Protein 2LRD (pdb70)

Sequence (61 aa):
AMGKCSVLKKVACAAAIAGAVAACGGIDLPCVLAALKAAEGCASCFCEDHCHGVCKDLHLCAMGKCSVLKKVACAAAIAGAVAACGGIDLPCVLAALKAAEGCASCFCEDHCHGVCKDLHLCAMGKCSVLKKVACAAAIAGAVAACGGIDLPCVLAALKAAEGCASCFCEDHCHGVCKDLHLCAMGKCSVLKKVACAAAIAGAVAACGGIDLPCVLAALKAAEGCASCFCEDHCHGVCKDLHLCAMGKCSVLKKVACAAAIAGAVAACGGIDLPCVLAALKAAEGCASCFCEDHCHGVCKDLHLCAMGKCSVLKKVACAAAIAGAVAACGGIDLPCVLAALKAAEGCASCFCEDHCHGVCKDLHLCAMGKCSVLKKVACAAAIAGAVAACGGIDLPCVLAALKAAEGCASCFCEDHCHGVCKDLHLCAMGKCSVLKKVACAAAIAGAVAACGGIDLPCVLAALKAAEGCASCFCEDHCHGVCKDLHLCAMGKCSVLKKVACAAAIAGAVAACGGIDLPCVLAALKAAEGCASCFCEDHCHGVCKDLHLCAMGKCSVLKKVACAAAIAGAVAACGGIDLPCVLAALKAAEGCASCFCEDHCHGVCKDLHLCAMGKCSVLKKVACAAAIAGAVAACGGIDLPCVLAALKAAEGCASCFCEDHCHGVCKDLHLCAMGKCSVLKKVACAAAIAGAVAACGGIDLPCVLAALKAAEGCASCFCEDHCHGVCKDLHLCAMGKCSVLKKVACAAAIAGAVAACGGIDLPCVLAALKAAEGCASCFCEDHCHGVCKDLHLCAMGKCSVLKKVACAAAIAGAVAACGGIDLPCVLAALKAAEGCASCFCEDHCHGVCKDLHLCAMGKCSVLKKVACAAAIAGAVAACGGIDLPCVLAALKAAEGCASCFCEDHCHGVCKDLHLCAMGKCSVLKKVACAAAIAGAVAACGGIDLPCVLAALKAAEGCASCFCEDHCHGVCKDLHLCAMGKCSVLKKVACAAAIAGAVAACGGIDLPCVLAALKAAEGCASCFCEDHCHGVCKDLHLCAMGKCSVLKKVACAAAIAGAVAACGGIDLPCVLAALKAAEGCASCFCEDHCHGVCKDLHLCAMGKCSVLKKVACAAAIAGAVAACGGIDLPCVLAALKAAEGCASCFCEDHCHGVCKDLHLCAMGKCSVLKKVACAAAIAGAVAACGGIDLPCVLAALKAAEGCASCFCEDHCHGVCKDLHLC

Secondary structure (DSSP, 8-state):
---S--TTHHHHHHHHTHHHHHHHTS--HHHHHHHHTTSTTTHHHHHHHT-SHHHHTTT--

GO terms:
  GO:0042802 identical protein binding (F, IPI)

InterPro domains:
  IPR049068 Acanthaporin [PF20963] (2-61)

Foldseek 3Di:
DPWPCHPVNLVCLCVLQVVLCVVVPHLPPVRSCVRSVVVPTSCLSVCPVPVDDCCVVSPRD

CATH classification: 1.10.10.1840

Radius of gyration: 10.0 Å; Cα contacts (8 Å, |Δi|>4): 91; chains: 1; bounding box: 20×20×25 Å

Nearest PDB structures (foldseek):
  2lrd-assembly1_A  TM=9.398E-01  e=7.813E-08  Acanthamoeba culbertsoni
  2lrd-assembly1_A  TM=9.409E-01  e=1.486E-08  Acanthamoeba culbertsoni
  2lre-assembly1_A  TM=6.708E-01  e=1.199E-05  Acanthamoeba culbertsoni
  2lrd-assembly1_A  TM=1.017E+00  e=4.652E-10  Acanthamoeba culbertsoni
  2lrd-assembly1_A  TM=8.756E-01  e=4.039E-09  Acanthamoeba culbertsoni

Organism: NCBI:txid43142

Solvent-accessible surface area: 3602 Å² total; per-residue (Å²): 78,109,37,128,1,60,123,125,115,84,114,33,9,68,73,48,8,38,52,5,21,83,79,60,70,37,89,60,23,72,49,0,19,87,55,6,108,96,25,122,23,8,2,22,12,7,1,60,131,34,70,109,56,40,0,148,105,12,156,52,80

Structure (mmCIF, N/CA/C/O backbone):
data_2LRD
#
_entry.id   2LRD
#
loop_
_atom_site.group_PDB
_atom_site.id
_atom_site.type_symbol
_atom_site.label_atom_id
_atom_site.label_alt_id
_atom_site.label_comp_id
_atom_site.label_asym_id
_atom_site.label_entity_id
_atom_site.label_seq_id
_atom_site.pdbx_PDB_ins_code
_atom_site.Cartn_x
_atom_site.Cartn_y
_atom_site.Cartn_z
_atom_site.occupancy
_atom_site.B_iso_or_equiv
_atom_site.auth_seq_id
_atom_site.auth_comp_id
_atom_site.auth_asym_id
_atom_site.auth_atom_id
_atom_site.pdbx_PDB_model_num
ATOM 1 N N . ALA A 1 1 ? 1.034 -0.494 1.572 1.00 0.00 1 ALA A N 1
ATOM 2 C CA . ALA A 1 1 ? 0.192 -0.933 0.432 1.00 0.00 1 ALA A CA 1
ATOM 3 C C . ALA A 1 1 ? -0.562 0.257 -0.139 1.00 0.00 1 ALA A C 1
ATOM 4 O O . ALA A 1 1 ? -0.989 1.134 0.610 1.00 0.00 1 ALA A O 1
ATOM 13 N N . MET A 1 2 ? -0.713 0.279 -1.462 1.00 0.00 2 MET A N 1
ATOM 14 C CA . MET A 1 2 ? -1.407 1.364 -2.148 1.00 0.00 2 MET A CA 1
ATOM 15 C C . MET A 1 2 ? -2.824 1.514 -1.613 1.00 0.00 2 MET A C 1
ATOM 16 O O . MET A 1 2 ? -3.212 2.581 -1.134 1.00 0.00 2 MET A O 1
ATOM 30 N N . GLY A 1 3 ? -3.596 0.438 -1.679 1.00 0.00 3 GLY A N 1
ATOM 31 C CA . GLY A 1 3 ? -4.948 0.499 -1.175 1.00 0.00 3 GLY A CA 1
ATOM 32 C C . GLY A 1 3 ? -5.938 0.980 -2.195 1.00 0.00 3 GLY A C 1
ATOM 33 O O . GLY A 1 3 ? -5.625 1.137 -3.378 1.00 0.00 3 GLY A O 1
ATOM 37 N N . LYS A 1 4 ? -7.124 1.271 -1.706 1.00 0.00 4 LYS A N 1
ATOM 38 C CA . LYS A 1 4 ? -8.202 1.815 -2.498 1.00 0.00 4 LYS A CA 1
ATOM 39 C C . LYS A 1 4 ? -7.981 3.321 -2.552 1.00 0.00 4 LYS A C 1
ATOM 40 O O . LYS A 1 4 ? -8.907 4.125 -2.433 1.00 0.00 4 LYS A O 1
ATOM 59 N N . CYS A 1 5 ? -6.709 3.672 -2.630 1.00 0.00 5 CYS A N 1
ATOM 60 C CA . CYS A 1 5 ? -6.261 5.043 -2.594 1.00 0.00 5 CYS A CA 1
ATOM 61 C C . CYS A 1 5 ? -5.163 5.276 -3.634 1.00 0.00 5 CYS A C 1
ATOM 62 O O . CYS A 1 5 ? -3.981 5.073 -3.344 1.00 0.00 5 CYS A O 1
ATOM 69 N N . SER A 1 6 ? -5.547 5.697 -4.841 1.00 0.00 6 SER A N 1
ATOM 70 C CA . SER A 1 6 ? -4.569 5.954 -5.902 1.00 0.00 6 SER A CA 1
ATOM 71 C C . SER A 1 6 ? -3.730 7.178 -5.552 1.00 0.00 6 SER A C 1
ATOM 72 O O . SER A 1 6 ? -3.890 7.736 -4.482 1.00 0.00 6 SER A O 1
ATOM 80 N N . VAL A 1 7 ? -2.834 7.595 -6.449 1.00 0.00 7 VAL A N 1
ATOM 81 C CA . VAL A 1 7 ? -1.974 8.747 -6.197 1.00 0.00 7 VAL A CA 1
ATOM 82 C C . VAL A 1 7 ? -2.746 9.991 -5.763 1.00 0.00 7 VAL A C 1
ATOM 83 O O . VAL A 1 7 ? -2.366 10.656 -4.803 1.00 0.00 7 VAL A O 1
ATOM 96 N N . LEU A 1 8 ? -3.826 10.297 -6.462 1.00 0.00 8 LEU A N 1
ATOM 97 C CA . LEU A 1 8 ? -4.640 11.458 -6.134 1.00 0.00 8 LEU A CA 1
ATOM 98 C C . LEU A 1 8 ? -5.417 11.217 -4.845 1.00 0.00 8 LEU A C 1
ATOM 99 O O . LEU A 1 8 ? -5.467 12.078 -3.971 1.00 0.00 8 LEU A O 1
ATOM 115 N N . LYS A 1 9 ? -6.027 10.045 -4.711 1.00 0.00 9 LYS A N 1
ATOM 116 C CA . LYS A 1 9 ? -6.785 9.748 -3.515 1.00 0.00 9 LYS A CA 1
ATOM 117 C C . LYS A 1 9 ? -5.861 9.331 -2.361 1.00 0.00 9 LYS A C 1
ATOM 118 O O . LYS A 1 9 ? -6.321 8.960 -1.281 1.00 0.00 9 LYS A O 1
ATOM 137 N N . LYS A 1 10 ? -4.557 9.454 -2.587 1.00 0.00 10 LYS A N 1
ATOM 138 C CA . LYS A 1 10 ? -3.558 9.165 -1.566 1.00 0.00 10 LYS A CA 1
ATOM 139 C C . LYS A 1 10 ? -3.374 10.449 -0.785 1.00 0.00 10 LYS A C 1
ATOM 140 O O . LYS A 1 10 ? -2.831 10.481 0.317 1.00 0.00 10 LYS A O 1
ATOM 159 N N . VAL A 1 11 ? -3.885 11.509 -1.390 1.00 0.00 11 VAL A N 1
ATOM 160 C CA . VAL A 1 11 ? -3.865 12.827 -0.822 1.00 0.00 11 VAL A CA 1
ATOM 161 C C . VAL A 1 11 ? -5.166 13.013 -0.056 1.00 0.00 11 VAL A C 1
ATOM 162 O O . VAL A 1 11 ? -5.279 13.826 0.860 1.00 0.00 11 VAL A O 1
ATOM 175 N N . ALA A 1 12 ? -6.151 12.229 -0.481 1.00 0.00 12 ALA A N 1
ATOM 176 C CA . ALA A 1 12 ? -7.485 12.256 0.090 1.00 0.00 12 ALA A CA 1
ATOM 177 C C . ALA A 1 12 ? -7.680 11.229 1.203 1.00 0.00 12 ALA A C 1
ATOM 178 O O . ALA A 1 12 ? -8.649 11.324 1.952 1.00 0.00 12 ALA A O 1
ATOM 185 N N . CYS A 1 13 ? -6.784 10.246 1.336 1.00 0.00 13 CYS A N 1
ATOM 186 C CA . CYS A 1 13 ? -6.954 9.262 2.410 1.00 0.00 13 CYS A CA 1
ATOM 187 C C . CYS A 1 13 ? -6.735 9.926 3.742 1.00 0.00 13 CYS A C 1
ATOM 188 O O . CYS A 1 13 ? -7.346 9.547 4.728 1.00 0.00 13 CYS A O 1
ATOM 195 N N . ALA A 1 14 ? -5.883 10.944 3.753 1.00 0.00 14 ALA A N 1
ATOM 196 C CA . ALA A 1 14 ? -5.607 11.686 4.966 1.00 0.00 14 ALA A CA 1
ATOM 197 C C . ALA A 1 14 ? -6.873 12.366 5.454 1.00 0.00 14 ALA A C 1
ATOM 198 O O . ALA A 1 14 ? -7.027 12.620 6.637 1.00 0.00 14 ALA A O 1
ATOM 205 N N . ALA A 1 15 ? -7.783 12.626 4.518 1.00 0.00 15 ALA A N 1
ATOM 206 C CA . ALA A 1 15 ? -9.060 13.242 4.823 1.00 0.00 15 ALA A CA 1
ATOM 207 C C . ALA A 1 15 ? -10.076 12.159 5.170 1.00 0.00 15 ALA A C 1
ATOM 208 O O . ALA A 1 15 ? -10.927 12.342 6.037 1.00 0.00 15 ALA A O 1
ATOM 215 N N . ALA A 1 16 ? -9.957 11.022 4.487 1.00 0.00 16 ALA A N 1
ATOM 216 C CA . ALA A 1 16 ? -10.837 9.881 4.716 1.00 0.00 16 ALA A CA 1
ATOM 217 C C . ALA A 1 16 ? -10.656 9.340 6.118 1.00 0.00 16 ALA A C 1
ATOM 218 O O . ALA A 1 16 ? -11.625 9.164 6.856 1.00 0.00 16 ALA A O 1
ATOM 225 N N . ILE A 1 17 ? -9.413 9.075 6.492 1.00 0.00 17 ILE A N 1
ATOM 226 C CA . ILE A 1 17 ? -9.141 8.560 7.810 1.00 0.00 17 ILE A CA 1
ATOM 227 C C . ILE A 1 17 ? -9.198 9.667 8.867 1.00 0.00 17 ILE A C 1
ATOM 228 O O . ILE A 1 17 ? -9.438 9.397 10.042 1.00 0.00 17 ILE A O 1
ATOM 244 N N . ALA A 1 18 ? -8.996 10.906 8.442 1.00 0.00 18 ALA A N 1
ATOM 245 C CA . ALA A 1 18 ? -9.043 12.064 9.350 1.00 0.00 18 ALA A CA 1
ATOM 246 C C . ALA A 1 18 ? -10.278 12.038 10.248 1.00 0.00 18 ALA A C 1
ATOM 247 O O . ALA A 1 18 ? -10.192 12.342 11.434 1.00 0.00 18 ALA A O 1
ATOM 254 N N . GLY A 1 19 ? -11.423 11.674 9.680 1.00 0.00 19 GLY A N 1
ATOM 255 C CA . GLY A 1 19 ? -12.651 11.615 10.457 1.00 0.00 19 GLY A CA 1
ATOM 256 C C . GLY A 1 19 ? -12.609 10.536 11.524 1.00 0.00 19 GLY A C 1
ATOM 257 O O . GLY A 1 19 ? -13.340 10.598 12.511 1.00 0.00 19 GLY A O 1
ATOM 261 N N . ALA A 1 20 ? -11.741 9.548 11.328 1.00 0.00 20 ALA A N 1
ATOM 262 C CA . ALA A 1 20 ? -11.595 8.455 12.273 1.00 0.00 20 ALA A CA 1
ATOM 263 C C . ALA A 1 20 ? -10.659 8.832 13.403 1.00 0.00 20 ALA A C 1
ATOM 264 O O . ALA A 1 20 ? -10.925 8.517 14.562 1.00 0.00 20 ALA A O 1
ATOM 271 N N . VAL A 1 21 ? -9.573 9.522 13.081 1.00 0.00 21 VAL A N 1
ATOM 272 C CA . VAL A 1 21 ? -8.652 9.948 14.122 1.00 0.00 21 VAL A CA 1
ATOM 273 C C . VAL A 1 21 ? -9.330 11.005 14.953 1.00 0.00 21 VAL A C 1
ATOM 274 O O . VAL A 1 21 ? -9.193 11.036 16.159 1.00 0.00 21 VAL A O 1
ATOM 287 N N . ALA A 1 22 ? -10.088 11.848 14.274 1.00 0.00 22 ALA A N 1
ATOM 288 C CA . ALA A 1 22 ? -10.848 12.909 14.913 1.00 0.00 22 ALA A CA 1
ATOM 289 C C . ALA A 1 22 ? -11.845 12.307 15.892 1.00 0.00 22 ALA A C 1
ATOM 290 O O . ALA A 1 22 ? -12.274 12.961 16.845 1.00 0.00 22 ALA A O 1
ATOM 297 N N . ALA A 1 23 ? -12.196 11.041 15.659 1.00 0.00 23 ALA A N 1
ATOM 298 C CA . ALA A 1 23 ? -13.119 10.337 16.525 1.00 0.00 23 ALA A CA 1
ATOM 299 C C . ALA A 1 23 ? -12.418 9.899 17.809 1.00 0.00 23 ALA A C 1
ATOM 300 O O . ALA A 1 23 ? -13.065 9.668 18.828 1.00 0.00 23 ALA A O 1
ATOM 307 N N . CYS A 1 24 ? -11.090 9.771 17.753 1.00 0.00 24 CYS A N 1
ATOM 308 C CA . CYS A 1 24 ? -10.324 9.348 18.920 1.00 0.00 24 CYS A CA 1
ATOM 309 C C . CYS A 1 24 ? -9.461 10.483 19.485 1.00 0.00 24 CYS A C 1
ATOM 310 O O . CYS A 1 24 ? -9.506 10.762 20.680 1.00 0.00 24 CYS A O 1
ATOM 317 N N . GLY A 1 25 ? -8.670 11.129 18.630 1.00 0.00 25 GLY A N 1
ATOM 318 C CA . GLY A 1 25 ? -7.811 12.204 19.077 1.00 0.00 25 GLY A CA 1
ATOM 319 C C . GLY A 1 25 ? -6.418 12.084 18.497 1.00 0.00 25 GLY A C 1
ATOM 320 O O . GLY A 1 25 ? -5.432 11.983 19.233 1.00 0.00 25 GLY A O 1
ATOM 324 N N . GLY A 1 26 ? -6.338 12.075 17.171 1.00 0.00 26 GLY A N 1
ATOM 325 C CA . GLY A 1 26 ? -5.057 11.944 16.498 1.00 0.00 26 GLY A CA 1
ATOM 326 C C . GLY A 1 26 ? -4.876 10.560 15.911 1.00 0.00 26 GLY A C 1
ATOM 327 O O . GLY A 1 26 ? -5.761 9.714 16.056 1.00 0.00 26 GLY A O 1
ATOM 331 N N . ILE A 1 27 ? -3.741 10.320 15.249 1.00 0.00 27 ILE A N 1
ATOM 332 C CA . ILE A 1 27 ? -3.458 9.015 14.645 1.00 0.00 27 ILE A CA 1
ATOM 333 C C . ILE A 1 27 ? -3.297 7.923 15.719 1.00 0.00 27 ILE A C 1
ATOM 334 O O . ILE A 1 27 ? -2.190 7.522 16.086 1.00 0.00 27 ILE A O 1
ATOM 350 N N . ASP A 1 28 ? -4.424 7.413 16.171 1.00 0.00 28 ASP A N 1
ATOM 351 C CA . ASP A 1 28 ? -4.453 6.315 17.116 1.00 0.00 28 ASP A CA 1
ATOM 352 C C . ASP A 1 28 ? -4.866 5.160 16.250 1.00 0.00 28 ASP A C 1
ATOM 353 O O . ASP A 1 28 ? -6.045 4.856 16.153 1.00 0.00 28 ASP A O 1
ATOM 362 N N . LEU A 1 29 ? -3.906 4.623 15.512 1.00 0.00 29 LEU A N 1
ATOM 363 C CA . LEU A 1 29 ? -4.177 3.603 14.529 1.00 0.00 29 LEU A CA 1
ATOM 364 C C . LEU A 1 29 ? -5.161 2.504 14.959 1.00 0.00 29 LEU A C 1
ATOM 365 O O . LEU A 1 29 ? -6.086 2.217 14.201 1.00 0.00 29 LEU A O 1
ATOM 381 N N . PRO A 1 30 ? -5.049 1.886 16.153 1.00 0.00 30 PRO A N 1
ATOM 382 C CA . PRO A 1 30 ? -6.023 0.867 16.561 1.00 0.00 30 PRO A CA 1
ATOM 383 C C . PRO A 1 30 ? -7.409 1.470 16.822 1.00 0.00 30 PRO A C 1
ATOM 384 O O . PRO A 1 30 ? -8.418 0.764 16.836 1.00 0.00 30 PRO A O 1
ATOM 395 N N . CYS A 1 31 ? -7.437 2.782 17.035 1.00 0.00 31 CYS A N 1
ATOM 396 C CA . CYS A 1 31 ? -8.667 3.510 17.312 1.00 0.00 31 CYS A CA 1
ATOM 397 C C . CYS A 1 31 ? -9.373 3.952 16.027 1.00 0.00 31 CYS A C 1
ATOM 398 O O . CYS A 1 31 ? -10.564 3.696 15.849 1.00 0.00 31 CYS A O 1
ATOM 405 N N . VAL A 1 32 ? -8.643 4.645 15.145 1.00 0.00 32 VAL A N 1
ATOM 406 C CA . VAL A 1 32 ? -9.228 5.150 13.898 1.00 0.00 32 VAL A CA 1
ATOM 407 C C . VAL A 1 32 ? -9.646 4.009 12.986 1.00 0.00 32 VAL A C 1
ATOM 408 O O . VAL A 1 32 ? -10.628 4.127 12.278 1.00 0.00 32 VAL A O 1
ATOM 421 N N . LEU A 1 33 ? -8.894 2.913 12.995 1.00 0.00 33 LEU A N 1
ATOM 422 C CA . LEU A 1 33 ? -9.199 1.778 12.139 1.00 0.00 33 LEU A CA 1
ATOM 423 C C . LEU A 1 33 ? -10.601 1.217 12.390 1.00 0.00 33 LEU A C 1
ATOM 424 O O . LEU A 1 33 ? -11.230 0.703 11.472 1.00 0.00 33 LEU A O 1
ATOM 440 N N . ALA A 1 34 ? -11.088 1.319 13.623 1.00 0.00 34 ALA A N 1
ATOM 441 C CA . ALA A 1 34 ? -12.420 0.819 13.963 1.00 0.00 34 ALA A CA 1
ATOM 442 C C . ALA A 1 34 ? -13.506 1.597 13.219 1.00 0.00 34 ALA A C 1
ATOM 443 O O . ALA A 1 34 ? -14.518 1.032 12.794 1.00 0.00 34 ALA A O 1
ATOM 450 N N . ALA A 1 35 ? -13.287 2.897 13.063 1.00 0.00 35 ALA A N 1
ATOM 451 C CA . ALA A 1 35 ? -14.238 3.759 12.372 1.00 0.00 35 ALA A CA 1
ATOM 452 C C . ALA A 1 35 ? -13.884 3.898 10.898 1.00 0.00 35 ALA A C 1
ATOM 453 O O . ALA A 1 35 ? -14.757 3.877 10.032 1.00 0.00 35 ALA A O 1
ATOM 460 N N . LEU A 1 36 ? -12.594 4.045 10.627 1.00 0.00 36 LEU A N 1
ATOM 461 C CA . LEU A 1 36 ? -12.099 4.196 9.272 1.00 0.00 36 LEU A CA 1
ATOM 462 C C . LEU A 1 36 ? -12.294 2.937 8.458 1.00 0.00 36 LEU A C 1
ATOM 463 O O . LEU A 1 36 ? -12.231 2.972 7.232 1.00 0.00 36 LEU A O 1
ATOM 479 N N . LYS A 1 37 ? -12.483 1.813 9.116 1.00 0.00 37 LYS A N 1
ATOM 480 C CA . LYS A 1 37 ? -12.616 0.576 8.375 1.00 0.00 37 LYS A CA 1
ATOM 481 C C . LYS A 1 37 ? -13.827 0.631 7.433 1.00 0.00 37 LYS A C 1
ATOM 482 O O . LYS A 1 37 ? -13.905 -0.136 6.474 1.00 0.00 37 LYS A O 1
ATOM 501 N N . ALA A 1 38 ? -14.740 1.582 7.675 1.00 0.00 38 ALA A N 1
ATOM 502 C CA . ALA A 1 38 ? -15.893 1.770 6.797 1.00 0.00 38 ALA A CA 1
ATOM 503 C C . ALA A 1 38 ? -15.375 2.135 5.412 1.00 0.00 38 ALA A C 1
ATOM 504 O O . ALA A 1 38 ? -15.972 1.799 4.385 1.00 0.00 38 ALA A O 1
ATOM 511 N N . ALA A 1 39 ? -14.204 2.766 5.414 1.00 0.00 39 ALA A N 1
ATOM 512 C CA . ALA A 1 39 ? -13.495 3.137 4.202 1.00 0.00 39 ALA A CA 1
ATOM 513 C C . ALA A 1 39 ? -12.634 1.962 3.780 1.00 0.00 39 ALA A C 1
ATOM 514 O O . ALA A 1 39 ? -11.418 2.105 3.631 1.00 0.00 39 ALA A O 1
ATOM 521 N N . GLU A 1 40 ? -13.267 0.796 3.638 1.00 0.00 40 GLU A N 1
ATOM 522 C CA . GLU A 1 40 ? -12.570 -0.432 3.276 1.00 0.00 40 GLU A CA 1
ATOM 523 C C . GLU A 1 40 ? -11.660 -0.224 2.079 1.00 0.00 40 GLU A C 1
ATOM 524 O O . GLU A 1 40 ? -12.103 -0.190 0.929 1.00 0.00 40 GLU A O 1
ATOM 536 N N . GLY A 1 41 ? -10.380 -0.080 2.359 1.00 0.00 41 GLY A N 1
ATOM 537 C CA . GLY A 1 41 ? -9.433 0.123 1.302 1.00 0.00 41 GLY A CA 1
ATOM 538 C C . GLY A 1 41 ? -8.617 1.391 1.443 1.00 0.00 41 GLY A C 1
ATOM 539 O O . GLY A 1 41 ? -7.525 1.467 0.892 1.00 0.00 41 GLY A O 1
ATOM 543 N N . CYS A 1 42 ? -9.074 2.392 2.200 1.00 0.00 42 CYS A N 1
ATOM 544 C CA . CYS A 1 42 ? -8.265 3.575 2.338 1.00 0.00 42 CYS A CA 1
ATOM 545 C C . CYS A 1 42 ? -7.671 3.580 3.714 1.00 0.00 42 CYS A C 1
ATOM 546 O O . CYS A 1 42 ? -6.869 4.439 4.073 1.00 0.00 42 CYS A O 1
ATOM 553 N N . ALA A 1 43 ? -8.000 2.519 4.439 1.00 0.00 43 ALA A N 1
ATOM 554 C CA . ALA A 1 43 ? -7.434 2.281 5.738 1.00 0.00 43 ALA A CA 1
ATOM 555 C C . ALA A 1 43 ? -6.024 1.818 5.477 1.00 0.00 43 ALA A C 1
ATOM 556 O O . ALA A 1 43 ? -5.095 2.087 6.231 1.00 0.00 43 ALA A O 1
ATOM 563 N N . SER A 1 44 ? -5.899 1.160 4.328 1.00 0.00 44 SER A N 1
ATOM 564 C CA . SER A 1 44 ? -4.638 0.673 3.820 1.00 0.00 44 SER A CA 1
ATOM 565 C C . SER A 1 44 ? -3.706 1.863 3.547 1.00 0.00 44 SER A C 1
ATOM 566 O O . SER A 1 44 ? -2.487 1.729 3.591 1.00 0.00 44 SER A O 1
ATOM 574 N N . CYS A 1 45 ? -4.303 3.044 3.317 1.00 0.00 45 CYS A N 1
ATOM 575 C CA . CYS A 1 45 ? -3.534 4.278 3.092 1.00 0.00 45 CYS A CA 1
ATOM 576 C C . CYS A 1 45 ? -3.037 4.776 4.438 1.00 0.00 45 CYS A C 1
ATOM 577 O O . CYS A 1 45 ? -1.909 5.239 4.588 1.00 0.00 45 CYS A O 1
ATOM 584 N N . PHE A 1 46 ? -3.922 4.645 5.416 1.00 0.00 46 PHE A N 1
ATOM 585 C CA . PHE A 1 46 ? -3.665 5.036 6.790 1.00 0.00 46 PHE A CA 1
ATOM 586 C C . PHE A 1 46 ? -2.518 4.204 7.378 1.00 0.00 46 PHE A C 1
ATOM 587 O O . PHE A 1 46 ? -1.519 4.751 7.832 1.00 0.00 46 PHE A O 1
ATOM 604 N N . CYS A 1 47 ? -2.668 2.880 7.378 1.00 0.00 47 CYS A N 1
ATOM 605 C CA . CYS A 1 47 ? -1.641 1.992 7.932 1.00 0.00 47 CYS A CA 1
ATOM 606 C C . CYS A 1 47 ? -0.403 1.832 7.047 1.00 0.00 47 CYS A C 1
ATOM 607 O O . CYS A 1 47 ? 0.524 1.118 7.425 1.00 0.00 47 CYS A O 1
ATOM 614 N N . GLU A 1 48 ? -0.383 2.452 5.877 1.00 0.00 48 GLU A N 1
ATOM 615 C CA . GLU A 1 48 ? 0.760 2.316 4.974 1.00 0.00 48 GLU A CA 1
ATOM 616 C C . GLU A 1 48 ? 2.053 2.774 5.645 1.00 0.00 48 GLU A C 1
ATOM 617 O O . GLU A 1 48 ? 3.019 2.016 5.738 1.00 0.00 48 GLU A O 1
ATOM 629 N N . ASP A 1 49 ? 2.062 4.014 6.112 1.00 0.00 49 ASP A N 1
ATOM 630 C CA . ASP A 1 49 ? 3.236 4.576 6.774 1.00 0.00 49 ASP A CA 1
ATOM 631 C C . ASP A 1 49 ? 3.317 4.109 8.228 1.00 0.00 49 ASP A C 1
ATOM 632 O O . ASP A 1 49 ? 4.368 4.187 8.865 1.00 0.00 49 ASP A O 1
ATOM 641 N N . HIS A 1 50 ? 2.195 3.623 8.746 1.00 0.00 50 HIS A N 1
ATOM 642 C CA . HIS A 1 50 ? 2.122 3.143 10.127 1.00 0.00 50 HIS A CA 1
ATOM 643 C C . HIS A 1 50 ? 2.238 1.633 10.158 1.00 0.00 50 HIS A C 1
ATOM 644 O O . HIS A 1 50 ? 1.599 0.970 10.971 1.00 0.00 50 HIS A O 1
ATOM 659 N N . CYS A 1 51 ? 3.021 1.095 9.248 1.00 0.00 51 CYS A N 1
ATOM 660 C CA . CYS A 1 51 ? 3.186 -0.351 9.142 1.00 0.00 51 CYS A CA 1
ATOM 661 C C . CYS A 1 51 ? 4.127 -0.908 10.213 1.00 0.00 51 CYS A C 1
ATOM 662 O O . CYS A 1 51 ? 5.309 -1.146 9.957 1.00 0.00 51 CYS A O 1
ATOM 669 N N . HIS A 1 52 ? 3.587 -1.119 11.413 1.00 0.00 52 HIS A N 1
ATOM 670 C CA . HIS A 1 52 ? 4.351 -1.660 12.530 1.00 0.00 52 HIS A CA 1
ATOM 671 C C . HIS A 1 52 ? 3.431 -2.349 13.533 1.00 0.00 52 HIS A C 1
ATOM 672 O O . HIS A 1 52 ? 2.368 -2.832 13.140 1.00 0.00 52 HIS A O 1
ATOM 687 N N . GLY A 1 53 ? 3.873 -2.395 14.806 1.00 0.00 53 GLY A N 1
ATOM 688 C CA . GLY A 1 53 ? 3.130 -3.029 15.906 1.00 0.00 53 GLY A CA 1
ATOM 689 C C . GLY A 1 53 ? 1.666 -3.233 15.649 1.00 0.00 53 GLY A C 1
ATOM 690 O O . GLY A 1 53 ? 1.225 -4.332 15.299 1.00 0.00 53 GLY A O 1
ATOM 694 N N . VAL A 1 54 ? 0.907 -2.166 15.769 1.00 0.00 54 VAL A N 1
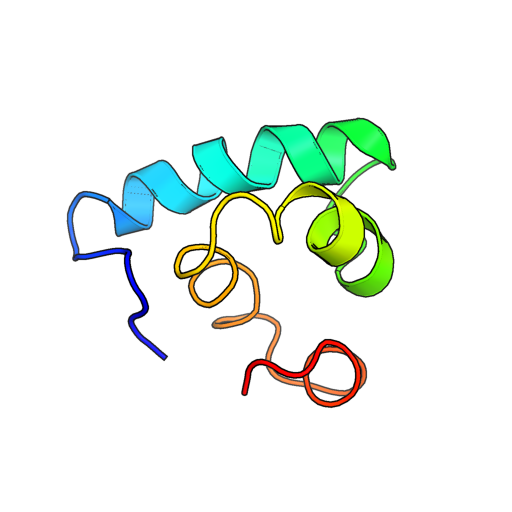ATOM 695 C CA . VAL A 1 54 ? -0.446 -2.214 15.511 1.00 0.00 54 VAL A CA 1
ATOM 696 C C . VAL A 1 54 ? -0.585 -1.655 14.094 1.00 0.00 54 VAL A C 1
ATOM 697 O O . VAL A 1 54 ? -0.292 -0.520 13.763 1.00 0.00 54 VAL A O 1
ATOM 710 N N . CYS A 1 55 ? -0.891 -2.556 13.282 1.00 0.00 55 CYS A N 1
ATOM 711 C CA . CYS A 1 55 ? -1.014 -2.411 11.838 1.00 0.00 55 CYS A CA 1
ATOM 712 C C . CYS A 1 55 ? -1.032 -3.828 11.398 1.00 0.00 55 CYS A C 1
ATOM 713 O O . CYS A 1 55 ? -1.779 -4.249 10.518 1.00 0.00 55 CYS A O 1
ATOM 720 N N . LYS A 1 56 ? -0.264 -4.577 12.177 1.00 0.00 56 LYS A N 1
ATOM 721 C CA . LYS A 1 56 ? -0.218 -6.011 12.064 1.00 0.00 56 LYS A CA 1
ATOM 722 C C . LYS A 1 56 ? -1.403 -6.493 12.879 1.00 0.00 56 LYS A C 1
ATOM 723 O O . LYS A 1 56 ? -2.071 -7.465 12.540 1.00 0.00 56 LYS A O 1
ATOM 742 N N . ASP A 1 57 ? -1.683 -5.719 13.942 1.00 0.00 57 ASP A N 1
ATOM 743 C CA . ASP A 1 57 ? -2.816 -5.964 14.818 1.00 0.00 57 ASP A CA 1
ATOM 744 C C . ASP A 1 57 ? -4.044 -5.351 14.174 1.00 0.00 57 ASP A C 1
ATOM 745 O O . ASP A 1 57 ? -5.149 -5.889 14.246 1.00 0.00 57 ASP A O 1
ATOM 754 N N . LEU A 1 58 ? -3.805 -4.221 13.508 1.00 0.00 58 LEU A N 1
ATOM 755 C CA . LEU A 1 58 ? -4.816 -3.491 12.787 1.00 0.00 58 LEU A CA 1
ATOM 756 C C . LEU A 1 58 ? -5.351 -4.393 11.663 1.00 0.00 58 LEU A C 1
ATOM 757 O O . LEU A 1 58 ? -6.535 -4.366 11.335 1.00 0.00 58 LEU A O 1
ATOM 773 N N . HIS A 1 59 ? -4.440 -5.222 11.137 1.00 0.00 59 HIS A N 1
ATOM 774 C CA . HIS A 1 59 ? -4.712 -6.217 10.098 1.00 0.00 59 HIS A CA 1
ATOM 775 C C . HIS A 1 59 ? -4.737 -5.608 8.708 1.00 0.00 59 HIS A C 1
ATOM 7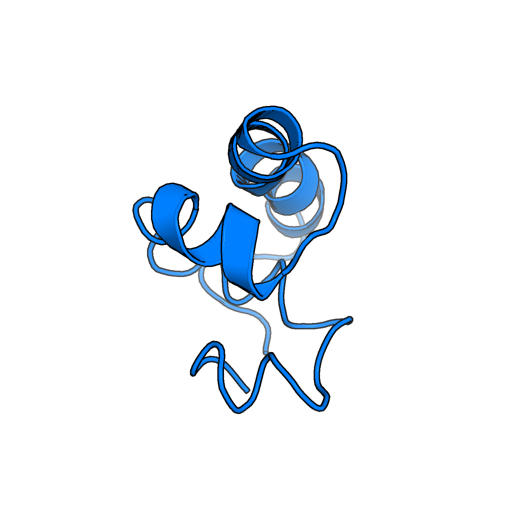76 O O . HIS A 1 59 ? -5.659 -5.860 7.930 1.00 0.00 59 HIS A O 1
ATOM 791 N N . LEU A 1 60 ? -3.715 -4.820 8.391 1.00 0.00 60 LEU A N 1
ATOM 792 C CA . LEU A 1 60 ? -3.620 -4.200 7.079 1.00 0.00 60 LEU A CA 1
ATOM 793 C C . LEU A 1 60 ? -2.349 -4.637 6.365 1.00 0.00 60 LEU A C 1
ATOM 794 O O . LEU A 1 60 ? -2.409 -5.260 5.308 1.00 0.00 60 LEU A O 1
ATOM 810 N N . CYS A 1 61 ? -1.199 -4.307 6.939 1.00 0.00 61 CYS A N 1
ATOM 811 C CA . CYS A 1 61 ? 0.074 -4.669 6.333 1.00 0.00 61 CYS A CA 1
ATOM 812 C C . CYS A 1 61 ? 0.696 -5.850 7.066 1.00 0.00 61 CYS A C 1
ATOM 813 O O . CYS A 1 61 ? 0.285 -6.120 8.211 1.00 0.00 61 CYS A O 1
ATOM 821 N N . ALA A 1 1 ? 1.189 3.342 -6.018 1.00 0.00 1 ALA A N 2
ATOM 822 C CA . ALA A 1 1 ? -0.168 3.216 -5.434 1.00 0.00 1 ALA A CA 2
ATOM 823 C C . ALA A 1 1 ? -0.166 2.175 -4.329 1.00 0.00 1 ALA A C 2
ATOM 824 O O . ALA A 1 1 ? 0.346 1.070 -4.509 1.00 0.00 1 ALA A O 2
ATOM 833 N N . MET A 1 2 ? -0.721 2.534 -3.182 1.00 0.00 2 MET A N 2
ATOM 834 C CA . MET A 1 2 ? -0.762 1.636 -2.044 1.00 0.00 2 MET A CA 2
ATOM 835 C C . MET A 1 2 ? -2.193 1.333 -1.628 1.00 0.00 2 MET A C 2
ATOM 836 O O . MET A 1 2 ? -2.965 2.239 -1.307 1.00 0.00 2 MET A O 2
ATOM 850 N N . GLY A 1 3 ? -2.546 0.056 -1.622 1.00 0.00 3 GLY A N 2
ATOM 851 C CA . GLY A 1 3 ? -3.883 -0.329 -1.225 1.00 0.00 3 GLY A CA 2
ATOM 852 C C . GLY A 1 3 ? -4.953 0.191 -2.141 1.00 0.00 3 GLY A C 2
ATOM 853 O O . GLY A 1 3 ? -4.722 0.449 -3.324 1.00 0.00 3 GLY A O 2
ATOM 857 N N . LYS A 1 4 ? -6.122 0.375 -1.563 1.00 0.00 4 LYS A N 2
ATOM 858 C CA . LYS A 1 4 ? -7.280 0.905 -2.254 1.00 0.00 4 LYS A CA 2
ATOM 859 C C . LYS A 1 4 ? -7.143 2.424 -2.321 1.00 0.00 4 LYS A C 2
ATOM 860 O O . LYS A 1 4 ? -8.118 3.176 -2.284 1.00 0.00 4 LYS A O 2
ATOM 879 N N . CYS A 1 5 ? -5.900 2.858 -2.340 1.00 0.00 5 CYS A N 2
ATOM 880 C CA . CYS A 1 5 ? -5.569 4.256 -2.317 1.00 0.00 5 CYS A CA 2
ATOM 881 C C . CYS A 1 5 ? -4.610 4.641 -3.452 1.00 0.00 5 CYS A C 2
ATOM 882 O O . CYS A 1 5 ? -3.392 4.628 -3.271 1.00 0.00 5 CYS A O 2
ATOM 889 N N . SER A 1 6 ? -5.161 5.011 -4.609 1.00 0.00 6 SER A N 2
ATOM 890 C CA . SER A 1 6 ? -4.354 5.434 -5.754 1.00 0.00 6 SER A CA 2
ATOM 891 C C . SER A 1 6 ? -3.801 6.837 -5.507 1.00 0.00 6 SER A C 2
ATOM 892 O O . SER A 1 6 ? -3.752 7.292 -4.371 1.00 0.00 6 SER A O 2
ATOM 900 N N . VAL A 1 7 ? -3.402 7.522 -6.568 1.00 0.00 7 VAL A N 2
ATOM 901 C CA . VAL A 1 7 ? -2.877 8.880 -6.445 1.00 0.00 7 VAL A CA 2
ATOM 902 C C . VAL A 1 7 ? -3.951 9.808 -5.878 1.00 0.00 7 VAL A C 2
ATOM 903 O O . VAL A 1 7 ? -3.785 10.419 -4.825 1.00 0.00 7 VAL A O 2
ATOM 916 N N . LEU A 1 8 ? -5.056 9.869 -6.596 1.00 0.00 8 LEU A N 2
ATOM 917 C CA . LEU A 1 8 ? -6.212 10.675 -6.224 1.00 0.00 8 LEU A CA 2
ATOM 918 C C . LEU A 1 8 ? -6.824 10.172 -4.916 1.00 0.00 8 LEU A C 2
ATOM 919 O O . LEU A 1 8 ? -7.249 10.954 -4.070 1.00 0.00 8 LEU A O 2
ATOM 935 N N . LYS A 1 9 ? -6.859 8.855 -4.761 1.00 0.00 9 LYS A N 2
ATOM 936 C CA . LYS A 1 9 ? -7.408 8.230 -3.569 1.00 0.00 9 LYS A CA 2
ATOM 937 C C . LYS A 1 9 ? -6.494 8.470 -2.361 1.00 0.00 9 LYS A C 2
ATOM 938 O O . LYS A 1 9 ? -6.924 8.349 -1.213 1.00 0.00 9 LYS A O 2
ATOM 957 N N . LYS A 1 10 ? -5.233 8.830 -2.623 1.00 0.00 10 LYS A N 2
ATOM 958 C CA . LYS A 1 10 ? -4.271 9.110 -1.552 1.00 0.00 10 LYS A CA 2
ATOM 959 C C . LYS A 1 10 ? -4.530 10.498 -0.984 1.00 0.00 10 LYS A C 2
ATOM 960 O O . LYS A 1 10 ? -4.087 10.837 0.113 1.00 0.00 10 LYS A O 2
ATOM 979 N N . VAL A 1 11 ? -5.282 11.288 -1.726 1.00 0.00 11 VAL A N 2
ATOM 980 C CA . VAL A 1 11 ? -5.637 12.619 -1.290 1.00 0.00 11 VAL A CA 2
ATOM 981 C C . VAL A 1 11 ? -6.881 12.523 -0.415 1.00 0.00 11 VAL A C 2
ATOM 982 O O . VAL A 1 11 ? -7.130 13.354 0.457 1.00 0.00 11 VAL A O 2
ATOM 995 N N . ALA A 1 12 ? -7.653 11.476 -0.679 1.00 0.00 12 ALA A N 2
ATOM 996 C CA . ALA A 1 12 ? -8.887 11.216 0.044 1.00 0.00 12 ALA A CA 2
ATOM 997 C C . ALA A 1 12 ? -8.652 10.503 1.373 1.00 0.00 12 ALA A C 2
ATOM 998 O O . ALA A 1 12 ? -9.425 10.691 2.305 1.00 0.00 12 ALA A O 2
ATOM 1005 N N . CYS A 1 13 ? -7.602 9.684 1.477 1.00 0.00 13 CYS A N 2
ATOM 1006 C CA . CYS A 1 13 ? -7.336 8.975 2.733 1.00 0.00 13 CYS A CA 2
ATOM 1007 C C . CYS A 1 13 ? -6.928 9.943 3.816 1.00 0.00 13 CYS A C 2
ATOM 1008 O O . CYS A 1 13 ? -7.172 9.699 4.995 1.00 0.00 13 CYS A O 2
ATOM 1015 N N . ALA A 1 14 ? -6.296 11.033 3.416 1.00 0.00 14 ALA A N 2
ATOM 1016 C CA . ALA A 1 14 ? -5.841 12.025 4.365 1.00 0.00 14 ALA A CA 2
ATOM 1017 C C . ALA A 1 14 ? -7.015 12.677 5.064 1.00 0.00 14 ALA A C 2
ATOM 1018 O O . ALA A 1 14 ? -6.885 13.165 6.174 1.00 0.00 14 ALA A O 2
ATOM 1025 N N . ALA A 1 15 ? -8.163 12.651 4.410 1.00 0.00 15 ALA A N 2
ATOM 1026 C CA . ALA A 1 15 ? -9.377 13.202 4.973 1.00 0.00 15 ALA A CA 2
ATOM 1027 C C . ALA A 1 15 ? -10.224 12.082 5.572 1.00 0.00 15 ALA A C 2
ATOM 1028 O O . ALA A 1 15 ? -10.880 12.265 6.594 1.00 0.00 15 ALA A O 2
ATOM 1035 N N . ALA A 1 16 ? -10.197 10.919 4.920 1.00 0.00 16 ALA A N 2
ATOM 1036 C CA . ALA A 1 16 ? -10.953 9.753 5.370 1.00 0.00 16 ALA A CA 2
ATOM 1037 C C . ALA A 1 16 ? -10.461 9.252 6.716 1.00 0.00 16 ALA A C 2
ATOM 1038 O O . ALA A 1 16 ? -11.244 9.121 7.658 1.00 0.00 16 ALA A O 2
ATOM 1045 N N . ILE A 1 17 ? -9.169 8.957 6.811 1.00 0.00 17 ILE A N 2
ATOM 1046 C CA . ILE A 1 17 ? -8.625 8.470 8.048 1.00 0.00 17 ILE A CA 2
ATOM 1047 C C . ILE A 1 17 ? -8.541 9.590 9.083 1.00 0.00 17 ILE A C 2
ATOM 1048 O O . ILE A 1 17 ? -8.752 9.354 10.267 1.00 0.00 17 ILE A O 2
ATOM 1064 N N . ALA A 1 18 ? -8.270 10.809 8.635 1.00 0.00 18 ALA A N 2
ATOM 1065 C CA . ALA A 1 18 ? -8.209 11.957 9.546 1.00 0.00 18 ALA A CA 2
ATOM 1066 C C . ALA A 1 18 ? -9.479 12.035 10.387 1.00 0.00 18 ALA A C 2
ATOM 1067 O O . ALA A 1 18 ? -9.428 12.341 11.576 1.00 0.00 18 ALA A O 2
ATOM 1074 N N . GLY A 1 19 ? -10.617 11.725 9.768 1.00 0.00 19 GLY A N 2
ATOM 1075 C CA . GLY A 1 19 ? -11.876 11.735 10.491 1.00 0.00 19 GLY A CA 2
ATOM 1076 C C . GLY A 1 19 ? -11.946 10.607 11.503 1.00 0.00 19 GLY A C 2
ATOM 1077 O O . GLY A 1 19 ? -12.645 10.707 12.513 1.00 0.00 19 GLY A O 2
ATOM 1081 N N . ALA A 1 20 ? -11.201 9.534 11.240 1.00 0.00 20 ALA A N 2
ATOM 1082 C CA . ALA A 1 20 ? -11.158 8.392 12.135 1.00 0.00 20 ALA A CA 2
ATOM 1083 C C . ALA A 1 20 ? -10.214 8.639 13.298 1.00 0.00 20 ALA A C 2
ATOM 1084 O O . ALA A 1 20 ? -10.517 8.263 14.428 1.00 0.00 20 ALA A O 2
ATOM 1091 N N . VAL A 1 21 ? -9.076 9.279 13.040 1.00 0.00 21 VAL A N 2
ATOM 1092 C CA . VAL A 1 21 ? -8.155 9.568 14.127 1.00 0.00 21 VAL A CA 2
ATOM 1093 C C . VAL A 1 21 ? -8.810 10.570 15.040 1.00 0.00 21 VAL A C 2
ATOM 1094 O O . VAL A 1 21 ? -8.730 10.466 16.254 1.00 0.00 21 VAL A O 2
ATOM 1107 N N . ALA A 1 22 ? -9.487 11.518 14.412 1.00 0.00 22 ALA A N 2
ATOM 1108 C CA . ALA A 1 22 ? -10.227 12.565 15.101 1.00 0.00 22 ALA A CA 2
ATOM 1109 C C . ALA A 1 22 ? -11.264 11.959 16.032 1.00 0.00 22 ALA A C 2
ATOM 1110 O O . ALA A 1 22 ? -11.625 12.561 17.045 1.00 0.00 22 ALA A O 2
ATOM 1117 N N . ALA A 1 23 ? -11.721 10.750 15.695 1.00 0.00 23 ALA A N 2
ATOM 1118 C CA . ALA A 1 23 ? -12.693 10.047 16.516 1.00 0.00 23 ALA A CA 2
ATOM 1119 C C . ALA A 1 23 ? -12.078 9.721 17.872 1.00 0.00 23 ALA A C 2
ATOM 1120 O O . ALA A 1 23 ? -12.776 9.637 18.883 1.00 0.00 23 ALA A O 2
ATOM 1127 N N . CYS A 1 24 ? -10.757 9.554 17.881 1.00 0.00 24 CYS A N 2
ATOM 1128 C CA . CYS A 1 24 ? -10.023 9.257 19.103 1.00 0.00 24 CYS A CA 2
ATOM 1129 C C . CYS A 1 24 ? -9.271 10.500 19.603 1.00 0.00 24 CYS A C 2
ATOM 1130 O O . CYS A 1 24 ? -9.425 10.908 20.754 1.00 0.00 24 CYS A O 2
ATOM 1137 N N . GLY A 1 25 ? -8.470 11.107 18.731 1.00 0.00 25 GLY A N 2
ATOM 1138 C CA . GLY A 1 25 ? -7.717 12.294 19.092 1.00 0.00 25 GLY A CA 2
ATOM 1139 C C . GLY A 1 25 ? -6.587 12.564 18.116 1.00 0.00 25 GLY A C 2
ATOM 1140 O O . GLY A 1 25 ? -6.367 13.703 17.704 1.00 0.00 25 GLY A O 2
ATOM 1144 N N . GLY A 1 26 ? -5.891 11.503 17.735 1.00 0.00 26 GLY A N 2
ATOM 1145 C CA . GLY A 1 26 ? -4.790 11.600 16.796 1.00 0.00 26 GLY A CA 2
ATOM 1146 C C . GLY A 1 26 ? -4.552 10.261 16.141 1.00 0.00 26 GLY A C 2
ATOM 1147 O O . GLY A 1 26 ? -5.478 9.460 16.062 1.00 0.00 26 GLY A O 2
ATOM 1151 N N . ILE A 1 27 ? -3.330 9.999 15.681 1.00 0.00 27 ILE A N 2
ATOM 1152 C CA . ILE A 1 27 ? -3.016 8.718 15.043 1.00 0.00 27 ILE A CA 2
ATOM 1153 C C . ILE A 1 27 ? -3.039 7.565 16.061 1.00 0.00 27 ILE A C 2
ATOM 1154 O O . ILE A 1 27 ? -2.018 6.966 16.409 1.00 0.00 27 ILE A O 2
ATOM 1170 N N . ASP A 1 28 ? -4.244 7.225 16.487 1.00 0.00 28 ASP A N 2
ATOM 1171 C CA . ASP A 1 28 ? -4.470 6.113 17.366 1.00 0.00 28 ASP A CA 2
ATOM 1172 C C . ASP A 1 28 ? -4.787 4.997 16.410 1.00 0.00 28 ASP A C 2
ATOM 1173 O O . ASP A 1 28 ? -5.944 4.703 16.147 1.00 0.00 28 ASP A O 2
ATOM 1182 N N . LEU A 1 29 ? -3.734 4.456 15.826 1.00 0.00 29 LEU A N 2
ATOM 1183 C CA . LEU A 1 29 ? -3.823 3.455 14.801 1.00 0.00 29 LEU A CA 2
ATOM 1184 C C . LEU A 1 29 ? -4.797 2.304 15.154 1.00 0.00 29 LEU A C 2
ATOM 1185 O O . LEU A 1 29 ? -5.579 1.907 14.289 1.00 0.00 29 LEU A O 2
ATOM 1201 N N . PRO A 1 30 ? -4.841 1.782 16.412 1.00 0.00 30 PRO A N 2
ATOM 1202 C CA . PRO A 1 30 ? -5.815 0.731 16.780 1.00 0.00 30 PRO A CA 2
ATOM 1203 C C . PRO A 1 30 ? -7.255 1.255 16.842 1.00 0.00 30 PRO A C 2
ATOM 1204 O O . PRO A 1 30 ? -8.216 0.486 16.804 1.00 0.00 30 PRO A O 2
ATOM 1215 N N . CYS A 1 31 ? -7.379 2.565 16.992 1.00 0.00 31 CYS A N 2
ATOM 1216 C CA . CYS A 1 31 ? -8.669 3.228 17.130 1.00 0.00 31 CYS A CA 2
ATOM 1217 C C . CYS A 1 31 ? -9.258 3.700 15.811 1.00 0.00 31 CYS A C 2
ATOM 1218 O O . CYS A 1 31 ? -10.442 3.494 15.544 1.00 0.00 31 CYS A O 2
ATOM 1225 N N . VAL A 1 32 ? -8.453 4.397 15.016 1.00 0.00 32 VAL A N 2
ATOM 1226 C CA . VAL A 1 32 ? -8.944 4.962 13.756 1.00 0.00 32 VAL A CA 2
ATOM 1227 C C . VAL A 1 32 ? -9.456 3.887 12.803 1.00 0.00 32 VAL A C 2
ATOM 1228 O O . VAL A 1 32 ? -10.327 4.160 11.986 1.00 0.00 32 VAL A O 2
ATOM 1241 N N . LEU A 1 33 ? -8.935 2.666 12.901 1.00 0.00 33 LEU A N 2
ATOM 1242 C CA . LEU A 1 33 ? -9.372 1.596 12.018 1.00 0.00 33 LEU A CA 2
ATOM 1243 C C . LEU A 1 33 ? -10.781 1.101 12.346 1.00 0.00 33 LEU A C 2
ATOM 1244 O O . LEU A 1 33 ? -11.223 0.086 11.815 1.00 0.00 33 LEU A O 2
ATOM 1260 N N . ALA A 1 34 ? -11.487 1.829 13.195 1.00 0.00 34 ALA A N 2
ATOM 1261 C CA . ALA A 1 34 ? -12.852 1.480 13.550 1.00 0.00 34 ALA A CA 2
ATOM 1262 C C . ALA A 1 34 ? -13.802 2.236 12.641 1.00 0.00 34 ALA A C 2
ATOM 1263 O O . ALA A 1 34 ? -14.736 1.673 12.074 1.00 0.00 34 ALA A O 2
ATOM 1270 N N . ALA A 1 35 ? -13.522 3.524 12.489 1.00 0.00 35 ALA A N 2
ATOM 1271 C CA . ALA A 1 35 ? -14.308 4.395 11.632 1.00 0.00 35 ALA A CA 2
ATOM 1272 C C . ALA A 1 35 ? -13.722 4.407 10.232 1.00 0.00 35 ALA A C 2
ATOM 1273 O O . ALA A 1 35 ? -14.448 4.413 9.238 1.00 0.00 35 ALA A O 2
ATOM 1280 N N . LEU A 1 36 ? -12.394 4.404 10.167 1.00 0.00 36 LEU A N 2
ATOM 1281 C CA . LEU A 1 36 ? -11.692 4.409 8.898 1.00 0.00 36 LEU A CA 2
ATOM 1282 C C . LEU A 1 36 ? -11.882 3.104 8.165 1.00 0.00 36 LEU A C 2
ATOM 1283 O O . LEU A 1 36 ? -11.684 3.030 6.958 1.00 0.00 36 LEU A O 2
ATOM 1299 N N . LYS A 1 37 ? -12.205 2.054 8.887 1.00 0.00 37 LYS A N 2
ATOM 1300 C CA . LYS A 1 37 ? -12.336 0.765 8.246 1.00 0.00 37 LYS A CA 2
ATOM 1301 C C . LYS A 1 37 ? -13.379 0.806 7.132 1.00 0.00 37 LYS A C 2
ATOM 1302 O O . LYS A 1 37 ? -13.283 0.069 6.156 1.00 0.00 37 LYS A O 2
ATOM 1321 N N . ALA A 1 38 ? -14.342 1.708 7.260 1.00 0.00 38 ALA A N 2
ATOM 1322 C CA . ALA A 1 38 ? -15.369 1.874 6.242 1.00 0.00 38 ALA A CA 2
ATOM 1323 C C . ALA A 1 38 ? -14.850 2.735 5.087 1.00 0.00 38 ALA A C 2
ATOM 1324 O O . ALA A 1 38 ? -15.618 3.429 4.423 1.00 0.00 38 ALA A O 2
ATOM 1331 N N . ALA A 1 39 ? -13.538 2.681 4.853 1.00 0.00 39 ALA A N 2
ATOM 1332 C CA . ALA A 1 39 ? -12.904 3.444 3.783 1.00 0.00 39 ALA A CA 2
ATOM 1333 C C . ALA A 1 39 ? -12.683 2.571 2.566 1.00 0.00 39 ALA A C 2
ATOM 1334 O O . ALA A 1 39 ? -11.842 2.881 1.719 1.00 0.00 39 ALA A O 2
ATOM 1341 N N . GLU A 1 40 ? -13.419 1.466 2.517 1.00 0.00 40 GLU A N 2
ATOM 1342 C CA . GLU A 1 40 ? -13.313 0.482 1.435 1.00 0.00 40 GLU A CA 2
ATOM 1343 C C . GLU A 1 40 ? -11.888 -0.085 1.388 1.00 0.00 40 GLU A C 2
ATOM 1344 O O . GLU A 1 40 ? -11.471 -0.719 0.416 1.00 0.00 40 GLU A O 2
ATOM 1356 N N . GLY A 1 41 ? -11.147 0.153 2.461 1.00 0.00 41 GLY A N 2
ATOM 1357 C CA . GLY A 1 41 ? -9.791 -0.320 2.547 1.00 0.00 41 GLY A CA 2
ATOM 1358 C C . GLY A 1 41 ? -8.778 0.736 2.150 1.00 0.00 41 GLY A C 2
ATOM 1359 O O . GLY A 1 41 ? -7.820 0.437 1.441 1.00 0.00 41 GLY A O 2
ATOM 1363 N N . CYS A 1 42 ? -8.934 1.970 2.639 1.00 0.00 42 CYS A N 2
ATOM 1364 C CA . CYS A 1 42 ? -7.954 3.000 2.325 1.00 0.00 42 CYS A CA 2
ATOM 1365 C C . CYS A 1 42 ? -7.124 3.215 3.555 1.00 0.00 42 CYS A C 2
ATOM 1366 O O . CYS A 1 42 ? -6.436 4.223 3.723 1.00 0.00 42 CYS A O 2
ATOM 1373 N N . ALA A 1 43 ? -7.189 2.213 4.404 1.00 0.00 43 ALA A N 2
ATOM 1374 C CA . ALA A 1 43 ? -6.452 2.183 5.631 1.00 0.00 43 ALA A CA 2
ATOM 1375 C C . ALA A 1 43 ? -4.990 1.934 5.297 1.00 0.00 43 ALA A C 2
ATOM 1376 O O . ALA A 1 43 ? -4.089 2.291 6.054 1.00 0.00 43 ALA A O 2
ATOM 1383 N N . SER A 1 44 ? -4.789 1.355 4.112 1.00 0.00 44 SER A N 2
ATOM 1384 C CA . SER A 1 44 ? -3.472 1.076 3.563 1.00 0.00 44 SER A CA 2
ATOM 1385 C C . SER A 1 44 ? -2.716 2.395 3.366 1.00 0.00 44 SER A C 2
ATOM 1386 O O . SER A 1 44 ? -1.495 2.423 3.258 1.00 0.00 44 SER A O 2
ATOM 1394 N N . CYS A 1 45 ? -3.482 3.483 3.352 1.00 0.00 45 CYS A N 2
ATOM 1395 C CA . CYS A 1 45 ? -2.954 4.837 3.211 1.00 0.00 45 CYS A CA 2
ATOM 1396 C C . CYS A 1 45 ? -2.495 5.333 4.572 1.00 0.00 45 CYS A C 2
ATOM 1397 O O . CYS A 1 45 ? -1.463 5.981 4.717 1.00 0.00 45 CYS A O 2
ATOM 1404 N N . PHE A 1 46 ? -3.311 5.012 5.560 1.00 0.00 46 PHE A N 2
ATOM 1405 C CA . PHE A 1 46 ? -3.088 5.384 6.945 1.00 0.00 46 PHE A CA 2
ATOM 1406 C C . PHE A 1 46 ? -1.874 4.667 7.526 1.00 0.00 46 PHE A C 2
ATOM 1407 O O . PHE A 1 46 ? -0.874 5.299 7.854 1.00 0.00 46 PHE A O 2
ATOM 1424 N N . CYS A 1 47 ? -1.968 3.353 7.675 1.00 0.00 47 CYS A N 2
ATOM 1425 C CA . CYS A 1 47 ? -0.878 2.579 8.261 1.00 0.00 47 CYS A CA 2
ATOM 1426 C C . CYS A 1 47 ? 0.234 2.228 7.264 1.00 0.00 47 CYS A C 2
ATOM 1427 O O . CYS A 1 47 ? 0.845 1.167 7.372 1.00 0.00 47 CYS A O 2
ATOM 1434 N N . GLU A 1 48 ? 0.529 3.111 6.314 1.00 0.00 48 GLU A N 2
ATOM 1435 C CA . GLU A 1 48 ? 1.601 2.844 5.365 1.00 0.00 48 GLU A CA 2
ATOM 1436 C C . GLU A 1 48 ? 2.914 3.393 5.913 1.00 0.00 48 GLU A C 2
ATOM 1437 O O . GLU A 1 48 ? 3.990 2.849 5.662 1.00 0.00 48 GLU A O 2
ATOM 1449 N N . ASP A 1 49 ? 2.799 4.474 6.677 1.00 0.00 49 ASP A N 2
ATOM 1450 C CA . ASP A 1 49 ? 3.948 5.125 7.291 1.00 0.00 49 ASP A CA 2
ATOM 1451 C C . ASP A 1 49 ? 4.247 4.480 8.637 1.00 0.00 49 ASP A C 2
ATOM 1452 O O . ASP A 1 49 ? 5.401 4.259 9.000 1.00 0.00 49 ASP A O 2
ATOM 1461 N N . HIS A 1 50 ? 3.188 4.186 9.376 1.00 0.00 50 HIS A N 2
ATOM 1462 C CA . HIS A 1 50 ? 3.320 3.575 10.688 1.00 0.00 50 HIS A CA 2
ATOM 1463 C C . HIS A 1 50 ? 2.799 2.139 10.703 1.00 0.00 50 HIS A C 2
ATOM 1464 O O . HIS A 1 50 ? 1.990 1.774 11.550 1.00 0.00 50 HIS A O 2
ATOM 1479 N N . CYS A 1 51 ? 3.286 1.322 9.775 1.00 0.00 51 CYS A N 2
ATOM 1480 C CA . CYS A 1 51 ? 2.889 -0.088 9.700 1.00 0.00 51 CYS A CA 2
ATOM 1481 C C . CYS A 1 51 ? 3.580 -0.891 10.798 1.00 0.00 51 CYS A C 2
ATOM 1482 O O . CYS A 1 51 ? 4.621 -1.512 10.572 1.00 0.00 51 CYS A O 2
ATOM 1489 N N . HIS A 1 52 ? 3.012 -0.851 11.996 1.00 0.00 52 HIS A N 2
ATOM 1490 C CA . HIS A 1 52 ? 3.577 -1.550 13.140 1.00 0.00 52 HIS A CA 2
ATOM 1491 C C . HIS A 1 52 ? 2.605 -1.550 14.309 1.00 0.00 52 HIS A C 2
ATOM 1492 O O . HIS A 1 52 ? 1.462 -1.106 14.179 1.00 0.00 52 HIS A O 2
ATOM 1507 N N . GLY A 1 53 ? 3.090 -2.015 15.453 1.00 0.00 53 GLY A N 2
ATOM 1508 C CA . GLY A 1 53 ? 2.290 -2.036 16.662 1.00 0.00 53 GLY A CA 2
ATOM 1509 C C . GLY A 1 53 ? 1.043 -2.881 16.552 1.00 0.00 53 GLY A C 2
ATOM 1510 O O . GLY A 1 53 ? 1.117 -4.108 16.479 1.00 0.00 53 GLY A O 2
ATOM 1514 N N . VAL A 1 54 ? -0.110 -2.227 16.557 1.00 0.00 54 VAL A N 2
ATOM 1515 C CA . VAL A 1 54 ? -1.365 -2.919 16.485 1.00 0.00 54 VAL A CA 2
ATOM 1516 C C . VAL A 1 54 ? -1.860 -3.013 15.043 1.00 0.00 54 VAL A C 2
ATOM 1517 O O . VAL A 1 54 ? -2.949 -3.507 14.796 1.00 0.00 54 VAL A O 2
ATOM 1530 N N . CYS A 1 55 ? -1.047 -2.560 14.084 1.00 0.00 55 CYS A N 2
ATOM 1531 C CA . CYS A 1 55 ? -1.423 -2.633 12.664 1.00 0.00 55 CYS A CA 2
ATOM 1532 C C . CYS A 1 55 ? -1.608 -4.097 12.286 1.00 0.00 55 CYS A C 2
ATOM 1533 O O . CYS A 1 55 ? -2.295 -4.431 11.319 1.00 0.00 55 CYS A O 2
ATOM 1540 N N . LYS A 1 56 ? -1.021 -4.962 13.111 1.00 0.00 56 LYS A N 2
ATOM 1541 C CA . LYS A 1 56 ? -1.130 -6.400 12.949 1.00 0.00 56 LYS A CA 2
ATOM 1542 C C . LYS A 1 56 ? -2.537 -6.821 13.366 1.00 0.00 56 LYS A C 2
ATOM 1543 O O . LYS A 1 56 ? -3.206 -7.584 12.670 1.00 0.00 56 LYS A O 2
ATOM 1562 N N . ASP A 1 57 ? -2.985 -6.266 14.499 1.00 0.00 57 ASP A N 2
ATOM 1563 C CA . ASP A 1 57 ? -4.327 -6.516 15.028 1.00 0.00 57 ASP A CA 2
ATOM 1564 C C . ASP A 1 57 ? -5.344 -5.856 14.116 1.00 0.00 57 ASP A C 2
ATOM 1565 O O . ASP A 1 57 ? -6.443 -6.368 13.897 1.00 0.00 57 ASP A O 2
ATOM 1574 N N . LEU A 1 58 ? -4.925 -4.710 13.582 1.00 0.00 58 LEU A N 2
ATOM 1575 C CA . LEU A 1 58 ? -5.691 -3.908 12.667 1.00 0.00 58 LEU A CA 2
ATOM 1576 C C . LEU A 1 58 ? -6.183 -4.808 11.531 1.00 0.00 58 LEU A C 2
ATOM 1577 O O . LEU A 1 58 ? -7.394 -4.989 11.378 1.00 0.00 58 LEU A O 2
ATOM 1593 N N . HIS A 1 59 ? -5.226 -5.359 10.750 1.00 0.00 59 HIS A N 2
ATOM 1594 C CA . HIS A 1 59 ? -5.504 -6.267 9.615 1.00 0.00 59 HIS A CA 2
ATOM 1595 C C . HIS A 1 59 ? -5.522 -5.440 8.381 1.00 0.00 59 HIS A C 2
ATOM 1596 O O . HIS A 1 59 ? -6.518 -5.331 7.662 1.00 0.00 59 HIS A O 2
ATOM 1611 N N . LEU A 1 60 ? -4.405 -4.798 8.220 1.00 0.00 60 LEU A N 2
ATOM 1612 C CA . LEU A 1 60 ? -4.174 -3.873 7.172 1.00 0.00 60 LEU A CA 2
ATOM 1613 C C . LEU A 1 60 ? -2.730 -4.044 6.692 1.00 0.00 60 LEU A C 2
ATOM 1614 O O . LEU A 1 60 ? -2.469 -4.184 5.498 1.00 0.00 60 LEU A O 2
ATOM 1630 N N . CYS A 1 61 ? -1.802 -4.044 7.648 1.00 0.00 61 CYS A N 2
ATOM 1631 C CA . CYS A 1 61 ? -0.382 -4.204 7.358 1.00 0.00 61 CYS A CA 2
ATOM 1632 C C . CYS A 1 61 ? 0.292 -4.924 8.524 1.00 0.00 61 CYS A C 2
ATOM 1633 O O . CYS A 1 61 ? 0.730 -4.244 9.473 1.00 0.00 61 CYS A O 2
ATOM 1641 N N . ALA A 1 1 ? -0.448 1.143 -6.785 1.00 0.00 1 ALA A N 3
ATOM 1642 C CA . ALA A 1 1 ? 0.544 0.102 -6.412 1.00 0.00 1 ALA A CA 3
ATOM 1643 C C . ALA A 1 1 ? 0.779 0.084 -4.903 1.00 0.00 1 ALA A C 3
ATOM 1644 O O . ALA A 1 1 ? 0.983 -0.979 -4.313 1.00 0.00 1 ALA A O 3
ATOM 1653 N N . MET A 1 2 ? 0.759 1.257 -4.275 1.00 0.00 2 MET A N 3
ATOM 1654 C CA . MET A 1 2 ? 0.979 1.349 -2.838 1.00 0.00 2 MET A CA 3
ATOM 1655 C C . MET A 1 2 ? -0.328 1.637 -2.093 1.00 0.00 2 MET A C 3
ATOM 1656 O O . MET A 1 2 ? -0.805 2.774 -2.053 1.00 0.00 2 MET A O 3
ATOM 1670 N N . GLY A 1 3 ? -0.908 0.594 -1.508 1.00 0.00 3 GLY A N 3
ATOM 1671 C CA . GLY A 1 3 ? -2.154 0.752 -0.779 1.00 0.00 3 GLY A CA 3
ATOM 1672 C C . GLY A 1 3 ? -3.359 0.727 -1.690 1.00 0.00 3 GLY A C 3
ATOM 1673 O O . GLY A 1 3 ? -3.230 0.877 -2.902 1.00 0.00 3 GLY A O 3
ATOM 1677 N N . LYS A 1 4 ? -4.541 0.572 -1.107 1.00 0.00 4 LYS A N 3
ATOM 1678 C CA . LYS A 1 4 ? -5.788 0.568 -1.866 1.00 0.00 4 LYS A CA 3
ATOM 1679 C C . LYS A 1 4 ? -6.195 2.010 -2.128 1.00 0.00 4 LYS A C 3
ATOM 1680 O O . LYS A 1 4 ? -7.373 2.363 -2.158 1.00 0.00 4 LYS A O 3
ATOM 1699 N N . CYS A 1 5 ? -5.189 2.843 -2.254 1.00 0.00 5 CYS A N 3
ATOM 1700 C CA . CYS A 1 5 ? -5.374 4.253 -2.438 1.00 0.00 5 CYS A CA 3
ATOM 1701 C C . CYS A 1 5 ? -4.543 4.752 -3.617 1.00 0.00 5 CYS A C 3
ATOM 1702 O O . CYS A 1 5 ? -3.312 4.800 -3.543 1.00 0.00 5 CYS A O 3
ATOM 1709 N N . SER A 1 6 ? -5.224 5.113 -4.702 1.00 0.00 6 SER A N 3
ATOM 1710 C CA . SER A 1 6 ? -4.568 5.608 -5.907 1.00 0.00 6 SER A CA 3
ATOM 1711 C C . SER A 1 6 ? -4.094 7.044 -5.716 1.00 0.00 6 SER A C 3
ATOM 1712 O O . SER A 1 6 ? -4.006 7.526 -4.591 1.00 0.00 6 SER A O 3
ATOM 1720 N N . VAL A 1 7 ? -3.799 7.722 -6.818 1.00 0.00 7 VAL A N 3
ATOM 1721 C CA . VAL A 1 7 ? -3.345 9.106 -6.774 1.00 0.00 7 VAL A CA 3
ATOM 1722 C C . VAL A 1 7 ? -4.333 9.983 -6.013 1.00 0.00 7 VAL A C 3
ATOM 1723 O O . VAL A 1 7 ? -3.992 10.615 -5.013 1.00 0.00 7 VAL A O 3
ATOM 1736 N N . LEU A 1 8 ? -5.553 10.013 -6.504 1.00 0.00 8 LEU A N 3
ATOM 1737 C CA . LEU A 1 8 ? -6.611 10.809 -5.898 1.00 0.00 8 LEU A CA 3
ATOM 1738 C C . LEU A 1 8 ? -7.064 10.221 -4.565 1.00 0.00 8 LEU A C 3
ATOM 1739 O O . LEU A 1 8 ? -7.506 10.950 -3.681 1.00 0.00 8 LEU A O 3
ATOM 1755 N N . LYS A 1 9 ? -6.954 8.907 -4.410 1.00 0.00 9 LYS A N 3
ATOM 1756 C CA . LYS A 1 9 ? -7.355 8.269 -3.174 1.00 0.00 9 LYS A CA 3
ATOM 1757 C C . LYS A 1 9 ? -6.281 8.442 -2.103 1.00 0.00 9 LYS A C 3
ATOM 1758 O O . LYS A 1 9 ? -6.529 8.201 -0.925 1.00 0.00 9 LYS A O 3
ATOM 1777 N N . LYS A 1 10 ? -5.098 8.889 -2.520 1.00 0.00 10 LYS A N 3
ATOM 1778 C CA . LYS A 1 10 ? -3.991 9.133 -1.597 1.00 0.00 10 LYS A CA 3
ATOM 1779 C C . LYS A 1 10 ? -4.208 10.483 -0.949 1.00 0.00 10 LYS A C 3
ATOM 1780 O O . LYS A 1 10 ? -3.778 10.746 0.172 1.00 0.00 10 LYS A O 3
ATOM 1799 N N . VAL A 1 11 ? -4.909 11.328 -1.680 1.00 0.00 11 VAL A N 3
ATOM 1800 C CA . VAL A 1 11 ? -5.242 12.658 -1.229 1.00 0.00 11 VAL A CA 3
ATOM 1801 C C . VAL A 1 11 ? -6.523 12.587 -0.405 1.00 0.00 11 VAL A C 3
ATOM 1802 O O . VAL A 1 11 ? -6.791 13.426 0.457 1.00 0.00 11 VAL A O 3
ATOM 1815 N N . ALA A 1 12 ? -7.314 11.563 -0.709 1.00 0.00 12 ALA A N 3
ATOM 1816 C CA . ALA A 1 12 ? -8.591 11.341 -0.045 1.00 0.00 12 ALA A CA 3
ATOM 1817 C C . ALA A 1 12 ? -8.478 10.498 1.228 1.00 0.00 12 ALA A C 3
ATOM 1818 O O . ALA A 1 12 ? -9.322 10.626 2.110 1.00 0.00 12 ALA A O 3
ATOM 1825 N N . CYS A 1 13 ? -7.460 9.635 1.349 1.00 0.00 13 CYS A N 3
ATOM 1826 C CA . CYS A 1 13 ? -7.339 8.818 2.563 1.00 0.00 13 CYS A CA 3
ATOM 1827 C C . CYS A 1 13 ? -7.035 9.684 3.759 1.00 0.00 13 CYS A C 3
ATOM 1828 O O . CYS A 1 13 ? -7.517 9.417 4.848 1.00 0.00 13 CYS A O 3
ATOM 1835 N N . ALA A 1 14 ? -6.251 10.729 3.546 1.00 0.00 14 ALA A N 3
ATOM 1836 C CA . ALA A 1 14 ? -5.899 11.639 4.618 1.00 0.00 14 ALA A CA 3
ATOM 1837 C C . ALA A 1 14 ? -7.131 12.384 5.099 1.00 0.00 14 ALA A C 3
ATOM 1838 O O . ALA A 1 14 ? -7.248 12.710 6.271 1.00 0.00 14 ALA A O 3
ATOM 1845 N N . ALA A 1 15 ? -8.058 12.635 4.185 1.00 0.00 15 ALA A N 3
ATOM 1846 C CA . ALA A 1 15 ? -9.297 13.323 4.516 1.00 0.00 15 ALA A CA 3
ATOM 1847 C C . ALA A 1 15 ? -10.288 12.344 5.128 1.00 0.00 15 ALA A C 3
ATOM 1848 O O . ALA A 1 15 ? -11.187 12.721 5.882 1.00 0.00 15 ALA A O 3
ATOM 1855 N N . ALA A 1 16 ? -10.118 11.080 4.771 1.00 0.00 16 ALA A N 3
ATOM 1856 C CA . ALA A 1 16 ? -10.984 10.014 5.245 1.00 0.00 16 ALA A CA 3
ATOM 1857 C C . ALA A 1 16 ? -10.616 9.567 6.654 1.00 0.00 16 ALA A C 3
ATOM 1858 O O . ALA A 1 16 ? -11.476 9.515 7.535 1.00 0.00 16 ALA A O 3
ATOM 1865 N N . ILE A 1 17 ? -9.350 9.225 6.871 1.00 0.00 17 ILE A N 3
ATOM 1866 C CA . ILE A 1 17 ? -8.929 8.770 8.178 1.00 0.00 17 ILE A CA 3
ATOM 1867 C C . ILE A 1 17 ? -8.817 9.911 9.191 1.00 0.00 17 ILE A C 3
ATOM 1868 O O . ILE A 1 17 ? -9.004 9.695 10.389 1.00 0.00 17 ILE A O 3
ATOM 1884 N N . ALA A 1 18 ? -8.536 11.116 8.721 1.00 0.00 18 ALA A N 3
ATOM 1885 C CA . ALA A 1 18 ? -8.431 12.278 9.614 1.00 0.00 18 ALA A CA 3
ATOM 1886 C C . ALA A 1 18 ? -9.680 12.409 10.479 1.00 0.00 18 ALA A C 3
ATOM 1887 O O . ALA A 1 18 ? -9.601 12.778 11.648 1.00 0.00 18 ALA A O 3
ATOM 1894 N N . GLY A 1 19 ? -10.831 12.076 9.902 1.00 0.00 19 GLY A N 3
ATOM 1895 C CA . GLY A 1 19 ? -12.075 12.136 10.645 1.00 0.00 19 GLY A CA 3
ATOM 1896 C C . GLY A 1 19 ? -12.177 11.003 11.647 1.00 0.00 19 GLY A C 3
ATOM 1897 O O . GLY A 1 19 ? -12.863 11.118 12.663 1.00 0.00 19 GLY A O 3
ATOM 1901 N N . ALA A 1 20 ? -11.477 9.905 11.362 1.00 0.00 20 ALA A N 3
ATOM 1902 C CA . ALA A 1 20 ? -11.474 8.748 12.242 1.00 0.00 20 ALA A CA 3
ATOM 1903 C C . ALA A 1 20 ? -10.550 8.953 13.424 1.00 0.00 20 ALA A C 3
ATOM 1904 O O . ALA A 1 20 ? -10.840 8.490 14.526 1.00 0.00 20 ALA A O 3
ATOM 1911 N N . VAL A 1 21 ? -9.441 9.651 13.218 1.00 0.00 21 VAL A N 3
ATOM 1912 C CA . VAL A 1 21 ? -8.531 9.903 14.327 1.00 0.00 21 VAL A CA 3
ATOM 1913 C C . VAL A 1 21 ? -9.175 10.900 15.246 1.00 0.00 21 VAL A C 3
ATOM 1914 O O . VAL A 1 21 ? -9.095 10.788 16.457 1.00 0.00 21 VAL A O 3
ATOM 1927 N N . ALA A 1 22 ? -9.841 11.852 14.625 1.00 0.00 22 ALA A N 3
ATOM 1928 C CA . ALA A 1 22 ? -10.575 12.891 15.321 1.00 0.00 22 ALA A CA 3
ATOM 1929 C C . ALA A 1 22 ? -11.624 12.252 16.225 1.00 0.00 22 ALA A C 3
ATOM 1930 O O . ALA A 1 22 ? -12.033 12.831 17.233 1.00 0.00 22 ALA A O 3
ATOM 1937 N N . ALA A 1 23 ? -12.029 11.026 15.865 1.00 0.00 23 ALA A N 3
ATOM 1938 C CA . ALA A 1 23 ? -12.997 10.278 16.646 1.00 0.00 23 ALA A CA 3
ATOM 1939 C C . ALA A 1 23 ? -12.377 9.830 17.969 1.00 0.00 23 ALA A C 3
ATOM 1940 O O . ALA A 1 23 ? -13.085 9.612 18.950 1.00 0.00 23 ALA A O 3
ATOM 1947 N N . CYS A 1 24 ? -11.049 9.693 17.998 1.00 0.00 24 CYS A N 3
ATOM 1948 C CA . CYS A 1 24 ? -10.362 9.274 19.214 1.00 0.00 24 CYS A CA 3
ATOM 1949 C C . CYS A 1 24 ? -9.494 10.394 19.789 1.00 0.00 24 CYS A C 3
ATOM 1950 O O . CYS A 1 24 ? -9.634 10.748 20.959 1.00 0.00 24 CYS A O 3
ATOM 1957 N N . GLY A 1 25 ? -8.592 10.947 18.977 1.00 0.00 25 GLY A N 3
ATOM 1958 C CA . GLY A 1 25 ? -7.724 12.006 19.455 1.00 0.00 25 GLY A CA 3
ATOM 1959 C C . GLY A 1 25 ? -6.651 12.417 18.458 1.00 0.00 25 GLY A C 3
ATOM 1960 O O . GLY A 1 25 ? -6.442 13.608 18.225 1.00 0.00 25 GLY A O 3
ATOM 1964 N N . GLY A 1 26 ? -5.959 11.441 17.878 1.00 0.00 26 GLY A N 3
ATOM 1965 C CA . GLY A 1 26 ? -4.898 11.740 16.929 1.00 0.00 26 GLY A CA 3
ATOM 1966 C C . GLY A 1 26 ? -4.110 10.505 16.543 1.00 0.00 26 GLY A C 3
ATOM 1967 O O . GLY A 1 26 ? -3.296 10.015 17.328 1.00 0.00 26 GLY A O 3
ATOM 1971 N N . ILE A 1 27 ? -4.373 10.005 15.335 1.00 0.00 27 ILE A N 3
ATOM 1972 C CA . ILE A 1 27 ? -3.730 8.803 14.797 1.00 0.00 27 ILE A CA 3
ATOM 1973 C C . ILE A 1 27 ? -3.634 7.690 15.850 1.00 0.00 27 ILE A C 3
ATOM 1974 O O . ILE A 1 27 ? -2.601 7.061 16.060 1.00 0.00 27 ILE A O 3
ATOM 1990 N N . ASP A 1 28 ? -4.762 7.403 16.469 1.00 0.00 28 ASP A N 3
ATOM 1991 C CA . ASP A 1 28 ? -4.849 6.318 17.411 1.00 0.00 28 ASP A CA 3
ATOM 1992 C C . ASP A 1 28 ? -5.190 5.146 16.533 1.00 0.00 28 ASP A C 3
ATOM 1993 O O . ASP A 1 28 ? -6.355 4.801 16.393 1.00 0.00 28 ASP A O 3
ATOM 2002 N N . LEU A 1 29 ? -4.179 4.645 15.831 1.00 0.00 29 LEU A N 3
ATOM 2003 C CA . LEU A 1 29 ? -4.352 3.623 14.826 1.00 0.00 29 LEU A CA 3
ATOM 2004 C C . LEU A 1 29 ? -5.375 2.517 15.146 1.00 0.00 29 LEU A C 3
ATOM 2005 O O . LEU A 1 29 ? -6.215 2.235 14.293 1.00 0.00 29 LEU A O 3
ATOM 2021 N N . PRO A 1 30 ? -5.384 1.886 16.338 1.00 0.00 30 PRO A N 3
ATOM 2022 C CA . PRO A 1 30 ? -6.386 0.855 16.644 1.00 0.00 30 PRO A CA 3
ATOM 2023 C C . PRO A 1 30 ? -7.796 1.444 16.744 1.00 0.00 30 PRO A C 3
ATOM 2024 O O . PRO A 1 30 ? -8.794 0.750 16.542 1.00 0.00 30 PRO A O 3
ATOM 2035 N N . CYS A 1 31 ? -7.847 2.725 17.079 1.00 0.00 31 CYS A N 3
ATOM 2036 C CA . CYS A 1 31 ? -9.096 3.455 17.251 1.00 0.00 31 CYS A CA 3
ATOM 2037 C C . CYS A 1 31 ? -9.649 3.999 15.930 1.00 0.00 31 CYS A C 3
ATOM 2038 O O . CYS A 1 31 ? -10.819 3.793 15.618 1.00 0.00 31 CYS A O 3
ATOM 2045 N N . VAL A 1 32 ? -8.819 4.708 15.152 1.00 0.00 32 VAL A N 3
ATOM 2046 C CA . VAL A 1 32 ? -9.285 5.272 13.874 1.00 0.00 32 VAL A CA 3
ATOM 2047 C C . VAL A 1 32 ? -9.671 4.145 12.932 1.00 0.00 32 VAL A C 3
ATOM 2048 O O . VAL A 1 32 ? -10.532 4.315 12.082 1.00 0.00 32 VAL A O 3
ATOM 2061 N N . LEU A 1 33 ? -9.044 2.984 13.105 1.00 0.00 33 LEU A N 3
ATOM 2062 C CA . LEU A 1 33 ? -9.334 1.831 12.274 1.00 0.00 33 LEU A CA 3
ATOM 2063 C C . LEU A 1 33 ? -10.752 1.310 12.514 1.00 0.00 33 LEU A C 3
ATOM 2064 O O . LEU A 1 33 ? -11.185 0.373 11.860 1.00 0.00 33 LEU A O 3
ATOM 2080 N N . ALA A 1 34 ? -11.480 1.927 13.434 1.00 0.00 34 ALA A N 3
ATOM 2081 C CA . ALA A 1 34 ? -12.850 1.524 13.703 1.00 0.00 34 ALA A CA 3
ATOM 2082 C C . ALA A 1 34 ? -13.782 2.305 12.788 1.00 0.00 34 ALA A C 3
ATOM 2083 O O . ALA A 1 34 ? -14.590 1.731 12.062 1.00 0.00 34 ALA A O 3
ATOM 2090 N N . ALA A 1 35 ? -13.634 3.626 12.813 1.00 0.00 35 ALA A N 3
ATOM 2091 C CA . ALA A 1 35 ? -14.435 4.508 11.975 1.00 0.00 35 ALA A CA 3
ATOM 2092 C C . ALA A 1 35 ? -13.907 4.519 10.549 1.00 0.00 35 ALA A C 3
ATOM 2093 O O . ALA A 1 35 ? -14.676 4.511 9.590 1.00 0.00 35 ALA A O 3
ATOM 2100 N N . LEU A 1 36 ? -12.584 4.531 10.412 1.00 0.00 36 LEU A N 3
ATOM 2101 C CA . LEU A 1 36 ? -11.955 4.538 9.103 1.00 0.00 36 LEU A CA 3
ATOM 2102 C C . LEU A 1 36 ? -12.148 3.220 8.390 1.00 0.00 36 LEU A C 3
ATOM 2103 O O . LEU A 1 36 ? -11.982 3.124 7.178 1.00 0.00 36 LEU A O 3
ATOM 2119 N N . LYS A 1 37 ? -12.452 2.179 9.124 1.00 0.00 37 LYS A N 3
ATOM 2120 C CA . LYS A 1 37 ? -12.596 0.892 8.484 1.00 0.00 37 LYS A CA 3
ATOM 2121 C C . LYS A 1 37 ? -13.819 0.884 7.576 1.00 0.00 37 LYS A C 3
ATOM 2122 O O . LYS A 1 37 ? -13.952 0.030 6.696 1.00 0.00 37 LYS A O 3
ATOM 2141 N N . ALA A 1 38 ? -14.685 1.875 7.765 1.00 0.00 38 ALA A N 3
ATOM 2142 C CA . ALA A 1 38 ? -15.873 2.025 6.945 1.00 0.00 38 ALA A CA 3
ATOM 2143 C C . ALA A 1 38 ? -15.501 2.666 5.614 1.00 0.00 38 ALA A C 3
ATOM 2144 O O . ALA A 1 38 ? -16.325 2.757 4.704 1.00 0.00 38 ALA A O 3
ATOM 2151 N N . ALA A 1 39 ? -14.241 3.096 5.512 1.00 0.00 39 ALA A N 3
ATOM 2152 C CA . ALA A 1 39 ? -13.726 3.715 4.298 1.00 0.00 39 ALA A CA 3
ATOM 2153 C C . ALA A 1 39 ? -13.754 2.719 3.154 1.00 0.00 39 ALA A C 3
ATOM 2154 O O . ALA A 1 39 ? -14.049 1.537 3.353 1.00 0.00 39 ALA A O 3
ATOM 2161 N N . GLU A 1 40 ? -13.421 3.182 1.961 1.00 0.00 40 GLU A N 3
ATOM 2162 C CA . GLU A 1 40 ? -13.388 2.317 0.791 1.00 0.00 40 GLU A CA 3
ATOM 2163 C C . GLU A 1 40 ? -12.105 1.486 0.809 1.00 0.00 40 GLU A C 3
ATOM 2164 O O . GLU A 1 40 ? -11.409 1.351 -0.200 1.00 0.00 40 GLU A O 3
ATOM 2176 N N . GLY A 1 41 ? -11.793 0.946 1.983 1.00 0.00 41 GLY A N 3
ATOM 2177 C CA . GLY A 1 41 ? -10.601 0.157 2.154 1.00 0.00 41 GLY A CA 3
ATOM 2178 C C . GLY A 1 41 ? -9.361 0.982 1.930 1.00 0.00 41 GLY A C 3
ATOM 2179 O O . GLY A 1 41 ? -8.454 0.557 1.231 1.00 0.00 41 GLY A O 3
ATOM 2183 N N . CYS A 1 42 ? -9.288 2.158 2.541 1.00 0.00 42 CYS A N 3
ATOM 2184 C CA . CYS A 1 42 ? -8.116 2.978 2.375 1.00 0.00 42 CYS A CA 3
ATOM 2185 C C . CYS A 1 42 ? -7.437 3.118 3.707 1.00 0.00 42 CYS A C 3
ATOM 2186 O O . CYS A 1 42 ? -6.579 3.976 3.901 1.00 0.00 42 CYS A O 3
ATOM 2193 N N . ALA A 1 43 ? -7.808 2.224 4.615 1.00 0.00 43 ALA A N 3
ATOM 2194 C CA . ALA A 1 43 ? -7.212 2.181 5.928 1.00 0.00 43 ALA A CA 3
ATOM 2195 C C . ALA A 1 43 ? -5.758 1.810 5.767 1.00 0.00 43 ALA A C 3
ATOM 2196 O O . ALA A 1 43 ? -4.913 2.150 6.586 1.00 0.00 43 ALA A O 3
ATOM 2203 N N . SER A 1 44 ? -5.478 1.129 4.665 1.00 0.00 44 SER A N 3
ATOM 2204 C CA . SER A 1 44 ? -4.132 0.733 4.330 1.00 0.00 44 SER A CA 3
ATOM 2205 C C . SER A 1 44 ? -3.300 1.985 4.060 1.00 0.00 44 SER A C 3
ATOM 2206 O O . SER A 1 44 ? -2.104 1.985 4.269 1.00 0.00 44 SER A O 3
ATOM 2214 N N . CYS A 1 45 ? -3.967 3.076 3.656 1.00 0.00 45 CYS A N 3
ATOM 2215 C CA . CYS A 1 45 ? -3.282 4.360 3.426 1.00 0.00 45 CYS A CA 3
ATOM 2216 C C . CYS A 1 45 ? -2.879 4.920 4.774 1.00 0.00 45 CYS A C 3
ATOM 2217 O O . CYS A 1 45 ? -1.873 5.609 4.929 1.00 0.00 45 CYS A O 3
ATOM 2224 N N . PHE A 1 46 ? -3.725 4.605 5.738 1.00 0.00 46 PHE A N 3
ATOM 2225 C CA . PHE A 1 46 ? -3.574 5.034 7.106 1.00 0.00 46 PHE A CA 3
ATOM 2226 C C . PHE A 1 46 ? -2.365 4.381 7.783 1.00 0.00 46 PHE A C 3
ATOM 2227 O O . PHE A 1 46 ? -1.422 5.079 8.148 1.00 0.00 46 PHE A O 3
ATOM 2244 N N . CYS A 1 47 ? -2.383 3.062 7.996 1.00 0.00 47 CYS A N 3
ATOM 2245 C CA . CYS A 1 47 ? -1.249 2.437 8.691 1.00 0.00 47 CYS A CA 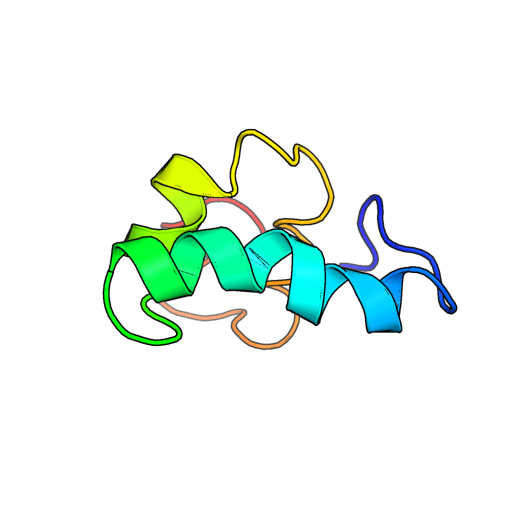3
ATOM 2246 C C . CYS A 1 47 ? -0.124 1.934 7.775 1.00 0.00 47 CYS A C 3
ATOM 2247 O O . CYS A 1 47 ? 0.783 1.270 8.258 1.00 0.00 47 CYS A O 3
ATOM 2254 N N . GLU A 1 48 ? -0.123 2.261 6.480 1.00 0.00 48 GLU A N 3
ATOM 2255 C CA . GLU A 1 48 ? 0.977 1.810 5.618 1.00 0.00 48 GLU A CA 3
ATOM 2256 C C . GLU A 1 48 ? 2.297 2.405 6.106 1.00 0.00 48 GLU A C 3
ATOM 2257 O O . GLU A 1 48 ? 3.339 1.746 6.086 1.00 0.00 48 GLU A O 3
ATOM 2269 N N . ASP A 1 49 ? 2.227 3.648 6.581 1.00 0.00 49 ASP A N 3
ATOM 2270 C CA . ASP A 1 49 ? 3.394 4.338 7.117 1.00 0.00 49 ASP A CA 3
ATOM 2271 C C . ASP A 1 49 ? 3.594 3.942 8.571 1.00 0.00 49 ASP A C 3
ATOM 2272 O O . ASP A 1 49 ? 4.672 4.115 9.139 1.00 0.00 49 ASP A O 3
ATOM 2281 N N . HIS A 1 50 ? 2.528 3.421 9.166 1.00 0.00 50 HIS A N 3
ATOM 2282 C CA . HIS A 1 50 ? 2.538 2.995 10.562 1.00 0.00 50 HIS A CA 3
ATOM 2283 C C . HIS A 1 50 ? 2.566 1.479 10.613 1.00 0.00 50 HIS A C 3
ATOM 2284 O O . HIS A 1 50 ? 1.898 0.869 11.447 1.00 0.00 50 HIS A O 3
ATOM 2299 N N . CYS A 1 51 ? 3.301 0.881 9.689 1.00 0.00 51 CYS A N 3
ATOM 2300 C CA . CYS A 1 51 ? 3.383 -0.576 9.594 1.00 0.00 51 CYS A CA 3
ATOM 2301 C C . CYS A 1 51 ? 4.194 -1.164 10.742 1.00 0.00 51 CYS A C 3
ATOM 2302 O O . CYS A 1 51 ? 5.374 -1.486 10.592 1.00 0.00 51 CYS A O 3
ATOM 2309 N N . HIS A 1 52 ? 3.542 -1.302 11.890 1.00 0.00 52 HIS A N 3
ATOM 2310 C CA . HIS A 1 52 ? 4.165 -1.856 13.080 1.00 0.00 52 HIS A CA 3
ATOM 2311 C C . HIS A 1 52 ? 3.111 -2.522 13.954 1.00 0.00 52 HIS A C 3
ATOM 2312 O O . HIS A 1 52 ? 2.064 -2.919 13.441 1.00 0.00 52 HIS A O 3
ATOM 2327 N N . GLY A 1 53 ? 3.417 -2.632 15.257 1.00 0.00 53 GLY A N 3
ATOM 2328 C CA . GLY A 1 53 ? 2.531 -3.248 16.252 1.00 0.00 53 GLY A CA 3
ATOM 2329 C C . GLY A 1 53 ? 1.081 -3.347 15.851 1.00 0.00 53 GLY A C 3
ATOM 2330 O O . GLY A 1 53 ? 0.595 -4.427 15.509 1.00 0.00 53 GLY A O 3
ATOM 2334 N N . VAL A 1 54 ? 0.376 -2.233 15.873 1.00 0.00 54 VAL A N 3
ATOM 2335 C CA . VAL A 1 54 ? -0.977 -2.233 15.506 1.00 0.00 54 VAL A CA 3
ATOM 2336 C C . VAL A 1 54 ? -1.084 -1.618 14.083 1.00 0.00 54 VAL A C 3
ATOM 2337 O O . VAL A 1 54 ? -1.082 -0.430 13.795 1.00 0.00 54 VAL A O 3
ATOM 2350 N N . CYS A 1 55 ? -1.079 -2.518 13.213 1.00 0.00 55 CYS A N 3
ATOM 2351 C CA . CYS A 1 55 ? -1.118 -2.334 11.771 1.00 0.00 55 CYS A CA 3
ATOM 2352 C C . CYS A 1 55 ? -1.025 -3.745 11.308 1.00 0.00 55 CYS A C 3
ATOM 2353 O O . CYS A 1 55 ? -1.618 -4.174 10.324 1.00 0.00 55 CYS A O 3
ATOM 2360 N N . LYS A 1 56 ? -0.367 -4.476 12.198 1.00 0.00 56 LYS A N 3
ATOM 2361 C CA . LYS A 1 56 ? -0.242 -5.909 12.120 1.00 0.00 56 LYS A CA 3
ATOM 2362 C C . LYS A 1 56 ? -1.435 -6.439 12.905 1.00 0.00 56 LYS A C 3
ATOM 2363 O O . LYS A 1 56 ? -2.031 -7.461 12.570 1.00 0.00 56 LYS A O 3
ATOM 2382 N N . ASP A 1 57 ? -1.816 -5.653 13.928 1.00 0.00 57 ASP A N 3
ATOM 2383 C CA . ASP A 1 57 ? -2.977 -5.949 14.756 1.00 0.00 57 ASP A CA 3
ATOM 2384 C C . ASP A 1 57 ? -4.185 -5.310 14.098 1.00 0.00 57 ASP A C 3
ATOM 2385 O O . ASP A 1 57 ? -5.312 -5.793 14.196 1.00 0.00 57 ASP A O 3
ATOM 2394 N N . LEU A 1 58 ? -3.896 -4.218 13.389 1.00 0.00 58 LEU A N 3
ATOM 2395 C CA . LEU A 1 58 ? -4.870 -3.459 12.638 1.00 0.00 58 LEU A CA 3
ATOM 2396 C C . LEU A 1 58 ? -5.333 -4.314 11.448 1.00 0.00 58 LEU A C 3
ATOM 2397 O O . LEU A 1 58 ? -6.355 -4.050 10.819 1.00 0.00 58 LEU A O 3
ATOM 2413 N N . HIS A 1 59 ? -4.542 -5.363 11.187 1.00 0.00 59 HIS A N 3
ATOM 2414 C CA . HIS A 1 59 ? -4.781 -6.343 10.129 1.00 0.00 59 HIS A CA 3
ATOM 2415 C C . HIS A 1 59 ? -4.641 -5.741 8.742 1.00 0.00 59 HIS A C 3
ATOM 2416 O O . HIS A 1 59 ? -5.404 -6.070 7.831 1.00 0.00 59 HIS A O 3
ATOM 2431 N N . LEU A 1 60 ? -3.649 -4.880 8.566 1.00 0.00 60 LEU A N 3
ATOM 2432 C CA . LEU A 1 60 ? -3.415 -4.265 7.270 1.00 0.00 60 LEU A CA 3
ATOM 2433 C C . LEU A 1 60 ? -2.107 -4.770 6.668 1.00 0.00 60 LEU A C 3
ATOM 2434 O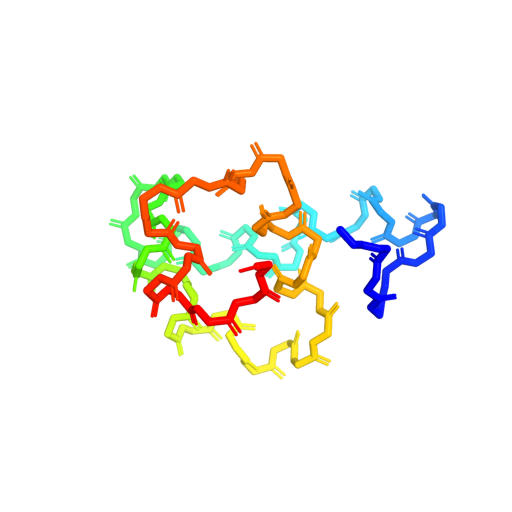 O . LEU A 1 60 ? -2.103 -5.315 5.563 1.00 0.00 60 LEU A O 3
ATOM 2450 N N . CYS A 1 61 ? -1.005 -4.606 7.398 1.00 0.00 61 CYS A N 3
ATOM 2451 C CA . CYS A 1 61 ? 0.296 -5.067 6.924 1.00 0.00 61 CYS A CA 3
ATOM 2452 C C . CYS A 1 61 ? 0.831 -6.150 7.855 1.00 0.00 61 CYS A C 3
ATOM 2453 O O . CYS A 1 61 ? 1.567 -7.031 7.380 1.00 0.00 61 CYS A O 3
ATOM 2461 N N . ALA A 1 1 ? 1.526 -0.528 0.494 1.00 0.00 1 ALA A N 4
ATOM 2462 C CA . ALA A 1 1 ? 1.840 0.261 -0.724 1.00 0.00 1 ALA A CA 4
ATOM 2463 C C . ALA A 1 1 ? 0.564 0.684 -1.441 1.00 0.00 1 ALA A C 4
ATOM 2464 O O . ALA A 1 1 ? -0.090 -0.139 -2.081 1.00 0.00 1 ALA A O 4
ATOM 2473 N N . MET A 1 2 ? 0.227 1.972 -1.321 1.00 0.00 2 MET A N 4
ATOM 2474 C CA . MET A 1 2 ? -0.967 2.559 -1.945 1.00 0.00 2 MET A CA 4
ATOM 2475 C C . MET A 1 2 ? -2.267 2.048 -1.324 1.00 0.00 2 MET A C 4
ATOM 2476 O O . MET A 1 2 ? -2.924 2.775 -0.578 1.00 0.00 2 MET A O 4
ATOM 2490 N N . GLY A 1 3 ? -2.653 0.821 -1.651 1.00 0.00 3 GLY A N 4
ATOM 2491 C CA . GLY A 1 3 ? -3.893 0.284 -1.126 1.00 0.00 3 GLY A CA 4
ATOM 2492 C C . GLY A 1 3 ? -5.011 0.420 -2.104 1.00 0.00 3 GLY A C 4
ATOM 2493 O O . GLY A 1 3 ? -4.794 0.520 -3.314 1.00 0.00 3 GLY A O 4
ATOM 2497 N N . LYS A 1 4 ? -6.205 0.482 -1.571 1.00 0.00 4 LYS A N 4
ATOM 2498 C CA . LYS A 1 4 ? -7.393 0.676 -2.359 1.00 0.00 4 LYS A CA 4
ATOM 2499 C C . LYS A 1 4 ? -7.529 2.186 -2.550 1.00 0.00 4 LYS A C 4
ATOM 2500 O O . LYS A 1 4 ? -8.617 2.757 -2.606 1.00 0.00 4 LYS A O 4
ATOM 2519 N N . CYS A 1 5 ? -6.368 2.814 -2.577 1.00 0.00 5 CYS A N 4
ATOM 2520 C CA . CYS A 1 5 ? -6.223 4.242 -2.680 1.00 0.00 5 CYS A CA 4
ATOM 2521 C C . CYS A 1 5 ? -5.241 4.581 -3.805 1.00 0.00 5 CYS A C 4
ATOM 2522 O O . CYS A 1 5 ? -4.061 4.245 -3.713 1.00 0.00 5 CYS A O 4
ATOM 2529 N N . SER A 1 6 ? -5.725 5.230 -4.864 1.00 0.00 6 SER A N 4
ATOM 2530 C CA . SER A 1 6 ? -4.872 5.596 -6.002 1.00 0.00 6 SER A CA 4
ATOM 2531 C C . SER A 1 6 ? -3.817 6.622 -5.598 1.00 0.00 6 SER A C 4
ATOM 2532 O O . SER A 1 6 ? -3.822 7.110 -4.473 1.00 0.00 6 SER A O 4
ATOM 2540 N N . VAL A 1 7 ? -2.913 6.939 -6.524 1.00 0.00 7 VAL A N 4
ATOM 2541 C CA . VAL A 1 7 ? -1.843 7.903 -6.264 1.00 0.00 7 VAL A CA 4
ATOM 2542 C C . VAL A 1 7 ? -2.398 9.237 -5.755 1.00 0.00 7 VAL A C 4
ATOM 2543 O O . VAL A 1 7 ? -2.111 9.654 -4.637 1.00 0.00 7 VAL A O 4
ATOM 2556 N N . LEU A 1 8 ? -3.194 9.890 -6.581 1.00 0.00 8 LEU A N 4
ATOM 2557 C CA . LEU A 1 8 ? -3.804 11.171 -6.219 1.00 0.00 8 LEU A CA 4
ATOM 2558 C C . LEU A 1 8 ? -4.838 10.978 -5.112 1.00 0.00 8 LEU A C 4
ATOM 2559 O O . LEU A 1 8 ? -5.110 11.889 -4.337 1.00 0.00 8 LEU A O 4
ATOM 2575 N N . LYS A 1 9 ? -5.400 9.773 -5.024 1.00 0.00 9 LYS A N 4
ATOM 2576 C CA . LYS A 1 9 ? -6.378 9.465 -3.994 1.00 0.00 9 LYS A CA 4
ATOM 2577 C C . LYS A 1 9 ? -5.683 9.153 -2.667 1.00 0.00 9 LYS A C 4
ATOM 2578 O O . LYS A 1 9 ? -6.336 8.953 -1.644 1.00 0.00 9 LYS A O 4
ATOM 2597 N N . LYS A 1 10 ? -4.350 9.159 -2.691 1.00 0.00 10 LYS A N 4
ATOM 2598 C CA . LYS A 1 10 ? -3.546 8.930 -1.494 1.00 0.00 10 LYS A CA 4
ATOM 2599 C C . LYS A 1 10 ? -3.503 10.234 -0.702 1.00 0.00 10 LYS A C 4
ATOM 2600 O O . LYS A 1 10 ? -3.020 10.299 0.424 1.00 0.00 10 LYS A O 4
ATOM 2619 N N . VAL A 1 11 ? -4.034 11.271 -1.336 1.00 0.00 11 VAL A N 4
ATOM 2620 C CA . VAL A 1 11 ? -4.105 12.594 -0.768 1.00 0.00 11 VAL A CA 4
ATOM 2621 C C . VAL A 1 11 ? -5.483 12.789 -0.140 1.00 0.00 11 VAL A C 4
ATOM 2622 O O . VAL A 1 11 ? -5.678 13.608 0.759 1.00 0.00 11 VAL A O 4
ATOM 2635 N N . ALA A 1 12 ? -6.438 12.021 -0.650 1.00 0.00 12 ALA A N 4
ATOM 2636 C CA . ALA A 1 12 ? -7.817 12.082 -0.187 1.00 0.00 12 ALA A CA 4
ATOM 2637 C C . ALA A 1 12 ? -8.095 11.105 0.952 1.00 0.00 12 ALA A C 4
ATOM 2638 O O . ALA A 1 12 ? -9.123 11.218 1.620 1.00 0.00 12 ALA A O 4
ATOM 2645 N N . CYS A 1 13 ? -7.192 10.148 1.191 1.00 0.00 13 CYS A N 4
ATOM 2646 C CA . CYS A 1 13 ? -7.404 9.189 2.278 1.00 0.00 13 CYS A CA 4
ATOM 2647 C C . CYS A 1 13 ? -7.308 9.885 3.611 1.00 0.00 13 CYS A C 4
ATOM 2648 O O . CYS A 1 13 ? -7.879 9.426 4.594 1.00 0.00 13 CYS A O 4
ATOM 2655 N N . ALA A 1 14 ? -6.596 11.005 3.637 1.00 0.00 14 ALA A N 4
ATOM 2656 C CA . ALA A 1 14 ? -6.457 11.767 4.854 1.00 0.00 14 ALA A CA 4
ATOM 2657 C C . ALA A 1 14 ? -7.823 12.264 5.271 1.00 0.00 14 ALA A C 4
ATOM 2658 O O . ALA A 1 14 ? -8.191 12.164 6.421 1.00 0.00 14 ALA A O 4
ATOM 2665 N N . ALA A 1 15 ? -8.588 12.757 4.304 1.00 0.00 15 ALA A N 4
ATOM 2666 C CA . ALA A 1 15 ? -9.938 13.233 4.566 1.00 0.00 15 ALA A CA 4
ATOM 2667 C C . ALA A 1 15 ? -10.836 12.088 5.028 1.00 0.00 15 ALA A C 4
ATOM 2668 O O . ALA A 1 15 ? -11.823 12.302 5.732 1.00 0.00 15 ALA A O 4
ATOM 2675 N N . ALA A 1 16 ? -10.477 10.876 4.622 1.00 0.00 16 ALA A N 4
ATOM 2676 C CA . ALA A 1 16 ? -11.226 9.682 4.978 1.00 0.00 16 ALA A CA 4
ATOM 2677 C C . ALA A 1 16 ? -10.890 9.196 6.382 1.00 0.00 16 ALA A C 4
ATOM 2678 O O . ALA A 1 16 ? -11.786 9.013 7.205 1.00 0.00 16 ALA A O 4
ATOM 2685 N N . ILE A 1 17 ? -9.612 8.954 6.658 1.00 0.00 17 ILE A N 4
ATOM 2686 C CA . ILE A 1 17 ? -9.230 8.456 7.959 1.00 0.00 17 ILE A CA 4
ATOM 2687 C C . ILE A 1 17 ? -9.169 9.547 9.035 1.00 0.00 17 ILE A C 4
ATOM 2688 O O . ILE A 1 17 ? -9.400 9.256 10.204 1.00 0.00 17 ILE A O 4
ATOM 2704 N N . ALA A 1 18 ? -8.856 10.785 8.663 1.00 0.00 18 ALA A N 4
ATOM 2705 C CA . ALA A 1 18 ? -8.775 11.884 9.644 1.00 0.00 18 ALA A CA 4
ATOM 2706 C C . ALA A 1 18 ? -10.006 11.923 10.534 1.00 0.00 18 ALA A C 4
ATOM 2707 O O . ALA A 1 18 ? -9.904 12.206 11.722 1.00 0.00 18 ALA A O 4
ATOM 2714 N N . GLY A 1 19 ? -11.164 11.611 9.961 1.00 0.00 19 GLY A N 4
ATOM 2715 C CA . GLY A 1 19 ? -12.387 11.590 10.738 1.00 0.00 19 GLY A CA 4
ATOM 2716 C C . GLY A 1 19 ? -12.343 10.522 11.817 1.00 0.00 19 GLY A C 4
ATOM 2717 O O . GLY A 1 19 ? -12.964 10.664 12.872 1.00 0.00 19 GLY A O 4
ATOM 2721 N N . ALA A 1 20 ? -11.592 9.452 11.555 1.00 0.00 20 ALA A N 4
ATOM 2722 C CA . ALA A 1 20 ? -11.445 8.365 12.503 1.00 0.00 20 ALA A CA 4
ATOM 2723 C C . ALA A 1 20 ? -10.414 8.687 13.572 1.00 0.00 20 ALA A C 4
ATOM 2724 O O . ALA A 1 20 ? -10.601 8.328 14.731 1.00 0.00 20 ALA A O 4
ATOM 2731 N N . VAL A 1 21 ? -9.333 9.372 13.214 1.00 0.00 21 VAL A N 4
ATOM 2732 C CA . VAL A 1 21 ? -8.344 9.722 14.233 1.00 0.00 21 VAL A CA 4
ATOM 2733 C C . VAL A 1 21 ? -8.941 10.774 15.126 1.00 0.00 21 VAL A C 4
ATOM 2734 O O . VAL A 1 21 ? -8.729 10.783 16.327 1.00 0.00 21 VAL A O 4
ATOM 2747 N N . ALA A 1 22 ? -9.714 11.636 14.490 1.00 0.00 22 ALA A N 4
ATOM 2748 C CA . ALA A 1 22 ? -10.426 12.713 15.152 1.00 0.00 22 ALA A CA 4
ATOM 2749 C C . ALA A 1 22 ? -11.306 12.128 16.244 1.00 0.00 22 ALA A C 4
ATOM 2750 O O . ALA A 1 22 ? -11.529 12.751 17.284 1.00 0.00 22 ALA A O 4
ATOM 2757 N N . ALA A 1 23 ? -11.774 10.898 16.005 1.00 0.00 23 ALA A N 4
ATOM 2758 C CA . ALA A 1 23 ? -12.595 10.198 16.972 1.00 0.00 23 ALA A CA 4
ATOM 2759 C C . ALA A 1 23 ? -11.788 9.960 18.247 1.00 0.00 23 ALA A C 4
ATOM 2760 O O . ALA A 1 23 ? -12.311 10.068 19.352 1.00 0.00 23 ALA A O 4
ATOM 2767 N N . CYS A 1 24 ? -10.498 9.664 18.089 1.00 0.00 24 CYS A N 4
ATOM 2768 C CA . CYS A 1 24 ? -9.629 9.444 19.237 1.00 0.00 24 CYS A CA 4
ATOM 2769 C C . CYS A 1 24 ? -8.832 10.705 19.588 1.00 0.00 24 CYS A C 4
ATOM 2770 O O . CYS A 1 24 ? -9.118 11.351 20.597 1.00 0.00 24 CYS A O 4
ATOM 2777 N N . GLY A 1 25 ? -7.845 11.077 18.764 1.00 0.00 25 GLY A N 4
ATOM 2778 C CA . GLY A 1 25 ? -7.071 12.268 19.061 1.00 0.00 25 GLY A CA 4
ATOM 2779 C C . GLY A 1 25 ? -5.945 12.553 18.076 1.00 0.00 25 GLY A C 4
ATOM 2780 O O . GLY A 1 25 ? -5.601 13.715 17.855 1.00 0.00 25 GLY A O 4
ATOM 2784 N N . GLY A 1 26 ? -5.357 11.513 17.491 1.00 0.00 26 GLY A N 4
ATOM 2785 C CA . GLY A 1 26 ? -4.262 11.720 16.556 1.00 0.00 26 GLY A CA 4
ATOM 2786 C C . GLY A 1 26 ? -3.555 10.432 16.182 1.00 0.00 26 GLY A C 4
ATOM 2787 O O . GLY A 1 26 ? -2.716 9.934 16.937 1.00 0.00 26 GLY A O 4
ATOM 2791 N N . ILE A 1 27 ? -3.911 9.908 15.012 1.00 0.00 27 ILE A N 4
ATOM 2792 C CA . ILE A 1 27 ? -3.352 8.667 14.468 1.00 0.00 27 ILE A CA 4
ATOM 2793 C C . ILE A 1 27 ? -3.217 7.553 15.522 1.00 0.00 27 ILE A C 4
ATOM 2794 O O . ILE A 1 27 ? -2.175 6.920 15.697 1.00 0.00 27 ILE A O 4
ATOM 2810 N N . ASP A 1 28 ? -4.324 7.262 16.173 1.00 0.00 28 ASP A N 4
ATOM 2811 C CA . ASP A 1 28 ? -4.383 6.172 17.108 1.00 0.00 28 ASP A CA 4
ATOM 2812 C C . ASP A 1 28 ? -4.839 5.021 16.246 1.00 0.00 28 ASP A C 4
ATOM 2813 O O . ASP A 1 28 ? -6.021 4.715 16.212 1.00 0.00 28 ASP A O 4
ATOM 2822 N N . LEU A 1 29 ? -3.912 4.481 15.455 1.00 0.00 29 LEU A N 4
ATOM 2823 C CA . LEU A 1 29 ? -4.207 3.461 14.468 1.00 0.00 29 LEU A CA 4
ATOM 2824 C C . LEU A 1 29 ? -5.219 2.375 14.904 1.00 0.00 29 LEU A C 4
ATOM 2825 O O . LEU A 1 29 ? -6.101 2.048 14.109 1.00 0.00 29 LEU A O 4
ATOM 2841 N N . PRO A 1 30 ? -5.183 1.819 16.144 1.00 0.00 30 PRO A N 4
ATOM 2842 C CA . PRO A 1 30 ? -6.185 0.824 16.553 1.00 0.00 30 PRO A CA 4
ATOM 2843 C C . PRO A 1 30 ? -7.559 1.462 16.773 1.00 0.00 30 PRO A C 4
ATOM 2844 O O . PRO A 1 30 ? -8.593 0.809 16.671 1.00 0.00 30 PRO A O 4
ATOM 2855 N N . CYS A 1 31 ? -7.541 2.747 17.094 1.00 0.00 31 CYS A N 4
ATOM 2856 C CA . CYS A 1 31 ? -8.746 3.515 17.364 1.00 0.00 31 CYS A CA 4
ATOM 2857 C C . CYS A 1 31 ? -9.399 4.024 16.081 1.00 0.00 31 CYS A C 4
ATOM 2858 O O . CYS A 1 31 ? -10.608 3.890 15.899 1.00 0.00 31 CYS A O 4
ATOM 2865 N N . VAL A 1 32 ? -8.600 4.632 15.194 1.00 0.00 32 VAL A N 4
ATOM 2866 C CA . VAL A 1 32 ? -9.141 5.175 13.939 1.00 0.00 32 VAL A CA 4
ATOM 2867 C C . VAL A 1 32 ? -9.695 4.053 13.075 1.00 0.00 32 VAL A C 4
ATOM 2868 O O . VAL A 1 32 ? -10.670 4.244 12.367 1.00 0.00 32 VAL A O 4
ATOM 2881 N N . LEU A 1 33 ? -9.085 2.876 13.142 1.00 0.00 33 LEU A N 4
ATOM 2882 C CA . LEU A 1 33 ? -9.548 1.756 12.352 1.00 0.00 33 LEU A CA 4
ATOM 2883 C C . LEU A 1 33 ? -10.889 1.222 12.854 1.00 0.00 33 LEU A C 4
ATOM 2884 O O . LEU A 1 33 ? -11.442 0.295 12.277 1.00 0.00 33 LEU A O 4
ATOM 2900 N N . ALA A 1 34 ? -11.425 1.819 13.910 1.00 0.00 34 ALA A N 4
ATOM 2901 C CA . ALA A 1 34 ? -12.717 1.404 14.441 1.00 0.00 34 ALA A CA 4
ATOM 2902 C C . ALA A 1 34 ? -13.825 2.198 13.757 1.00 0.00 34 ALA A C 4
ATOM 2903 O O . ALA A 1 34 ? -14.983 1.780 13.716 1.00 0.00 34 ALA A O 4
ATOM 2910 N N . ALA A 1 35 ? -13.448 3.347 13.204 1.00 0.00 35 ALA A N 4
ATOM 2911 C CA . ALA A 1 35 ? -14.381 4.210 12.493 1.00 0.00 35 ALA A CA 4
ATOM 2912 C C . ALA A 1 35 ? -14.034 4.231 11.012 1.00 0.00 35 ALA A C 4
ATOM 2913 O O . ALA A 1 35 ? -14.913 4.156 10.153 1.00 0.00 35 ALA A O 4
ATOM 2920 N N . LEU A 1 36 ? -12.735 4.309 10.732 1.00 0.00 36 LEU A N 4
ATOM 2921 C CA . LEU A 1 36 ? -12.226 4.317 9.369 1.00 0.00 36 LEU A CA 4
ATOM 2922 C C . LEU A 1 36 ? -12.448 2.984 8.694 1.00 0.00 36 LEU A C 4
ATOM 2923 O O . LEU A 1 36 ? -12.341 2.874 7.478 1.00 0.00 36 LEU A O 4
ATOM 2939 N N . LYS A 1 37 ? -12.693 1.953 9.476 1.00 0.00 37 LYS A N 4
ATOM 2940 C CA . LYS A 1 37 ? -12.837 0.630 8.906 1.00 0.00 37 LYS A CA 4
ATOM 2941 C C . LYS A 1 37 ? -13.960 0.554 7.870 1.00 0.00 37 LYS A C 4
ATOM 2942 O O . LYS A 1 37 ? -14.008 -0.392 7.076 1.00 0.00 37 LYS A O 4
ATOM 2961 N N . ALA A 1 38 ? -14.823 1.576 7.830 1.00 0.00 38 ALA A N 4
ATOM 2962 C CA . ALA A 1 38 ? -15.877 1.633 6.825 1.00 0.00 38 ALA A CA 4
ATOM 2963 C C . ALA A 1 38 ? -15.195 1.628 5.464 1.00 0.00 38 ALA A C 4
ATOM 2964 O O . ALA A 1 38 ? -15.675 1.040 4.493 1.00 0.00 38 ALA A O 4
ATOM 2971 N N . ALA A 1 39 ? -14.011 2.236 5.468 1.00 0.00 39 ALA A N 4
ATOM 2972 C CA . ALA A 1 39 ? -13.127 2.290 4.321 1.00 0.00 39 ALA A CA 4
ATOM 2973 C C . ALA A 1 39 ? -12.231 1.068 4.359 1.00 0.00 39 ALA A C 4
ATOM 2974 O O . ALA A 1 39 ? -11.010 1.199 4.503 1.00 0.00 39 ALA A O 4
ATOM 2981 N N . GLU A 1 40 ? -12.838 -0.112 4.268 1.00 0.00 40 GLU A N 4
ATOM 2982 C CA . GLU A 1 40 ? -12.103 -1.371 4.319 1.00 0.00 40 GLU A CA 4
ATOM 2983 C C . GLU A 1 40 ? -11.225 -1.502 3.083 1.00 0.00 40 GLU A C 4
ATOM 2984 O O . GLU A 1 40 ? -11.555 -2.215 2.134 1.00 0.00 40 GLU A O 4
ATOM 2996 N N . GLY A 1 41 ? -10.118 -0.782 3.095 1.00 0.00 41 GLY A N 4
ATOM 2997 C CA . GLY A 1 41 ? -9.222 -0.797 1.976 1.00 0.00 41 GLY A CA 4
ATOM 2998 C C . GLY A 1 41 ? -8.470 0.509 1.790 1.00 0.00 41 GLY A C 4
ATOM 2999 O O . GLY A 1 41 ? -7.444 0.525 1.111 1.00 0.00 41 GLY A O 4
ATOM 3003 N N . CYS A 1 42 ? -8.903 1.615 2.411 1.00 0.00 42 CYS A N 4
ATOM 3004 C CA . CYS A 1 42 ? -8.148 2.837 2.248 1.00 0.00 42 CYS A CA 4
ATOM 3005 C C . CYS A 1 42 ? -7.435 3.111 3.533 1.00 0.00 42 CYS A C 4
ATOM 3006 O O . CYS A 1 42 ? -6.694 4.082 3.677 1.00 0.00 42 CYS A O 4
ATOM 3013 N N . ALA A 1 43 ? -7.618 2.169 4.441 1.00 0.00 43 ALA A N 4
ATOM 3014 C CA . ALA A 1 43 ? -6.952 2.189 5.709 1.00 0.00 43 ALA A CA 4
ATOM 3015 C C . ALA A 1 43 ? -5.476 1.991 5.440 1.00 0.00 43 ALA A C 4
ATOM 3016 O O . ALA A 1 43 ? -4.626 2.513 6.144 1.00 0.00 43 ALA A O 4
ATOM 3023 N N . SER A 1 44 ? -5.193 1.248 4.369 1.00 0.00 44 SER A N 4
ATOM 3024 C CA . SER A 1 44 ? -3.834 1.002 3.931 1.00 0.00 44 SER A CA 4
ATOM 3025 C C . SER A 1 44 ? -3.145 2.333 3.671 1.00 0.00 44 SER A C 4
ATOM 3026 O O . SER A 1 44 ? -1.946 2.458 3.859 1.00 0.00 44 SER A O 4
ATOM 3034 N N . CYS A 1 45 ? -3.932 3.330 3.269 1.00 0.00 45 CYS A N 4
ATOM 3035 C CA . CYS A 1 45 ? -3.403 4.670 3.021 1.00 0.00 45 CYS A CA 4
ATOM 3036 C C . CYS A 1 45 ? -3.073 5.294 4.362 1.00 0.00 45 CYS A C 4
ATOM 3037 O O . CYS A 1 45 ? -2.009 5.880 4.557 1.00 0.00 45 CYS A O 4
ATOM 3044 N N . PHE A 1 46 ? -4.010 5.108 5.287 1.00 0.00 46 PHE A N 4
ATOM 3045 C CA . PHE A 1 46 ? -3.895 5.582 6.657 1.00 0.00 46 PHE A CA 4
ATOM 3046 C C . PHE A 1 46 ? -2.620 5.054 7.300 1.00 0.00 46 PHE A C 4
ATOM 3047 O O . PHE A 1 46 ? -1.733 5.817 7.666 1.00 0.00 46 PHE A O 4
ATOM 3064 N N . CYS A 1 47 ? -2.564 3.744 7.471 1.00 0.00 47 CYS A N 4
ATOM 3065 C CA . CYS A 1 47 ? -1.435 3.099 8.125 1.00 0.00 47 CYS A CA 4
ATOM 3066 C C . CYS A 1 47 ? -0.217 2.874 7.219 1.00 0.00 47 CYS A C 4
ATOM 3067 O O . CYS A 1 47 ? 0.697 2.182 7.629 1.00 0.00 47 CYS A O 4
ATOM 3074 N N . GLU A 1 48 ? -0.183 3.438 6.010 1.00 0.00 48 GLU A N 4
ATOM 3075 C CA . GLU A 1 48 ? 0.972 3.230 5.115 1.00 0.00 48 GLU A CA 4
ATOM 3076 C C . GLU A 1 48 ? 2.300 3.558 5.798 1.00 0.00 48 GLU A C 4
ATOM 3077 O O . GLU A 1 48 ? 3.229 2.747 5.786 1.00 0.00 48 GLU A O 4
ATOM 3089 N N . ASP A 1 49 ? 2.390 4.746 6.381 1.00 0.00 49 ASP A N 4
ATOM 3090 C CA . ASP A 1 49 ? 3.611 5.174 7.059 1.00 0.00 49 ASP A CA 4
ATOM 3091 C C . ASP A 1 49 ? 3.840 4.367 8.335 1.00 0.00 49 ASP A C 4
ATOM 3092 O O . ASP A 1 49 ? 4.932 3.851 8.570 1.00 0.00 49 ASP A O 4
ATOM 3101 N N . HIS A 1 50 ? 2.811 4.280 9.164 1.00 0.00 50 HIS A N 4
ATOM 3102 C CA . HIS A 1 50 ? 2.905 3.562 10.434 1.00 0.00 50 HIS A CA 4
ATOM 3103 C C . HIS A 1 50 ? 2.366 2.132 10.359 1.00 0.00 50 HIS A C 4
ATOM 3104 O O . HIS A 1 50 ? 1.649 1.697 11.261 1.00 0.00 50 HIS A O 4
ATOM 3119 N N . CYS A 1 51 ? 2.727 1.394 9.308 1.00 0.00 51 CYS A N 4
ATOM 3120 C CA . CYS A 1 51 ? 2.283 0.003 9.162 1.00 0.00 51 CYS A CA 4
ATOM 3121 C C . CYS A 1 51 ? 3.082 -0.909 10.084 1.00 0.00 51 CYS A C 4
ATOM 3122 O O . CYS A 1 51 ? 3.842 -1.769 9.632 1.00 0.00 51 CYS A O 4
ATOM 3129 N N . HIS A 1 52 ? 2.909 -0.699 11.381 1.00 0.00 52 HIS A N 4
ATOM 3130 C CA . HIS A 1 52 ? 3.595 -1.472 12.402 1.00 0.00 52 HIS A CA 4
ATOM 3131 C C . HIS A 1 52 ? 2.755 -1.513 13.673 1.00 0.00 52 HIS A C 4
ATOM 3132 O O . HIS A 1 52 ? 1.696 -0.886 13.741 1.00 0.00 52 HIS A O 4
ATOM 3147 N N . GLY A 1 53 ? 3.241 -2.230 14.677 1.00 0.00 53 GLY A N 4
ATOM 3148 C CA . GLY A 1 53 ? 2.536 -2.316 15.942 1.00 0.00 53 GLY A CA 4
ATOM 3149 C C . GLY A 1 53 ? 1.194 -3.009 15.840 1.00 0.00 53 GLY A C 4
ATOM 3150 O O . GLY A 1 53 ? 1.124 -4.233 15.715 1.00 0.00 53 GLY A O 4
ATOM 3154 N N . VAL A 1 54 ? 0.121 -2.226 15.907 1.00 0.00 54 VAL A N 4
ATOM 3155 C CA . VAL A 1 54 ? -1.213 -2.759 15.842 1.00 0.00 54 VAL A CA 4
ATOM 3156 C C . VAL A 1 54 ? -1.706 -2.819 14.402 1.00 0.00 54 VAL A C 4
ATOM 3157 O O . VAL A 1 54 ? -2.788 -3.302 14.149 1.00 0.00 54 VAL A O 4
ATOM 3170 N N . CYS A 1 55 ? -0.905 -2.332 13.462 1.00 0.00 55 CYS A N 4
ATOM 3171 C CA . CYS A 1 55 ? -1.280 -2.349 12.041 1.00 0.00 55 CYS A CA 4
ATOM 3172 C C . CYS A 1 55 ? -1.404 -3.793 11.571 1.00 0.00 55 CYS A C 4
ATOM 3173 O O . CYS A 1 55 ? -2.035 -4.082 10.555 1.00 0.00 55 CYS A O 4
ATOM 3180 N N . LYS A 1 56 ? -0.829 -4.693 12.361 1.00 0.00 56 LYS A N 4
ATOM 3181 C CA . LYS A 1 56 ? -0.894 -6.117 12.091 1.00 0.00 56 LYS A CA 4
ATOM 3182 C C . LYS A 1 56 ? -2.250 -6.623 12.574 1.00 0.00 56 LYS A C 4
ATOM 3183 O O . LYS A 1 56 ? -2.884 -7.473 11.946 1.00 0.00 56 LYS A O 4
ATOM 3202 N N . ASP A 1 57 ? -2.700 -6.033 13.682 1.00 0.00 57 ASP A N 4
ATOM 3203 C CA . ASP A 1 57 ? -4.001 -6.334 14.269 1.00 0.00 57 ASP A CA 4
ATOM 3204 C C . ASP A 1 57 ? -5.061 -5.640 13.432 1.00 0.00 57 ASP A C 4
ATOM 3205 O O . ASP A 1 57 ? -6.181 -6.124 13.256 1.00 0.00 57 ASP A O 4
ATOM 3214 N N . LEU A 1 58 ? -4.644 -4.494 12.915 1.00 0.00 58 LEU A N 4
ATOM 3215 C CA . LEU A 1 58 ? -5.423 -3.639 12.071 1.00 0.00 58 LEU A CA 4
ATOM 3216 C C . LEU A 1 58 ? -5.793 -4.409 10.807 1.00 0.00 58 LEU A C 4
ATOM 3217 O O . LEU A 1 58 ? -6.923 -4.328 10.328 1.00 0.00 58 LEU A O 4
ATOM 3233 N N . HIS A 1 59 ? -4.810 -5.167 10.293 1.00 0.00 59 HIS A N 4
ATOM 3234 C CA . HIS A 1 59 ? -4.968 -5.980 9.092 1.00 0.00 59 HIS A CA 4
ATOM 3235 C C . HIS A 1 59 ? -5.444 -5.101 7.963 1.00 0.00 59 HIS A C 4
ATOM 3236 O O . HIS A 1 59 ? -6.617 -5.130 7.570 1.00 0.00 59 HIS A O 4
ATOM 3251 N N . LEU A 1 60 ? -4.539 -4.273 7.483 1.00 0.00 60 LEU A N 4
ATOM 3252 C CA . LEU A 1 60 ? -4.883 -3.328 6.455 1.00 0.00 60 LEU A CA 4
ATOM 3253 C C . LEU A 1 60 ? -3.778 -3.202 5.389 1.00 0.00 60 LEU A C 4
ATOM 3254 O O . LEU A 1 60 ? -4.009 -2.643 4.313 1.00 0.00 60 LEU A O 4
ATOM 3270 N N . CYS A 1 61 ? -2.588 -3.742 5.684 1.00 0.00 61 CYS A N 4
ATOM 3271 C CA . CYS A 1 61 ? -1.464 -3.706 4.743 1.00 0.00 61 CYS A CA 4
ATOM 3272 C C . CYS A 1 61 ? -0.653 -4.993 4.832 1.00 0.00 61 CYS A C 4
ATOM 3273 O O . CYS A 1 61 ? -0.435 -5.479 5.958 1.00 0.00 61 CYS A O 4
ATOM 3281 N N . ALA A 1 1 ? -0.294 0.430 -6.768 1.00 0.00 1 ALA A N 5
ATOM 3282 C CA . ALA A 1 1 ? -0.726 1.396 -5.729 1.00 0.00 1 ALA A CA 5
ATOM 3283 C C . ALA A 1 1 ? -0.892 0.704 -4.381 1.00 0.00 1 ALA A C 5
ATOM 3284 O O . ALA A 1 1 ? -1.425 -0.404 -4.305 1.00 0.00 1 ALA A O 5
ATOM 3293 N N . MET A 1 2 ? -0.435 1.364 -3.320 1.00 0.00 2 MET A N 5
ATOM 3294 C CA . MET A 1 2 ? -0.538 0.818 -1.973 1.00 0.00 2 MET A CA 5
ATOM 3295 C C . MET A 1 2 ? -1.967 0.884 -1.473 1.00 0.00 2 MET A C 5
ATOM 3296 O O . MET A 1 2 ? -2.512 1.972 -1.265 1.00 0.00 2 MET A O 5
ATOM 3310 N N . GLY A 1 3 ? -2.567 -0.272 -1.259 1.00 0.00 3 GLY A N 5
ATOM 3311 C CA . GLY A 1 3 ? -3.917 -0.298 -0.762 1.00 0.00 3 GLY A CA 5
ATOM 3312 C C . GLY A 1 3 ? -4.942 0.003 -1.813 1.00 0.00 3 GLY A C 5
ATOM 3313 O O . GLY A 1 3 ? -4.644 0.101 -3.005 1.00 0.00 3 GLY A O 5
ATOM 3317 N N . LYS A 1 4 ? -6.152 0.182 -1.338 1.00 0.00 4 LYS A N 5
ATOM 3318 C CA . LYS A 1 4 ? -7.282 0.518 -2.168 1.00 0.00 4 LYS A CA 5
ATOM 3319 C C . LYS A 1 4 ? -7.135 1.966 -2.611 1.00 0.00 4 LYS A C 5
ATOM 3320 O O . LYS A 1 4 ? -7.823 2.455 -3.507 1.00 0.00 4 LYS A O 5
ATOM 3339 N N . CYS A 1 5 ? -6.218 2.629 -1.931 1.00 0.00 5 CYS A N 5
ATOM 3340 C CA . CYS A 1 5 ? -5.897 4.020 -2.146 1.00 0.00 5 CYS A CA 5
ATOM 3341 C C . CYS A 1 5 ? -4.979 4.220 -3.354 1.00 0.00 5 CYS A C 5
ATOM 3342 O O . CYS A 1 5 ? -3.759 4.142 -3.220 1.00 0.00 5 CYS A O 5
ATOM 3349 N N . SER A 1 6 ? -5.551 4.522 -4.515 1.00 0.00 6 SER A N 5
ATOM 3350 C CA . SER A 1 6 ? -4.747 4.783 -5.706 1.00 0.00 6 SER A CA 5
ATOM 3351 C C . SER A 1 6 ? -4.094 6.159 -5.579 1.00 0.00 6 SER A C 5
ATOM 3352 O O . SER A 1 6 ? -4.199 6.785 -4.530 1.00 0.00 6 SER A O 5
ATOM 3360 N N . VAL A 1 7 ? -3.434 6.628 -6.632 1.00 0.00 7 VAL A N 5
ATOM 3361 C CA . VAL A 1 7 ? -2.777 7.938 -6.613 1.00 0.00 7 VAL A CA 5
ATOM 3362 C C . VAL A 1 7 ? -3.723 9.035 -6.118 1.00 0.00 7 VAL A C 5
ATOM 3363 O O . VAL A 1 7 ? -3.454 9.717 -5.124 1.00 0.00 7 VAL A O 5
ATOM 3376 N N . LEU A 1 8 ? -4.825 9.190 -6.829 1.00 0.00 8 LEU A N 5
ATOM 3377 C CA . LEU A 1 8 ? -5.834 10.191 -6.507 1.00 0.00 8 LEU A CA 5
ATOM 3378 C C . LEU A 1 8 ? -6.566 9.855 -5.207 1.00 0.00 8 LEU A C 5
ATOM 3379 O O . LEU A 1 8 ? -7.042 10.749 -4.507 1.00 0.00 8 LEU A O 5
ATOM 3395 N N . LYS A 1 9 ? -6.647 8.568 -4.875 1.00 0.00 9 LYS A N 5
ATOM 3396 C CA . LYS A 1 9 ? -7.315 8.144 -3.655 1.00 0.00 9 LYS A CA 5
ATOM 3397 C C . LYS A 1 9 ? -6.418 8.362 -2.435 1.00 0.00 9 LYS A C 5
ATOM 3398 O O . LYS A 1 9 ? -6.903 8.450 -1.308 1.00 0.00 9 LYS A O 5
ATOM 3417 N N . LYS A 1 10 ? -5.107 8.472 -2.668 1.00 0.00 10 LYS A N 5
ATOM 3418 C CA . LYS A 1 10 ? -4.157 8.707 -1.583 1.00 0.00 10 LYS A CA 5
ATOM 3419 C C . LYS A 1 10 ? -4.224 10.155 -1.120 1.00 0.00 10 LYS A C 5
ATOM 3420 O O . LYS A 1 10 ? -3.554 10.550 -0.168 1.00 0.00 10 LYS A O 5
ATOM 3439 N N . VAL A 1 11 ? -5.053 10.936 -1.784 1.00 0.00 11 VAL A N 5
ATOM 3440 C CA . VAL A 1 11 ? -5.238 12.324 -1.433 1.00 0.00 11 VAL A CA 5
ATOM 3441 C C . VAL A 1 11 ? -6.454 12.443 -0.518 1.00 0.00 11 VAL A C 5
ATOM 3442 O O . VAL A 1 11 ? -6.563 13.359 0.299 1.00 0.00 11 VAL A O 5
ATOM 3455 N N . ALA A 1 12 ? -7.372 11.495 -0.688 1.00 0.00 12 ALA A N 5
ATOM 3456 C CA . ALA A 1 12 ? -8.615 11.459 0.084 1.00 0.00 12 ALA A CA 5
ATOM 3457 C C . ALA A 1 12 ? -8.487 10.670 1.383 1.00 0.00 12 ALA A C 5
ATOM 3458 O O . ALA A 1 12 ? -9.304 10.843 2.280 1.00 0.00 12 ALA A O 5
ATOM 3465 N N . CYS A 1 13 ? -7.476 9.812 1.496 1.00 0.00 13 CYS A N 5
ATOM 3466 C CA . CYS A 1 13 ? -7.295 9.026 2.720 1.00 0.00 13 CYS A CA 5
ATOM 3467 C C . CYS A 1 13 ? -6.936 9.921 3.877 1.00 0.00 13 CYS A C 5
ATOM 3468 O O . CYS A 1 13 ? -7.297 9.644 5.013 1.00 0.00 13 CYS A O 5
ATOM 3475 N N . ALA A 1 14 ? -6.218 10.994 3.582 1.00 0.00 14 ALA A N 5
ATOM 3476 C CA . ALA A 1 14 ? -5.806 11.924 4.612 1.00 0.00 14 ALA A CA 5
ATOM 3477 C C . ALA A 1 14 ? -7.012 12.588 5.233 1.00 0.00 14 ALA A C 5
ATOM 3478 O O . ALA A 1 14 ? -6.976 12.988 6.383 1.00 0.00 14 ALA A O 5
ATOM 3485 N N . ALA A 1 15 ? -8.087 12.683 4.469 1.00 0.00 15 ALA A N 5
ATOM 3486 C CA . ALA A 1 15 ? -9.317 13.273 4.955 1.00 0.00 15 ALA A CA 5
ATOM 3487 C C . ALA A 1 15 ? -10.221 12.180 5.510 1.00 0.00 15 ALA A C 5
ATOM 3488 O O . ALA A 1 15 ? -10.952 12.383 6.482 1.00 0.00 15 ALA A O 5
ATOM 3495 N N . ALA A 1 16 ? -10.147 11.009 4.882 1.00 0.00 16 ALA A N 5
ATOM 3496 C CA . ALA A 1 16 ? -10.932 9.848 5.287 1.00 0.00 16 ALA A CA 5
ATOM 3497 C C . ALA A 1 16 ? -10.525 9.368 6.672 1.00 0.00 16 ALA A C 5
ATOM 3498 O O . ALA A 1 16 ? -11.365 9.267 7.565 1.00 0.00 16 ALA A O 5
ATOM 3505 N N . ILE A 1 17 ? -9.242 9.057 6.854 1.00 0.00 17 ILE A N 5
ATOM 3506 C CA . ILE A 1 17 ? -8.784 8.579 8.134 1.00 0.00 17 ILE A CA 5
ATOM 3507 C C . ILE A 1 17 ? -8.728 9.704 9.164 1.00 0.00 17 ILE A C 5
ATOM 3508 O O . ILE A 1 17 ? -8.977 9.473 10.344 1.00 0.00 17 ILE A O 5
ATOM 3524 N N . ALA A 1 18 ? -8.436 10.919 8.724 1.00 0.00 18 ALA A N 5
ATOM 3525 C CA . ALA A 1 18 ? -8.394 12.071 9.640 1.00 0.00 18 ALA A CA 5
ATOM 3526 C C . ALA A 1 18 ? -9.673 12.160 10.462 1.00 0.00 18 ALA A C 5
ATOM 3527 O O . ALA A 1 18 ? -9.640 12.534 11.629 1.00 0.00 18 ALA A O 5
ATOM 3534 N N . GLY A 1 19 ? -10.795 11.795 9.851 1.00 0.00 19 GLY A N 5
ATOM 3535 C CA . GLY A 1 19 ? -12.061 11.819 10.553 1.00 0.00 19 GLY A CA 5
ATOM 3536 C C . GLY A 1 19 ? -12.113 10.763 11.640 1.00 0.00 19 GLY A C 5
ATOM 3537 O O . GLY A 1 19 ? -12.828 10.914 12.629 1.00 0.00 19 GLY A O 5
ATOM 3541 N N . ALA A 1 20 ? -11.341 9.694 11.456 1.00 0.00 20 ALA A N 5
ATOM 3542 C CA . ALA A 1 20 ? -11.289 8.614 12.421 1.00 0.00 20 ALA A CA 5
ATOM 3543 C C . ALA A 1 20 ? -10.344 8.938 13.562 1.00 0.00 20 ALA A C 5
ATOM 3544 O O . ALA A 1 20 ? -10.661 8.676 14.718 1.00 0.00 20 ALA A O 5
ATOM 3551 N N . VAL A 1 21 ? -9.195 9.527 13.253 1.00 0.00 21 VAL A N 5
ATOM 3552 C CA . VAL A 1 21 ? -8.264 9.895 14.308 1.00 0.00 21 VAL A CA 5
ATOM 3553 C C . VAL A 1 21 ? -8.883 10.985 15.141 1.00 0.00 21 VAL A C 5
ATOM 3554 O O . VAL A 1 21 ? -8.715 11.024 16.344 1.00 0.00 21 VAL A O 5
ATOM 3567 N N . ALA A 1 22 ? -9.620 11.849 14.466 1.00 0.00 22 ALA A N 5
ATOM 3568 C CA . ALA A 1 22 ? -10.324 12.952 15.101 1.00 0.00 22 ALA A CA 5
ATOM 3569 C C . ALA A 1 22 ? -11.312 12.414 16.125 1.00 0.00 22 ALA A C 5
ATOM 3570 O O . ALA A 1 22 ? -11.619 13.076 17.115 1.00 0.00 22 ALA A O 5
ATOM 3577 N N . ALA A 1 23 ? -11.786 11.192 15.887 1.00 0.00 23 ALA A N 5
ATOM 3578 C CA . ALA A 1 23 ? -12.714 10.547 16.796 1.00 0.00 23 ALA A CA 5
ATOM 3579 C C . ALA A 1 23 ? -11.995 10.151 18.085 1.00 0.00 23 ALA A C 5
ATOM 3580 O O . ALA A 1 23 ? -12.613 10.003 19.138 1.00 0.00 23 ALA A O 5
ATOM 3587 N N . CYS A 1 24 ? -10.684 9.955 17.975 1.00 0.00 24 CYS A N 5
ATOM 3588 C CA . CYS A 1 24 ? -9.857 9.551 19.092 1.00 0.00 24 CYS A CA 5
ATOM 3589 C C . CYS A 1 24 ? -9.071 10.726 19.688 1.00 0.00 24 CYS A C 5
ATOM 3590 O O . CYS A 1 24 ? -8.993 10.886 20.906 1.00 0.00 24 CYS A O 5
ATOM 3597 N N . GLY A 1 25 ? -8.467 11.532 18.824 1.00 0.00 25 GLY A N 5
ATOM 3598 C CA . GLY A 1 25 ? -7.676 12.655 19.269 1.00 0.00 25 GLY A CA 5
ATOM 3599 C C . GLY A 1 25 ? -6.287 12.618 18.667 1.00 0.00 25 GLY A C 5
ATOM 3600 O O . GLY A 1 25 ? -5.368 13.285 19.143 1.00 0.00 25 GLY A O 5
ATOM 3604 N N . GLY A 1 26 ? -6.138 11.820 17.619 1.00 0.00 26 GLY A N 5
ATOM 3605 C CA . GLY A 1 26 ? -4.861 11.677 16.954 1.00 0.00 26 GLY A CA 5
ATOM 3606 C C . GLY A 1 26 ? -4.683 10.276 16.419 1.00 0.00 26 GLY A C 5
ATOM 3607 O O . GLY A 1 26 ? -5.586 9.447 16.556 1.00 0.00 26 GLY A O 5
ATOM 3611 N N . ILE A 1 27 ? -3.539 10.012 15.797 1.00 0.00 27 ILE A N 5
ATOM 3612 C CA . ILE A 1 27 ? -3.259 8.695 15.229 1.00 0.00 27 ILE A CA 5
ATOM 3613 C C . ILE A 1 27 ? -3.222 7.593 16.298 1.00 0.00 27 ILE A C 5
ATOM 3614 O O . ILE A 1 27 ? -2.182 7.295 16.898 1.00 0.00 27 ILE A O 5
ATOM 3630 N N . ASP A 1 28 ? -4.362 6.951 16.468 1.00 0.00 28 ASP A N 5
ATOM 3631 C CA . ASP A 1 28 ? -4.502 5.821 17.365 1.00 0.00 28 ASP A CA 5
ATOM 3632 C C . ASP A 1 28 ? -4.934 4.701 16.452 1.00 0.00 28 ASP A C 5
ATOM 3633 O O . ASP A 1 28 ? -6.121 4.513 16.230 1.00 0.00 28 ASP A O 5
ATOM 3642 N N . LEU A 1 29 ? -3.966 4.046 15.834 1.00 0.00 29 LEU A N 5
ATOM 3643 C CA . LEU A 1 29 ? -4.236 3.034 14.840 1.00 0.00 29 LEU A CA 5
ATOM 3644 C C . LEU A 1 29 ? -5.331 2.012 15.211 1.00 0.00 29 LEU A C 5
ATOM 3645 O O . LEU A 1 29 ? -6.187 1.741 14.369 1.00 0.00 29 LEU A O 5
ATOM 3661 N N . PRO A 1 30 ? -5.388 1.446 16.442 1.00 0.00 30 PRO A N 5
ATOM 3662 C CA . PRO A 1 30 ? -6.462 0.503 16.792 1.00 0.00 30 PRO A CA 5
ATOM 3663 C C . PRO A 1 30 ? -7.782 1.222 17.065 1.00 0.00 30 PRO A C 5
ATOM 3664 O O . PRO A 1 30 ? -8.815 0.596 17.298 1.00 0.00 30 PRO A O 5
ATOM 3675 N N . CYS A 1 31 ? -7.722 2.543 17.052 1.00 0.00 31 CYS A N 5
ATOM 3676 C CA . CYS A 1 31 ? -8.874 3.383 17.314 1.00 0.00 31 CYS A CA 5
ATOM 3677 C C . CYS A 1 31 ? -9.508 3.891 16.027 1.00 0.00 31 CYS A C 5
ATOM 3678 O O . CYS A 1 31 ? -10.708 3.733 15.805 1.00 0.00 31 CYS A O 5
ATOM 3685 N N . VAL A 1 32 ? -8.698 4.544 15.198 1.00 0.00 32 VAL A N 5
ATOM 3686 C CA . VAL A 1 32 ? -9.197 5.125 13.953 1.00 0.00 32 VAL A CA 5
ATOM 3687 C C . VAL A 1 32 ? -9.686 4.056 12.994 1.00 0.00 32 VAL A C 5
ATOM 3688 O O . VAL A 1 32 ? -10.579 4.309 12.203 1.00 0.00 32 VAL A O 5
ATOM 3701 N N . LEU A 1 33 ? -9.113 2.858 13.054 1.00 0.00 33 LEU A N 5
ATOM 3702 C CA . LEU A 1 33 ? -9.528 1.800 12.155 1.00 0.00 33 LEU A CA 5
ATOM 3703 C C . LEU A 1 33 ? -10.931 1.287 12.470 1.00 0.00 33 LEU A C 5
ATOM 3704 O O . LEU A 1 33 ? -11.428 0.398 11.792 1.00 0.00 33 LEU A O 5
ATOM 3720 N N . ALA A 1 34 ? -11.578 1.856 13.479 1.00 0.00 34 ALA A N 5
ATOM 3721 C CA . ALA A 1 34 ? -12.933 1.450 13.824 1.00 0.00 34 ALA A CA 5
ATOM 3722 C C . ALA A 1 34 ? -13.919 2.276 13.015 1.00 0.00 34 ALA A C 5
ATOM 3723 O O . ALA A 1 34 ? -14.958 1.784 12.576 1.00 0.00 34 ALA A O 5
ATOM 3730 N N . ALA A 1 35 ? -13.561 3.537 12.804 1.00 0.00 35 ALA A N 5
ATOM 3731 C CA . ALA A 1 35 ? -14.381 4.455 12.029 1.00 0.00 35 ALA A CA 5
ATOM 3732 C C . ALA A 1 35 ? -13.868 4.530 10.600 1.00 0.00 35 ALA A C 5
ATOM 3733 O O . ALA A 1 35 ? -14.644 4.614 9.647 1.00 0.00 35 ALA A O 5
ATOM 3740 N N . LEU A 1 36 ? -12.547 4.488 10.465 1.00 0.00 36 LEU A N 5
ATOM 3741 C CA . LEU A 1 36 ? -11.904 4.534 9.169 1.00 0.00 36 LEU A CA 5
ATOM 3742 C C . LEU A 1 36 ? -12.129 3.245 8.411 1.00 0.00 36 LEU A C 5
ATOM 3743 O O . LEU A 1 36 ? -11.922 3.187 7.205 1.00 0.00 36 LEU A O 5
ATOM 3759 N N . LYS A 1 37 ? -12.515 2.192 9.106 1.00 0.00 37 LYS A N 5
ATOM 3760 C CA . LYS A 1 37 ? -12.695 0.923 8.429 1.00 0.00 37 LYS A CA 5
ATOM 3761 C C . LYS A 1 37 ? -13.792 1.019 7.363 1.00 0.00 37 LYS A C 5
ATOM 3762 O O . LYS A 1 37 ? -13.877 0.169 6.474 1.00 0.00 37 LYS A O 5
ATOM 3781 N N . ALA A 1 38 ? -14.581 2.100 7.416 1.00 0.00 38 ALA A N 5
ATOM 3782 C CA . ALA A 1 38 ? -15.607 2.345 6.409 1.00 0.00 38 ALA A CA 5
ATOM 3783 C C . ALA A 1 38 ? -14.908 2.555 5.071 1.00 0.00 38 ALA A C 5
ATOM 3784 O O . ALA A 1 38 ? -15.452 2.266 4.003 1.00 0.00 38 ALA A O 5
ATOM 3791 N N . ALA A 1 39 ? -13.656 3.002 5.167 1.00 0.00 39 ALA A N 5
ATOM 3792 C CA . ALA A 1 39 ? -12.789 3.197 4.020 1.00 0.00 39 ALA A CA 5
ATOM 3793 C C . ALA A 1 39 ? -12.151 1.861 3.702 1.00 0.00 39 ALA A C 5
ATOM 3794 O O . ALA A 1 39 ? -10.985 1.639 4.030 1.00 0.00 39 ALA A O 5
ATOM 3801 N N . GLU A 1 40 ? -12.950 0.970 3.125 1.00 0.00 40 GLU A N 5
ATOM 3802 C CA . GLU A 1 40 ? -12.531 -0.389 2.795 1.00 0.00 40 GLU A CA 5
ATOM 3803 C C . GLU A 1 40 ? -11.196 -0.446 2.054 1.00 0.00 40 GLU A C 5
ATOM 3804 O O . GLU A 1 40 ? -11.147 -0.459 0.827 1.00 0.00 40 GLU A O 5
ATOM 3816 N N . GLY A 1 41 ? -10.115 -0.507 2.815 1.00 0.00 41 GLY A N 5
ATOM 3817 C CA . GLY A 1 41 ? -8.803 -0.593 2.224 1.00 0.00 41 GLY A CA 5
ATOM 3818 C C . GLY A 1 41 ? -8.116 0.745 2.022 1.00 0.00 41 GLY A C 5
ATOM 3819 O O . GLY A 1 41 ? -7.098 0.802 1.334 1.00 0.00 41 GLY A O 5
ATOM 3823 N N . CYS A 1 42 ? -8.585 1.829 2.645 1.00 0.00 42 CYS A N 5
ATOM 3824 C CA . CYS A 1 42 ? -7.872 3.075 2.479 1.00 0.00 42 CYS A CA 5
ATOM 3825 C C . CYS A 1 42 ? -7.205 3.389 3.775 1.00 0.00 42 CYS A C 5
ATOM 3826 O O . CYS A 1 42 ? -6.545 4.412 3.954 1.00 0.00 42 CYS A O 5
ATOM 3833 N N . ALA A 1 43 ? -7.326 2.412 4.646 1.00 0.00 43 ALA A N 5
ATOM 3834 C CA . ALA A 1 43 ? -6.697 2.436 5.925 1.00 0.00 43 ALA A CA 5
ATOM 3835 C C . ALA A 1 43 ? -5.228 2.150 5.698 1.00 0.00 43 ALA A C 5
ATOM 3836 O O . ALA A 1 43 ? -4.371 2.482 6.506 1.00 0.00 43 ALA A O 5
ATOM 3843 N N . SER A 1 44 ? -4.967 1.563 4.532 1.00 0.00 44 SER A N 5
ATOM 3844 C CA . SER A 1 44 ? -3.623 1.247 4.086 1.00 0.00 44 SER A CA 5
ATOM 3845 C C . SER A 1 44 ? -2.834 2.547 3.902 1.00 0.00 44 SER A C 5
ATOM 3846 O O . SER A 1 44 ? -1.608 2.563 3.951 1.00 0.00 44 SER A O 5
ATOM 3854 N N . CYS A 1 45 ? -3.570 3.643 3.725 1.00 0.00 45 CYS A N 5
ATOM 3855 C CA . CYS A 1 45 ? -2.979 4.976 3.564 1.00 0.00 45 CYS A CA 5
ATOM 3856 C C . CYS A 1 45 ? -2.726 5.592 4.931 1.00 0.00 45 CYS A C 5
ATOM 3857 O O . CYS A 1 45 ? -2.093 6.637 5.067 1.00 0.00 45 CYS A O 5
ATOM 3864 N N . PHE A 1 46 ? -3.277 4.938 5.930 1.00 0.00 46 PHE A N 5
ATOM 3865 C CA . PHE A 1 46 ? -3.191 5.375 7.306 1.00 0.00 46 PHE A CA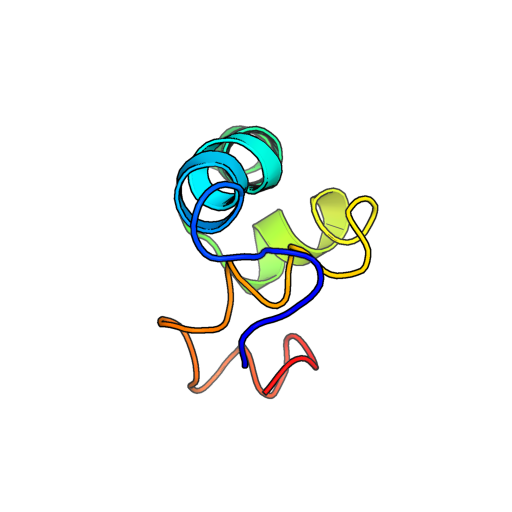 5
ATOM 3866 C C . PHE A 1 46 ? -2.013 4.719 8.024 1.00 0.00 46 PHE A C 5
ATOM 3867 O O . PHE A 1 46 ? -1.073 5.406 8.424 1.00 0.00 46 PHE A O 5
ATOM 3884 N N . CYS A 1 47 ? -2.055 3.397 8.219 1.00 0.00 47 CYS A N 5
ATOM 3885 C CA . CYS A 1 47 ? -0.956 2.732 8.935 1.00 0.00 47 CYS A CA 5
ATOM 3886 C C . CYS A 1 47 ? 0.269 2.466 8.052 1.00 0.00 47 CYS A C 5
ATOM 3887 O O . CYS A 1 47 ? 1.136 1.681 8.427 1.00 0.00 47 CYS A O 5
ATOM 3894 N N . GLU A 1 48 ? 0.376 3.146 6.905 1.00 0.00 48 GLU A N 5
ATOM 3895 C CA . GLU A 1 48 ? 1.540 2.970 6.040 1.00 0.00 48 GLU A CA 5
ATOM 3896 C C . GLU A 1 48 ? 2.782 3.552 6.715 1.00 0.00 48 GLU A C 5
ATOM 3897 O O . GLU A 1 48 ? 3.887 3.022 6.581 1.00 0.00 48 GLU A O 5
ATOM 3909 N N . ASP A 1 49 ? 2.578 4.632 7.466 1.00 0.00 49 ASP A N 5
ATOM 3910 C CA . ASP A 1 49 ? 3.656 5.289 8.198 1.00 0.00 49 ASP A CA 5
ATOM 3911 C C . ASP A 1 49 ? 3.971 4.492 9.458 1.00 0.00 49 ASP A C 5
ATOM 3912 O O . ASP A 1 49 ? 5.118 4.127 9.718 1.00 0.00 49 ASP A O 5
ATOM 3921 N N . HIS A 1 50 ? 2.929 4.216 10.229 1.00 0.00 50 HIS A N 5
ATOM 3922 C CA . HIS A 1 50 ? 3.052 3.453 11.466 1.00 0.00 50 HIS A CA 5
ATOM 3923 C C . HIS A 1 50 ? 2.612 2.012 11.253 1.00 0.00 50 HIS A C 5
ATOM 3924 O O . HIS A 1 50 ? 1.629 1.542 11.836 1.00 0.00 50 HIS A O 5
ATOM 3939 N N . CYS A 1 51 ? 3.356 1.327 10.409 1.00 0.00 51 CYS A N 5
ATOM 3940 C CA . CYS A 1 51 ? 3.097 -0.071 10.080 1.00 0.00 51 CYS A CA 5
ATOM 3941 C C . CYS A 1 51 ? 3.655 -0.981 11.176 1.00 0.00 51 CYS A C 5
ATOM 3942 O O . CYS A 1 51 ? 4.570 -1.772 10.946 1.00 0.00 51 CYS A O 5
ATOM 3949 N N . HIS A 1 52 ? 3.096 -0.848 12.376 1.00 0.00 52 HIS A N 5
ATOM 3950 C CA . HIS A 1 52 ? 3.518 -1.640 13.528 1.00 0.00 52 HIS A CA 5
ATOM 3951 C C . HIS A 1 52 ? 2.370 -1.750 14.523 1.00 0.00 52 HIS A C 5
ATOM 3952 O O . HIS A 1 52 ? 1.262 -1.284 14.252 1.00 0.00 52 HIS A O 5
ATOM 3967 N N . GLY A 1 53 ? 2.656 -2.337 15.680 1.00 0.00 53 GLY A N 5
ATOM 3968 C CA . GLY A 1 53 ? 1.662 -2.475 16.730 1.00 0.00 53 GLY A CA 5
ATOM 3969 C C . GLY A 1 53 ? 0.420 -3.216 16.298 1.00 0.00 53 GLY A C 5
ATOM 3970 O O . GLY A 1 53 ? 0.447 -4.431 16.097 1.00 0.00 53 GLY A O 5
ATOM 3974 N N . VAL A 1 54 ? -0.680 -2.488 16.172 1.00 0.00 54 VAL A N 5
ATOM 3975 C CA . VAL A 1 54 ? -1.930 -3.077 15.793 1.00 0.00 54 VAL A CA 5
ATOM 3976 C C . VAL A 1 54 ? -2.186 -2.904 14.298 1.00 0.00 54 VAL A C 5
ATOM 3977 O O . VAL A 1 54 ? -3.185 -3.373 13.795 1.00 0.00 54 VAL A O 5
ATOM 3990 N N . CYS A 1 55 ? -1.275 -2.246 13.582 1.00 0.00 55 CYS A N 5
ATOM 3991 C CA . CYS A 1 55 ? -1.434 -2.048 12.133 1.00 0.00 55 CYS A CA 5
ATOM 3992 C C . CYS A 1 55 ? -1.389 -3.401 11.428 1.00 0.00 55 CYS A C 5
ATOM 3993 O O . CYS A 1 55 ? -1.805 -3.537 10.278 1.00 0.00 55 CYS A O 5
ATOM 4000 N N . LYS A 1 56 ? -0.954 -4.416 12.165 1.00 0.00 56 LYS A N 5
ATOM 4001 C CA . LYS A 1 56 ? -0.931 -5.768 11.651 1.00 0.00 56 LYS A CA 5
ATOM 4002 C C . LYS A 1 56 ? -2.315 -6.381 11.864 1.00 0.00 56 LYS A C 5
ATOM 4003 O O . LYS A 1 56 ? -2.829 -7.101 11.008 1.00 0.00 56 LYS A O 5
ATOM 4022 N N . ASP A 1 57 ? -2.937 -6.014 12.991 1.00 0.00 57 ASP A N 5
ATOM 4023 C CA . ASP A 1 57 ? -4.300 -6.442 13.312 1.00 0.00 57 ASP A CA 5
ATOM 4024 C C . ASP A 1 57 ? -5.223 -5.694 12.373 1.00 0.00 57 ASP A C 5
ATOM 4025 O O . ASP A 1 57 ? -6.203 -6.225 11.852 1.00 0.00 57 ASP A O 5
ATOM 4034 N N . LEU A 1 58 ? -4.824 -4.448 12.147 1.00 0.00 58 LEU A N 5
ATOM 4035 C CA . LEU A 1 58 ? -5.468 -3.521 11.266 1.00 0.00 58 LEU A CA 5
ATOM 4036 C C . LEU A 1 58 ? -5.523 -4.151 9.871 1.00 0.00 58 LEU A C 5
ATOM 4037 O O . LEU A 1 58 ? -6.475 -3.958 9.114 1.00 0.00 58 LEU A O 5
ATOM 4053 N N . HIS A 1 59 ? -4.468 -4.930 9.580 1.00 0.00 59 HIS A N 5
ATOM 4054 C CA . HIS A 1 59 ? -4.297 -5.656 8.322 1.00 0.00 59 HIS A CA 5
ATOM 4055 C C . HIS A 1 59 ? -4.294 -4.701 7.146 1.00 0.00 59 HIS A C 5
ATOM 4056 O O . HIS A 1 59 ? -5.194 -4.717 6.301 1.00 0.00 59 HIS A O 5
ATOM 4071 N N . LEU A 1 60 ? -3.283 -3.847 7.117 1.00 0.00 60 LEU A N 5
ATOM 4072 C CA . LEU A 1 60 ? -3.161 -2.846 6.073 1.00 0.00 60 LEU A CA 5
ATOM 4073 C C . LEU A 1 60 ? -1.893 -3.052 5.240 1.00 0.00 60 LEU A C 5
ATOM 4074 O O . LEU A 1 60 ? -1.947 -3.034 4.009 1.00 0.00 60 LEU A O 5
ATOM 4090 N N . CYS A 1 61 ? -0.760 -3.266 5.903 1.00 0.00 61 CYS A N 5
ATOM 4091 C CA . CYS A 1 61 ? 0.497 -3.493 5.197 1.00 0.00 61 CYS A CA 5
ATOM 4092 C C . CYS A 1 61 ? 1.076 -4.867 5.524 1.00 0.00 61 CYS A C 5
ATOM 4093 O O . CYS A 1 61 ? 0.718 -5.436 6.577 1.00 0.00 61 CYS A O 5
ATOM 4101 N N . ALA A 1 1 ? -2.005 0.155 -7.096 1.00 0.00 1 ALA A N 6
ATOM 4102 C CA . ALA A 1 1 ? -1.554 -0.755 -6.018 1.00 0.00 1 ALA A CA 6
ATOM 4103 C C . ALA A 1 1 ? -1.054 0.052 -4.828 1.00 0.00 1 ALA A C 6
ATOM 4104 O O . ALA A 1 1 ? -1.178 1.278 -4.815 1.00 0.00 1 ALA A O 6
ATOM 4113 N N . MET A 1 2 ? -0.499 -0.644 -3.831 1.00 0.00 2 MET A N 6
ATOM 4114 C CA . MET A 1 2 ? 0.012 -0.005 -2.618 1.00 0.00 2 MET A CA 6
ATOM 4115 C C . MET A 1 2 ? -1.102 0.758 -1.916 1.00 0.00 2 MET A C 6
ATOM 4116 O O . MET A 1 2 ? -0.996 1.962 -1.664 1.00 0.00 2 MET A O 6
ATOM 4130 N N . GLY A 1 3 ? -2.184 0.052 -1.623 1.00 0.00 3 GLY A N 6
ATOM 4131 C CA . GLY A 1 3 ? -3.313 0.679 -0.976 1.00 0.00 3 GLY A CA 6
ATOM 4132 C C . GLY A 1 3 ? -4.436 0.949 -1.947 1.00 0.00 3 GLY A C 6
ATOM 4133 O O . GLY A 1 3 ? -4.208 1.082 -3.150 1.00 0.00 3 GLY A O 6
ATOM 4137 N N . LYS A 1 4 ? -5.653 1.055 -1.429 1.00 0.00 4 LYS A N 6
ATOM 4138 C CA . LYS A 1 4 ? -6.817 1.340 -2.259 1.00 0.00 4 LYS A CA 6
ATOM 4139 C C . LYS A 1 4 ? -6.852 2.829 -2.565 1.00 0.00 4 LYS A C 6
ATOM 4140 O O . LYS A 1 4 ? -7.762 3.342 -3.216 1.00 0.00 4 LYS A O 6
ATOM 4159 N N . CYS A 1 5 ? -5.845 3.511 -2.064 1.00 0.00 5 CYS A N 6
ATOM 4160 C CA . CYS A 1 5 ? -5.712 4.933 -2.229 1.00 0.00 5 CYS A CA 6
ATOM 4161 C C . CYS A 1 5 ? -4.416 5.274 -2.960 1.00 0.00 5 CYS A C 6
ATOM 4162 O O . CYS A 1 5 ? -3.366 5.452 -2.339 1.00 0.00 5 CYS A O 6
ATOM 4169 N N . SER A 1 6 ? -4.510 5.344 -4.292 1.00 0.00 6 SER A N 6
ATOM 4170 C CA . SER A 1 6 ? -3.366 5.648 -5.150 1.00 0.00 6 SER A CA 6
ATOM 4171 C C . SER A 1 6 ? -2.997 7.127 -5.072 1.00 0.00 6 SER A C 6
ATOM 4172 O O . SER A 1 6 ? -3.525 7.846 -4.241 1.00 0.00 6 SER A O 6
ATOM 4180 N N . VAL A 1 7 ? -2.079 7.558 -5.943 1.00 0.00 7 VAL A N 6
ATOM 4181 C CA . VAL A 1 7 ? -1.588 8.938 -5.997 1.00 0.00 7 VAL A CA 6
ATOM 4182 C C . VAL A 1 7 ? -2.643 10.014 -5.687 1.00 0.00 7 VAL A C 6
ATOM 4183 O O . VAL A 1 7 ? -2.384 10.919 -4.890 1.00 0.00 7 VAL A O 6
ATOM 4196 N N . LEU A 1 8 ? -3.812 9.923 -6.305 1.00 0.00 8 LEU A N 6
ATOM 4197 C CA . LEU A 1 8 ? -4.868 10.903 -6.076 1.00 0.00 8 LEU A CA 6
ATOM 4198 C C . LEU A 1 8 ? -5.514 10.677 -4.719 1.00 0.00 8 LEU A C 6
ATOM 4199 O O . LEU A 1 8 ? -5.656 11.608 -3.924 1.00 0.00 8 LEU A O 6
ATOM 4215 N N . LYS A 1 9 ? -5.907 9.444 -4.450 1.00 0.00 9 LYS A N 6
ATOM 4216 C CA . LYS A 1 9 ? -6.538 9.123 -3.188 1.00 0.00 9 LYS A CA 6
ATOM 4217 C C . LYS A 1 9 ? -5.562 9.151 -2.012 1.00 0.00 9 LYS A C 6
ATOM 4218 O O . LYS A 1 9 ? -5.985 9.015 -0.874 1.00 0.00 9 LYS A O 6
ATOM 4237 N N . LYS A 1 10 ? -4.273 9.383 -2.277 1.00 0.00 10 LYS A N 6
ATOM 4238 C CA . LYS A 1 10 ? -3.282 9.494 -1.203 1.00 0.00 10 LYS A CA 6
ATOM 4239 C C . LYS A 1 10 ? -3.464 10.846 -0.541 1.00 0.00 10 LYS A C 6
ATOM 4240 O O . LYS A 1 10 ? -2.982 11.104 0.560 1.00 0.00 10 LYS A O 6
ATOM 4259 N N . VAL A 1 11 ? -4.200 11.691 -1.240 1.00 0.00 11 VAL A N 6
ATOM 4260 C CA . VAL A 1 11 ? -4.530 13.012 -0.795 1.00 0.00 11 VAL A CA 6
ATOM 4261 C C . VAL A 1 11 ? -5.877 12.940 -0.089 1.00 0.00 11 VAL A C 6
ATOM 4262 O O . VAL A 1 11 ? -6.215 13.774 0.755 1.00 0.00 11 VAL A O 6
ATOM 4275 N N . ALA A 1 12 ? -6.637 11.918 -0.465 1.00 0.00 12 ALA A N 6
ATOM 4276 C CA . ALA A 1 12 ? -7.963 11.685 0.077 1.00 0.00 12 ALA A CA 6
ATOM 4277 C C . ALA A 1 12 ? -7.963 10.739 1.279 1.00 0.00 12 ALA A C 6
ATOM 4278 O O . ALA A 1 12 ? -9.001 10.588 1.927 1.00 0.00 12 ALA A O 6
ATOM 4285 N N . CYS A 1 13 ? -6.824 10.102 1.609 1.00 0.00 13 CYS A N 6
ATOM 4286 C CA . CYS A 1 13 ? -6.807 9.214 2.766 1.00 0.00 13 CYS A CA 6
ATOM 4287 C C . CYS A 1 13 ? -7.077 10.034 3.997 1.00 0.00 13 CYS A C 6
ATOM 4288 O O . CYS A 1 13 ? -7.636 9.548 4.958 1.00 0.00 13 CYS A O 6
ATOM 4295 N N . ALA A 1 14 ? -6.686 11.297 3.938 1.00 0.00 14 ALA A N 6
ATOM 4296 C CA . ALA A 1 14 ? -6.901 12.208 5.039 1.00 0.00 14 ALA A CA 6
ATOM 4297 C C . ALA A 1 14 ? -8.391 12.482 5.201 1.00 0.00 14 ALA A C 6
ATOM 4298 O O . ALA A 1 14 ? -8.909 12.518 6.302 1.00 0.00 14 ALA A O 6
ATOM 4305 N N . ALA A 1 15 ? -9.085 12.642 4.090 1.00 0.00 15 ALA A N 6
ATOM 4306 C CA . ALA A 1 15 ? -10.519 12.885 4.128 1.00 0.00 15 ALA A CA 6
ATOM 4307 C C . ALA A 1 15 ? -11.257 11.667 4.665 1.00 0.00 15 ALA A C 6
ATOM 4308 O O . ALA A 1 15 ? -12.369 11.772 5.179 1.00 0.00 15 ALA A O 6
ATOM 4315 N N . ALA A 1 16 ? -10.631 10.511 4.516 1.00 0.00 16 ALA A N 6
ATOM 4316 C CA . ALA A 1 16 ? -11.214 9.258 4.953 1.00 0.00 16 ALA A CA 6
ATOM 4317 C C . ALA A 1 16 ? -10.784 8.864 6.366 1.00 0.00 16 ALA A C 6
ATOM 4318 O O . ALA A 1 16 ? -11.620 8.500 7.189 1.00 0.00 16 ALA A O 6
ATOM 4325 N N . ILE A 1 17 ? -9.480 8.888 6.636 1.00 0.00 17 ILE A N 6
ATOM 4326 C CA . ILE A 1 17 ? -8.982 8.478 7.935 1.00 0.00 17 ILE A CA 6
ATOM 4327 C C . ILE A 1 17 ? -8.816 9.624 8.930 1.00 0.00 17 ILE A C 6
ATOM 4328 O O . ILE A 1 17 ? -9.088 9.435 10.110 1.00 0.00 17 ILE A O 6
ATOM 4344 N N . ALA A 1 18 ? -8.357 10.791 8.497 1.00 0.00 18 ALA A N 6
ATOM 4345 C CA . ALA A 1 18 ? -8.172 11.909 9.436 1.00 0.00 18 ALA A CA 6
ATOM 4346 C C . ALA A 1 18 ? -9.456 12.178 10.212 1.00 0.00 18 ALA A C 6
ATOM 4347 O O . ALA A 1 18 ? -9.417 12.581 11.369 1.00 0.00 18 ALA A O 6
ATOM 4354 N N . GLY A 1 19 ? -10.592 11.905 9.581 1.00 0.00 19 GLY A N 6
ATOM 4355 C CA . GLY A 1 19 ? -11.866 12.075 10.250 1.00 0.00 19 GLY A CA 6
ATOM 4356 C C . GLY A 1 19 ? -12.059 11.027 11.336 1.00 0.00 19 GLY A C 6
ATOM 4357 O O . GLY A 1 19 ? -12.748 11.265 12.327 1.00 0.00 19 GLY A O 6
ATOM 4361 N N . ALA A 1 20 ? -11.420 9.873 11.152 1.00 0.00 20 ALA A N 6
ATOM 4362 C CA . ALA A 1 20 ? -11.486 8.786 12.118 1.00 0.00 20 ALA A CA 6
ATOM 4363 C C . ALA A 1 20 ? -10.590 9.070 13.312 1.00 0.00 20 ALA A C 6
ATOM 4364 O O . ALA A 1 20 ? -10.965 8.799 14.453 1.00 0.00 20 ALA A O 6
ATOM 4371 N N . VAL A 1 21 ? -9.410 9.630 13.062 1.00 0.00 21 VAL A N 6
ATOM 4372 C CA . VAL A 1 21 ? -8.508 9.958 14.160 1.00 0.00 21 VAL A CA 6
ATOM 4373 C C . VAL A 1 21 ? -9.113 11.086 14.952 1.00 0.00 21 VAL A C 6
ATOM 4374 O O . VAL A 1 21 ? -9.052 11.112 16.171 1.00 0.00 21 VAL A O 6
ATOM 4387 N N . ALA A 1 22 ? -9.716 12.003 14.223 1.00 0.00 22 ALA A N 6
ATOM 4388 C CA . ALA A 1 22 ? -10.387 13.149 14.806 1.00 0.00 22 ALA A CA 6
ATOM 4389 C C . ALA A 1 22 ? -11.489 12.676 15.737 1.00 0.00 22 ALA A C 6
ATOM 4390 O O . ALA A 1 22 ? -11.871 13.375 16.673 1.00 0.00 22 ALA A O 6
ATOM 4397 N N . ALA A 1 23 ? -11.984 11.466 15.482 1.00 0.00 23 ALA A N 6
ATOM 4398 C CA . ALA A 1 23 ? -13.020 10.886 16.307 1.00 0.00 23 ALA A CA 6
ATOM 4399 C C . ALA A 1 23 ? -12.423 10.283 17.572 1.00 0.00 23 ALA A C 6
ATOM 4400 O O . ALA A 1 23 ? -13.074 10.263 18.618 1.00 0.00 23 ALA A O 6
ATOM 4407 N N . CYS A 1 24 ? -11.194 9.781 17.479 1.00 0.00 24 CYS A N 6
ATOM 4408 C CA . CYS A 1 24 ? -10.542 9.172 18.623 1.00 0.00 24 CYS A CA 6
ATOM 4409 C C . CYS A 1 24 ? -9.627 10.147 19.366 1.00 0.00 24 CYS A C 6
ATOM 4410 O O . CYS A 1 24 ? -9.827 10.390 20.555 1.00 0.00 24 CYS A O 6
ATOM 4417 N N . GLY A 1 25 ? -8.627 10.708 18.684 1.00 0.00 25 GLY A N 6
ATOM 4418 C CA . GLY A 1 25 ? -7.732 11.638 19.352 1.00 0.00 25 GLY A CA 6
ATOM 4419 C C . GLY A 1 25 ? -6.558 12.100 18.501 1.00 0.00 25 GLY A C 6
ATOM 4420 O O . GLY A 1 25 ? -6.172 13.267 18.567 1.00 0.00 25 GLY A O 6
ATOM 4424 N N . GLY A 1 26 ? -5.973 11.201 17.719 1.00 0.00 26 GLY A N 6
ATOM 4425 C CA . GLY A 1 26 ? -4.832 11.579 16.894 1.00 0.00 26 GLY A CA 6
ATOM 4426 C C . GLY A 1 26 ? -3.991 10.385 16.488 1.00 0.00 26 GLY A C 6
ATOM 4427 O O . GLY A 1 26 ? -3.140 9.933 17.260 1.00 0.00 26 GLY A O 6
ATOM 4431 N N . ILE A 1 27 ? -4.251 9.880 15.280 1.00 0.00 27 ILE A N 6
ATOM 4432 C CA . ILE A 1 27 ? -3.559 8.714 14.721 1.00 0.00 27 ILE A CA 6
ATOM 4433 C C . ILE A 1 27 ? -3.411 7.587 15.751 1.00 0.00 27 ILE A C 6
ATOM 4434 O O . ILE A 1 27 ? -2.376 6.931 15.894 1.00 0.00 27 ILE A O 6
ATOM 4450 N N . ASP A 1 28 ? -4.514 7.313 16.417 1.00 0.00 28 ASP A N 6
ATOM 4451 C CA . ASP A 1 28 ? -4.590 6.213 17.347 1.00 0.00 28 ASP A CA 6
ATOM 4452 C C . ASP A 1 28 ? -4.991 5.056 16.472 1.00 0.00 28 ASP A C 6
ATOM 4453 O O . ASP A 1 28 ? -6.163 4.708 16.392 1.00 0.00 28 ASP A O 6
ATOM 4462 N N . LEU A 1 29 ? -4.018 4.565 15.716 1.00 0.00 29 LEU A N 6
ATOM 4463 C CA . LEU A 1 29 ? -4.224 3.549 14.711 1.00 0.00 29 LEU A CA 6
ATOM 4464 C C . LEU A 1 29 ? -5.208 2.419 15.076 1.00 0.00 29 LEU A C 6
ATOM 4465 O O . LEU A 1 29 ? -6.054 2.087 14.247 1.00 0.00 29 LEU A O 6
ATOM 4481 N N . PRO A 1 30 ? -5.167 1.813 16.285 1.00 0.00 30 PRO A N 6
ATOM 4482 C CA . PRO A 1 30 ? -6.127 0.753 16.630 1.00 0.00 30 PRO A CA 6
ATOM 4483 C C . PRO A 1 30 ? -7.538 1.302 16.878 1.00 0.00 30 PRO A C 6
ATOM 4484 O O . PRO A 1 30 ? -8.499 0.545 17.011 1.00 0.00 30 PRO A O 6
ATOM 4495 N N . CYS A 1 31 ? -7.647 2.624 16.952 1.00 0.00 31 CYS A N 6
ATOM 4496 C CA . CYS A 1 31 ? -8.915 3.291 17.202 1.00 0.00 31 CYS A CA 6
ATOM 4497 C C . CYS A 1 31 ? -9.520 3.863 15.928 1.00 0.00 31 CYS A C 6
ATOM 4498 O O . CYS A 1 31 ? -10.698 3.648 15.644 1.00 0.00 31 CYS A O 6
ATOM 4505 N N . VAL A 1 32 ? -8.721 4.615 15.170 1.00 0.00 32 VAL A N 6
ATOM 4506 C CA . VAL A 1 32 ? -9.213 5.233 13.931 1.00 0.00 32 VAL A CA 6
ATOM 4507 C C . VAL A 1 32 ? -9.696 4.159 12.976 1.00 0.00 32 VAL A C 6
ATOM 4508 O O . VAL A 1 32 ? -10.682 4.348 12.282 1.00 0.00 32 VAL A O 6
ATOM 4521 N N . LEU A 1 33 ? -8.992 3.033 12.943 1.00 0.00 33 LEU A N 6
ATOM 4522 C CA . LEU A 1 33 ? -9.348 1.953 12.055 1.00 0.00 33 LEU A CA 6
ATOM 4523 C C . LEU A 1 33 ? -10.614 1.242 12.510 1.00 0.00 33 LEU A C 6
ATOM 4524 O O . LEU A 1 33 ? -11.172 0.457 11.771 1.00 0.00 33 LEU A O 6
ATOM 4540 N N . ALA A 1 34 ? -11.096 1.536 13.706 1.00 0.00 34 ALA A N 6
ATOM 4541 C CA . ALA A 1 34 ? -12.328 0.911 14.169 1.00 0.00 34 ALA A CA 6
ATOM 4542 C C . ALA A 1 34 ? -13.513 1.535 13.448 1.00 0.00 34 ALA A C 6
ATOM 4543 O O . ALA A 1 34 ? -14.546 0.902 13.246 1.00 0.00 34 ALA A O 6
ATOM 4550 N N . ALA A 1 35 ? -13.333 2.783 13.037 1.00 0.00 35 ALA A N 6
ATOM 4551 C CA . ALA A 1 35 ? -14.353 3.513 12.302 1.00 0.00 35 ALA A CA 6
ATOM 4552 C C . ALA A 1 35 ? -13.953 3.593 10.840 1.00 0.00 35 ALA A C 6
ATOM 4553 O O . ALA A 1 35 ? -14.791 3.508 9.941 1.00 0.00 35 ALA A O 6
ATOM 4560 N N . LEU A 1 36 ? -12.651 3.750 10.623 1.00 0.00 36 LEU A N 6
ATOM 4561 C CA . LEU A 1 36 ? -12.080 3.836 9.290 1.00 0.00 36 LEU A CA 6
ATOM 4562 C C . LEU A 1 36 ? -12.113 2.491 8.589 1.00 0.00 36 LEU A C 6
ATOM 4563 O O . LEU A 1 36 ? -11.920 2.404 7.381 1.00 0.00 36 LEU A O 6
ATOM 4579 N N . LYS A 1 37 ? -12.310 1.423 9.325 1.00 0.00 37 LYS A N 6
ATOM 4580 C CA . LYS A 1 37 ? -12.305 0.128 8.682 1.00 0.00 37 LYS A CA 6
ATOM 4581 C C . LYS A 1 37 ? -13.533 0.009 7.789 1.00 0.00 37 LYS A C 6
ATOM 4582 O O . LYS A 1 37 ? -13.523 -0.695 6.780 1.00 0.00 37 LYS A O 6
ATOM 4601 N N . ALA A 1 38 ? -14.573 0.748 8.169 1.00 0.00 38 ALA A N 6
ATOM 4602 C CA . ALA A 1 38 ? -15.815 0.789 7.413 1.00 0.00 38 ALA A CA 6
ATOM 4603 C C . ALA A 1 38 ? -15.685 1.756 6.242 1.00 0.00 38 ALA A C 6
ATOM 4604 O O . ALA A 1 38 ? -16.630 1.945 5.476 1.00 0.00 38 ALA A O 6
ATOM 4611 N N . ALA A 1 39 ? -14.498 2.352 6.099 1.00 0.00 39 ALA A N 6
ATOM 4612 C CA . ALA A 1 39 ? -14.221 3.279 5.007 1.00 0.00 39 ALA A CA 6
ATOM 4613 C C . ALA A 1 39 ? -14.191 2.516 3.697 1.00 0.00 39 ALA A C 6
ATOM 4614 O O . ALA A 1 39 ? -14.337 1.290 3.681 1.00 0.00 39 ALA A O 6
ATOM 4621 N N . GLU A 1 40 ? -13.979 3.223 2.600 1.00 0.00 40 GLU A N 6
ATOM 4622 C CA . GLU A 1 40 ? -13.908 2.572 1.303 1.00 0.00 40 GLU A CA 6
ATOM 4623 C C . GLU A 1 40 ? -12.530 1.941 1.098 1.00 0.00 40 GLU A C 6
ATOM 4624 O O . GLU A 1 40 ? -11.906 2.102 0.047 1.00 0.00 40 GLU A O 6
ATOM 4636 N N . GLY A 1 41 ? -12.081 1.214 2.122 1.00 0.00 41 GLY A N 6
ATOM 4637 C CA . GLY A 1 41 ? -10.803 0.530 2.090 1.00 0.00 41 GLY A CA 6
ATOM 4638 C C . GLY A 1 41 ? -9.614 1.452 1.933 1.00 0.00 41 GLY A C 6
ATOM 4639 O O . GLY A 1 41 ? -8.711 1.157 1.166 1.00 0.00 41 GLY A O 6
ATOM 4643 N N . CYS A 1 42 ? -9.559 2.550 2.672 1.00 0.00 42 CYS A N 6
ATOM 4644 C CA . CYS A 1 42 ? -8.412 3.433 2.553 1.00 0.00 42 CYS A CA 6
ATOM 4645 C C . CYS A 1 42 ? -7.586 3.355 3.814 1.00 0.00 42 CYS A C 6
ATOM 4646 O O . CYS A 1 42 ? -6.632 4.109 4.008 1.00 0.00 42 CYS A O 6
ATOM 4653 N N . ALA A 1 43 ? -7.948 2.404 4.659 1.00 0.00 43 ALA A N 6
ATOM 4654 C CA . ALA A 1 43 ? -7.239 2.170 5.897 1.00 0.00 43 ALA A CA 6
ATOM 4655 C C . ALA A 1 43 ? -5.823 1.735 5.583 1.00 0.00 43 ALA A C 6
ATOM 4656 O O . ALA A 1 43 ? -4.898 1.957 6.362 1.00 0.00 43 ALA A O 6
ATOM 4663 N N . SER A 1 44 ? -5.680 1.144 4.403 1.00 0.00 44 SER A N 6
ATOM 4664 C CA . SER A 1 44 ? -4.401 0.685 3.903 1.00 0.00 44 SER A CA 6
ATOM 4665 C C . SER A 1 44 ? -3.473 1.872 3.643 1.00 0.00 44 SER A C 6
ATOM 4666 O O . SER A 1 44 ? -2.260 1.727 3.643 1.00 0.00 44 SER A O 6
ATOM 4674 N N . CYS A 1 45 ? -4.056 3.054 3.467 1.00 0.00 45 CYS A N 6
ATOM 4675 C CA . CYS A 1 45 ? -3.266 4.268 3.257 1.00 0.00 45 CYS A CA 6
ATOM 4676 C C . CYS A 1 45 ? -2.792 4.772 4.610 1.00 0.00 45 CYS A C 6
ATOM 4677 O O . CYS A 1 45 ? -1.663 5.225 4.780 1.00 0.00 45 CYS A O 6
ATOM 4684 N N . PHE A 1 46 ? -3.709 4.673 5.559 1.00 0.00 46 PHE A N 6
ATOM 4685 C CA . PHE A 1 46 ? -3.513 5.092 6.939 1.00 0.00 46 PHE A CA 6
ATOM 4686 C C . PHE A 1 46 ? -2.336 4.382 7.624 1.00 0.00 46 PHE A C 6
ATOM 4687 O O . PHE A 1 46 ? -1.348 5.019 7.976 1.00 0.00 46 PHE A O 6
ATOM 4704 N N . CYS A 1 47 ? -2.453 3.078 7.853 1.00 0.00 47 CYS A N 6
ATOM 4705 C CA . CYS A 1 47 ? -1.394 2.337 8.555 1.00 0.00 47 CYS A CA 6
ATOM 4706 C C . CYS A 1 47 ? -0.229 1.910 7.660 1.00 0.00 47 CYS A C 6
ATOM 4707 O O . CYS A 1 47 ? 0.616 1.142 8.106 1.00 0.00 47 CYS A O 6
ATOM 4714 N N . GLU A 1 48 ? -0.164 2.395 6.424 1.00 0.00 48 GLU A N 6
ATOM 4715 C CA . GLU A 1 48 ? 0.939 2.030 5.525 1.00 0.00 48 GLU A CA 6
ATOM 4716 C C . GLU A 1 48 ? 2.218 2.756 5.935 1.00 0.00 48 GLU A C 6
ATOM 4717 O O . GLU A 1 48 ? 3.288 2.155 6.035 1.00 0.00 48 GLU A O 6
ATOM 4729 N N . ASP A 1 49 ? 2.094 4.055 6.180 1.00 0.00 49 ASP A N 6
ATOM 4730 C CA . ASP A 1 49 ? 3.231 4.875 6.588 1.00 0.00 49 ASP A CA 6
ATOM 4731 C C . ASP A 1 49 ? 3.678 4.493 7.996 1.00 0.00 49 ASP A C 6
ATOM 4732 O O . ASP A 1 49 ? 4.868 4.455 8.306 1.00 0.00 49 ASP A O 6
ATOM 4741 N N . HIS A 1 50 ? 2.706 4.211 8.851 1.00 0.00 50 HIS A N 6
ATOM 4742 C CA . HIS A 1 50 ? 2.985 3.840 10.233 1.00 0.00 50 HIS A CA 6
ATOM 4743 C C . HIS A 1 50 ? 2.949 2.331 10.384 1.00 0.00 50 HIS A C 6
ATOM 4744 O O . HIS A 1 50 ? 2.530 1.828 11.418 1.00 0.00 50 HIS A O 6
ATOM 4759 N N . CYS A 1 51 ? 3.361 1.622 9.343 1.00 0.00 51 CYS A N 6
ATOM 4760 C CA . CYS A 1 51 ? 3.348 0.155 9.347 1.00 0.00 51 CYS A CA 6
ATOM 4761 C C . CYS A 1 51 ? 4.196 -0.445 10.465 1.00 0.00 51 CYS A C 6
ATOM 4762 O O . CYS A 1 51 ? 5.380 -0.730 10.281 1.00 0.00 51 CYS A O 6
ATOM 4769 N N . HIS A 1 52 ? 3.562 -0.641 11.619 1.00 0.00 52 HIS A N 6
ATOM 4770 C CA . HIS A 1 52 ? 4.204 -1.215 12.795 1.00 0.00 52 HIS A CA 6
ATOM 4771 C C . HIS A 1 52 ? 3.191 -1.289 13.931 1.00 0.00 52 HIS A C 6
ATOM 4772 O O . HIS A 1 52 ? 2.064 -0.804 13.797 1.00 0.00 52 HIS A O 6
ATOM 4787 N N . GLY A 1 53 ? 3.611 -1.858 15.049 1.00 0.00 53 GLY A N 6
ATOM 4788 C CA . GLY A 1 53 ? 2.756 -1.948 16.217 1.00 0.00 53 GLY A CA 6
ATOM 4789 C C . GLY A 1 53 ? 1.448 -2.676 15.989 1.00 0.00 53 GLY A C 6
ATOM 4790 O O . GLY A 1 53 ? 1.423 -3.900 15.845 1.00 0.00 53 GLY A O 6
ATOM 4794 N N . VAL A 1 54 ? 0.350 -1.927 16.003 1.00 0.00 54 VAL A N 6
ATOM 4795 C CA . VAL A 1 54 ? -0.963 -2.506 15.855 1.00 0.00 54 VAL A CA 6
ATOM 4796 C C . VAL A 1 54 ? -1.417 -2.582 14.386 1.00 0.00 54 VAL A C 6
ATOM 4797 O O . VAL A 1 54 ? -2.431 -3.198 14.098 1.00 0.00 54 VAL A O 6
ATOM 4810 N N . CYS A 1 55 ? -0.654 -2.007 13.444 1.00 0.00 55 CYS A N 6
ATOM 4811 C CA . CYS A 1 55 ? -1.005 -2.092 12.014 1.00 0.00 55 CYS A CA 6
ATOM 4812 C C . CYS A 1 55 ? -0.987 -3.559 11.577 1.00 0.00 55 CYS A C 6
ATOM 4813 O O . CYS A 1 55 ? -1.523 -3.923 10.536 1.00 0.00 55 CYS A O 6
ATOM 4820 N N . LYS A 1 56 ? -0.396 -4.398 12.418 1.00 0.00 56 LYS A N 6
ATOM 4821 C CA . LYS A 1 56 ? -0.332 -5.833 12.179 1.00 0.00 56 LYS A CA 6
ATOM 4822 C C . LYS A 1 56 ? -1.537 -6.493 12.853 1.00 0.00 56 LYS A C 6
ATOM 4823 O O . LYS A 1 56 ? -1.950 -7.593 12.494 1.00 0.00 56 LYS A O 6
ATOM 4842 N N . ASP A 1 57 ? -2.094 -5.781 13.834 1.00 0.00 57 ASP A N 6
ATOM 4843 C CA . ASP A 1 57 ? -3.253 -6.243 14.593 1.00 0.00 57 ASP A CA 6
ATOM 4844 C C . ASP A 1 57 ? -4.556 -5.941 13.858 1.00 0.00 57 ASP A C 6
ATOM 4845 O O . ASP A 1 57 ? -5.394 -6.827 13.693 1.00 0.00 57 ASP A O 6
ATOM 4854 N N . LEU A 1 58 ? -4.745 -4.682 13.426 1.00 0.00 58 LEU A N 6
ATOM 4855 C CA . LEU A 1 58 ? -5.972 -4.307 12.722 1.00 0.00 58 LEU A CA 6
ATOM 4856 C C . LEU A 1 58 ? -5.996 -4.845 11.277 1.00 0.00 58 LEU A C 6
ATOM 4857 O O . LEU A 1 58 ? -6.881 -4.497 10.492 1.00 0.00 58 LEU A O 6
ATOM 4873 N N . HIS A 1 59 ? -5.024 -5.713 10.964 1.00 0.00 59 HIS A N 6
ATOM 4874 C CA . HIS A 1 59 ? -4.883 -6.356 9.650 1.00 0.00 59 HIS A CA 6
ATOM 4875 C C . HIS A 1 59 ? -4.685 -5.346 8.542 1.00 0.00 59 HIS A C 6
ATOM 4876 O O . HIS A 1 59 ? -5.593 -5.068 7.756 1.00 0.00 59 HIS A O 6
ATOM 4891 N N . LEU A 1 60 ? -3.487 -4.792 8.505 1.00 0.00 60 LEU A N 6
ATOM 4892 C CA . LEU A 1 60 ? -3.121 -3.796 7.537 1.00 0.00 60 LEU A CA 6
ATOM 4893 C C . LEU A 1 60 ? -1.922 -4.242 6.717 1.00 0.00 60 LEU A C 6
ATOM 4894 O O . LEU A 1 60 ? -2.027 -4.466 5.512 1.00 0.00 60 LEU A O 6
ATOM 4910 N N . CYS A 1 61 ? -0.789 -4.378 7.383 1.00 0.00 61 CYS A N 6
ATOM 4911 C CA . CYS A 1 61 ? 0.435 -4.810 6.735 1.00 0.00 61 CYS A CA 6
ATOM 4912 C C . CYS A 1 61 ? 1.146 -5.826 7.612 1.00 0.00 61 CYS A C 6
ATOM 4913 O O . CYS A 1 61 ? 0.553 -6.229 8.632 1.00 0.00 61 CYS A O 6
ATOM 4921 N N . ALA A 1 1 ? 4.007 0.618 -0.480 1.00 0.00 1 ALA A N 7
ATOM 4922 C CA . ALA A 1 1 ? 2.757 -0.169 -0.387 1.00 0.00 1 ALA A CA 7
ATOM 4923 C C . ALA A 1 1 ? 1.807 0.198 -1.518 1.00 0.00 1 ALA A C 7
ATOM 4924 O O . ALA A 1 1 ? 2.107 1.063 -2.344 1.00 0.00 1 ALA A O 7
ATOM 4933 N N . MET A 1 2 ? 0.653 -0.452 -1.540 1.00 0.00 2 MET A N 7
ATOM 4934 C CA . MET A 1 2 ? -0.360 -0.193 -2.547 1.00 0.00 2 MET A CA 7
ATOM 4935 C C . MET A 1 2 ? -1.642 0.263 -1.863 1.00 0.00 2 MET A C 7
ATOM 4936 O O . MET A 1 2 ? -1.585 0.975 -0.862 1.00 0.00 2 MET A O 7
ATOM 4950 N N . GLY A 1 3 ? -2.794 -0.145 -2.374 1.00 0.00 3 GLY A N 7
ATOM 4951 C CA . GLY A 1 3 ? -4.030 0.256 -1.738 1.00 0.00 3 GLY A CA 7
ATOM 4952 C C . GLY A 1 3 ? -5.019 0.910 -2.670 1.00 0.00 3 GLY A C 7
ATOM 4953 O O . GLY A 1 3 ? -4.699 1.229 -3.816 1.00 0.00 3 GLY A O 7
ATOM 4957 N N . LYS A 1 4 ? -6.219 1.139 -2.141 1.00 0.00 4 LYS A N 7
ATOM 4958 C CA . LYS A 1 4 ? -7.298 1.803 -2.865 1.00 0.00 4 LYS A CA 7
ATOM 4959 C C . LYS A 1 4 ? -6.906 3.252 -3.089 1.00 0.00 4 LYS A C 7
ATOM 4960 O O . LYS A 1 4 ? -7.454 3.970 -3.925 1.00 0.00 4 LYS A O 7
ATOM 4979 N N . CYS A 1 5 ? -5.967 3.652 -2.269 1.00 0.00 5 CYS A N 7
ATOM 4980 C CA . CYS A 1 5 ? -5.442 4.988 -2.232 1.00 0.00 5 CYS A CA 7
ATOM 4981 C C . CYS A 1 5 ? -4.399 5.243 -3.318 1.00 0.00 5 CYS A C 7
ATOM 4982 O O . CYS A 1 5 ? -3.195 5.235 -3.048 1.00 0.00 5 CYS A O 7
ATOM 4989 N N . SER A 1 6 ? -4.870 5.500 -4.536 1.00 0.00 6 SER A N 7
ATOM 4990 C CA . SER A 1 6 ? -3.992 5.801 -5.660 1.00 0.00 6 SER A CA 7
ATOM 4991 C C . SER A 1 6 ? -3.466 7.226 -5.520 1.00 0.00 6 SER A C 7
ATOM 4992 O O . SER A 1 6 ? -3.518 7.802 -4.441 1.00 0.00 6 SER A O 7
ATOM 5000 N N . VAL A 1 7 ? -2.973 7.787 -6.607 1.00 0.00 7 VAL A N 7
ATOM 5001 C CA . VAL A 1 7 ? -2.449 9.147 -6.610 1.00 0.00 7 VAL A CA 7
ATOM 5002 C C . VAL A 1 7 ? -3.494 10.139 -6.112 1.00 0.00 7 VAL A C 7
ATOM 5003 O O . VAL A 1 7 ? -3.289 10.847 -5.124 1.00 0.00 7 VAL A O 7
ATOM 5016 N N . LEU A 1 8 ? -4.607 10.176 -6.810 1.00 0.00 8 LEU A N 7
ATOM 5017 C CA . LEU A 1 8 ? -5.707 11.075 -6.472 1.00 0.00 8 LEU A CA 7
ATOM 5018 C C . LEU A 1 8 ? -6.499 10.571 -5.267 1.00 0.00 8 LEU A C 7
ATOM 5019 O O . LEU A 1 8 ? -7.155 11.353 -4.578 1.00 0.00 8 LEU A O 7
ATOM 5035 N N . LYS A 1 9 ? -6.434 9.267 -5.003 1.00 0.00 9 LYS A N 7
ATOM 5036 C CA . LYS A 1 9 ? -7.143 8.683 -3.879 1.00 0.00 9 LYS A CA 7
ATOM 5037 C C . LYS A 1 9 ? -6.312 8.789 -2.599 1.00 0.00 9 LYS A C 7
ATOM 5038 O O . LYS A 1 9 ? -6.798 8.488 -1.509 1.00 0.00 9 LYS A O 7
ATOM 5057 N N . LYS A 1 10 ? -5.066 9.251 -2.730 1.00 0.00 10 LYS A N 7
ATOM 5058 C CA . LYS A 1 10 ? -4.196 9.434 -1.570 1.00 0.00 10 LYS A CA 7
ATOM 5059 C C . LYS A 1 10 ? -4.590 10.726 -0.881 1.00 0.00 10 LYS A C 7
ATOM 5060 O O . LYS A 1 10 ? -4.356 10.925 0.306 1.00 0.00 10 LYS A O 7
ATOM 5079 N N . VAL A 1 11 ? -5.243 11.581 -1.643 1.00 0.00 11 VAL A N 7
ATOM 5080 C CA . VAL A 1 11 ? -5.734 12.831 -1.139 1.00 0.00 11 VAL A CA 7
ATOM 5081 C C . VAL A 1 11 ? -7.028 12.552 -0.378 1.00 0.00 11 VAL A C 7
ATOM 5082 O O . VAL A 1 11 ? -7.457 13.316 0.488 1.00 0.00 11 VAL A O 7
ATOM 5095 N N . ALA A 1 12 ? -7.632 11.422 -0.742 1.00 0.00 12 ALA A N 7
ATOM 5096 C CA . ALA A 1 12 ? -8.886 10.969 -0.159 1.00 0.00 12 ALA A CA 7
ATOM 5097 C C . ALA A 1 12 ? -8.689 10.133 1.104 1.00 0.00 12 ALA A C 7
ATOM 5098 O O . ALA A 1 12 ? -9.588 10.081 1.940 1.00 0.00 12 ALA A O 7
ATOM 5105 N N . CYS A 1 13 ? -7.534 9.476 1.268 1.00 0.00 13 CYS A N 7
ATOM 5106 C CA . CYS A 1 13 ? -7.326 8.672 2.477 1.00 0.00 13 CYS A CA 7
ATOM 5107 C C . CYS A 1 13 ? -7.292 9.571 3.687 1.00 0.00 13 CYS A C 7
ATOM 5108 O O . CYS A 1 13 ? -7.672 9.164 4.777 1.00 0.00 13 CYS A O 7
ATOM 5115 N N . ALA A 1 14 ? -6.865 10.805 3.482 1.00 0.00 14 ALA A N 7
ATOM 5116 C CA . ALA A 1 14 ? -6.822 11.769 4.556 1.00 0.00 14 ALA A CA 7
ATOM 5117 C C . ALA A 1 14 ? -8.238 12.164 4.935 1.00 0.00 14 ALA A C 7
ATOM 5118 O O . ALA A 1 14 ? -8.576 12.238 6.100 1.00 0.00 14 ALA A O 7
ATOM 5125 N N . ALA A 1 15 ? -9.076 12.382 3.934 1.00 0.00 15 ALA A N 7
ATOM 5126 C CA . ALA A 1 15 ? -10.468 12.739 4.174 1.00 0.00 15 ALA A CA 7
ATOM 5127 C C . ALA A 1 15 ? -11.207 11.596 4.859 1.00 0.00 15 ALA A C 7
ATOM 5128 O O . ALA A 1 15 ? -12.213 11.805 5.536 1.00 0.00 15 ALA A O 7
ATOM 5135 N N . ALA A 1 16 ? -10.699 10.389 4.659 1.00 0.00 16 ALA A N 7
ATOM 5136 C CA . ALA A 1 16 ? -11.295 9.197 5.226 1.00 0.00 16 ALA A CA 7
ATOM 5137 C C . ALA A 1 16 ? -10.774 8.882 6.627 1.00 0.00 16 ALA A C 7
ATOM 5138 O O . ALA A 1 16 ? -11.561 8.642 7.542 1.00 0.00 16 ALA A O 7
ATOM 5145 N N . ILE A 1 17 ? -9.451 8.826 6.793 1.00 0.00 17 ILE A N 7
ATOM 5146 C CA . ILE A 1 17 ? -8.893 8.476 8.085 1.00 0.00 17 ILE A CA 7
ATOM 5147 C C . ILE A 1 17 ? -8.695 9.671 9.017 1.00 0.00 17 ILE A C 7
ATOM 5148 O O . ILE A 1 17 ? -8.862 9.527 10.225 1.00 0.00 17 ILE A O 7
ATOM 5164 N N . ALA A 1 18 ? -8.358 10.841 8.496 1.00 0.00 18 ALA A N 7
ATOM 5165 C CA . ALA A 1 18 ? -8.180 12.016 9.367 1.00 0.00 18 ALA A CA 7
ATOM 5166 C C . ALA A 1 18 ? -9.446 12.253 10.183 1.00 0.00 18 ALA A C 7
ATOM 5167 O O . ALA A 1 18 ? -9.397 12.742 11.308 1.00 0.00 18 ALA A O 7
ATOM 5174 N N . GLY A 1 19 ? -10.580 11.861 9.617 1.00 0.00 19 GLY A N 7
ATOM 5175 C CA . GLY A 1 19 ? -11.843 11.988 10.318 1.00 0.00 19 GLY A CA 7
ATOM 5176 C C . GLY A 1 19 ? -11.975 10.926 11.395 1.00 0.00 19 GLY A C 7
ATOM 5177 O O . GLY A 1 19 ? -12.681 11.116 12.386 1.00 0.00 19 GLY A O 7
ATOM 5181 N N . ALA A 1 20 ? -11.267 9.811 11.205 1.00 0.00 20 ALA A N 7
ATOM 5182 C CA . ALA A 1 20 ? -11.270 8.712 12.159 1.00 0.00 20 ALA A CA 7
ATOM 5183 C C . ALA A 1 20 ? -10.343 9.003 13.321 1.00 0.00 20 ALA A C 7
ATOM 5184 O O . ALA A 1 20 ? -10.670 8.712 14.471 1.00 0.00 20 ALA A O 7
ATOM 5191 N N . VAL A 1 21 ? -9.190 9.599 13.034 1.00 0.00 21 VAL A N 7
ATOM 5192 C CA . VAL A 1 21 ? -8.265 9.946 14.099 1.00 0.00 21 VAL A CA 7
ATOM 5193 C C . VAL A 1 21 ? -8.915 11.014 14.943 1.00 0.00 21 VAL A C 7
ATOM 5194 O O . VAL A 1 21 ? -8.820 11.001 16.154 1.00 0.00 21 VAL A O 7
ATOM 5207 N N . ALA A 1 22 ? -9.605 11.913 14.259 1.00 0.00 22 ALA A N 7
ATOM 5208 C CA . ALA A 1 22 ? -10.337 13.000 14.891 1.00 0.00 22 ALA A CA 7
ATOM 5209 C C . ALA A 1 22 ? -11.376 12.439 15.851 1.00 0.00 22 ALA A C 7
ATOM 5210 O O . ALA A 1 22 ? -11.746 13.085 16.832 1.00 0.00 22 ALA A O 7
ATOM 5217 N N . ALA A 1 23 ? -11.831 11.219 15.565 1.00 0.00 23 ALA A N 7
ATOM 5218 C CA . ALA A 1 23 ? -12.809 10.550 16.404 1.00 0.00 23 ALA A CA 7
ATOM 5219 C C . ALA A 1 23 ? -12.161 10.079 17.705 1.00 0.00 23 ALA A C 7
ATOM 5220 O O . ALA A 1 23 ? -12.829 9.952 18.729 1.00 0.00 23 ALA A O 7
ATOM 5227 N N . CYS A 1 24 ? -10.856 9.810 17.660 1.00 0.00 24 CYS A N 7
ATOM 5228 C CA . CYS A 1 24 ? -10.138 9.345 18.841 1.00 0.00 24 CYS A CA 7
ATOM 5229 C C . CYS A 1 24 ? -9.266 10.450 19.450 1.00 0.00 24 CYS A C 7
ATOM 5230 O O . CYS A 1 24 ? -9.390 10.761 20.634 1.00 0.00 24 CYS A O 7
ATOM 5237 N N . GLY A 1 25 ? -8.389 11.048 18.646 1.00 0.00 25 GLY A N 7
ATOM 5238 C CA . GLY A 1 25 ? -7.528 12.102 19.140 1.00 0.00 25 GLY A CA 7
ATOM 5239 C C . GLY A 1 25 ? -6.152 12.075 18.503 1.00 0.00 25 GLY A C 7
ATOM 5240 O O . GLY A 1 25 ? -5.165 12.470 19.124 1.00 0.00 25 GLY A O 7
ATOM 5244 N N . GLY A 1 26 ? -6.081 11.608 17.265 1.00 0.00 26 GLY A N 7
ATOM 5245 C CA . GLY A 1 26 ? -4.809 11.537 16.572 1.00 0.00 26 GLY A CA 7
ATOM 5246 C C . GLY A 1 26 ? -4.579 10.176 15.960 1.00 0.00 26 GLY A C 7
ATOM 5247 O O . GLY A 1 26 ? -5.445 9.304 16.061 1.00 0.00 26 GLY A O 7
ATOM 5251 N N . ILE A 1 27 ? -3.423 9.988 15.321 1.00 0.00 27 ILE A N 7
ATOM 5252 C CA . ILE A 1 27 ? -3.093 8.711 14.690 1.00 0.00 27 ILE A CA 7
ATOM 5253 C C . ILE A 1 27 ? -2.905 7.601 15.734 1.00 0.00 27 ILE A C 7
ATOM 5254 O O . ILE A 1 27 ? -1.790 7.249 16.138 1.00 0.00 27 ILE A O 7
ATOM 5270 N N . ASP A 1 28 ? -4.019 7.022 16.121 1.00 0.00 28 ASP A N 7
ATOM 5271 C CA . ASP A 1 28 ? -4.042 5.904 17.035 1.00 0.00 28 ASP A CA 7
ATOM 5272 C C . ASP A 1 28 ? -4.560 4.777 16.188 1.00 0.00 28 ASP A C 7
ATOM 5273 O O . ASP A 1 28 ? -5.764 4.597 16.070 1.00 0.00 28 ASP A O 7
ATOM 5282 N N . LEU A 1 29 ? -3.652 4.102 15.506 1.00 0.00 29 LEU A N 7
ATOM 5283 C CA . LEU A 1 29 ? -4.010 3.070 14.559 1.00 0.00 29 LEU A CA 7
ATOM 5284 C C . LEU A 1 29 ? -5.088 2.080 15.038 1.00 0.00 29 LEU A C 7
ATOM 5285 O O . LEU A 1 29 ? -5.987 1.771 14.258 1.00 0.00 29 LEU A O 7
ATOM 5301 N N . PRO A 1 30 ? -5.081 1.582 16.297 1.00 0.00 30 PRO A N 7
ATOM 5302 C CA . PRO A 1 30 ? -6.138 0.669 16.751 1.00 0.00 30 PRO A CA 7
ATOM 5303 C C . PRO A 1 30 ? -7.436 1.411 17.080 1.00 0.00 30 PRO A C 7
ATOM 5304 O O . PRO A 1 30 ? -8.469 0.800 17.343 1.00 0.00 30 PRO A O 7
ATOM 5315 N N . CYS A 1 31 ? -7.358 2.736 17.091 1.00 0.00 31 CYS A N 7
ATOM 5316 C CA . CYS A 1 31 ? -8.492 3.579 17.419 1.00 0.00 31 CYS A CA 7
ATOM 5317 C C . CYS A 1 31 ? -9.178 4.141 16.171 1.00 0.00 31 CYS A C 7
ATOM 5318 O O . CYS A 1 31 ? -10.401 4.077 16.049 1.00 0.00 31 CYS A O 7
ATOM 5325 N N . VAL A 1 32 ? -8.397 4.715 15.250 1.00 0.00 32 VAL A N 7
ATOM 5326 C CA . VAL A 1 32 ? -8.971 5.310 14.039 1.00 0.00 32 VAL A CA 7
ATOM 5327 C C . VAL A 1 32 ? -9.518 4.239 13.119 1.00 0.00 32 VAL A C 7
ATOM 5328 O O . VAL A 1 32 ? -10.531 4.446 12.466 1.00 0.00 32 VAL A O 7
ATOM 5341 N N . LEU A 1 33 ? -8.834 3.104 13.051 1.00 0.00 33 LEU A N 7
ATOM 5342 C CA . LEU A 1 33 ? -9.250 2.039 12.172 1.00 0.00 33 LEU A CA 7
ATOM 5343 C C . LEU A 1 33 ? -10.542 1.391 12.639 1.00 0.00 33 LEU A C 7
ATOM 5344 O O . LEU A 1 33 ? -11.207 0.722 11.864 1.00 0.00 33 LEU A O 7
ATOM 5360 N N . ALA A 1 34 ? -10.929 1.614 13.885 1.00 0.00 34 ALA A N 7
ATOM 5361 C CA . ALA A 1 34 ? -12.180 1.054 14.371 1.00 0.00 34 ALA A CA 7
ATOM 5362 C C . ALA A 1 34 ? -13.337 1.682 13.608 1.00 0.00 34 ALA A C 7
ATOM 5363 O O . ALA A 1 34 ? -14.359 1.044 13.358 1.00 0.00 34 ALA A O 7
ATOM 5370 N N . ALA A 1 35 ? -13.139 2.935 13.216 1.00 0.00 35 ALA A N 7
ATOM 5371 C CA . ALA A 1 35 ? -14.128 3.673 12.451 1.00 0.00 35 ALA A CA 7
ATOM 5372 C C . ALA A 1 35 ? -13.727 3.725 10.985 1.00 0.00 35 ALA A C 7
ATOM 5373 O O . ALA A 1 35 ? -14.571 3.655 10.091 1.00 0.00 35 ALA A O 7
ATOM 5380 N N . LEU A 1 36 ? -12.425 3.853 10.750 1.00 0.00 36 LEU A N 7
ATOM 5381 C CA . LEU A 1 36 ? -11.880 3.921 9.407 1.00 0.00 36 LEU A CA 7
ATOM 5382 C C . LEU A 1 36 ? -12.022 2.603 8.680 1.00 0.00 36 LEU A C 7
ATOM 5383 O O . LEU A 1 36 ? -11.912 2.542 7.460 1.00 0.00 36 LEU A O 7
ATOM 5399 N N . LYS A 1 37 ? -12.205 1.535 9.413 1.00 0.00 37 LYS A N 7
ATOM 5400 C CA . LYS A 1 37 ? -12.280 0.241 8.769 1.00 0.00 37 LYS A CA 7
ATOM 5401 C C . LYS A 1 37 ? -13.490 0.172 7.840 1.00 0.00 37 LYS A C 7
ATOM 5402 O O . LYS A 1 37 ? -13.508 -0.601 6.881 1.00 0.00 37 LYS A O 7
ATOM 5421 N N . ALA A 1 38 ? -14.491 0.998 8.127 1.00 0.00 38 ALA A N 7
ATOM 5422 C CA . ALA A 1 38 ? -15.700 1.050 7.317 1.00 0.00 38 ALA A CA 7
ATOM 5423 C C . ALA A 1 38 ? -15.537 2.030 6.159 1.00 0.00 38 ALA A C 7
ATOM 5424 O O . ALA A 1 38 ? -16.502 2.343 5.458 1.00 0.00 38 ALA A O 7
ATOM 5431 N N . ALA A 1 39 ? -14.307 2.506 5.961 1.00 0.00 39 ALA A N 7
ATOM 5432 C CA . ALA A 1 39 ? -14.001 3.444 4.883 1.00 0.00 39 ALA A CA 7
ATOM 5433 C C . ALA A 1 39 ? -14.095 2.752 3.530 1.00 0.00 39 ALA A C 7
ATOM 5434 O O . ALA A 1 39 ? -14.356 1.552 3.451 1.00 0.00 39 ALA A O 7
ATOM 5441 N N . GLU A 1 40 ? -13.849 3.507 2.465 1.00 0.00 40 GLU A N 7
ATOM 5442 C CA . GLU A 1 40 ? -13.878 2.965 1.107 1.00 0.00 40 GLU A CA 7
ATOM 5443 C C . GLU A 1 40 ? -12.682 2.026 0.892 1.00 0.00 40 GLU A C 7
ATOM 5444 O O . GLU A 1 40 ? -12.466 1.490 -0.199 1.00 0.00 40 GLU A O 7
ATOM 5456 N N . GLY A 1 41 ? -11.913 1.826 1.953 1.00 0.00 41 GLY A N 7
ATOM 5457 C CA . GLY A 1 41 ? -10.760 0.964 1.890 1.00 0.00 41 GLY A CA 7
ATOM 5458 C C . GLY A 1 41 ? -9.493 1.754 1.703 1.00 0.00 41 GLY A C 7
ATOM 5459 O O . GLY A 1 41 ? -8.621 1.366 0.930 1.00 0.00 41 GLY A O 7
ATOM 5463 N N . CYS A 1 42 ? -9.361 2.862 2.422 1.00 0.00 42 CYS A N 7
ATOM 5464 C CA . CYS A 1 42 ? -8.168 3.663 2.301 1.00 0.00 42 CYS A CA 7
ATOM 5465 C C . CYS A 1 42 ? -7.383 3.593 3.585 1.00 0.00 42 CYS A C 7
ATOM 5466 O O . CYS A 1 42 ? -6.513 4.425 3.853 1.00 0.00 42 CYS A O 7
ATOM 5473 N N . ALA A 1 43 ? -7.670 2.554 4.359 1.00 0.00 43 ALA A N 7
ATOM 5474 C CA . ALA A 1 43 ? -6.970 2.312 5.600 1.00 0.00 43 ALA A CA 7
ATOM 5475 C C . ALA A 1 43 ? -5.554 1.898 5.266 1.00 0.00 43 ALA A C 7
ATOM 5476 O O . ALA A 1 43 ? -4.626 2.070 6.052 1.00 0.00 43 ALA A O 7
ATOM 5483 N N . SER A 1 44 ? -5.409 1.388 4.052 1.00 0.00 44 SER A N 7
ATOM 5484 C CA . SER A 1 44 ? -4.129 0.970 3.526 1.00 0.00 44 SER A CA 7
ATOM 5485 C C . SER A 1 44 ? -3.206 2.189 3.377 1.00 0.00 44 SER A C 7
ATOM 5486 O O . SER A 1 44 ? -1.982 2.064 3.379 1.00 0.00 44 SER A O 7
ATOM 5494 N N . CYS A 1 45 ? -3.819 3.375 3.308 1.00 0.00 45 CYS A N 7
ATOM 5495 C CA . CYS A 1 45 ? -3.080 4.641 3.216 1.00 0.00 45 CYS A CA 7
ATOM 5496 C C . CYS A 1 45 ? -2.723 5.102 4.615 1.00 0.00 45 CYS A C 7
ATOM 5497 O O . CYS A 1 45 ? -1.700 5.732 4.852 1.00 0.00 45 CYS A O 7
ATOM 5504 N N . PHE A 1 46 ? -3.601 4.764 5.538 1.00 0.00 46 PHE A N 7
ATOM 5505 C CA . PHE A 1 46 ? -3.432 5.105 6.932 1.00 0.00 46 PHE A CA 7
ATOM 5506 C C . PHE A 1 46 ? -2.196 4.406 7.498 1.00 0.00 46 PHE A C 7
ATOM 5507 O O . PHE A 1 46 ? -1.240 5.065 7.904 1.00 0.00 46 PHE A O 7
ATOM 5524 N N . CYS A 1 47 ? -2.225 3.075 7.545 1.00 0.00 47 CYS A N 7
ATOM 5525 C CA . CYS A 1 47 ? -1.101 2.305 8.097 1.00 0.00 47 CYS A CA 7
ATOM 5526 C C . CYS A 1 47 ? 0.140 2.202 7.194 1.00 0.00 47 CYS A C 7
ATOM 5527 O O . CYS A 1 47 ? 1.056 1.450 7.526 1.00 0.00 47 CYS A O 7
ATOM 5534 N N . GLU A 1 48 ? 0.208 2.925 6.077 1.00 0.00 48 GLU A N 7
ATOM 5535 C CA . GLU A 1 48 ? 1.395 2.828 5.220 1.00 0.00 48 GLU A CA 7
ATOM 5536 C C . GLU A 1 48 ? 2.586 3.528 5.879 1.00 0.00 48 GLU A C 7
ATOM 5537 O O . GLU A 1 48 ? 3.744 3.209 5.601 1.00 0.00 48 GLU A O 7
ATOM 5549 N N . ASP A 1 49 ? 2.282 4.485 6.751 1.00 0.00 49 ASP A N 7
ATOM 5550 C CA . ASP A 1 49 ? 3.302 5.251 7.462 1.00 0.00 49 ASP A CA 7
ATOM 5551 C C . ASP A 1 49 ? 3.706 4.557 8.761 1.00 0.00 49 ASP A C 7
ATOM 5552 O O . ASP A 1 49 ? 4.889 4.443 9.079 1.00 0.00 49 ASP A O 7
ATOM 5561 N N . HIS A 1 50 ? 2.711 4.105 9.510 1.00 0.00 50 HIS A N 7
ATOM 5562 C CA . HIS A 1 50 ? 2.942 3.428 10.787 1.00 0.00 50 HIS A CA 7
ATOM 5563 C C . HIS A 1 50 ? 2.567 1.955 10.705 1.00 0.00 50 HIS A C 7
ATOM 5564 O O . HIS A 1 50 ? 1.636 1.488 11.365 1.00 0.00 50 HIS A O 7
ATOM 5579 N N . CYS A 1 51 ? 3.302 1.229 9.890 1.00 0.00 51 CYS A N 7
ATOM 5580 C CA . CYS A 1 51 ? 3.070 -0.196 9.706 1.00 0.00 51 CYS A CA 7
ATOM 5581 C C . CYS A 1 51 ? 3.760 -0.995 10.812 1.00 0.00 51 CYS A C 7
ATOM 5582 O O . CYS A 1 51 ? 4.676 -1.776 10.553 1.00 0.00 51 CYS A O 7
ATOM 5589 N N . HIS A 1 52 ? 3.324 -0.784 12.052 1.00 0.00 52 HIS A N 7
ATOM 5590 C CA . HIS A 1 52 ? 3.907 -1.475 13.199 1.00 0.00 52 HIS A CA 7
ATOM 5591 C C . HIS A 1 52 ? 2.882 -1.644 14.317 1.00 0.00 52 HIS A C 7
ATOM 5592 O O . HIS A 1 52 ? 1.772 -1.119 14.238 1.00 0.00 52 HIS A O 7
ATOM 5607 N N . GLY A 1 53 ? 3.289 -2.344 15.371 1.00 0.00 53 GLY A N 7
ATOM 5608 C CA . GLY A 1 53 ? 2.435 -2.546 16.529 1.00 0.00 53 GLY A CA 7
ATOM 5609 C C . GLY A 1 53 ? 1.125 -3.240 16.235 1.00 0.00 53 GLY A C 7
ATOM 5610 O O . GLY A 1 53 ? 1.098 -4.404 15.834 1.00 0.00 53 GLY A O 7
ATOM 5614 N N . VAL A 1 54 ? 0.031 -2.520 16.452 1.00 0.00 54 VAL A N 7
ATOM 5615 C CA . VAL A 1 54 ? -1.295 -3.051 16.242 1.00 0.00 54 VAL A CA 7
ATOM 5616 C C . VAL A 1 54 ? -1.665 -3.024 14.764 1.00 0.00 54 VAL A C 7
ATOM 5617 O O . VAL A 1 54 ? -2.710 -3.521 14.376 1.00 0.00 54 VAL A O 7
ATOM 5630 N N . CYS A 1 55 ? -0.786 -2.473 13.931 1.00 0.00 55 CYS A N 7
ATOM 5631 C CA . CYS A 1 55 ? -1.019 -2.433 12.486 1.00 0.00 55 CYS A CA 7
ATOM 5632 C C . CYS A 1 55 ? -1.031 -3.861 11.956 1.00 0.00 55 CYS A C 7
ATOM 5633 O O . CYS A 1 55 ? -1.507 -4.145 10.858 1.00 0.00 55 CYS A O 7
ATOM 5640 N N . LYS A 1 56 ? -0.526 -4.755 12.793 1.00 0.00 56 LYS A N 7
ATOM 5641 C CA . LYS A 1 56 ? -0.479 -6.173 12.502 1.00 0.00 56 LYS A CA 7
ATOM 5642 C C . LYS A 1 56 ? -1.799 -6.797 12.964 1.00 0.00 56 LYS A C 7
ATOM 5643 O O . LYS A 1 56 ? -2.148 -7.918 12.591 1.00 0.00 56 LYS A O 7
ATOM 5662 N N . ASP A 1 57 ? -2.527 -6.039 13.784 1.00 0.00 57 ASP A N 7
ATOM 5663 C CA . ASP A 1 57 ? -3.810 -6.467 14.328 1.00 0.00 57 ASP A CA 7
ATOM 5664 C C . ASP A 1 57 ? -4.990 -5.968 13.488 1.00 0.00 57 ASP A C 7
ATOM 5665 O O . ASP A 1 57 ? -5.907 -6.738 13.210 1.00 0.00 57 ASP A O 7
ATOM 5674 N N . LEU A 1 58 ? -4.994 -4.675 13.108 1.00 0.00 58 LEU A N 7
ATOM 5675 C CA . LEU A 1 58 ? -6.109 -4.129 12.326 1.00 0.00 58 LEU A CA 7
ATOM 5676 C C . LEU A 1 58 ? -6.151 -4.695 10.889 1.00 0.00 58 LEU A C 7
ATOM 5677 O O . LEU A 1 58 ? -7.153 -4.546 10.186 1.00 0.00 58 LEU A O 7
ATOM 5693 N N . HIS A 1 59 ? -5.074 -5.392 10.510 1.00 0.00 59 HIS A N 7
ATOM 5694 C CA . HIS A 1 59 ? -4.936 -6.079 9.216 1.00 0.00 59 HIS A CA 7
ATOM 5695 C C . HIS A 1 59 ? -4.870 -5.149 8.015 1.00 0.00 59 HIS A C 7
ATOM 5696 O O . HIS A 1 59 ? -5.830 -5.046 7.252 1.00 0.00 59 HIS A O 7
ATOM 5711 N N . LEU A 1 60 ? -3.720 -4.512 7.821 1.00 0.00 60 LEU A N 7
ATOM 5712 C CA . LEU A 1 60 ? -3.520 -3.630 6.678 1.00 0.00 60 LEU A CA 7
ATOM 5713 C C . LEU A 1 60 ? -2.272 -4.029 5.911 1.00 0.00 60 LEU A C 7
ATOM 5714 O O . LEU A 1 60 ? -2.329 -4.330 4.717 1.00 0.00 60 LEU A O 7
ATOM 5730 N N . CYS A 1 61 ? -1.146 -4.018 6.608 1.00 0.00 61 CYS A N 7
ATOM 5731 C CA . CYS A 1 61 ? 0.133 -4.363 6.013 1.00 0.00 61 CYS A CA 7
ATOM 5732 C C . CYS A 1 61 ? 0.893 -5.327 6.920 1.00 0.00 61 CYS A C 7
ATOM 5733 O O . CYS A 1 61 ? 0.404 -5.598 8.037 1.00 0.00 61 CYS A O 7
ATOM 5741 N N . ALA A 1 1 ? 3.102 5.371 -0.706 1.00 0.00 1 ALA A N 8
ATOM 5742 C CA . ALA A 1 1 ? 1.765 5.972 -0.487 1.00 0.00 1 ALA A CA 8
ATOM 5743 C C . ALA A 1 1 ? 0.791 5.532 -1.571 1.00 0.00 1 ALA A C 8
ATOM 5744 O O . ALA A 1 1 ? 0.686 6.172 -2.618 1.00 0.00 1 ALA A O 8
ATOM 5753 N N . MET A 1 2 ? 0.073 4.440 -1.316 1.00 0.00 2 MET A N 8
ATOM 5754 C CA . MET A 1 2 ? -0.896 3.929 -2.274 1.00 0.00 2 MET A CA 8
ATOM 5755 C C . MET A 1 2 ? -1.941 3.038 -1.592 1.00 0.00 2 MET A C 8
ATOM 5756 O O . MET A 1 2 ? -2.852 3.540 -0.927 1.00 0.00 2 MET A O 8
ATOM 5770 N N . GLY A 1 3 ? -1.840 1.723 -1.780 1.00 0.00 3 GLY A N 8
ATOM 5771 C CA . GLY A 1 3 ? -2.826 0.829 -1.197 1.00 0.00 3 GLY A CA 8
ATOM 5772 C C . GLY A 1 3 ? -4.040 0.749 -2.073 1.00 0.00 3 GLY A C 8
ATOM 5773 O O . GLY A 1 3 ? -3.941 0.913 -3.290 1.00 0.00 3 GLY A O 8
ATOM 5777 N N . LYS A 1 4 ? -5.191 0.549 -1.461 1.00 0.00 4 LYS A N 8
ATOM 5778 C CA . LYS A 1 4 ? -6.441 0.516 -2.196 1.00 0.00 4 LYS A CA 8
ATOM 5779 C C . LYS A 1 4 ? -6.671 1.908 -2.772 1.00 0.00 4 LYS A C 8
ATOM 5780 O O . LYS A 1 4 ? -7.370 2.107 -3.768 1.00 0.00 4 LYS A O 8
ATOM 5799 N N . CYS A 1 5 ? -6.023 2.854 -2.119 1.00 0.00 5 CYS A N 8
ATOM 5800 C CA . CYS A 1 5 ? -6.051 4.248 -2.484 1.00 0.00 5 CYS A CA 8
ATOM 5801 C C . CYS A 1 5 ? -5.168 4.500 -3.703 1.00 0.00 5 CYS A C 8
ATOM 5802 O O . CYS A 1 5 ? -3.946 4.400 -3.621 1.00 0.00 5 CYS A O 8
ATOM 5809 N N . SER A 1 6 ? -5.793 4.829 -4.827 1.00 0.00 6 SER A N 8
ATOM 5810 C CA . SER A 1 6 ? -5.066 5.100 -6.062 1.00 0.00 6 SER A CA 8
ATOM 5811 C C . SER A 1 6 ? -4.305 6.428 -5.960 1.00 0.00 6 SER A C 8
ATOM 5812 O O . SER A 1 6 ? -4.228 7.023 -4.888 1.00 0.00 6 SER A O 8
ATOM 5820 N N . VAL A 1 7 ? -3.746 6.874 -7.080 1.00 0.00 7 VAL A N 8
ATOM 5821 C CA . VAL A 1 7 ? -2.982 8.121 -7.147 1.00 0.00 7 VAL A CA 8
ATOM 5822 C C . VAL A 1 7 ? -3.757 9.294 -6.553 1.00 0.00 7 VAL A C 8
ATOM 5823 O O . VAL A 1 7 ? -3.295 9.965 -5.629 1.00 0.00 7 VAL A O 8
ATOM 5836 N N . LEU A 1 8 ? -4.930 9.531 -7.099 1.00 0.00 8 LEU A N 8
ATOM 5837 C CA . LEU A 1 8 ? -5.794 10.616 -6.643 1.00 0.00 8 LEU A CA 8
ATOM 5838 C C . LEU A 1 8 ? -6.395 10.294 -5.278 1.00 0.00 8 LEU A C 8
ATOM 5839 O O . LEU A 1 8 ? -6.665 11.190 -4.484 1.00 0.00 8 LEU A O 8
ATOM 5855 N N . LYS A 1 9 ? -6.586 9.008 -5.001 1.00 0.00 9 LYS A N 8
ATOM 5856 C CA . LYS A 1 9 ? -7.132 8.579 -3.728 1.00 0.00 9 LYS A CA 8
ATOM 5857 C C . LYS A 1 9 ? -6.085 8.717 -2.624 1.00 0.00 9 LYS A C 8
ATOM 5858 O O . LYS A 1 9 ? -6.413 8.684 -1.443 1.00 0.00 9 LYS A O 8
ATOM 5877 N N . LYS A 1 10 ? -4.828 8.903 -3.021 1.00 0.00 10 LYS A N 8
ATOM 5878 C CA . LYS A 1 10 ? -3.735 9.091 -2.074 1.00 0.00 10 LYS A CA 8
ATOM 5879 C C . LYS A 1 10 ? -3.913 10.437 -1.386 1.00 0.00 10 LYS A C 8
ATOM 5880 O O . LYS A 1 10 ? -3.404 10.684 -0.292 1.00 0.00 10 LYS A O 8
ATOM 5899 N N . VAL A 1 11 ? -4.662 11.292 -2.054 1.00 0.00 11 VAL A N 8
ATOM 5900 C CA . VAL A 1 11 ? -4.959 12.610 -1.572 1.00 0.00 11 VAL A CA 8
ATOM 5901 C C . VAL A 1 11 ? -6.234 12.569 -0.729 1.00 0.00 11 VAL A C 8
ATOM 5902 O O . VAL A 1 11 ? -6.488 13.441 0.102 1.00 0.00 11 VAL A O 8
ATOM 5915 N N . ALA A 1 12 ? -7.044 11.548 -0.989 1.00 0.00 12 ALA A N 8
ATOM 5916 C CA . ALA A 1 12 ? -8.322 11.375 -0.306 1.00 0.00 12 ALA A CA 8
ATOM 5917 C C . ALA A 1 12 ? -8.245 10.515 0.957 1.00 0.00 12 ALA A C 8
ATOM 5918 O O . ALA A 1 12 ? -9.082 10.673 1.840 1.00 0.00 12 ALA A O 8
ATOM 5925 N N . CYS A 1 13 ? -7.268 9.604 1.062 1.00 0.00 13 CYS A N 8
ATOM 5926 C CA . CYS A 1 13 ? -7.176 8.755 2.260 1.00 0.00 13 CYS A CA 8
ATOM 5927 C C . CYS A 1 13 ? -6.931 9.583 3.492 1.00 0.00 13 CYS A C 8
ATOM 5928 O O . CYS A 1 13 ? -7.350 9.207 4.578 1.00 0.00 13 CYS A O 8
ATOM 5935 N N . ALA A 1 14 ? -6.264 10.709 3.323 1.00 0.00 14 ALA A N 8
ATOM 5936 C CA . ALA A 1 14 ? -5.986 11.579 4.439 1.00 0.00 14 ALA A CA 8
ATOM 5937 C C . ALA A 1 14 ? -7.286 12.133 4.973 1.00 0.00 14 ALA A C 8
ATOM 5938 O O . ALA A 1 14 ? -7.557 12.048 6.155 1.00 0.00 14 ALA A O 8
ATOM 5945 N N . ALA A 1 15 ? -8.103 12.671 4.079 1.00 0.00 15 ALA A N 8
ATOM 5946 C CA . ALA A 1 15 ? -9.400 13.215 4.458 1.00 0.00 15 ALA A CA 8
ATOM 5947 C C . ALA A 1 15 ? -10.322 12.108 4.964 1.00 0.00 15 ALA A C 8
ATOM 5948 O O . ALA A 1 15 ? -11.211 12.345 5.783 1.00 0.00 15 ALA A O 8
ATOM 5955 N N . ALA A 1 16 ? -10.099 10.900 4.460 1.00 0.00 16 ALA A N 8
ATOM 5956 C CA . ALA A 1 16 ? -10.891 9.741 4.841 1.00 0.00 16 ALA A CA 8
ATOM 5957 C C . ALA A 1 16 ? -10.556 9.270 6.246 1.00 0.00 16 ALA A C 8
ATOM 5958 O O . ALA A 1 16 ? -11.448 9.127 7.081 1.00 0.00 16 ALA A O 8
ATOM 5965 N N . ILE A 1 17 ? -9.283 8.998 6.511 1.00 0.00 17 ILE A N 8
ATOM 5966 C CA . ILE A 1 17 ? -8.906 8.513 7.814 1.00 0.00 17 ILE A CA 8
ATOM 5967 C C . ILE A 1 17 ? -8.782 9.628 8.859 1.00 0.00 17 ILE A C 8
ATOM 5968 O O . ILE A 1 17 ? -9.052 9.392 10.032 1.00 0.00 17 ILE A O 8
ATOM 5984 N N . ALA A 1 18 ? -8.379 10.826 8.455 1.00 0.00 18 ALA A N 8
ATOM 5985 C CA . ALA A 1 18 ? -8.241 11.945 9.405 1.00 0.00 18 ALA A CA 8
ATOM 5986 C C . ALA A 1 18 ? -9.495 12.112 10.262 1.00 0.00 18 ALA A C 8
ATOM 5987 O O . ALA A 1 18 ? -9.403 12.425 11.445 1.00 0.00 18 ALA A O 8
ATOM 5994 N N . GLY A 1 19 ? -10.662 11.878 9.666 1.00 0.00 19 GLY A N 8
ATOM 5995 C CA . GLY A 1 19 ? -11.908 11.987 10.408 1.00 0.00 19 GLY A CA 8
ATOM 5996 C C . GLY A 1 19 ? -12.011 10.934 11.494 1.00 0.00 19 GLY A C 8
ATOM 5997 O O . GLY A 1 19 ? -12.717 11.116 12.488 1.00 0.00 19 GLY A O 8
ATOM 6001 N N . ALA A 1 20 ? -11.294 9.829 11.307 1.00 0.00 20 ALA A N 8
ATOM 6002 C CA . ALA A 1 20 ? -11.285 8.740 12.269 1.00 0.00 20 ALA A CA 8
ATOM 6003 C C . ALA A 1 20 ? -10.314 9.010 13.404 1.00 0.00 20 ALA A C 8
ATOM 6004 O O . ALA A 1 20 ? -10.621 8.735 14.564 1.00 0.00 20 ALA A O 8
ATOM 6011 N N . VAL A 1 21 ? -9.149 9.565 13.090 1.00 0.00 21 VAL A N 8
ATOM 6012 C CA . VAL A 1 21 ? -8.191 9.875 14.142 1.00 0.00 21 VAL A CA 8
ATOM 6013 C C . VAL A 1 21 ? -8.760 10.987 14.986 1.00 0.00 21 VAL A C 8
ATOM 6014 O O . VAL A 1 21 ? -8.662 10.967 16.197 1.00 0.00 21 VAL A O 8
ATOM 6027 N N . ALA A 1 22 ? -9.380 11.934 14.306 1.00 0.00 22 ALA A N 8
ATOM 6028 C CA . ALA A 1 22 ? -10.023 13.070 14.943 1.00 0.00 22 ALA A CA 8
ATOM 6029 C C . ALA A 1 22 ? -11.067 12.583 15.936 1.00 0.00 22 ALA A C 8
ATOM 6030 O O . ALA A 1 22 ? -11.349 13.245 16.935 1.00 0.00 22 ALA A O 8
ATOM 6037 N N . ALA A 1 23 ? -11.628 11.406 15.655 1.00 0.00 23 ALA A N 8
ATOM 6038 C CA . ALA A 1 23 ? -12.625 10.807 16.524 1.00 0.00 23 ALA A CA 8
ATOM 6039 C C . ALA A 1 23 ? -11.981 10.238 17.787 1.00 0.00 23 ALA A C 8
ATOM 6040 O O . ALA A 1 23 ? -12.640 10.091 18.813 1.00 0.00 23 ALA A O 8
ATOM 6047 N N . CYS A 1 24 ? -10.698 9.890 17.703 1.00 0.00 24 CYS A N 8
ATOM 6048 C CA . CYS A 1 24 ? -9.998 9.310 18.843 1.00 0.00 24 CYS A CA 8
ATOM 6049 C C . CYS A 1 24 ? -9.002 10.288 19.484 1.00 0.00 24 CYS A C 8
ATOM 6050 O O . CYS A 1 24 ? -9.026 10.489 20.698 1.00 0.00 24 CYS A O 8
ATOM 6057 N N . GLY A 1 25 ? -8.127 10.893 18.679 1.00 0.00 25 GLY A N 8
ATOM 6058 C CA . GLY A 1 25 ? -7.157 11.827 19.221 1.00 0.00 25 GLY A CA 8
ATOM 6059 C C . GLY A 1 25 ? -6.040 12.190 18.250 1.00 0.00 25 GLY A C 8
ATOM 6060 O O . GLY A 1 25 ? -5.639 13.351 18.174 1.00 0.00 25 GLY A O 8
ATOM 6064 N N . GLY A 1 26 ? -5.523 11.207 17.516 1.00 0.00 26 GLY A N 8
ATOM 6065 C CA . GLY A 1 26 ? -4.440 11.470 16.577 1.00 0.00 26 GLY A CA 8
ATOM 6066 C C . GLY A 1 26 ? -3.673 10.210 16.215 1.00 0.00 26 GLY A C 8
ATOM 6067 O O . GLY A 1 26 ? -2.895 9.702 17.024 1.00 0.00 26 GLY A O 8
ATOM 6071 N N . ILE A 1 27 ? -3.917 9.716 14.999 1.00 0.00 27 ILE A N 8
ATOM 6072 C CA . ILE A 1 27 ? -3.297 8.498 14.461 1.00 0.00 27 ILE A CA 8
ATOM 6073 C C . ILE A 1 27 ? -3.105 7.399 15.515 1.00 0.00 27 ILE A C 8
ATOM 6074 O O . ILE A 1 27 ? -2.003 6.924 15.802 1.00 0.00 27 ILE A O 8
ATOM 6090 N N . ASP A 1 28 ? -4.227 6.943 16.023 1.00 0.00 28 ASP A N 8
ATOM 6091 C CA . ASP A 1 28 ? -4.260 5.833 16.947 1.00 0.00 28 ASP A CA 8
ATOM 6092 C C . ASP A 1 28 ? -4.760 4.705 16.094 1.00 0.00 28 ASP A C 8
ATOM 6093 O O . ASP A 1 28 ? -5.958 4.477 16.009 1.00 0.00 28 ASP A O 8
ATOM 6102 N N . LEU A 1 29 ? -3.843 4.109 15.350 1.00 0.00 29 LEU A N 8
ATOM 6103 C CA . LEU A 1 29 ? -4.169 3.108 14.360 1.00 0.00 29 LEU A CA 8
ATOM 6104 C C . LEU A 1 29 ? -5.250 2.080 14.744 1.00 0.00 29 LEU A C 8
ATOM 6105 O O . LEU A 1 29 ? -6.146 1.847 13.937 1.00 0.00 29 LEU A O 8
ATOM 6121 N N . PRO A 1 30 ? -5.248 1.460 15.942 1.00 0.00 30 PRO A N 8
ATOM 6122 C CA . PRO A 1 30 ? -6.304 0.503 16.291 1.00 0.00 30 PRO A CA 8
ATOM 6123 C C . PRO A 1 30 ? -7.625 1.207 16.628 1.00 0.00 30 PRO A C 8
ATOM 6124 O O . PRO A 1 30 ? -8.691 0.586 16.667 1.00 0.00 30 PRO A O 8
ATOM 6135 N N . CYS A 1 31 ? -7.527 2.508 16.874 1.00 0.00 31 CYS A N 8
ATOM 6136 C CA . CYS A 1 31 ? -8.666 3.342 17.226 1.00 0.00 31 CYS A CA 8
ATOM 6137 C C . CYS A 1 31 ? -9.323 3.953 15.990 1.00 0.00 31 CYS A C 8
ATOM 6138 O O . CYS A 1 31 ? -10.542 3.889 15.836 1.00 0.00 31 CYS A O 8
ATOM 6145 N N . VAL A 1 32 ? -8.519 4.554 15.108 1.00 0.00 32 VAL A N 8
ATOM 6146 C CA . VAL A 1 32 ? -9.066 5.173 13.896 1.00 0.00 32 VAL A CA 8
ATOM 6147 C C . VAL A 1 32 ? -9.606 4.097 12.977 1.00 0.00 32 VAL A C 8
ATOM 6148 O O . VAL A 1 32 ? -10.609 4.303 12.317 1.00 0.00 32 VAL A O 8
ATOM 6161 N N . LEU A 1 33 ? -8.938 2.945 12.942 1.00 0.00 33 LEU A N 8
ATOM 6162 C CA . LEU A 1 33 ? -9.363 1.855 12.089 1.00 0.00 33 LEU A CA 8
ATOM 6163 C C . LEU A 1 33 ? -10.676 1.250 12.567 1.00 0.00 33 LEU A C 8
ATOM 6164 O O . LEU A 1 33 ? -11.282 0.452 11.865 1.00 0.00 33 LEU A O 8
ATOM 6180 N N . ALA A 1 34 ? -11.135 1.640 13.747 1.00 0.00 34 ALA A N 8
ATOM 6181 C CA . ALA A 1 34 ? -12.400 1.129 14.256 1.00 0.00 34 ALA A CA 8
ATOM 6182 C C . ALA A 1 34 ? -13.550 1.833 13.546 1.00 0.00 34 ALA A C 8
ATOM 6183 O O . ALA A 1 34 ? -14.630 1.271 13.368 1.00 0.00 34 ALA A O 8
ATOM 6190 N N . ALA A 1 35 ? -13.291 3.069 13.132 1.00 0.00 35 ALA A N 8
ATOM 6191 C CA . ALA A 1 35 ? -14.275 3.880 12.422 1.00 0.00 35 ALA A CA 8
ATOM 6192 C C . ALA A 1 35 ? -13.916 3.977 10.948 1.00 0.00 35 ALA A C 8
ATOM 6193 O O . ALA A 1 35 ? -14.785 3.916 10.075 1.00 0.00 35 ALA A O 8
ATOM 6200 N N . LEU A 1 36 ? -12.621 4.119 10.687 1.00 0.00 36 LEU A N 8
ATOM 6201 C CA . LEU A 1 36 ? -12.104 4.220 9.335 1.00 0.00 36 LEU A CA 8
ATOM 6202 C C . LEU A 1 36 ? -12.323 2.936 8.569 1.00 0.00 36 LEU A C 8
ATOM 6203 O O . LEU A 1 36 ? -12.307 2.929 7.345 1.00 0.00 36 LEU A O 8
ATOM 6219 N N . LYS A 1 37 ? -12.481 1.841 9.281 1.00 0.00 37 LYS A N 8
ATOM 6220 C CA . LYS A 1 37 ? -12.648 0.558 8.623 1.00 0.00 37 LYS A CA 8
ATOM 6221 C C . LYS A 1 37 ? -13.858 0.576 7.681 1.00 0.00 37 LYS A C 8
ATOM 6222 O O . LYS A 1 37 ? -13.948 -0.228 6.753 1.00 0.00 37 LYS A O 8
ATOM 6241 N N . ALA A 1 38 ? -14.773 1.516 7.925 1.00 0.00 38 ALA A N 8
ATOM 6242 C CA . ALA A 1 38 ? -15.970 1.672 7.103 1.00 0.00 38 ALA A CA 8
ATOM 6243 C C . ALA A 1 38 ? -15.625 2.297 5.753 1.00 0.00 38 ALA A C 8
ATOM 6244 O O . ALA A 1 38 ? -16.484 2.433 4.882 1.00 0.00 38 ALA A O 8
ATOM 6251 N N . ALA A 1 39 ? -14.358 2.661 5.582 1.00 0.00 39 ALA A N 8
ATOM 6252 C CA . ALA A 1 39 ? -13.878 3.247 4.337 1.00 0.00 39 ALA A CA 8
ATOM 6253 C C . ALA A 1 39 ? -13.880 2.188 3.245 1.00 0.00 39 ALA A C 8
ATOM 6254 O O . ALA A 1 39 ? -14.140 1.016 3.516 1.00 0.00 39 ALA A O 8
ATOM 6261 N N . GLU A 1 40 ? -13.553 2.580 2.022 1.00 0.00 40 GLU A N 8
ATOM 6262 C CA . GLU A 1 40 ? -13.491 1.631 0.913 1.00 0.00 40 GLU A CA 8
ATOM 6263 C C . GLU A 1 40 ? -12.214 0.798 1.007 1.00 0.00 40 GLU A C 8
ATOM 6264 O O . GLU A 1 40 ? -11.666 0.355 -0.005 1.00 0.00 40 GLU A O 8
ATOM 6276 N N . GLY A 1 41 ? -11.734 0.612 2.229 1.00 0.00 41 GLY A N 8
ATOM 6277 C CA . GLY A 1 41 ? -10.522 -0.131 2.444 1.00 0.00 41 GLY A CA 8
ATOM 6278 C C . GLY A 1 41 ? -9.311 0.715 2.145 1.00 0.00 41 GLY A C 8
ATOM 6279 O O . GLY A 1 41 ? -8.331 0.227 1.592 1.00 0.00 41 GLY A O 8
ATOM 6283 N N . CYS A 1 42 ? -9.353 1.992 2.530 1.00 0.00 42 CYS A N 8
ATOM 6284 C CA . CYS A 1 42 ? -8.226 2.865 2.290 1.00 0.00 42 CYS A CA 8
ATOM 6285 C C . CYS A 1 42 ? -7.459 3.043 3.574 1.00 0.00 42 CYS A C 8
ATOM 6286 O O . CYS A 1 42 ? -6.596 3.913 3.697 1.00 0.00 42 CYS A O 8
ATOM 6293 N N . ALA A 1 43 ? -7.756 2.150 4.509 1.00 0.00 43 ALA A N 8
ATOM 6294 C CA . ALA A 1 43 ? -7.087 2.101 5.789 1.00 0.00 43 ALA A CA 8
ATOM 6295 C C . ALA A 1 43 ? -5.646 1.705 5.556 1.00 0.00 43 ALA A C 8
ATOM 6296 O O . ALA A 1 43 ? -4.763 1.968 6.367 1.00 0.00 43 ALA A O 8
ATOM 6303 N N . SER A 1 44 ? -5.436 1.100 4.401 1.00 0.00 44 SER A N 8
ATOM 6304 C CA . SER A 1 44 ? -4.131 0.684 3.957 1.00 0.00 44 SER A CA 8
ATOM 6305 C C . SER A 1 44 ? -3.272 1.917 3.722 1.00 0.00 44 SER A C 8
ATOM 6306 O O . SER A 1 44 ? -2.075 1.924 3.996 1.00 0.00 44 SER A O 8
ATOM 6314 N N . CYS A 1 45 ? -3.933 2.976 3.258 1.00 0.00 45 CYS A N 8
ATOM 6315 C CA . CYS A 1 45 ? -3.268 4.269 3.028 1.00 0.00 45 CYS A CA 8
ATOM 6316 C C . CYS A 1 45 ? -2.895 4.842 4.378 1.00 0.00 45 CYS A C 8
ATOM 6317 O O . CYS A 1 45 ? -1.819 5.406 4.573 1.00 0.00 45 CYS A O 8
ATOM 6324 N N . PHE A 1 46 ? -3.824 4.663 5.307 1.00 0.00 46 PHE A N 8
ATOM 6325 C CA . PHE A 1 46 ? -3.682 5.114 6.677 1.00 0.00 46 PHE A CA 8
ATOM 6326 C C . PHE A 1 46 ? -2.483 4.453 7.345 1.00 0.00 46 PHE A C 8
ATOM 6327 O O . PHE A 1 46 ? -1.515 5.121 7.702 1.00 0.00 46 PHE A O 8
ATOM 6344 N N . CYS A 1 47 ? -2.562 3.145 7.537 1.00 0.00 47 CYS A N 8
ATOM 6345 C CA . CYS A 1 47 ? -1.497 2.409 8.204 1.00 0.00 47 CYS A CA 8
ATOM 6346 C C . CYS A 1 47 ? -0.402 1.960 7.243 1.00 0.00 47 CYS A C 8
ATOM 6347 O O . CYS A 1 47 ? 0.103 0.842 7.342 1.00 0.00 47 CYS A O 8
ATOM 6354 N N . GLU A 1 48 ? -0.010 2.844 6.340 1.00 0.00 48 GLU A N 8
ATOM 6355 C CA . GLU A 1 48 ? 1.054 2.538 5.401 1.00 0.00 48 GLU A CA 8
ATOM 6356 C C . GLU A 1 48 ? 2.376 3.016 5.985 1.00 0.00 48 GLU A C 8
ATOM 6357 O O . GLU A 1 48 ? 3.389 2.316 5.938 1.00 0.00 48 GLU A O 8
ATOM 6369 N N . ASP A 1 49 ? 2.338 4.213 6.562 1.00 0.00 49 ASP A N 8
ATOM 6370 C CA . ASP A 1 49 ? 3.507 4.810 7.193 1.00 0.00 49 ASP A CA 8
ATOM 6371 C C . ASP A 1 49 ? 3.836 4.088 8.492 1.00 0.00 49 ASP A C 8
ATOM 6372 O O . ASP A 1 49 ? 4.987 3.735 8.749 1.00 0.00 49 ASP A O 8
ATOM 6381 N N . HIS A 1 50 ? 2.812 3.876 9.308 1.00 0.00 50 HIS A N 8
ATOM 6382 C CA . HIS A 1 50 ? 2.980 3.203 10.589 1.00 0.00 50 HIS A CA 8
ATOM 6383 C C . HIS A 1 50 ? 2.602 1.726 10.510 1.00 0.00 50 HIS A C 8
ATOM 6384 O O . HIS A 1 50 ? 1.889 1.208 11.370 1.00 0.00 50 HIS A O 8
ATOM 6399 N N . CYS A 1 51 ? 3.116 1.052 9.491 1.00 0.00 51 CYS A N 8
ATOM 6400 C CA . CYS A 1 51 ? 2.881 -0.381 9.302 1.00 0.00 51 CYS A CA 8
ATOM 6401 C C . CYS A 1 51 ? 3.690 -1.174 10.329 1.00 0.00 51 CYS A C 8
ATOM 6402 O O . CYS A 1 51 ? 4.777 -1.672 10.035 1.00 0.00 51 CYS A O 8
ATOM 6409 N N . HIS A 1 52 ? 3.167 -1.260 11.547 1.00 0.00 52 HIS A N 8
ATOM 6410 C CA . HIS A 1 52 ? 3.842 -1.966 12.628 1.00 0.00 52 HIS A CA 8
ATOM 6411 C C . HIS A 1 52 ? 2.949 -2.007 13.861 1.00 0.00 52 HIS A C 8
ATOM 6412 O O . HIS A 1 52 ? 1.850 -1.445 13.856 1.00 0.00 52 HIS A O 8
ATOM 6427 N N . GLY A 1 53 ? 3.441 -2.647 14.913 1.00 0.00 53 GLY A N 8
ATOM 6428 C CA . GLY A 1 53 ? 2.705 -2.728 16.161 1.00 0.00 53 GLY A CA 8
ATOM 6429 C C . GLY A 1 53 ? 1.341 -3.377 16.033 1.00 0.00 53 GLY A C 8
ATOM 6430 O O . GLY A 1 53 ? 1.231 -4.595 15.887 1.00 0.00 53 GLY A O 8
ATOM 6434 N N . VAL A 1 54 ? 0.297 -2.561 16.120 1.00 0.00 54 VAL A N 8
ATOM 6435 C CA . VAL A 1 54 ? -1.066 -3.049 16.055 1.00 0.00 54 VAL A CA 8
ATOM 6436 C C . VAL A 1 54 ? -1.593 -3.102 14.607 1.00 0.00 54 VAL A C 8
ATOM 6437 O O . VAL A 1 54 ? -2.683 -3.596 14.368 1.00 0.00 54 VAL A O 8
ATOM 6450 N N . CYS A 1 55 ? -0.799 -2.632 13.639 1.00 0.00 55 CYS A N 8
ATOM 6451 C CA . CYS A 1 55 ? -1.180 -2.678 12.206 1.00 0.00 55 CYS A CA 8
ATOM 6452 C C . CYS A 1 55 ? -1.360 -4.140 11.794 1.00 0.00 55 CYS A C 8
ATOM 6453 O O . CYS A 1 55 ? -2.013 -4.449 10.804 1.00 0.00 55 CYS A O 8
ATOM 6460 N N . LYS A 1 56 ? -0.801 -5.034 12.597 1.00 0.00 56 LYS A N 8
ATOM 6461 C CA . LYS A 1 56 ? -0.918 -6.466 12.362 1.00 0.00 56 LYS A CA 8
ATOM 6462 C C . LYS A 1 56 ? -2.141 -6.985 13.127 1.00 0.00 56 LYS A C 8
ATOM 6463 O O . LYS A 1 56 ? -2.694 -8.038 12.818 1.00 0.00 56 LYS A O 8
ATOM 6482 N N . ASP A 1 57 ? -2.555 -6.210 14.130 1.00 0.00 57 ASP A N 8
ATOM 6483 C CA . ASP A 1 57 ? -3.705 -6.544 14.965 1.00 0.00 57 ASP A CA 8
ATOM 6484 C C . ASP A 1 57 ? -5.014 -6.109 14.310 1.00 0.00 57 ASP A C 8
ATOM 6485 O O . ASP A 1 57 ? -5.959 -6.897 14.225 1.00 0.00 57 ASP A O 8
ATOM 6494 N N . LEU A 1 58 ? -5.090 -4.852 13.852 1.00 0.00 58 LEU A N 8
ATOM 6495 C CA . LEU A 1 58 ? -6.311 -4.367 13.217 1.00 0.00 58 LEU A CA 8
ATOM 6496 C C . LEU A 1 58 ? -6.501 -4.974 11.813 1.00 0.00 58 LEU A C 8
ATOM 6497 O O . LEU A 1 58 ? -7.523 -4.744 11.169 1.00 0.00 58 LEU A O 8
ATOM 6513 N N . HIS A 1 59 ? -5.504 -5.766 11.376 1.00 0.00 59 HIS A N 8
ATOM 6514 C CA . HIS A 1 59 ? -5.506 -6.458 10.082 1.00 0.00 59 HIS A CA 8
ATOM 6515 C C . HIS A 1 59 ? -5.232 -5.467 8.986 1.00 0.00 59 HIS A C 8
ATOM 6516 O O . HIS A 1 59 ? -6.135 -5.056 8.262 1.00 0.00 59 HIS A O 8
ATOM 6531 N N . LEU A 1 60 ? -3.983 -5.039 8.915 1.00 0.00 60 LEU A N 8
ATOM 6532 C CA . LEU A 1 60 ? -3.588 -4.038 7.970 1.00 0.00 60 LEU A CA 8
ATOM 6533 C C . LEU A 1 60 ? -2.267 -4.355 7.292 1.00 0.00 60 LEU A C 8
ATOM 6534 O O . LEU A 1 60 ? -2.228 -4.687 6.106 1.00 0.00 60 LEU A O 8
ATOM 6550 N N . CYS A 1 61 ? -1.188 -4.205 8.044 1.00 0.00 61 CYS A N 8
ATOM 6551 C CA . CYS A 1 61 ? 0.148 -4.426 7.527 1.00 0.00 61 CYS A CA 8
ATOM 6552 C C . CYS A 1 61 ? 1.071 -4.899 8.645 1.00 0.00 61 CYS A C 8
ATOM 6553 O O . CYS A 1 61 ? 1.332 -4.106 9.572 1.00 0.00 61 CYS A O 8
ATOM 6561 N N . ALA A 1 1 ? 1.980 2.135 -6.733 1.00 0.00 1 ALA A N 9
ATOM 6562 C CA . ALA A 1 1 ? 0.895 2.526 -5.800 1.00 0.00 1 ALA A CA 9
ATOM 6563 C C . ALA A 1 1 ? -0.251 1.527 -5.851 1.00 0.00 1 ALA A C 9
ATOM 6564 O O . ALA A 1 1 ? -1.371 1.878 -6.235 1.00 0.00 1 ALA A O 9
ATOM 6573 N N . MET A 1 2 ? 0.021 0.288 -5.454 1.00 0.00 2 MET A N 9
ATOM 6574 C CA . MET A 1 2 ? -1.000 -0.745 -5.443 1.00 0.00 2 MET A CA 9
ATOM 6575 C C . MET A 1 2 ? -1.842 -0.596 -4.182 1.00 0.00 2 MET A C 9
ATOM 6576 O O . MET A 1 2 ? -1.553 -1.200 -3.146 1.00 0.00 2 MET A O 9
ATOM 6590 N N . GLY A 1 3 ? -2.857 0.244 -4.265 1.00 0.00 3 GLY A N 9
ATOM 6591 C CA . GLY A 1 3 ? -3.699 0.496 -3.122 1.00 0.00 3 GLY A CA 9
ATOM 6592 C C . GLY A 1 3 ? -5.063 0.994 -3.500 1.00 0.00 3 GLY A C 9
ATOM 6593 O O . GLY A 1 3 ? -5.267 1.498 -4.608 1.00 0.00 3 GLY A O 9
ATOM 6597 N N . LYS A 1 4 ? -5.986 0.908 -2.548 1.00 0.00 4 LYS A N 9
ATOM 6598 C CA . LYS A 1 4 ? -7.337 1.415 -2.736 1.00 0.00 4 LYS A CA 9
ATOM 6599 C C . LYS A 1 4 ? -7.221 2.919 -2.849 1.00 0.00 4 LYS A C 9
ATOM 6600 O O . LYS A 1 4 ? -8.065 3.618 -3.411 1.00 0.00 4 LYS A O 9
ATOM 6619 N N . CYS A 1 5 ? -6.132 3.375 -2.274 1.00 0.00 5 CYS A N 9
ATOM 6620 C CA . CYS A 1 5 ? -5.772 4.760 -2.219 1.00 0.00 5 CYS A CA 9
ATOM 6621 C C . CYS A 1 5 ? -4.659 5.052 -3.229 1.00 0.00 5 CYS A C 9
ATOM 6622 O O . CYS A 1 5 ? -3.481 5.033 -2.872 1.00 0.00 5 CYS A O 9
ATOM 6629 N N . SER A 1 6 ? -5.028 5.310 -4.485 1.00 0.00 6 SER A N 9
ATOM 6630 C CA . SER A 1 6 ? -4.048 5.603 -5.538 1.00 0.00 6 SER A CA 9
ATOM 6631 C C . SER A 1 6 ? -3.294 6.896 -5.237 1.00 0.00 6 SER A C 9
ATOM 6632 O O . SER A 1 6 ? -3.482 7.488 -4.192 1.00 0.00 6 SER A O 9
ATOM 6640 N N . VAL A 1 7 ? -2.437 7.328 -6.153 1.00 0.00 7 VAL A N 9
ATOM 6641 C CA . VAL A 1 7 ? -1.661 8.552 -5.955 1.00 0.00 7 VAL A CA 9
ATOM 6642 C C . VAL A 1 7 ? -2.558 9.738 -5.610 1.00 0.00 7 VAL A C 9
ATOM 6643 O O . VAL A 1 7 ? -2.438 10.339 -4.545 1.00 0.00 7 VAL A O 9
ATOM 6656 N N . LEU A 1 8 ? -3.456 10.059 -6.516 1.00 0.00 8 LEU A N 9
ATOM 6657 C CA . LEU A 1 8 ? -4.384 11.170 -6.314 1.00 0.00 8 LEU A CA 9
ATOM 6658 C C . LEU A 1 8 ? -5.410 10.834 -5.233 1.00 0.00 8 LEU A C 9
ATOM 6659 O O . LEU A 1 8 ? -5.984 11.726 -4.611 1.00 0.00 8 LEU A O 9
ATOM 6675 N N . LYS A 1 9 ? -5.634 9.546 -5.003 1.00 0.00 9 LYS A N 9
ATOM 6676 C CA . LYS A 1 9 ? -6.581 9.100 -3.995 1.00 0.00 9 LYS A CA 9
ATOM 6677 C C . LYS A 1 9 ? -5.936 9.039 -2.613 1.00 0.00 9 LYS A C 9
ATOM 6678 O O . LYS A 1 9 ? -6.627 8.916 -1.602 1.00 0.00 9 LYS A O 9
ATOM 6697 N N . LYS A 1 10 ? -4.609 9.124 -2.567 1.00 0.00 10 LYS A N 9
ATOM 6698 C CA . LYS A 1 10 ? -3.890 9.076 -1.303 1.00 0.00 10 LYS A CA 9
ATOM 6699 C C . LYS A 1 10 ? -3.908 10.454 -0.659 1.00 0.00 10 LYS A C 9
ATOM 6700 O O . LYS A 1 10 ? -3.483 10.647 0.479 1.00 0.00 10 LYS A O 9
ATOM 6719 N N . VAL A 1 11 ? -4.453 11.400 -1.399 1.00 0.00 11 VAL A N 9
ATOM 6720 C CA . VAL A 1 11 ? -4.596 12.754 -0.927 1.00 0.00 11 VAL A CA 9
ATOM 6721 C C . VAL A 1 11 ? -5.888 12.848 -0.125 1.00 0.00 11 VAL A C 9
ATOM 6722 O O . VAL A 1 11 ? -6.050 13.701 0.750 1.00 0.00 11 VAL A O 9
ATOM 6735 N N . ALA A 1 12 ? -6.811 11.952 -0.459 1.00 0.00 12 ALA A N 9
ATOM 6736 C CA . ALA A 1 12 ? -8.117 11.905 0.182 1.00 0.00 12 ALA A CA 9
ATOM 6737 C C . ALA A 1 12 ? -8.183 10.935 1.362 1.00 0.00 12 ALA A C 9
ATOM 6738 O O . ALA A 1 12 ? -9.044 11.085 2.222 1.00 0.00 12 ALA A O 9
ATOM 6745 N N . CYS A 1 13 ? -7.293 9.944 1.423 1.00 0.00 13 CYS A N 9
ATOM 6746 C CA . CYS A 1 13 ? -7.335 8.993 2.543 1.00 0.00 13 CYS A CA 9
ATOM 6747 C C . CYS A 1 13 ? -6.956 9.662 3.833 1.00 0.00 13 CYS A C 9
ATOM 6748 O O . CYS A 1 13 ? -7.442 9.282 4.888 1.00 0.00 13 CYS A O 9
ATOM 6755 N N . ALA A 1 14 ? -6.094 10.663 3.751 1.00 0.00 14 ALA A N 9
ATOM 6756 C CA . ALA A 1 14 ? -5.672 11.378 4.937 1.00 0.00 14 ALA A CA 9
ATOM 6757 C C . ALA A 1 14 ? -6.862 12.083 5.548 1.00 0.00 14 ALA A C 9
ATOM 6758 O O . ALA A 1 14 ? -6.967 12.212 6.759 1.00 0.00 14 ALA A O 9
ATOM 6765 N N . ALA A 1 15 ? -7.778 12.498 4.684 1.00 0.00 15 ALA A N 9
ATOM 6766 C CA . ALA A 1 15 ? -8.994 13.156 5.109 1.00 0.00 15 ALA A CA 9
ATOM 6767 C C . ALA A 1 15 ? -10.027 12.115 5.522 1.00 0.00 15 ALA A C 9
ATOM 6768 O O . ALA A 1 15 ? -10.827 12.338 6.432 1.00 0.00 15 ALA A O 9
ATOM 6775 N N . ALA A 1 16 ? -9.984 10.970 4.845 1.00 0.00 16 ALA A N 9
ATOM 6776 C CA . ALA A 1 16 ? -10.886 9.857 5.121 1.00 0.00 16 ALA A CA 9
ATOM 6777 C C . ALA A 1 16 ? -10.632 9.307 6.510 1.00 0.00 16 ALA A C 9
ATOM 6778 O O . ALA A 1 16 ? -11.550 9.204 7.321 1.00 0.00 16 ALA A O 9
ATOM 6785 N N . ILE A 1 17 ? -9.378 8.963 6.800 1.00 0.00 17 ILE A N 9
ATOM 6786 C CA . ILE A 1 17 ? -9.058 8.449 8.106 1.00 0.00 17 ILE A CA 9
ATOM 6787 C C . ILE A 1 17 ? -9.051 9.568 9.159 1.00 0.00 17 ILE A C 9
ATOM 6788 O O . ILE A 1 17 ? -9.260 9.314 10.343 1.00 0.00 17 ILE A O 9
ATOM 6804 N N . ALA A 1 18 ? -8.846 10.806 8.717 1.00 0.00 18 ALA A N 9
ATOM 6805 C CA . ALA A 1 18 ? -8.847 11.973 9.618 1.00 0.00 18 ALA A CA 9
ATOM 6806 C C . ALA A 1 18 ? -10.105 11.997 10.489 1.00 0.00 18 ALA A C 9
ATOM 6807 O O . ALA A 1 18 ? -10.052 12.361 11.660 1.00 0.00 18 ALA A O 9
ATOM 6814 N N . GLY A 1 19 ? -11.237 11.594 9.917 1.00 0.00 19 GLY A N 9
ATOM 6815 C CA . GLY A 1 19 ? -12.476 11.571 10.679 1.00 0.00 19 GLY A CA 9
ATOM 6816 C C . GLY A 1 19 ? -12.481 10.477 11.735 1.00 0.00 19 GLY A C 9
ATOM 6817 O O . GLY A 1 19 ? -13.215 10.555 12.720 1.00 0.00 19 GLY A O 9
ATOM 6821 N N . ALA A 1 20 ? -11.652 9.461 11.527 1.00 0.00 20 ALA A N 9
ATOM 6822 C CA . ALA A 1 20 ? -11.544 8.348 12.454 1.00 0.00 20 ALA A CA 9
ATOM 6823 C C . ALA A 1 20 ? -10.572 8.659 13.570 1.00 0.00 20 ALA A C 9
ATOM 6824 O O . ALA A 1 20 ? -10.832 8.334 14.724 1.00 0.00 20 ALA A O 9
ATOM 6831 N N . VAL A 1 21 ? -9.459 9.306 13.246 1.00 0.00 21 VAL A N 9
ATOM 6832 C CA . VAL A 1 21 ? -8.508 9.668 14.281 1.00 0.00 21 VAL A CA 9
ATOM 6833 C C . VAL A 1 21 ? -9.162 10.683 15.176 1.00 0.0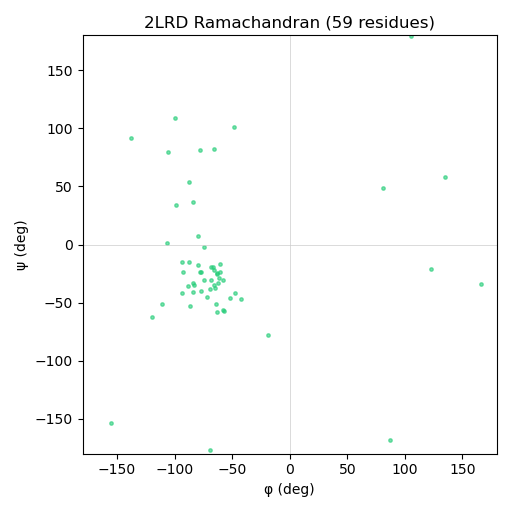0 21 VAL A C 9
ATOM 6834 O O . VAL A 1 21 ? -8.993 10.660 16.379 1.00 0.00 21 VAL A O 9
ATOM 6847 N N . ALA A 1 22 ? -9.944 11.546 14.543 1.00 0.00 22 ALA A N 9
ATOM 6848 C CA . ALA A 1 22 ? -10.704 12.582 15.227 1.00 0.00 22 ALA A CA 9
ATOM 6849 C C . ALA A 1 22 ? -11.610 11.960 16.277 1.00 0.00 22 ALA A C 9
ATOM 6850 O O . ALA A 1 22 ? -11.919 12.581 17.296 1.00 0.00 22 ALA A O 9
ATOM 6857 N N . ALA A 1 23 ? -12.016 10.713 16.031 1.00 0.00 23 ALA A N 9
ATOM 6858 C CA . ALA A 1 23 ? -12.862 9.990 16.963 1.00 0.00 23 ALA A CA 9
ATOM 6859 C C . ALA A 1 23 ? -12.095 9.702 18.252 1.00 0.00 23 ALA A C 9
ATOM 6860 O O . ALA A 1 23 ? -12.685 9.592 19.330 1.00 0.00 23 ALA A O 9
ATOM 6867 N N . CYS A 1 24 ? -10.772 9.588 18.138 1.00 0.00 24 CYS A N 9
ATOM 6868 C CA . CYS A 1 24 ? -9.926 9.324 19.296 1.00 0.00 24 CYS A CA 9
ATOM 6869 C C . CYS A 1 24 ? -9.155 10.579 19.735 1.00 0.00 24 CYS A C 9
ATOM 6870 O O . CYS A 1 24 ? -8.864 10.752 20.921 1.00 0.00 24 CYS A O 9
ATOM 6877 N N . GLY A 1 25 ? -8.828 11.457 18.788 1.00 0.00 25 GLY A N 9
ATOM 6878 C CA . GLY A 1 25 ? -8.111 12.670 19.116 1.00 0.00 25 GLY A CA 9
ATOM 6879 C C . GLY A 1 25 ? -6.747 12.741 18.459 1.00 0.00 25 GLY A C 9
ATOM 6880 O O . GLY A 1 25 ? -5.881 13.498 18.893 1.00 0.00 25 GLY A O 9
ATOM 6884 N N . GLY A 1 26 ? -6.557 11.951 17.414 1.00 0.00 26 GLY A N 9
ATOM 6885 C CA . GLY A 1 26 ? -5.288 11.933 16.710 1.00 0.00 26 GLY A CA 9
ATOM 6886 C C . GLY A 1 26 ? -4.992 10.562 16.146 1.00 0.00 26 GLY A C 9
ATOM 6887 O O . GLY A 1 26 ? -5.839 9.673 16.233 1.00 0.00 26 GLY A O 9
ATOM 6891 N N . ILE A 1 27 ? -3.802 10.380 15.564 1.00 0.00 27 ILE A N 9
ATOM 6892 C CA . ILE A 1 27 ? -3.416 9.090 14.983 1.00 0.00 27 ILE A CA 9
ATOM 6893 C C . ILE A 1 27 ? -3.289 8.000 16.060 1.00 0.00 27 ILE A C 9
ATOM 6894 O O . ILE A 1 27 ? -2.194 7.627 16.495 1.00 0.00 27 ILE A O 9
ATOM 6910 N N . ASP A 1 28 ? -4.432 7.456 16.435 1.00 0.00 28 ASP A N 9
ATOM 6911 C CA . ASP A 1 28 ? -4.516 6.361 17.364 1.00 0.00 28 ASP A CA 9
ATOM 6912 C C . ASP A 1 28 ? -4.879 5.203 16.480 1.00 0.00 28 ASP A C 9
ATOM 6913 O O . ASP A 1 28 ? -6.036 4.820 16.385 1.00 0.00 28 ASP A O 9
ATOM 6922 N N . LEU A 1 29 ? -3.882 4.740 15.752 1.00 0.00 29 LEU A N 9
ATOM 6923 C CA . LEU A 1 29 ? -4.031 3.711 14.746 1.00 0.00 29 LEU A CA 9
ATOM 6924 C C . LEU A 1 29 ? -4.903 2.512 15.180 1.00 0.00 29 LEU A C 9
ATOM 6925 O O . LEU A 1 29 ? -5.754 2.084 14.399 1.00 0.00 29 LEU A O 9
ATOM 6941 N N . PRO A 1 30 ? -4.772 1.963 16.411 1.00 0.00 30 PRO A N 9
ATOM 6942 C CA . PRO A 1 30 ? -5.633 0.847 16.842 1.00 0.00 30 PRO A CA 9
ATOM 6943 C C . PRO A 1 30 ? -7.088 1.282 17.070 1.00 0.00 30 PRO A C 9
ATOM 6944 O O . PRO A 1 30 ? -7.977 0.451 17.266 1.00 0.00 30 PRO A O 9
ATOM 6955 N N . CYS A 1 31 ? -7.299 2.590 17.071 1.00 0.00 31 CYS A N 9
ATOM 6956 C CA . CYS A 1 31 ? -8.604 3.191 17.309 1.00 0.00 31 CYS A CA 9
ATOM 6957 C C . CYS A 1 31 ? -9.297 3.642 16.030 1.00 0.00 31 CYS A C 9
ATOM 6958 O O . CYS A 1 31 ? -10.460 3.322 15.795 1.00 0.00 31 CYS A O 9
ATOM 6965 N N . VAL A 1 32 ? -8.590 4.441 15.235 1.00 0.00 32 VAL A N 9
ATOM 6966 C CA . VAL A 1 32 ? -9.162 5.002 14.002 1.00 0.00 32 VAL A CA 9
ATOM 6967 C C . VAL A 1 32 ? -9.631 3.917 13.045 1.00 0.00 32 VAL A C 9
ATOM 6968 O O . VAL A 1 32 ? -10.556 4.140 12.278 1.00 0.00 32 VAL A O 9
ATOM 6981 N N . LEU A 1 33 ? -9.012 2.741 13.081 1.00 0.00 33 LEU A N 9
ATOM 6982 C CA . LEU A 1 33 ? -9.413 1.678 12.180 1.00 0.00 33 LEU A CA 9
ATOM 6983 C C . LEU A 1 33 ? -10.765 1.072 12.570 1.00 0.00 33 LEU A C 9
ATOM 6984 O O . LEU A 1 33 ? -11.182 0.061 12.011 1.00 0.00 33 LEU A O 9
ATOM 7000 N N . ALA A 1 34 ? -11.462 1.712 13.497 1.00 0.00 34 ALA A N 9
ATOM 7001 C CA . ALA A 1 34 ? -12.784 1.261 13.909 1.00 0.00 34 ALA A CA 9
ATOM 7002 C C . ALA A 1 34 ? -13.826 2.094 13.180 1.00 0.00 34 ALA A C 9
ATOM 7003 O O . ALA A 1 34 ? -14.844 1.587 12.709 1.00 0.00 34 ALA A O 9
ATOM 7010 N N . ALA A 1 35 ? -13.534 3.384 13.066 1.00 0.00 35 ALA A N 9
ATOM 7011 C CA . ALA A 1 35 ? -14.404 4.315 12.369 1.00 0.00 35 ALA A CA 9
ATOM 7012 C C . ALA A 1 35 ? -13.983 4.418 10.911 1.00 0.00 35 ALA A C 9
ATOM 7013 O O . ALA A 1 35 ? -14.821 4.461 10.014 1.00 0.00 35 ALA A O 9
ATOM 7020 N N . LEU A 1 36 ? -12.666 4.437 10.687 1.00 0.00 36 LEU A N 9
ATOM 7021 C CA . LEU A 1 36 ? -12.110 4.510 9.345 1.00 0.00 36 LEU A CA 9
ATOM 7022 C C . LEU A 1 36 ? -12.397 3.242 8.586 1.00 0.00 36 LEU A C 9
ATOM 7023 O O . LEU A 1 36 ? -12.379 3.225 7.359 1.00 0.00 36 LEU A O 9
ATOM 7039 N N . LYS A 1 37 ? -12.615 2.168 9.320 1.00 0.00 37 LYS A N 9
ATOM 7040 C CA . LYS A 1 37 ? -12.852 0.881 8.698 1.00 0.00 37 LYS A CA 9
ATOM 7041 C C . LYS A 1 37 ? -14.035 0.941 7.720 1.00 0.00 37 LYS A C 9
ATOM 7042 O O . LYS A 1 37 ? -14.178 0.068 6.861 1.00 0.00 37 LYS A O 9
ATOM 7061 N N . ALA A 1 38 ? -14.851 2.000 7.829 1.00 0.00 38 ALA A N 9
ATOM 7062 C CA . ALA A 1 38 ? -15.978 2.201 6.923 1.00 0.00 38 ALA A CA 9
ATOM 7063 C C . ALA A 1 38 ? -15.447 2.251 5.498 1.00 0.00 38 ALA A C 9
ATOM 7064 O O . ALA A 1 38 ? -16.115 1.839 4.546 1.00 0.00 38 ALA A O 9
ATOM 7071 N N . ALA A 1 39 ? -14.199 2.702 5.386 1.00 0.00 39 ALA A N 9
ATOM 7072 C CA . ALA A 1 39 ? -13.496 2.744 4.122 1.00 0.00 39 ALA A CA 9
ATOM 7073 C C . ALA A 1 39 ? -13.174 1.309 3.749 1.00 0.00 39 ALA A C 9
ATOM 7074 O O . ALA A 1 39 ? -12.481 0.627 4.505 1.00 0.00 39 ALA A O 9
ATOM 7081 N N . GLU A 1 40 ? -13.703 0.841 2.620 1.00 0.00 40 GLU A N 9
ATOM 7082 C CA . GLU A 1 40 ? -13.494 -0.541 2.187 1.00 0.00 40 GLU A CA 9
ATOM 7083 C C . GLU A 1 40 ? -12.024 -0.942 2.230 1.00 0.00 40 GLU A C 9
ATOM 7084 O O . GLU A 1 40 ? -11.702 -2.120 2.396 1.00 0.00 40 GLU A O 9
ATOM 7096 N N . GLY A 1 41 ? -11.126 0.026 2.105 1.00 0.00 41 GLY A N 9
ATOM 7097 C CA . GLY A 1 41 ? -9.724 -0.299 2.167 1.00 0.00 41 GLY A CA 9
ATOM 7098 C C . GLY A 1 41 ? -8.802 0.882 1.983 1.00 0.00 41 GLY A C 9
ATOM 7099 O O . GLY A 1 41 ? -7.788 0.749 1.315 1.00 0.00 41 GLY A O 9
ATOM 7103 N N . CYS A 1 42 ? -9.085 2.024 2.613 1.00 0.00 42 CYS A N 9
ATOM 7104 C CA . CYS A 1 42 ? -8.169 3.146 2.494 1.00 0.00 42 CYS A CA 9
ATOM 7105 C C . CYS A 1 42 ? -7.437 3.289 3.807 1.00 0.00 42 CYS A C 9
ATOM 7106 O O . CYS A 1 42 ? -6.662 4.222 4.026 1.00 0.00 42 CYS A O 9
ATOM 7113 N N . ALA A 1 43 ? -7.654 2.287 4.656 1.00 0.00 43 ALA A N 9
ATOM 7114 C CA . ALA A 1 43 ? -6.989 2.187 5.938 1.00 0.00 43 ALA A CA 9
ATOM 7115 C C . ALA A 1 43 ? -5.551 1.823 5.665 1.00 0.00 43 ALA A C 9
ATOM 7116 O O . ALA A 1 43 ? -4.649 2.073 6.460 1.00 0.00 43 ALA A O 9
ATOM 7123 N N . SER A 1 44 ? -5.383 1.265 4.479 1.00 0.00 44 SER A N 9
ATOM 7124 C CA . SER A 1 44 ? -4.107 0.868 3.944 1.00 0.00 44 SER A CA 9
ATOM 7125 C C . SER A 1 44 ? -3.219 2.096 3.834 1.00 0.00 44 SER A C 9
ATOM 7126 O O . SER A 1 44 ? -2.016 2.057 4.079 1.00 0.00 44 SER A O 9
ATOM 7134 N N . CYS A 1 45 ? -3.873 3.192 3.487 1.00 0.00 45 CYS A N 9
ATOM 7135 C CA . CYS A 1 45 ? -3.224 4.497 3.352 1.00 0.00 45 CYS A CA 9
ATOM 7136 C C . CYS A 1 45 ? -2.863 5.027 4.724 1.00 0.00 45 CYS A C 9
ATOM 7137 O O . CYS A 1 45 ? -1.744 5.478 4.963 1.00 0.00 45 CYS A O 9
ATOM 7144 N N . PHE A 1 46 ? -3.836 4.942 5.623 1.00 0.00 46 PHE A N 9
ATOM 7145 C CA . PHE A 1 46 ? -3.669 5.369 6.998 1.00 0.00 46 PHE A CA 9
ATOM 7146 C C . PHE A 1 46 ? -2.456 4.657 7.585 1.00 0.00 46 PHE A C 9
ATOM 7147 O O . PHE A 1 46 ? -1.481 5.297 7.970 1.00 0.00 46 PHE A O 9
ATOM 7164 N N . CYS A 1 47 ? -2.485 3.330 7.599 1.00 0.00 47 CYS A N 9
ATOM 7165 C CA . CYS A 1 47 ? -1.338 2.579 8.092 1.00 0.00 47 CYS A CA 9
ATOM 7166 C C . CYS A 1 47 ? -0.353 2.260 6.951 1.00 0.00 47 CYS A C 9
ATOM 7167 O O . CYS A 1 47 ? 0.000 1.104 6.716 1.00 0.00 47 CYS A O 9
ATOM 7174 N N . GLU A 1 48 ? 0.114 3.280 6.248 1.00 0.00 48 GLU A N 9
ATOM 7175 C CA . GLU A 1 48 ? 1.080 3.058 5.176 1.00 0.00 48 GLU A CA 9
ATOM 7176 C C . GLU A 1 48 ? 2.457 3.391 5.717 1.00 0.00 48 GLU A C 9
ATOM 7177 O O . GLU A 1 48 ? 3.400 2.604 5.622 1.00 0.00 48 GLU A O 9
ATOM 7189 N N . ASP A 1 49 ? 2.539 4.567 6.319 1.00 0.00 49 ASP A N 9
ATOM 7190 C CA . ASP A 1 49 ? 3.765 5.052 6.928 1.00 0.00 49 ASP A CA 9
ATOM 7191 C C . ASP A 1 49 ? 3.975 4.390 8.287 1.00 0.00 49 ASP A C 9
ATOM 7192 O O . ASP A 1 49 ? 5.104 4.143 8.710 1.00 0.00 49 ASP A O 9
ATOM 7201 N N . HIS A 1 50 ? 2.872 4.096 8.964 1.00 0.00 50 HIS A N 9
ATOM 7202 C CA . HIS A 1 50 ? 2.926 3.460 10.274 1.00 0.00 50 HIS A CA 9
ATOM 7203 C C . HIS A 1 50 ? 2.653 1.968 10.157 1.00 0.00 50 HIS A C 9
ATOM 7204 O O . HIS A 1 50 ? 1.945 1.403 10.986 1.00 0.00 50 HIS A O 9
ATOM 7219 N N . CYS A 1 51 ? 3.220 1.332 9.136 1.00 0.00 51 CYS A N 9
ATOM 7220 C CA . CYS A 1 51 ? 3.042 -0.113 8.941 1.00 0.00 51 CYS A CA 9
ATOM 7221 C C . CYS A 1 51 ? 3.814 -0.878 10.012 1.00 0.00 51 CYS A C 9
ATOM 7222 O O . CYS A 1 51 ? 4.934 -1.338 9.780 1.00 0.00 51 CYS A O 9
ATOM 7229 N N . HIS A 1 52 ? 3.221 -0.967 11.197 1.00 0.00 52 HIS A N 9
ATOM 7230 C CA . HIS A 1 52 ? 3.839 -1.628 12.335 1.00 0.00 52 HIS A CA 9
ATOM 7231 C C . HIS A 1 52 ? 2.880 -1.635 13.521 1.00 0.00 52 HIS A C 9
ATOM 7232 O O . HIS A 1 52 ? 1.682 -1.401 13.358 1.00 0.00 52 HIS A O 9
ATOM 7247 N N . GLY A 1 53 ? 3.438 -1.849 14.705 1.00 0.00 53 GLY A N 9
ATOM 7248 C CA . GLY A 1 53 ? 2.674 -1.827 15.941 1.00 0.00 53 GLY A CA 9
ATOM 7249 C C . GLY A 1 53 ? 1.387 -2.629 15.933 1.00 0.00 53 GLY A C 9
ATOM 7250 O O . GLY A 1 53 ? 1.407 -3.857 15.995 1.00 0.00 53 GLY A O 9
ATOM 7254 N N . VAL A 1 54 ? 0.265 -1.923 15.918 1.00 0.00 54 VAL A N 9
ATOM 7255 C CA . VAL A 1 54 ? -1.035 -2.554 15.984 1.00 0.00 54 VAL A CA 9
ATOM 7256 C C . VAL A 1 54 ? -1.687 -2.763 14.603 1.00 0.00 54 VAL A C 9
ATOM 7257 O O . VAL A 1 54 ? -2.792 -3.277 14.520 1.00 0.00 54 VAL A O 9
ATOM 7270 N N . CYS A 1 55 ? -0.982 -2.457 13.514 1.00 0.00 55 CYS A N 9
ATOM 7271 C CA . CYS A 1 55 ? -1.513 -2.702 12.164 1.00 0.00 55 CYS A CA 9
ATOM 7272 C C . CYS A 1 55 ? -1.506 -4.187 11.956 1.00 0.00 55 CYS A C 9
ATOM 7273 O O . CYS A 1 55 ? -2.202 -4.751 11.115 1.00 0.00 55 CYS A O 9
ATOM 7280 N N . LYS A 1 56 ? -0.712 -4.794 12.799 1.00 0.00 56 LYS A N 9
ATOM 7281 C CA . LYS A 1 56 ? -0.542 -6.210 12.850 1.00 0.00 56 LYS A CA 9
ATOM 7282 C C . LYS A 1 56 ? -1.658 -6.816 13.698 1.00 0.00 56 LYS A C 9
ATOM 7283 O O . LYS A 1 56 ? -1.844 -8.032 13.732 1.00 0.00 56 LYS A O 9
ATOM 7302 N N . ASP A 1 57 ? -2.393 -5.935 14.381 1.00 0.00 57 ASP A N 9
ATOM 7303 C CA . ASP A 1 57 ? -3.495 -6.335 15.247 1.00 0.00 57 ASP A CA 9
ATOM 7304 C C . ASP A 1 57 ? -4.851 -6.095 14.582 1.00 0.00 57 ASP A C 9
ATOM 7305 O O . ASP A 1 57 ? -5.681 -7.004 14.524 1.00 0.00 57 ASP A O 9
ATOM 7314 N N . LEU A 1 58 ? -5.098 -4.861 14.110 1.00 0.00 58 LEU A N 9
ATOM 7315 C CA . LEU A 1 58 ? -6.389 -4.536 13.495 1.00 0.00 58 LEU A CA 9
ATOM 7316 C C . LEU A 1 58 ? -6.590 -5.184 12.113 1.00 0.00 58 LEU A C 9
ATOM 7317 O O . LEU A 1 58 ? -7.711 -5.181 11.597 1.00 0.00 58 LEU A O 9
ATOM 7333 N N . HIS A 1 59 ? -5.505 -5.741 11.544 1.00 0.00 59 HIS A N 9
ATOM 7334 C CA . HIS A 1 59 ? -5.497 -6.427 10.246 1.00 0.00 59 HIS A CA 9
ATOM 7335 C C . HIS A 1 59 ? -5.247 -5.420 9.164 1.00 0.00 59 HIS A C 9
ATOM 7336 O O . HIS A 1 59 ? -6.169 -4.968 8.486 1.00 0.00 59 HIS A O 9
ATOM 7351 N N . LEU A 1 60 ? -3.992 -5.025 9.054 1.00 0.00 60 LEU A N 9
ATOM 7352 C CA . LEU A 1 60 ? -3.610 -4.017 8.117 1.00 0.00 60 LEU A CA 9
ATOM 7353 C C . LEU A 1 60 ? -2.269 -4.314 7.462 1.00 0.00 60 LEU A C 9
ATOM 7354 O O . LEU A 1 60 ? -2.200 -4.875 6.369 1.00 0.00 60 LEU A O 9
ATOM 7370 N N . CYS A 1 61 ? -1.208 -3.911 8.137 1.00 0.00 61 CYS A N 9
ATOM 7371 C CA . CYS A 1 61 ? 0.142 -4.094 7.630 1.00 0.00 61 CYS A CA 9
ATOM 7372 C C . CYS A 1 61 ? 1.057 -4.569 8.749 1.00 0.00 61 CYS A C 9
ATOM 7373 O O . CYS A 1 61 ? 1.433 -5.756 8.741 1.00 0.00 61 CYS A O 9
ATOM 7381 N N . ALA A 1 1 ? -0.367 -0.230 -7.001 1.00 0.00 1 ALA A N 10
ATOM 7382 C CA . ALA A 1 1 ? -0.975 0.374 -5.790 1.00 0.00 1 ALA A CA 10
ATOM 7383 C C . ALA A 1 1 ? -0.909 -0.595 -4.621 1.00 0.00 1 ALA A C 10
ATOM 7384 O O . ALA A 1 1 ? -1.006 -1.807 -4.804 1.00 0.00 1 ALA A O 10
ATOM 7393 N N . MET A 1 2 ? -0.739 -0.059 -3.420 1.00 0.00 2 MET A N 10
ATOM 7394 C CA . MET A 1 2 ? -0.656 -0.884 -2.228 1.00 0.00 2 MET A CA 10
ATOM 7395 C C . MET A 1 2 ? -2.033 -1.125 -1.620 1.00 0.00 2 MET A C 10
ATOM 7396 O O . MET A 1 2 ? -2.230 -2.074 -0.863 1.00 0.00 2 MET A O 10
ATOM 7410 N N . GLY A 1 3 ? -2.978 -0.257 -1.951 1.00 0.00 3 GLY A N 10
ATOM 7411 C CA . GLY A 1 3 ? -4.320 -0.377 -1.425 1.00 0.00 3 GLY A CA 10
ATOM 7412 C C . GLY A 1 3 ? -5.357 0.170 -2.361 1.00 0.00 3 GLY A C 10
ATOM 7413 O O . GLY A 1 3 ? -5.068 0.465 -3.522 1.00 0.00 3 GLY A O 10
ATOM 7417 N N . LYS A 1 4 ? -6.554 0.359 -1.826 1.00 0.00 4 LYS A N 10
ATOM 7418 C CA . LYS A 1 4 ? -7.669 0.939 -2.562 1.00 0.00 4 LYS A CA 10
ATOM 7419 C C . LYS A 1 4 ? -7.342 2.403 -2.828 1.00 0.00 4 LYS A C 10
ATOM 7420 O O . LYS A 1 4 ? -8.065 3.132 -3.503 1.00 0.00 4 LYS A O 10
ATOM 7439 N N . CYS A 1 5 ? -6.241 2.799 -2.228 1.00 0.00 5 CYS A N 10
ATOM 7440 C CA . CYS A 1 5 ? -5.723 4.138 -2.268 1.00 0.00 5 CYS A CA 10
ATOM 7441 C C . CYS A 1 5 ? -4.501 4.235 -3.189 1.00 0.00 5 CYS A C 10
ATOM 7442 O O . CYS A 1 5 ? -3.548 3.469 -3.042 1.00 0.00 5 CYS A O 10
ATOM 7449 N N . SER A 1 6 ? -4.516 5.187 -4.115 1.00 0.00 6 SER A N 10
ATOM 7450 C CA . SER A 1 6 ? -3.398 5.387 -5.023 1.00 0.00 6 SER A CA 10
ATOM 7451 C C . SER A 1 6 ? -2.566 6.584 -4.580 1.00 0.00 6 SER A C 10
ATOM 7452 O O . SER A 1 6 ? -2.765 7.096 -3.486 1.00 0.00 6 SER A O 10
ATOM 7460 N N . VAL A 1 7 ? -1.636 7.011 -5.424 1.00 0.00 7 VAL A N 10
ATOM 7461 C CA . VAL A 1 7 ? -0.769 8.144 -5.108 1.00 0.00 7 VAL A CA 10
ATOM 7462 C C . VAL A 1 7 ? -1.566 9.439 -4.930 1.00 0.00 7 VAL A C 10
ATOM 7463 O O . VAL A 1 7 ? -1.515 10.082 -3.882 1.00 0.00 7 VAL A O 10
ATOM 7476 N N . LEU A 1 8 ? -2.286 9.814 -5.970 1.00 0.00 8 LEU A N 10
ATOM 7477 C CA . LEU A 1 8 ? -3.096 11.033 -5.967 1.00 0.00 8 LEU A CA 10
ATOM 7478 C C . LEU A 1 8 ? -4.322 10.884 -5.073 1.00 0.00 8 LEU A C 10
ATOM 7479 O O . LEU A 1 8 ? -4.856 11.868 -4.571 1.00 0.00 8 LEU A O 10
ATOM 7495 N N . LYS A 1 9 ? -4.765 9.653 -4.867 1.00 0.00 9 LYS A N 10
ATOM 7496 C CA . LYS A 1 9 ? -5.894 9.387 -4.047 1.00 0.00 9 LYS A CA 10
ATOM 7497 C C . LYS A 1 9 ? -5.453 9.262 -2.581 1.00 0.00 9 LYS A C 10
ATOM 7498 O O . LYS A 1 9 ? -6.275 9.231 -1.663 1.00 0.00 9 LYS A O 10
ATOM 7517 N N . LYS A 1 10 ? -4.135 9.265 -2.375 1.00 0.00 10 LYS A N 10
ATOM 7518 C CA . LYS A 1 10 ? -3.549 9.221 -1.037 1.00 0.00 10 LYS A CA 10
ATOM 7519 C C . LYS A 1 10 ? -3.733 10.586 -0.387 1.00 0.00 10 LYS A C 10
ATOM 7520 O O . LYS A 1 10 ? -3.536 10.776 0.813 1.00 0.00 10 LYS A O 10
ATOM 7539 N N . VAL A 1 11 ? -4.136 11.533 -1.217 1.00 0.00 11 VAL A N 10
ATOM 7540 C CA . VAL A 1 11 ? -4.390 12.891 -0.794 1.00 0.00 11 VAL A CA 10
ATOM 7541 C C . VAL A 1 11 ? -5.789 12.966 -0.184 1.00 0.00 11 VAL A C 10
ATOM 7542 O O . VAL A 1 11 ? -6.081 13.813 0.659 1.00 0.00 11 VAL A O 10
ATOM 7555 N N . ALA A 1 12 ? -6.646 12.060 -0.650 1.00 0.00 12 ALA A N 10
ATOM 7556 C CA . ALA A 1 12 ? -8.032 11.989 -0.208 1.00 0.00 12 ALA A CA 10
ATOM 7557 C C . ALA A 1 12 ? -8.260 10.994 0.934 1.00 0.00 12 ALA A C 10
ATOM 7558 O O . ALA A 1 12 ? -9.310 11.037 1.576 1.00 0.00 12 ALA A O 10
ATOM 7565 N N . CYS A 1 13 ? -7.308 10.093 1.205 1.00 0.00 13 CYS A N 10
ATOM 7566 C CA . CYS A 1 13 ? -7.507 9.132 2.297 1.00 0.00 13 CYS A CA 10
ATOM 7567 C C . CYS A 1 13 ? -7.454 9.835 3.634 1.00 0.00 13 CYS A C 10
ATOM 7568 O O . CYS A 1 13 ? -7.988 9.337 4.622 1.00 0.00 13 CYS A O 10
ATOM 7575 N N . ALA A 1 14 ? -6.817 10.996 3.661 1.00 0.00 14 ALA A N 10
ATOM 7576 C CA . ALA A 1 14 ? -6.711 11.764 4.881 1.00 0.00 14 ALA A CA 10
ATOM 7577 C C . ALA A 1 14 ? -8.082 12.218 5.329 1.00 0.00 14 ALA A C 10
ATOM 7578 O O . ALA A 1 14 ? -8.415 12.098 6.491 1.00 0.00 14 ALA A O 10
ATOM 7585 N N . ALA A 1 15 ? -8.882 12.708 4.389 1.00 0.00 15 ALA A N 10
ATOM 7586 C CA . ALA A 1 15 ? -10.238 13.154 4.693 1.00 0.00 15 ALA A CA 10
ATOM 7587 C C . ALA A 1 15 ? -11.062 12.000 5.247 1.00 0.00 15 ALA A C 10
ATOM 7588 O O . ALA A 1 15 ? -11.978 12.199 6.047 1.00 0.00 15 ALA A O 10
ATOM 7595 N N . ALA A 1 16 ? -10.718 10.796 4.808 1.00 0.00 16 ALA A N 10
ATOM 7596 C CA . ALA A 1 16 ? -11.401 9.590 5.237 1.00 0.00 16 ALA A CA 10
ATOM 7597 C C . ALA A 1 16 ? -11.009 9.191 6.657 1.00 0.00 16 ALA A C 10
ATOM 7598 O O . ALA A 1 16 ? -11.873 9.018 7.511 1.00 0.00 16 ALA A O 10
ATOM 7605 N N . ILE A 1 17 ? -9.709 9.022 6.918 1.00 0.00 17 ILE A N 10
ATOM 7606 C CA . ILE A 1 17 ? -9.280 8.618 8.238 1.00 0.00 17 ILE A CA 10
ATOM 7607 C C . ILE A 1 17 ? -9.276 9.769 9.253 1.00 0.00 17 ILE A C 10
ATOM 7608 O O . ILE A 1 17 ? -9.412 9.528 10.452 1.00 0.00 17 ILE A O 10
ATOM 7624 N N . ALA A 1 18 ? -9.144 11.003 8.790 1.00 0.00 18 ALA A N 10
ATOM 7625 C CA . ALA A 1 18 ? -9.148 12.167 9.688 1.00 0.00 18 ALA A CA 10
ATOM 7626 C C . ALA A 1 18 ? -10.366 12.150 10.605 1.00 0.00 18 ALA A C 10
ATOM 7627 O O . ALA A 1 18 ? -10.273 12.507 11.777 1.00 0.00 18 ALA A O 10
ATOM 7634 N N . GLY A 1 19 ? -11.500 11.713 10.071 1.00 0.00 19 GLY A N 10
ATOM 7635 C CA . GLY A 1 19 ? -12.713 11.635 10.862 1.00 0.00 19 GLY A CA 10
ATOM 7636 C C . GLY A 1 19 ? -12.643 10.525 11.892 1.00 0.00 19 GLY A C 10
ATOM 7637 O O . GLY A 1 19 ? -13.284 10.593 12.942 1.00 0.00 19 GLY A O 10
ATOM 7641 N N . ALA A 1 20 ? -11.853 9.499 11.593 1.00 0.00 20 ALA A N 10
ATOM 7642 C CA . ALA A 1 20 ? -11.687 8.374 12.495 1.00 0.00 20 ALA A CA 10
ATOM 7643 C C . ALA A 1 20 ? -10.657 8.669 13.563 1.00 0.00 20 ALA A C 10
ATOM 7644 O O . ALA A 1 20 ? -10.820 8.256 14.708 1.00 0.00 20 ALA A O 10
ATOM 7651 N N . VAL A 1 21 ? -9.606 9.396 13.211 1.00 0.00 21 VAL A N 10
ATOM 7652 C CA . VAL A 1 21 ? -8.609 9.740 14.206 1.00 0.00 21 VAL A CA 10
ATOM 7653 C C . VAL A 1 21 ? -9.226 10.723 15.159 1.00 0.00 21 VAL A C 10
ATOM 7654 O O . VAL A 1 21 ? -9.020 10.647 16.354 1.00 0.00 21 VAL A O 10
ATOM 7667 N N . ALA A 1 22 ? -10.023 11.617 14.591 1.00 0.00 22 ALA A N 10
ATOM 7668 C CA . ALA A 1 22 ? -10.754 12.623 15.349 1.00 0.00 22 ALA A CA 10
ATOM 7669 C C . ALA A 1 22 ? -11.633 11.953 16.394 1.00 0.00 22 ALA A C 10
ATOM 7670 O O . ALA A 1 22 ? -11.962 12.547 17.417 1.00 0.00 22 ALA A O 10
ATOM 7677 N N . ALA A 1 23 ? -11.998 10.695 16.132 1.00 0.00 23 ALA A N 10
ATOM 7678 C CA . ALA A 1 23 ? -12.815 9.934 17.060 1.00 0.00 23 ALA A CA 10
ATOM 7679 C C . ALA A 1 23 ? -12.029 9.648 18.334 1.00 0.00 23 ALA A C 10
ATOM 7680 O O . ALA A 1 23 ? -12.603 9.524 19.416 1.00 0.00 23 ALA A O 10
ATOM 7687 N N . CYS A 1 24 ? -10.706 9.550 18.200 1.00 0.00 24 CYS A N 10
ATOM 7688 C CA . CYS A 1 24 ? -9.837 9.288 19.340 1.00 0.00 24 CYS A CA 10
ATOM 7689 C C . CYS A 1 24 ? -9.064 10.549 19.746 1.00 0.00 24 CYS A C 10
ATOM 7690 O O . CYS A 1 24 ? -9.025 10.908 20.921 1.00 0.00 24 CYS A O 10
ATOM 7697 N N . GLY A 1 25 ? -8.452 11.211 18.767 1.00 0.00 25 GLY A N 10
ATOM 7698 C CA . GLY A 1 25 ? -7.689 12.415 19.029 1.00 0.00 25 GLY A CA 10
ATOM 7699 C C . GLY A 1 25 ? -6.612 12.649 17.983 1.00 0.00 25 GLY A C 10
ATOM 7700 O O . GLY A 1 25 ? -6.252 13.789 17.688 1.00 0.00 25 GLY A O 10
ATOM 7704 N N . GLY A 1 26 ? -6.107 11.560 17.418 1.00 0.00 26 GLY A N 10
ATOM 7705 C CA . GLY A 1 26 ? -5.075 11.634 16.399 1.00 0.00 26 GLY A CA 10
ATOM 7706 C C . GLY A 1 26 ? -4.825 10.270 15.791 1.00 0.00 26 GLY A C 10
ATOM 7707 O O . GLY A 1 26 ? -5.680 9.392 15.909 1.00 0.00 26 GLY A O 10
ATOM 7711 N N . ILE A 1 27 ? -3.669 10.083 15.141 1.00 0.00 27 ILE A N 10
ATOM 7712 C CA . ILE A 1 27 ? -3.331 8.798 14.512 1.00 0.00 27 ILE A CA 10
ATOM 7713 C C . ILE A 1 27 ? -3.146 7.679 15.553 1.00 0.00 27 ILE A C 10
ATOM 7714 O O . ILE A 1 27 ? -2.036 7.232 15.860 1.00 0.00 27 ILE A O 10
ATOM 7730 N N . ASP A 1 28 ? -4.266 7.197 16.043 1.00 0.00 28 ASP A N 10
ATOM 7731 C CA . ASP A 1 28 ? -4.306 6.093 16.964 1.00 0.00 28 ASP A CA 10
ATOM 7732 C C . ASP A 1 28 ? -4.771 4.940 16.116 1.00 0.00 28 ASP A C 10
ATOM 7733 O O . ASP A 1 28 ? -5.956 4.642 16.069 1.00 0.00 28 ASP A O 10
ATOM 7742 N N . LEU A 1 29 ? -3.837 4.383 15.357 1.00 0.00 29 LEU A N 10
ATOM 7743 C CA . LEU A 1 29 ? -4.124 3.347 14.388 1.00 0.00 29 LEU A CA 10
ATOM 7744 C C . LEU A 1 29 ? -5.120 2.258 14.831 1.00 0.00 29 LEU A C 10
ATOM 7745 O O . LEU A 1 29 ? -5.991 1.905 14.039 1.00 0.00 29 LEU A O 10
ATOM 7761 N N . PRO A 1 30 ? -5.069 1.712 16.068 1.00 0.00 30 PRO A N 10
ATOM 7762 C CA . PRO A 1 30 ? -6.046 0.700 16.478 1.00 0.00 30 PRO A CA 10
ATOM 7763 C C . PRO A 1 30 ? -7.428 1.308 16.729 1.00 0.00 30 PRO A C 10
ATOM 7764 O O . PRO A 1 30 ? -8.443 0.609 16.717 1.00 0.00 30 PRO A O 10
ATOM 7775 N N . CYS A 1 31 ? -7.442 2.612 16.976 1.00 0.00 31 CYS A N 10
ATOM 7776 C CA . CYS A 1 31 ? -8.664 3.350 17.267 1.00 0.00 31 CYS A CA 10
ATOM 7777 C C . CYS A 1 31 ? -9.342 3.878 16.008 1.00 0.00 31 CYS A C 10
ATOM 7778 O O . CYS A 1 31 ? -10.549 3.712 15.833 1.00 0.00 31 CYS A O 10
ATOM 7785 N N . VAL A 1 32 ? -8.575 4.538 15.139 1.00 0.00 32 VAL A N 10
ATOM 7786 C CA . VAL A 1 32 ? -9.153 5.104 13.915 1.00 0.00 32 VAL A CA 10
ATOM 7787 C C . VAL A 1 32 ? -9.663 3.992 13.017 1.00 0.00 32 VAL A C 10
ATOM 7788 O O . VAL A 1 32 ? -10.597 4.192 12.254 1.00 0.00 32 VAL A O 10
ATOM 7801 N N . LEU A 1 33 ? -9.075 2.806 13.125 1.00 0.00 33 LEU A N 10
ATOM 7802 C CA . LEU A 1 33 ? -9.505 1.690 12.319 1.00 0.00 33 LEU A CA 10
ATOM 7803 C C . LEU A 1 33 ? -10.813 1.088 12.818 1.00 0.00 33 LEU A C 10
ATOM 7804 O O . LEU A 1 33 ? -11.239 0.041 12.343 1.00 0.00 33 LEU A O 10
ATOM 7820 N N . ALA A 1 34 ? -11.473 1.753 13.748 1.00 0.00 34 ALA A N 10
ATOM 7821 C CA . ALA A 1 34 ? -12.749 1.267 14.238 1.00 0.00 34 ALA A CA 10
ATOM 7822 C C . ALA A 1 34 ? -13.854 1.944 13.449 1.00 0.00 34 ALA A C 10
ATOM 7823 O O . ALA A 1 34 ? -14.946 1.404 13.272 1.00 0.00 34 ALA A O 10
ATOM 7830 N N . ALA A 1 35 ? -13.537 3.133 12.959 1.00 0.00 35 ALA A N 10
ATOM 7831 C CA . ALA A 1 35 ? -14.457 3.921 12.160 1.00 0.00 35 ALA A CA 10
ATOM 7832 C C . ALA A 1 35 ? -13.981 3.972 10.718 1.00 0.00 35 ALA A C 10
ATOM 7833 O O . ALA A 1 35 ? -14.772 3.862 9.782 1.00 0.00 35 ALA A O 10
ATOM 7840 N N . LEU A 1 36 ? -12.671 4.135 10.559 1.00 0.00 36 LEU A N 10
ATOM 7841 C CA . LEU A 1 36 ? -12.048 4.199 9.251 1.00 0.00 36 LEU A CA 10
ATOM 7842 C C . LEU A 1 36 ? -12.046 2.849 8.567 1.00 0.00 36 LEU A C 10
ATOM 7843 O O . LEU A 1 36 ? -11.837 2.755 7.363 1.00 0.00 36 LEU A O 10
ATOM 7859 N N . LYS A 1 37 ? -12.211 1.789 9.324 1.00 0.00 37 LYS A N 10
ATOM 7860 C CA . LYS A 1 37 ? -12.145 0.469 8.727 1.00 0.00 37 LYS A CA 10
ATOM 7861 C C . LYS A 1 37 ? -13.186 0.308 7.616 1.00 0.00 37 LYS A C 10
ATOM 7862 O O . LYS A 1 37 ? -12.988 -0.461 6.676 1.00 0.00 37 LYS A O 10
ATOM 7881 N N . ALA A 1 38 ? -14.271 1.062 7.717 1.00 0.00 38 ALA A N 10
ATOM 7882 C CA . ALA A 1 38 ? -15.321 1.030 6.710 1.00 0.00 38 ALA A CA 10
ATOM 7883 C C . ALA A 1 38 ? -15.200 2.239 5.788 1.00 0.00 38 ALA A C 10
ATOM 7884 O O . ALA A 1 38 ? -16.199 2.836 5.390 1.00 0.00 38 ALA A O 10
ATOM 7891 N N . ALA A 1 39 ? -13.963 2.601 5.465 1.00 0.00 39 ALA A N 10
ATOM 7892 C CA . ALA A 1 39 ? -13.686 3.747 4.601 1.00 0.00 39 ALA A CA 10
ATOM 7893 C C . ALA A 1 39 ? -13.425 3.316 3.172 1.00 0.00 39 ALA A C 10
ATOM 7894 O O . ALA A 1 39 ? -12.473 3.792 2.544 1.00 0.00 39 ALA A O 10
ATOM 7901 N N . GLU A 1 40 ? -14.255 2.402 2.670 1.00 0.00 40 GLU A N 10
ATOM 7902 C CA . GLU A 1 40 ? -14.111 1.880 1.311 1.00 0.00 40 GLU A CA 10
ATOM 7903 C C . GLU A 1 40 ? -12.778 1.138 1.186 1.00 0.00 40 GLU A C 10
ATOM 7904 O O . GLU A 1 40 ? -12.324 0.798 0.090 1.00 0.00 40 GLU A O 10
ATOM 7916 N N . GLY A 1 41 ? -12.156 0.903 2.337 1.00 0.00 41 GLY A N 10
ATOM 7917 C CA . GLY A 1 41 ? -10.885 0.229 2.383 1.00 0.00 41 GLY A CA 10
ATOM 7918 C C . GLY A 1 41 ? -9.743 1.159 2.042 1.00 0.00 41 GLY A C 10
ATOM 7919 O O . GLY A 1 41 ? -8.922 0.838 1.191 1.00 0.00 41 GLY A O 10
ATOM 7923 N N . CYS A 1 42 ? -9.645 2.301 2.723 1.00 0.00 42 CYS A N 10
ATOM 7924 C CA . CYS A 1 42 ? -8.551 3.205 2.453 1.00 0.00 42 CYS A CA 10
ATOM 7925 C C . CYS A 1 42 ? -7.734 3.341 3.704 1.00 0.00 42 CYS A C 10
ATOM 7926 O O . CYS A 1 42 ? -6.874 4.214 3.826 1.00 0.00 42 CYS A O 10
ATOM 7933 N N . ALA A 1 43 ? -7.986 2.420 4.619 1.00 0.00 43 ALA A N 10
ATOM 7934 C CA . ALA A 1 43 ? -7.257 2.354 5.858 1.00 0.00 43 ALA A CA 10
ATOM 7935 C C . ALA A 1 43 ? -5.843 1.930 5.523 1.00 0.00 43 ALA A C 10
ATOM 7936 O O . ALA A 1 43 ? -4.886 2.257 6.221 1.00 0.00 43 ALA A O 10
ATOM 7943 N N . SER A 1 44 ? -5.738 1.245 4.389 1.00 0.00 44 SER A N 10
ATOM 7944 C CA . SER A 1 44 ? -4.467 0.801 3.849 1.00 0.00 44 SER A CA 10
ATOM 7945 C C . SER A 1 44 ? -3.599 2.027 3.533 1.00 0.00 44 SER A C 10
ATOM 7946 O O . SER A 1 44 ? -2.373 1.960 3.543 1.00 0.00 44 SER A O 10
ATOM 7954 N N . CYS A 1 45 ? -4.266 3.163 3.311 1.00 0.00 45 CYS A N 10
ATOM 7955 C CA . CYS A 1 45 ? -3.584 4.434 3.052 1.00 0.00 45 CYS A CA 10
ATOM 7956 C C . CYS A 1 45 ? -3.130 5.000 4.377 1.00 0.00 45 CYS A C 10
ATOM 7957 O O . CYS A 1 45 ? -2.016 5.500 4.524 1.00 0.00 45 CYS A O 10
ATOM 7964 N N . PHE A 1 46 ? -4.039 4.890 5.334 1.00 0.00 46 PHE A N 10
ATOM 7965 C CA . PHE A 1 46 ? -3.832 5.349 6.691 1.00 0.00 46 PHE A CA 10
ATOM 7966 C C . PHE A 1 46 ? -2.574 4.730 7.293 1.00 0.00 46 PHE A C 10
ATOM 7967 O O . PHE A 1 46 ? -1.652 5.447 7.674 1.00 0.00 46 PHE A O 10
ATOM 7984 N N . CYS A 1 47 ? -2.536 3.403 7.404 1.00 0.00 47 CYS A N 10
ATOM 7985 C CA . CYS A 1 47 ? -1.382 2.742 7.997 1.00 0.00 47 CYS A CA 10
ATOM 7986 C C . CYS A 1 47 ? -0.315 2.388 6.965 1.00 0.00 47 CYS A C 10
ATOM 7987 O O . CYS A 1 47 ? 0.183 1.261 6.942 1.00 0.00 47 CYS A O 10
ATOM 7994 N N . GLU A 1 48 ? 0.064 3.351 6.134 1.00 0.00 48 GLU A N 10
ATOM 7995 C CA . GLU A 1 48 ? 1.103 3.111 5.142 1.00 0.00 48 GLU A CA 10
ATOM 7996 C C . GLU A 1 48 ? 2.452 3.489 5.738 1.00 0.00 48 GLU A C 10
ATOM 7997 O O . GLU A 1 48 ? 3.416 2.722 5.675 1.00 0.00 48 GLU A O 10
ATOM 8009 N N . ASP A 1 49 ? 2.495 4.677 6.332 1.00 0.00 49 ASP A N 10
ATOM 8010 C CA . ASP A 1 49 ? 3.702 5.190 6.969 1.00 0.00 49 ASP A CA 10
ATOM 8011 C C . ASP A 1 49 ? 3.991 4.413 8.246 1.00 0.00 49 ASP A C 10
ATOM 8012 O O . ASP A 1 49 ? 5.067 3.839 8.415 1.00 0.00 49 ASP A O 10
ATOM 8021 N N . HIS A 1 50 ? 3.015 4.396 9.143 1.00 0.00 50 HIS A N 10
ATOM 8022 C CA . HIS A 1 50 ? 3.154 3.693 10.414 1.00 0.00 50 HIS A CA 10
ATOM 8023 C C . HIS A 1 50 ? 2.771 2.218 10.291 1.00 0.00 50 HIS A C 10
ATOM 8024 O O . HIS A 1 50 ? 2.040 1.677 11.122 1.00 0.00 50 HIS A O 10
ATOM 8039 N N . CYS A 1 51 ? 3.304 1.578 9.256 1.00 0.00 51 CYS A N 10
ATOM 8040 C CA . CYS A 1 51 ? 3.082 0.153 8.996 1.00 0.00 51 CYS A CA 10
ATOM 8041 C C . CYS A 1 51 ? 3.903 -0.679 9.983 1.00 0.00 51 CYS A C 10
ATOM 8042 O O . CYS A 1 51 ? 4.940 -1.243 9.634 1.00 0.00 51 CYS A O 10
ATOM 8049 N N . HIS A 1 52 ? 3.456 -0.710 11.233 1.00 0.00 52 HIS A N 10
ATOM 8050 C CA . HIS A 1 52 ? 4.161 -1.430 12.280 1.00 0.00 52 HIS A CA 10
ATOM 8051 C C . HIS A 1 52 ? 3.333 -1.498 13.556 1.00 0.00 52 HIS A C 10
ATOM 8052 O O . HIS A 1 52 ? 2.254 -0.906 13.644 1.00 0.00 52 HIS A O 10
ATOM 8067 N N . GLY A 1 53 ? 3.869 -2.197 14.549 1.00 0.00 53 GLY A N 10
ATOM 8068 C CA . GLY A 1 53 ? 3.213 -2.319 15.837 1.00 0.00 53 GLY A CA 10
ATOM 8069 C C . GLY A 1 53 ? 1.845 -2.964 15.788 1.00 0.00 53 GLY A C 10
ATOM 8070 O O . GLY A 1 53 ? 1.722 -4.171 15.577 1.00 0.00 53 GLY A O 10
ATOM 8074 N N . VAL A 1 54 ? 0.811 -2.159 16.005 1.00 0.00 54 VAL A N 10
ATOM 8075 C CA . VAL A 1 54 ? -0.546 -2.654 16.017 1.00 0.00 54 VAL A CA 10
ATOM 8076 C C . VAL A 1 54 ? -1.123 -2.732 14.606 1.00 0.00 54 VAL A C 10
ATOM 8077 O O . VAL A 1 54 ? -2.228 -3.223 14.417 1.00 0.00 54 VAL A O 10
ATOM 8090 N N . CYS A 1 55 ? -0.365 -2.272 13.607 1.00 0.00 55 CYS A N 10
ATOM 8091 C CA . CYS A 1 55 ? -0.821 -2.327 12.211 1.00 0.00 55 CYS A CA 10
ATOM 8092 C C . CYS A 1 55 ? -1.022 -3.786 11.804 1.00 0.00 55 CYS A C 10
ATOM 8093 O O . CYS A 1 55 ? -1.691 -4.095 10.817 1.00 0.00 55 CYS A O 10
ATOM 8100 N N . LYS A 1 56 ? -0.468 -4.673 12.617 1.00 0.00 56 LYS A N 10
ATOM 8101 C CA . LYS A 1 56 ? -0.603 -6.098 12.410 1.00 0.00 56 LYS A CA 10
ATOM 8102 C C . LYS A 1 56 ? -1.908 -6.572 13.047 1.00 0.00 56 LYS A C 10
ATOM 8103 O O . LYS A 1 56 ? -2.523 -7.542 12.602 1.00 0.00 56 LYS A O 10
ATOM 8122 N N . ASP A 1 57 ? -2.333 -5.856 14.085 1.00 0.00 57 ASP A N 10
ATOM 8123 C CA . ASP A 1 57 ? -3.566 -6.177 14.791 1.00 0.00 57 ASP A CA 10
ATOM 8124 C C . ASP A 1 57 ? -4.782 -5.666 14.029 1.00 0.00 57 ASP A C 10
ATOM 8125 O O . ASP A 1 57 ? -5.748 -6.408 13.836 1.00 0.00 57 ASP A O 10
ATOM 8134 N N . LEU A 1 58 ? -4.744 -4.401 13.585 1.00 0.00 58 LEU A N 10
ATOM 8135 C CA . LEU A 1 58 ? -5.872 -3.856 12.837 1.00 0.00 58 LEU A CA 10
ATOM 8136 C C . LEU A 1 58 ? -5.919 -4.454 11.415 1.00 0.00 58 LEU A C 10
ATOM 8137 O O . LEU A 1 58 ? -6.900 -4.297 10.689 1.00 0.00 58 LEU A O 10
ATOM 8153 N N . HIS A 1 59 ? -4.860 -5.209 11.091 1.00 0.00 59 HIS A N 10
ATOM 8154 C CA . HIS A 1 59 ? -4.712 -5.957 9.834 1.00 0.00 59 HIS A CA 10
ATOM 8155 C C . HIS A 1 59 ? -4.587 -5.108 8.575 1.00 0.00 59 HIS A C 10
ATOM 8156 O O . HIS A 1 59 ? -5.405 -5.232 7.661 1.00 0.00 59 HIS A O 10
ATOM 8171 N N . LEU A 1 60 ? -3.540 -4.297 8.488 1.00 0.00 60 LEU A N 10
ATOM 8172 C CA . LEU A 1 60 ? -3.319 -3.499 7.288 1.00 0.00 60 LEU A CA 10
ATOM 8173 C C . LEU A 1 60 ? -1.982 -3.840 6.651 1.00 0.00 60 LEU A C 10
ATOM 8174 O O . LEU A 1 60 ? -1.922 -4.453 5.587 1.00 0.00 60 LEU A O 10
ATOM 8190 N N . CYS A 1 61 ? -0.914 -3.405 7.305 1.00 0.00 61 CYS A N 10
ATOM 8191 C CA . CYS A 1 61 ? 0.433 -3.619 6.813 1.00 0.00 61 CYS A CA 10
ATOM 8192 C C . CYS A 1 61 ? 1.348 -4.074 7.947 1.00 0.00 61 CYS A C 10
ATOM 8193 O O . CYS A 1 61 ? 1.427 -3.361 8.966 1.00 0.00 61 CYS A O 10
ATOM 8201 N N . ALA A 1 1 ? -1.336 -1.672 -6.369 1.00 0.00 1 ALA A N 11
ATOM 8202 C CA . ALA A 1 1 ? -1.360 -0.274 -5.870 1.00 0.00 1 ALA A CA 11
ATOM 8203 C C . ALA A 1 1 ? -1.150 -0.243 -4.363 1.00 0.00 1 ALA A C 11
ATOM 8204 O O . ALA A 1 1 ? -1.211 -1.281 -3.704 1.00 0.00 1 ALA A O 11
ATOM 8213 N N . MET A 1 2 ? -0.918 0.949 -3.817 1.00 0.00 2 MET A N 11
ATOM 8214 C CA . MET A 1 2 ? -0.722 1.106 -2.379 1.00 0.00 2 MET A CA 11
ATOM 8215 C C . MET A 1 2 ? -2.062 1.086 -1.666 1.00 0.00 2 MET A C 11
ATOM 8216 O O . MET A 1 2 ? -2.561 2.124 -1.223 1.00 0.00 2 MET A O 11
ATOM 8230 N N . GLY A 1 3 ? -2.662 -0.086 -1.577 1.00 0.00 3 GLY A N 11
ATOM 8231 C CA . GLY A 1 3 ? -3.952 -0.177 -0.944 1.00 0.00 3 GLY A CA 11
ATOM 8232 C C . GLY A 1 3 ? -5.042 0.233 -1.881 1.00 0.00 3 GLY A C 11
ATOM 8233 O O . GLY A 1 3 ? -4.845 0.308 -3.093 1.00 0.00 3 GLY A O 11
ATOM 8237 N N . LYS A 1 4 ? -6.184 0.538 -1.313 1.00 0.00 4 LYS A N 11
ATOM 8238 C CA . LYS A 1 4 ? -7.323 0.993 -2.072 1.00 0.00 4 LYS A CA 11
ATOM 8239 C C . LYS A 1 4 ? -7.156 2.487 -2.310 1.00 0.00 4 LYS A C 11
ATOM 8240 O O . LYS A 1 4 ? -8.100 3.213 -2.620 1.00 0.00 4 LYS A O 11
ATOM 8259 N N . CYS A 1 5 ? -5.933 2.922 -2.098 1.00 0.00 5 CYS A N 11
ATOM 8260 C CA . CYS A 1 5 ? -5.556 4.302 -2.202 1.00 0.00 5 CYS A CA 11
ATOM 8261 C C . CYS A 1 5 ? -4.625 4.541 -3.387 1.00 0.00 5 CYS A C 11
ATOM 8262 O O . CYS A 1 5 ? -3.421 4.318 -3.283 1.00 0.00 5 CYS A O 11
ATOM 8269 N N . SER A 1 6 ? -5.170 5.021 -4.498 1.00 0.00 6 SER A N 11
ATOM 8270 C CA . SER A 1 6 ? -4.362 5.318 -5.669 1.00 0.00 6 SER A CA 11
ATOM 8271 C C . SER A 1 6 ? -3.692 6.677 -5.491 1.00 0.00 6 SER A C 11
ATOM 8272 O O . SER A 1 6 ? -3.696 7.229 -4.392 1.00 0.00 6 SER A O 11
ATOM 8280 N N . VAL A 1 7 ? -3.122 7.209 -6.562 1.00 0.00 7 VAL A N 11
ATOM 8281 C CA . VAL A 1 7 ? -2.449 8.503 -6.517 1.00 0.00 7 VAL A CA 11
ATOM 8282 C C . VAL A 1 7 ? -3.344 9.587 -5.932 1.00 0.00 7 VAL A C 11
ATOM 8283 O O . VAL A 1 7 ? -3.013 10.211 -4.924 1.00 0.00 7 VAL A O 11
ATOM 8296 N N . LEU A 1 8 ? -4.468 9.809 -6.578 1.00 0.00 8 LEU A N 11
ATOM 8297 C CA . LEU A 1 8 ? -5.411 10.826 -6.138 1.00 0.00 8 LEU A CA 11
ATOM 8298 C C . LEU A 1 8 ? -6.165 10.388 -4.884 1.00 0.00 8 LEU A C 11
ATOM 8299 O O . LEU A 1 8 ? -6.629 11.229 -4.117 1.00 0.00 8 LEU A O 11
ATOM 8315 N N . LYS A 1 9 ? -6.265 9.080 -4.646 1.00 0.00 9 LYS A N 11
ATOM 8316 C CA . LYS A 1 9 ? -6.939 8.597 -3.458 1.00 0.00 9 LYS A CA 11
ATOM 8317 C C . LYS A 1 9 ? -6.034 8.745 -2.240 1.00 0.00 9 LYS A C 11
ATOM 8318 O O . LYS A 1 9 ? -6.499 8.696 -1.103 1.00 0.00 9 LYS A O 11
ATOM 8337 N N . LYS A 1 10 ? -4.743 8.966 -2.485 1.00 0.00 10 LYS A N 11
ATOM 8338 C CA . LYS A 1 10 ? -3.787 9.168 -1.404 1.00 0.00 10 LYS A CA 11
ATOM 8339 C C . LYS A 1 10 ? -3.954 10.568 -0.833 1.00 0.00 10 LYS A C 11
ATOM 8340 O O . LYS A 1 10 ? -3.459 10.884 0.244 1.00 0.00 10 LYS A O 11
ATOM 8359 N N . VAL A 1 11 ? -4.697 11.384 -1.556 1.00 0.00 11 VAL A N 11
ATOM 8360 C CA . VAL A 1 11 ? -4.990 12.730 -1.126 1.00 0.00 11 VAL A CA 11
ATOM 8361 C C . VAL A 1 11 ? -6.292 12.698 -0.339 1.00 0.00 11 VAL A C 11
ATOM 8362 O O . VAL A 1 11 ? -6.564 13.551 0.510 1.00 0.00 11 VAL A O 11
ATOM 8375 N N . ALA A 1 12 ? -7.093 11.685 -0.652 1.00 0.00 12 ALA A N 11
ATOM 8376 C CA . ALA A 1 12 ? -8.388 11.486 -0.018 1.00 0.00 12 ALA A CA 11
ATOM 8377 C C . ALA A 1 12 ? -8.286 10.689 1.280 1.00 0.00 12 ALA A C 11
ATOM 8378 O O . ALA A 1 12 ? -9.076 10.907 2.191 1.00 0.00 12 ALA A O 11
ATOM 8385 N N . CYS A 1 13 ? -7.326 9.764 1.376 1.00 0.00 13 CYS A N 11
ATOM 8386 C CA . CYS A 1 13 ? -7.179 8.961 2.598 1.00 0.00 13 CYS A CA 11
ATOM 8387 C C . CYS A 1 13 ? -6.837 9.834 3.774 1.00 0.00 13 CYS A C 11
ATOM 8388 O O . CYS A 1 13 ? -7.285 9.584 4.882 1.00 0.00 13 CYS A O 11
ATOM 8395 N N . ALA A 1 14 ? -6.041 10.858 3.523 1.00 0.00 14 ALA A N 11
ATOM 8396 C CA . ALA A 1 14 ? -5.634 11.767 4.571 1.00 0.00 14 ALA A CA 11
ATOM 8397 C C . ALA A 1 14 ? -6.842 12.438 5.191 1.00 0.00 14 ALA A C 11
ATOM 8398 O O . ALA A 1 14 ? -6.850 12.719 6.378 1.00 0.00 14 ALA A O 11
ATOM 8405 N N . ALA A 1 15 ? -7.864 12.666 4.378 1.00 0.00 15 ALA A N 11
ATOM 8406 C CA . ALA A 1 15 ? -9.092 13.277 4.844 1.00 0.00 15 ALA A CA 11
ATOM 8407 C C . ALA A 1 15 ? -10.025 12.213 5.405 1.00 0.00 15 ALA A C 11
ATOM 8408 O O . ALA A 1 15 ? -10.679 12.414 6.428 1.00 0.00 15 ALA A O 11
ATOM 8415 N N . ALA A 1 16 ? -10.068 11.076 4.715 1.00 0.00 16 ALA A N 11
ATOM 8416 C CA . ALA A 1 16 ? -10.903 9.948 5.108 1.00 0.00 16 ALA A CA 11
ATOM 8417 C C . ALA A 1 16 ? -10.541 9.445 6.492 1.00 0.00 16 ALA A C 11
ATOM 8418 O O . ALA A 1 16 ? -11.403 9.336 7.365 1.00 0.00 16 ALA A O 11
ATOM 8425 N N . ILE A 1 17 ? -9.266 9.133 6.705 1.00 0.00 17 ILE A N 11
ATOM 8426 C CA . ILE A 1 17 ? -8.854 8.642 7.993 1.00 0.00 17 ILE A CA 11
ATOM 8427 C C . ILE A 1 17 ? -8.809 9.766 9.031 1.00 0.00 17 ILE A C 11
ATOM 8428 O O . ILE A 1 17 ? -9.043 9.527 10.214 1.00 0.00 17 ILE A O 11
ATOM 8444 N N . ALA A 1 18 ? -8.539 10.989 8.587 1.00 0.00 18 ALA A N 11
ATOM 8445 C CA . ALA A 1 18 ? -8.502 12.148 9.495 1.00 0.00 18 ALA A CA 11
ATOM 8446 C C . ALA A 1 18 ? -9.776 12.212 10.339 1.00 0.00 18 ALA A C 11
ATOM 8447 O O . ALA A 1 18 ? -9.730 12.536 11.525 1.00 0.00 18 ALA A O 11
ATOM 8454 N N . GLY A 1 19 ? -10.911 11.879 9.726 1.00 0.00 19 GLY A N 11
ATOM 8455 C CA . GLY A 1 19 ? -12.175 11.883 10.444 1.00 0.00 19 GLY A CA 11
ATOM 8456 C C . GLY A 1 19 ? -12.244 10.774 11.477 1.00 0.00 19 GLY A C 11
ATOM 8457 O O . GLY A 1 19 ? -12.968 10.880 12.467 1.00 0.00 19 GLY A O 11
ATOM 8461 N N . ALA A 1 20 ? -11.481 9.711 11.248 1.00 0.00 20 ALA A N 11
ATOM 8462 C CA . ALA A 1 20 ? -11.443 8.581 12.158 1.00 0.00 20 ALA A CA 11
ATOM 8463 C C . ALA A 1 20 ? -10.563 8.868 13.362 1.00 0.00 20 ALA A C 11
ATOM 8464 O O . ALA A 1 20 ? -10.908 8.505 14.483 1.00 0.00 20 ALA A O 11
ATOM 8471 N N . VAL A 1 21 ? -9.431 9.530 13.150 1.00 0.00 21 VAL A N 11
ATOM 8472 C CA . VAL A 1 21 ? -8.563 9.860 14.275 1.00 0.00 21 VAL A CA 11
ATOM 8473 C C . VAL A 1 21 ? -9.271 10.883 15.127 1.00 0.00 21 VAL A C 11
ATOM 8474 O O . VAL A 1 21 ? -9.215 10.842 16.343 1.00 0.00 21 VAL A O 11
ATOM 8487 N N . ALA A 1 22 ? -9.964 11.774 14.441 1.00 0.00 22 ALA A N 11
ATOM 8488 C CA . ALA A 1 22 ? -10.752 12.818 15.076 1.00 0.00 22 ALA A CA 11
ATOM 8489 C C . ALA A 1 22 ? -11.783 12.187 16.000 1.00 0.00 22 ALA A C 11
ATOM 8490 O O . ALA A 1 22 ? -12.208 12.796 16.984 1.00 0.00 22 ALA A O 11
ATOM 8497 N N . ALA A 1 23 ? -12.159 10.947 15.687 1.00 0.00 23 ALA A N 11
ATOM 8498 C CA . ALA A 1 23 ? -13.107 10.214 16.498 1.00 0.00 23 ALA A CA 11
ATOM 8499 C C . ALA A 1 23 ? -12.453 9.797 17.812 1.00 0.00 23 ALA A C 11
ATOM 8500 O O . ALA A 1 23 ? -13.108 9.750 18.851 1.00 0.00 23 ALA A O 11
ATOM 8507 N N . CYS A 1 24 ? -11.150 9.505 17.769 1.00 0.00 24 CYS A N 11
ATOM 8508 C CA . CYS A 1 24 ? -10.436 9.107 18.974 1.00 0.00 24 CYS A CA 11
ATOM 8509 C C . CYS A 1 24 ? -9.640 10.272 19.571 1.00 0.00 24 CYS A C 11
ATOM 8510 O O . CYS A 1 24 ? -9.942 10.725 20.674 1.00 0.00 24 CYS A O 11
ATOM 8517 N N . GLY A 1 25 ? -8.628 10.768 18.851 1.00 0.00 25 GLY A N 11
ATOM 8518 C CA . GLY A 1 25 ? -7.845 11.875 19.369 1.00 0.00 25 GLY A CA 11
ATOM 8519 C C . GLY A 1 25 ? -6.695 12.298 18.468 1.00 0.00 25 GLY A C 11
ATOM 8520 O O . GLY A 1 25 ? -6.408 13.489 18.354 1.00 0.00 25 GLY A O 11
ATOM 8524 N N . GLY A 1 26 ? -6.018 11.341 17.837 1.00 0.00 26 GLY A N 11
ATOM 8525 C CA . GLY A 1 26 ? -4.898 11.688 16.976 1.00 0.00 26 GLY A CA 11
ATOM 8526 C C . GLY A 1 26 ? -4.048 10.493 16.586 1.00 0.00 26 GLY A C 11
ATOM 8527 O O . GLY A 1 26 ? -3.172 10.069 17.345 1.00 0.00 26 GLY A O 11
ATOM 8531 N N . ILE A 1 27 ? -4.313 9.968 15.393 1.00 0.00 27 ILE A N 11
ATOM 8532 C CA . ILE A 1 27 ? -3.601 8.815 14.830 1.00 0.00 27 ILE A CA 11
ATOM 8533 C C . ILE A 1 27 ? -3.431 7.660 15.837 1.00 0.00 27 ILE A C 11
ATOM 8534 O O . ILE A 1 27 ? -2.384 7.018 15.956 1.00 0.00 27 ILE A O 11
ATOM 8550 N N . ASP A 1 28 ? -4.523 7.337 16.503 1.00 0.00 28 ASP A N 11
ATOM 8551 C CA . ASP A 1 28 ? -4.554 6.205 17.391 1.00 0.00 28 ASP A CA 11
ATOM 8552 C C . ASP A 1 28 ? -4.913 5.070 16.459 1.00 0.00 28 ASP A C 11
ATOM 8553 O O . ASP A 1 28 ? -6.089 4.799 16.261 1.00 0.00 28 ASP A O 11
ATOM 8562 N N . LEU A 1 29 ? -3.912 4.503 15.785 1.00 0.00 29 LEU A N 11
ATOM 8563 C CA . LEU A 1 29 ? -4.140 3.511 14.755 1.00 0.00 29 LEU A CA 11
ATOM 8564 C C . LEU A 1 29 ? -5.183 2.427 15.088 1.00 0.00 29 LEU A C 11
ATOM 8565 O O . LEU A 1 29 ? -6.025 2.143 14.240 1.00 0.00 29 LEU A O 11
ATOM 8581 N N . PRO A 1 30 ? -5.201 1.815 16.293 1.00 0.00 30 PRO A N 11
ATOM 8582 C CA . PRO A 1 30 ? -6.216 0.798 16.610 1.00 0.00 30 PRO A CA 11
ATOM 8583 C C . PRO A 1 30 ? -7.586 1.419 16.891 1.00 0.00 30 PRO A C 11
ATOM 8584 O O . PRO A 1 30 ? -8.587 0.717 17.031 1.00 0.00 30 PRO A O 11
ATOM 8595 N N . CYS A 1 31 ? -7.609 2.740 16.990 1.00 0.00 31 CYS A N 11
ATOM 8596 C CA . CYS A 1 31 ? -8.822 3.481 17.278 1.00 0.00 31 CYS A CA 11
ATOM 8597 C C . CYS A 1 31 ? -9.432 4.075 16.009 1.00 0.00 31 CYS A C 11
ATOM 8598 O O . CYS A 1 31 ? -10.634 3.951 15.781 1.00 0.00 31 CYS A O 11
ATOM 8605 N N . VAL A 1 32 ? -8.608 4.717 15.175 1.00 0.00 32 VAL A N 11
ATOM 8606 C CA . VAL A 1 32 ? -9.114 5.308 13.930 1.00 0.00 32 VAL A CA 11
ATOM 8607 C C . VAL A 1 32 ? -9.574 4.196 13.005 1.00 0.00 32 VAL A C 11
ATOM 8608 O O . VAL A 1 32 ? -10.512 4.368 12.248 1.00 0.00 32 VAL A O 11
ATOM 8621 N N . LEU A 1 33 ? -8.908 3.044 13.084 1.00 0.00 33 LEU A N 11
ATOM 8622 C CA . LEU A 1 33 ? -9.253 1.908 12.251 1.00 0.00 33 LEU A CA 11
ATOM 8623 C C . LEU A 1 33 ? -10.604 1.321 12.654 1.00 0.00 33 LEU A C 11
ATOM 8624 O O . LEU A 1 33 ? -11.126 0.449 11.980 1.00 0.00 33 LEU A O 11
ATOM 8640 N N . ALA A 1 34 ? -11.179 1.820 13.743 1.00 0.00 34 ALA A N 11
ATOM 8641 C CA . ALA A 1 34 ? -12.483 1.347 14.188 1.00 0.00 34 ALA A CA 11
ATOM 8642 C C . ALA A 1 34 ? -13.581 2.121 13.471 1.00 0.00 34 ALA A C 11
ATOM 8643 O O . ALA A 1 34 ? -14.707 1.648 13.331 1.00 0.00 34 ALA A O 11
ATOM 8650 N N . ALA A 1 35 ? -13.230 3.316 13.007 1.00 0.00 35 ALA A N 11
ATOM 8651 C CA . ALA A 1 35 ? -14.162 4.174 12.286 1.00 0.00 35 ALA A CA 11
ATOM 8652 C C . ALA A 1 35 ? -13.775 4.244 10.817 1.00 0.00 35 ALA A C 11
ATOM 8653 O O . ALA A 1 35 ? -14.630 4.214 9.932 1.00 0.00 35 ALA A O 11
ATOM 8660 N N . LEU A 1 36 ? -12.472 4.328 10.571 1.00 0.00 36 LEU A N 11
ATOM 8661 C CA . LEU A 1 36 ? -11.934 4.391 9.224 1.00 0.00 36 LEU A CA 11
ATOM 8662 C C . LEU A 1 36 ? -12.132 3.082 8.498 1.00 0.00 36 LEU A C 11
ATOM 8663 O O . LEU A 1 36 ? -12.090 3.030 7.274 1.00 0.00 36 LEU A O 11
ATOM 8679 N N . LYS A 1 37 ? -12.302 2.010 9.244 1.00 0.00 37 LYS A N 11
ATOM 8680 C CA . LYS A 1 37 ? -12.445 0.707 8.620 1.00 0.00 37 LYS A CA 11
ATOM 8681 C C . LYS A 1 37 ? -13.668 0.667 7.697 1.00 0.00 37 LYS A C 11
ATOM 8682 O O . LYS A 1 37 ? -13.784 -0.217 6.851 1.00 0.00 37 LYS A O 11
ATOM 8701 N N . ALA A 1 38 ? -14.555 1.655 7.841 1.00 0.00 38 ALA A N 11
ATOM 8702 C CA . ALA A 1 38 ? -15.737 1.759 6.992 1.00 0.00 38 ALA A CA 11
ATOM 8703 C C . ALA A 1 38 ? -15.314 2.104 5.568 1.00 0.00 38 ALA A C 11
ATOM 8704 O O . ALA A 1 38 ? -16.102 1.999 4.627 1.00 0.00 38 ALA A O 11
ATOM 8711 N N . ALA A 1 39 ? -14.049 2.498 5.431 1.00 0.00 39 ALA A N 11
ATOM 8712 C CA . ALA A 1 39 ? -13.466 2.839 4.144 1.00 0.00 39 ALA A CA 11
ATOM 8713 C C . ALA A 1 39 ? -13.380 1.588 3.284 1.00 0.00 39 ALA A C 11
ATOM 8714 O O . ALA A 1 39 ? -13.309 0.477 3.816 1.00 0.00 39 ALA A O 11
ATOM 8721 N N . GLU A 1 40 ? -13.361 1.760 1.964 1.00 0.00 40 GLU A N 11
ATOM 8722 C CA . GLU A 1 40 ? -13.256 0.621 1.053 1.00 0.00 40 GLU A CA 11
ATOM 8723 C C . GLU A 1 40 ? -11.953 -0.120 1.313 1.00 0.00 40 GLU A C 11
ATOM 8724 O O . GLU A 1 40 ? -11.802 -1.296 0.982 1.00 0.00 40 GLU A O 11
ATOM 8736 N N . GLY A 1 41 ? -11.025 0.593 1.924 1.00 0.00 41 GLY A N 11
ATOM 8737 C CA . GLY A 1 41 ? -9.741 0.034 2.255 1.00 0.00 41 GLY A CA 11
ATOM 8738 C C . GLY A 1 41 ? -8.640 1.045 2.082 1.00 0.00 41 GLY A C 11
ATOM 8739 O O . GLY A 1 41 ? -7.574 0.728 1.554 1.00 0.00 41 GLY A O 11
ATOM 8743 N N . CYS A 1 42 ? -8.865 2.273 2.542 1.00 0.00 42 CYS A N 11
ATOM 8744 C CA . CYS A 1 42 ? -7.838 3.277 2.415 1.00 0.00 42 CYS A CA 11
ATOM 8745 C C . CYS A 1 42 ? -7.071 3.359 3.704 1.00 0.00 42 CYS A C 11
ATOM 8746 O O . CYS A 1 42 ? -6.235 4.242 3.902 1.00 0.00 42 CYS A O 11
ATOM 8753 N N . ALA A 1 43 ? -7.322 2.375 4.555 1.00 0.00 43 ALA A N 11
ATOM 8754 C CA . ALA A 1 43 ? -6.619 2.253 5.802 1.00 0.00 43 ALA A CA 11
ATOM 8755 C C . ALA A 1 43 ? -5.160 2.024 5.470 1.00 0.00 43 ALA A C 11
ATOM 8756 O O . ALA A 1 43 ? -4.263 2.495 6.163 1.00 0.00 43 ALA A O 11
ATOM 8763 N N . SER A 1 44 ? -4.957 1.310 4.361 1.00 0.00 44 SER A N 11
ATOM 8764 C CA . SER A 1 44 ? -3.641 1.002 3.833 1.00 0.00 44 SER A CA 11
ATOM 8765 C C . SER A 1 44 ? -2.825 2.284 3.620 1.00 0.00 44 SER A C 11
ATOM 8766 O O . SER A 1 44 ? -1.605 2.252 3.587 1.00 0.00 44 SER A O 11
ATOM 8774 N N . CYS A 1 45 ? -3.518 3.418 3.534 1.00 0.00 45 CYS A N 11
ATOM 8775 C CA . CYS A 1 45 ? -2.870 4.724 3.396 1.00 0.00 45 CYS A CA 11
ATOM 8776 C C . CYS A 1 45 ? -2.527 5.226 4.785 1.00 0.00 45 CYS A C 11
ATOM 8777 O O . CYS A 1 45 ? -1.415 5.674 5.061 1.00 0.00 45 CYS A O 11
ATOM 8784 N N . PHE A 1 46 ? -3.536 5.121 5.640 1.00 0.00 46 PHE A N 11
ATOM 8785 C CA . PHE A 1 46 ? -3.474 5.525 7.034 1.00 0.00 46 PHE A CA 11
ATOM 8786 C C . PHE A 1 46 ? -2.279 4.928 7.770 1.00 0.00 46 PHE A C 11
ATOM 8787 O O . PHE A 1 46 ? -1.400 5.651 8.227 1.00 0.00 46 PHE A O 11
ATOM 8804 N N . CYS A 1 47 ? -2.290 3.618 7.950 1.00 0.00 47 CYS A N 11
ATOM 8805 C CA . CYS A 1 47 ? -1.244 2.963 8.723 1.00 0.00 47 CYS A CA 11
ATOM 8806 C C . CYS A 1 47 ? -0.049 2.452 7.910 1.00 0.00 47 CYS A C 11
ATOM 8807 O O . CYS A 1 47 ? 0.777 1.737 8.458 1.00 0.00 47 CYS A O 11
ATOM 8814 N N . GLU A 1 48 ? 0.088 2.816 6.638 1.00 0.00 48 GLU A N 11
ATOM 8815 C CA . GLU A 1 48 ? 1.251 2.349 5.867 1.00 0.00 48 GLU A CA 11
ATOM 8816 C C . GLU A 1 48 ? 2.534 2.919 6.467 1.00 0.00 48 GLU A C 11
ATOM 8817 O O . GLU A 1 48 ? 3.566 2.248 6.541 1.00 0.00 48 GLU A O 11
ATOM 8829 N N . ASP A 1 49 ? 2.453 4.163 6.907 1.00 0.00 49 ASP A N 11
ATOM 8830 C CA . ASP A 1 49 ? 3.591 4.838 7.512 1.00 0.00 49 ASP A CA 11
ATOM 8831 C C . ASP A 1 49 ? 3.765 4.392 8.966 1.00 0.00 49 ASP A C 11
ATOM 8832 O O . ASP A 1 49 ? 4.809 4.606 9.579 1.00 0.00 49 ASP A O 11
ATOM 8841 N N . HIS A 1 50 ? 2.723 3.776 9.517 1.00 0.00 50 HIS A N 11
ATOM 8842 C CA . HIS A 1 50 ? 2.745 3.312 10.905 1.00 0.00 50 HIS A CA 11
ATOM 8843 C C . HIS A 1 50 ? 2.614 1.803 10.954 1.00 0.00 50 HIS A C 11
ATOM 8844 O O . HIS A 1 50 ? 2.001 1.265 11.875 1.00 0.00 50 HIS A O 11
ATOM 8859 N N . CYS A 1 51 ? 3.153 1.127 9.956 1.00 0.00 51 CYS A N 11
ATOM 8860 C CA . CYS A 1 51 ? 3.055 -0.329 9.879 1.00 0.00 51 CYS A CA 11
ATOM 8861 C C . CYS A 1 51 ? 3.886 -1.034 10.950 1.00 0.00 51 CYS A C 11
ATOM 8862 O O . CYS A 1 51 ? 4.908 -1.658 10.667 1.00 0.00 51 CYS A O 11
ATOM 8869 N N . HIS A 1 52 ? 3.407 -0.931 12.185 1.00 0.00 52 HIS A N 11
ATOM 8870 C CA . HIS A 1 52 ? 4.040 -1.541 13.343 1.00 0.00 52 HIS A CA 11
ATOM 8871 C C . HIS A 1 52 ? 3.048 -1.544 14.499 1.00 0.00 52 HIS A C 11
ATOM 8872 O O . HIS A 1 52 ? 1.969 -0.954 14.390 1.00 0.00 52 HIS A O 11
ATOM 8887 N N . GLY A 1 53 ? 3.413 -2.184 15.600 1.00 0.00 53 GLY A N 11
ATOM 8888 C CA . GLY A 1 53 ? 2.542 -2.218 16.760 1.00 0.00 53 GLY A CA 11
ATOM 8889 C C . GLY A 1 53 ? 1.231 -2.937 16.514 1.00 0.00 53 GLY A C 11
ATOM 8890 O O . GLY A 1 53 ? 1.200 -4.162 16.422 1.00 0.00 53 GLY A O 11
ATOM 8894 N N . VAL A 1 54 ? 0.140 -2.179 16.421 1.00 0.00 54 VAL A N 11
ATOM 8895 C CA . VAL A 1 54 ? -1.160 -2.757 16.214 1.00 0.00 54 VAL A CA 11
ATOM 8896 C C . VAL A 1 54 ? -1.523 -2.797 14.734 1.00 0.00 54 VAL A C 11
ATOM 8897 O O . VAL A 1 54 ? -2.557 -3.319 14.376 1.00 0.00 54 VAL A O 11
ATOM 8910 N N . CYS A 1 55 ? -0.671 -2.255 13.872 1.00 0.00 55 CYS A N 11
ATOM 8911 C CA . CYS A 1 55 ? -0.932 -2.260 12.426 1.00 0.00 55 CYS A CA 11
ATOM 8912 C C . CYS A 1 55 ? -1.024 -3.698 11.920 1.00 0.00 55 CYS A C 11
ATOM 8913 O O . CYS A 1 55 ? -1.602 -3.960 10.866 1.00 0.00 55 CYS A O 11
ATOM 8920 N N . LYS A 1 56 ? -0.487 -4.635 12.700 1.00 0.00 56 LYS A N 11
ATOM 8921 C CA . LYS A 1 56 ? -0.557 -6.045 12.342 1.00 0.00 56 LYS A CA 11
ATOM 8922 C C . LYS A 1 56 ? -1.921 -6.578 12.765 1.00 0.00 56 LYS A C 11
ATOM 8923 O O . LYS A 1 56 ? -2.519 -7.413 12.082 1.00 0.00 56 LYS A O 11
ATOM 8942 N N . ASP A 1 57 ? -2.435 -6.020 13.864 1.00 0.00 57 ASP A N 11
ATOM 8943 C CA . ASP A 1 57 ? -3.766 -6.356 14.358 1.00 0.00 57 ASP A CA 11
ATOM 8944 C C . ASP A 1 57 ? -4.764 -5.697 13.428 1.00 0.00 57 ASP A C 11
ATOM 8945 O O . ASP A 1 57 ? -5.776 -6.277 13.038 1.00 0.00 57 ASP A O 11
ATOM 8954 N N . LEU A 1 58 ? -4.397 -4.474 13.050 1.00 0.00 58 LEU A N 11
ATOM 8955 C CA . LEU A 1 58 ? -5.128 -3.650 12.134 1.00 0.00 58 LEU A CA 11
ATOM 8956 C C . LEU A 1 58 ? -5.368 -4.472 10.866 1.00 0.00 58 LEU A C 11
ATOM 8957 O O . LEU A 1 58 ? -6.501 -4.586 10.392 1.00 0.00 58 LEU A O 11
ATOM 8973 N N . HIS A 1 59 ? -4.273 -5.064 10.350 1.00 0.00 59 HIS A N 11
ATOM 8974 C CA . HIS A 1 59 ? -4.305 -5.920 9.160 1.00 0.00 59 HIS A CA 11
ATOM 8975 C C . HIS A 1 59 ? -4.678 -5.080 7.976 1.00 0.00 59 HIS A C 11
ATOM 8976 O O . HIS A 1 59 ? -5.826 -5.074 7.520 1.00 0.00 59 HIS A O 11
ATOM 8991 N N . LEU A 1 60 ? -3.720 -4.307 7.535 1.00 0.00 60 LEU A N 11
ATOM 8992 C CA . LEU A 1 60 ? -3.956 -3.381 6.470 1.00 0.00 60 LEU A CA 11
ATOM 8993 C C . LEU A 1 60 ? -2.694 -3.216 5.598 1.00 0.00 60 LEU A C 11
ATOM 8994 O O . LEU A 1 60 ? -2.733 -2.598 4.530 1.00 0.00 60 LEU A O 11
ATOM 9010 N N . CYS A 1 61 ? -1.587 -3.822 6.049 1.00 0.00 61 CYS A N 11
ATOM 9011 C CA . CYS A 1 61 ? -0.318 -3.804 5.316 1.00 0.00 61 CYS A CA 11
ATOM 9012 C C . CYS A 1 61 ? 0.496 -5.045 5.669 1.00 0.00 61 CYS A C 11
ATOM 9013 O O . CYS A 1 61 ? 0.095 -5.767 6.606 1.00 0.00 61 CYS A O 11
ATOM 9021 N N . ALA A 1 1 ? -2.464 -2.972 -8.638 1.00 0.00 1 ALA A N 12
ATOM 9022 C CA . ALA A 1 1 ? -2.722 -1.554 -8.306 1.00 0.00 1 ALA A CA 12
ATOM 9023 C C . ALA A 1 1 ? -1.962 -1.145 -7.056 1.00 0.00 1 ALA A C 12
ATOM 9024 O O . ALA A 1 1 ? -1.740 -1.960 -6.156 1.00 0.00 1 ALA A O 12
ATOM 9033 N N . MET A 1 2 ? -1.565 0.118 -7.003 1.00 0.00 2 MET A N 12
ATOM 9034 C CA . MET A 1 2 ? -0.824 0.645 -5.868 1.00 0.00 2 MET A CA 12
ATOM 9035 C C . MET A 1 2 ? -1.748 0.990 -4.693 1.00 0.00 2 MET A C 12
ATOM 9036 O O . MET A 1 2 ? -1.838 2.148 -4.278 1.00 0.00 2 MET A O 12
ATOM 9050 N N . GLY A 1 3 ? -2.436 -0.013 -4.154 1.00 0.00 3 GLY A N 12
ATOM 9051 C CA . GLY A 1 3 ? -3.328 0.241 -3.041 1.00 0.00 3 GLY A CA 12
ATOM 9052 C C . GLY A 1 3 ? -4.691 0.674 -3.486 1.00 0.00 3 GLY A C 12
ATOM 9053 O O . GLY A 1 3 ? -4.916 0.993 -4.653 1.00 0.00 3 GLY A O 12
ATOM 9057 N N . LYS A 1 4 ? -5.596 0.730 -2.533 1.00 0.00 4 LYS A N 12
ATOM 9058 C CA . LYS A 1 4 ? -6.935 1.184 -2.785 1.00 0.00 4 LYS A CA 12
ATOM 9059 C C . LYS A 1 4 ? -6.884 2.704 -2.747 1.00 0.00 4 LYS A C 12
ATOM 9060 O O . LYS A 1 4 ? -7.875 3.411 -2.923 1.00 0.00 4 LYS A O 12
ATOM 9079 N N . CYS A 1 5 ? -5.681 3.174 -2.479 1.00 0.00 5 CYS A N 12
ATOM 9080 C CA . CYS A 1 5 ? -5.378 4.573 -2.358 1.00 0.00 5 CYS A CA 12
ATOM 9081 C C . CYS A 1 5 ? -4.287 4.950 -3.361 1.00 0.00 5 CYS A C 12
ATOM 9082 O O . CYS A 1 5 ? -3.108 4.999 -3.001 1.00 0.00 5 CYS A O 12
ATOM 9089 N N . SER A 1 6 ? -4.679 5.195 -4.617 1.00 0.00 6 SER A N 12
ATOM 9090 C CA . SER A 1 6 ? -3.729 5.550 -5.679 1.00 0.00 6 SER A CA 12
ATOM 9091 C C . SER A 1 6 ? -3.010 6.868 -5.365 1.00 0.00 6 SER A C 12
ATOM 9092 O O . SER A 1 6 ? -3.127 7.392 -4.270 1.00 0.00 6 SER A O 12
ATOM 9100 N N . VAL A 1 7 ? -2.260 7.399 -6.330 1.00 0.00 7 VAL A N 12
ATOM 9101 C CA . VAL A 1 7 ? -1.525 8.644 -6.138 1.00 0.00 7 VAL A CA 12
ATOM 9102 C C . VAL A 1 7 ? -2.416 9.792 -5.636 1.00 0.00 7 VAL A C 12
ATOM 9103 O O . VAL A 1 7 ? -2.085 10.457 -4.654 1.00 0.00 7 VAL A O 12
ATOM 9116 N N . LEU A 1 8 ? -3.540 10.019 -6.305 1.00 0.00 8 LEU A N 12
ATOM 9117 C CA . LEU A 1 8 ? -4.458 11.084 -5.915 1.00 0.00 8 LEU A CA 12
ATOM 9118 C C . LEU A 1 8 ? -5.304 10.658 -4.722 1.00 0.00 8 LEU A C 12
ATOM 9119 O O . LEU A 1 8 ? -5.657 11.472 -3.871 1.00 0.00 8 LEU A O 12
ATOM 9135 N N . LYS A 1 9 ? -5.633 9.374 -4.665 1.00 0.00 9 LYS A N 12
ATOM 9136 C CA . LYS A 1 9 ? -6.440 8.839 -3.586 1.00 0.00 9 LYS A CA 12
ATOM 9137 C C . LYS A 1 9 ? -5.633 8.748 -2.288 1.00 0.00 9 LYS A C 12
ATOM 9138 O O . LYS A 1 9 ? -6.202 8.594 -1.209 1.00 0.00 9 LYS A O 12
ATOM 9157 N N . LYS A 1 10 ? -4.307 8.854 -2.399 1.00 0.00 10 LYS A N 12
ATOM 9158 C CA . LYS A 1 10 ? -3.429 8.796 -1.234 1.00 0.00 10 LYS A CA 12
ATOM 9159 C C . LYS A 1 10 ? -3.319 10.182 -0.601 1.00 0.00 10 LYS A C 12
ATOM 9160 O O . LYS A 1 10 ? -2.745 10.353 0.472 1.00 0.00 10 LYS A O 12
ATOM 9179 N N . VAL A 1 11 ? -3.895 11.165 -1.269 1.00 0.00 11 VAL A N 12
ATOM 9180 C CA . VAL A 1 11 ? -3.884 12.528 -0.777 1.00 0.00 11 VAL A CA 12
ATOM 9181 C C . VAL A 1 11 ? -5.168 12.797 0.005 1.00 0.00 11 VAL A C 12
ATOM 9182 O O . VAL A 1 11 ? -5.214 13.637 0.904 1.00 0.00 11 VAL A O 12
ATOM 9195 N N . ALA A 1 12 ? -6.212 12.073 -0.372 1.00 0.00 12 ALA A N 12
ATOM 9196 C CA . ALA A 1 12 ? -7.523 12.217 0.251 1.00 0.00 12 ALA A CA 12
ATOM 9197 C C . ALA A 1 12 ? -7.737 11.269 1.431 1.00 0.00 12 ALA A C 12
ATOM 9198 O O . ALA A 1 12 ? -8.648 11.482 2.229 1.00 0.00 12 ALA A O 12
ATOM 9205 N N . CYS A 1 13 ? -6.915 10.228 1.559 1.00 0.00 13 CYS A N 12
ATOM 9206 C CA . CYS A 1 13 ? -7.077 9.286 2.672 1.00 0.00 13 CYS A CA 12
ATOM 9207 C C . CYS A 1 13 ? -6.720 9.929 3.984 1.00 0.00 13 CYS A C 12
ATOM 9208 O O . CYS A 1 13 ? -7.201 9.508 5.027 1.00 0.00 13 CYS A O 12
ATOM 9215 N N . ALA A 1 14 ? -5.887 10.955 3.932 1.00 0.00 14 ALA A N 12
ATOM 9216 C CA . ALA A 1 14 ? -5.497 11.654 5.136 1.00 0.00 14 ALA A CA 12
ATOM 9217 C C . ALA A 1 14 ? -6.716 12.327 5.740 1.00 0.00 14 ALA A C 12
ATOM 9218 O O . ALA A 1 14 ? -6.784 12.535 6.943 1.00 0.00 14 ALA A O 12
ATOM 9225 N N . ALA A 1 15 ? -7.693 12.620 4.882 1.00 0.00 15 ALA A N 12
ATOM 9226 C CA . ALA A 1 15 ? -8.946 13.220 5.302 1.00 0.00 15 ALA A CA 12
ATOM 9227 C C . ALA A 1 15 ? -9.955 12.117 5.601 1.00 0.00 15 ALA A C 12
ATOM 9228 O O . ALA A 1 15 ? -10.796 12.248 6.487 1.00 0.00 15 ALA A O 12
ATOM 9235 N N . ALA A 1 16 ? -9.839 11.019 4.853 1.00 0.00 16 ALA A N 12
ATOM 9236 C CA . ALA A 1 16 ? -10.709 9.862 5.025 1.00 0.00 16 ALA A CA 12
ATOM 9237 C C . ALA A 1 16 ? -10.491 9.234 6.385 1.00 0.00 16 ALA A C 12
ATOM 9238 O O . ALA A 1 16 ? -11.438 9.061 7.153 1.00 0.00 16 ALA A O 12
ATOM 9245 N N . ILE A 1 17 ? -9.244 8.895 6.696 1.00 0.00 17 ILE A N 12
ATOM 9246 C CA . ILE A 1 17 ? -8.961 8.301 7.976 1.00 0.00 17 ILE A CA 12
ATOM 9247 C C . ILE A 1 17 ? -9.009 9.349 9.086 1.00 0.00 17 ILE A C 12
ATOM 9248 O O . ILE A 1 17 ? -9.294 9.027 10.235 1.00 0.00 17 ILE A O 12
ATOM 9264 N N . ALA A 1 18 ? -8.755 10.600 8.732 1.00 0.00 18 ALA A N 12
ATOM 9265 C CA . ALA A 1 18 ? -8.792 11.710 9.697 1.00 0.00 18 ALA A CA 12
ATOM 9266 C C . ALA A 1 18 ? -10.047 11.670 10.565 1.00 0.00 18 ALA A C 12
ATOM 9267 O O . ALA A 1 18 ? -9.973 11.883 11.770 1.00 0.00 18 ALA A O 12
ATOM 9274 N N . GLY A 1 19 ? -11.196 11.391 9.952 1.00 0.00 19 GLY A N 12
ATOM 9275 C CA . GLY A 1 19 ? -12.442 11.326 10.705 1.00 0.00 19 GLY A CA 12
ATOM 9276 C C . GLY A 1 19 ? -12.446 10.200 11.726 1.00 0.00 19 GLY A C 12
ATOM 9277 O O . GLY A 1 19 ? -13.232 10.211 12.674 1.00 0.00 19 GLY A O 12
ATOM 9281 N N . ALA A 1 20 ? -11.557 9.232 11.537 1.00 0.00 20 ALA A N 12
ATOM 9282 C CA . ALA A 1 20 ? -11.438 8.103 12.438 1.00 0.00 20 ALA A CA 12
ATOM 9283 C C . ALA A 1 20 ? -10.469 8.403 13.562 1.00 0.00 20 ALA A C 12
ATOM 9284 O O . ALA A 1 20 ? -10.730 8.058 14.711 1.00 0.00 20 ALA A O 12
ATOM 9291 N N . VAL A 1 21 ? -9.361 9.064 13.251 1.00 0.00 21 VAL A N 12
ATOM 9292 C CA . VAL A 1 21 ? -8.417 9.416 14.301 1.00 0.00 21 VAL A CA 12
ATOM 9293 C C . VAL A 1 21 ? -9.068 10.438 15.195 1.00 0.00 21 VAL A C 12
ATOM 9294 O O . VAL A 1 21 ? -8.920 10.397 16.402 1.00 0.00 21 VAL A O 12
ATOM 9307 N N . ALA A 1 22 ? -9.823 11.322 14.559 1.00 0.00 22 ALA A N 12
ATOM 9308 C CA . ALA A 1 22 ? -10.581 12.368 15.237 1.00 0.00 22 ALA A CA 12
ATOM 9309 C C . ALA A 1 22 ? -11.535 11.740 16.245 1.00 0.00 22 ALA A C 12
ATOM 9310 O O . ALA A 1 22 ? -11.878 12.350 17.259 1.00 0.00 22 ALA A O 12
ATOM 9317 N N . ALA A 1 23 ? -11.934 10.495 15.967 1.00 0.00 23 ALA A N 12
ATOM 9318 C CA . ALA A 1 23 ? -12.815 9.763 16.862 1.00 0.00 23 ALA A CA 12
ATOM 9319 C C . ALA A 1 23 ? -12.091 9.486 18.176 1.00 0.00 23 ALA A C 12
ATOM 9320 O O . ALA A 1 23 ? -12.717 9.353 19.225 1.00 0.00 23 ALA A O 12
ATOM 9327 N N . CYS A 1 24 ? -10.760 9.421 18.114 1.00 0.00 24 CYS A N 12
ATOM 9328 C CA . CYS A 1 24 ? -9.959 9.185 19.305 1.00 0.00 24 CYS A CA 12
ATOM 9329 C C . CYS A 1 24 ? -9.192 10.444 19.738 1.00 0.00 24 CYS A C 12
ATOM 9330 O O . CYS A 1 24 ? -8.930 10.629 20.924 1.00 0.00 24 CYS A O 12
ATOM 9337 N N . GLY A 1 25 ? -8.833 11.311 18.788 1.00 0.00 25 GLY A N 12
ATOM 9338 C CA . GLY A 1 25 ? -8.113 12.525 19.125 1.00 0.00 25 GLY A CA 12
ATOM 9339 C C . GLY A 1 25 ? -6.852 12.710 18.305 1.00 0.00 25 GLY A C 12
ATOM 9340 O O . GLY A 1 25 ? -6.319 13.816 18.210 1.00 0.00 25 GLY A O 12
ATOM 9344 N N . GLY A 1 26 ? -6.381 11.626 17.710 1.00 0.00 26 GLY A N 12
ATOM 9345 C CA . GLY A 1 26 ? -5.183 11.668 16.895 1.00 0.00 26 GLY A CA 12
ATOM 9346 C C . GLY A 1 26 ? -4.917 10.320 16.275 1.00 0.00 26 GLY A C 12
ATOM 9347 O O . GLY A 1 26 ? -5.800 9.464 16.300 1.00 0.00 26 GLY A O 12
ATOM 9351 N N . ILE A 1 27 ? -3.717 10.122 15.722 1.00 0.00 27 ILE A N 12
ATOM 9352 C CA . ILE A 1 27 ? -3.346 8.846 15.096 1.00 0.00 27 ILE A CA 12
ATOM 9353 C C . ILE A 1 27 ? -3.275 7.706 16.135 1.00 0.00 27 ILE A C 12
ATOM 9354 O O . ILE A 1 27 ? -2.224 7.127 16.416 1.00 0.00 27 ILE A O 12
ATOM 9370 N N . ASP A 1 28 ? -4.436 7.346 16.650 1.00 0.00 28 ASP A N 12
ATOM 9371 C CA . ASP A 1 28 ? -4.572 6.239 17.557 1.00 0.00 28 ASP A CA 12
ATOM 9372 C C . ASP A 1 28 ? -4.947 5.111 16.640 1.00 0.00 28 ASP A C 12
ATOM 9373 O O . ASP A 1 28 ? -6.111 4.752 16.520 1.00 0.00 28 ASP A O 12
ATOM 9382 N N . LEU A 1 29 ? -3.940 4.647 15.921 1.00 0.00 29 LEU A N 12
ATOM 9383 C CA . LEU A 1 29 ? -4.066 3.651 14.888 1.00 0.00 29 LEU A CA 12
ATOM 9384 C C . LEU A 1 29 ? -5.003 2.468 15.252 1.00 0.00 29 LEU A C 12
ATOM 9385 O O . LEU A 1 29 ? -5.820 2.084 14.415 1.00 0.00 29 LEU A O 12
ATOM 9401 N N . PRO A 1 30 ? -4.974 1.901 16.489 1.00 0.00 30 PRO A N 12
ATOM 9402 C CA . PRO A 1 30 ? -5.908 0.814 16.858 1.00 0.00 30 PRO A CA 12
ATOM 9403 C C . PRO A 1 30 ? -7.357 1.300 16.949 1.00 0.00 30 PRO A C 12
ATOM 9404 O O . PRO A 1 30 ? -8.307 0.536 16.780 1.00 0.00 30 PRO A O 12
ATOM 9415 N N . CYS A 1 31 ? -7.493 2.574 17.266 1.00 0.00 31 CYS A N 12
ATOM 9416 C CA . CYS A 1 31 ? -8.781 3.226 17.453 1.00 0.00 31 CYS A CA 12
ATOM 9417 C C . CYS A 1 31 ? -9.427 3.658 16.143 1.00 0.00 31 CYS A C 12
ATOM 9418 O O . CYS A 1 31 ? -10.625 3.456 15.937 1.00 0.00 31 CYS A O 12
ATOM 9425 N N . VAL A 1 32 ? -8.649 4.303 15.279 1.00 0.00 32 VAL A N 12
ATOM 9426 C CA . VAL A 1 32 ? -9.184 4.811 14.008 1.00 0.00 32 VAL A CA 12
ATOM 9427 C C . VAL A 1 32 ? -9.670 3.683 13.102 1.00 0.00 32 VAL A C 12
ATOM 9428 O O . VAL A 1 32 ? -10.574 3.891 12.302 1.00 0.00 32 VAL A O 12
ATOM 9441 N N . LEU A 1 33 ? -9.093 2.486 13.221 1.00 0.00 33 LEU A N 12
ATOM 9442 C CA . LEU A 1 33 ? -9.514 1.376 12.383 1.00 0.00 33 LEU A CA 12
ATOM 9443 C C . LEU A 1 33 ? -10.881 0.825 12.791 1.00 0.00 33 LEU A C 12
ATOM 9444 O O . LEU A 1 33 ? -11.280 -0.254 12.362 1.00 0.00 33 LEU A O 12
ATOM 9460 N N . ALA A 1 34 ? -11.610 1.591 13.582 1.00 0.00 34 ALA A N 12
ATOM 9461 C CA . ALA A 1 34 ? -12.946 1.211 13.997 1.00 0.00 34 ALA A CA 12
ATOM 9462 C C . ALA A 1 34 ? -13.943 2.031 13.194 1.00 0.00 34 ALA A C 12
ATOM 9463 O O . ALA A 1 34 ? -14.979 1.536 12.757 1.00 0.00 34 ALA A O 12
ATOM 9470 N N . ALA A 1 35 ? -13.587 3.292 12.986 1.00 0.00 35 ALA A N 12
ATOM 9471 C CA . ALA A 1 35 ? -14.406 4.214 12.217 1.00 0.00 35 ALA A CA 12
ATOM 9472 C C . ALA A 1 35 ? -13.940 4.244 10.774 1.00 0.00 35 ALA A C 12
ATOM 9473 O O . ALA A 1 35 ? -14.750 4.292 9.848 1.00 0.00 35 ALA A O 12
ATOM 9480 N N . LEU A 1 36 ? -12.624 4.204 10.589 1.00 0.00 36 LEU A N 12
ATOM 9481 C CA . LEU A 1 36 ? -12.047 4.214 9.264 1.00 0.00 36 LEU A CA 12
ATOM 9482 C C . LEU A 1 36 ? -12.254 2.890 8.578 1.00 0.00 36 LEU A C 12
ATOM 9483 O O . LEU A 1 36 ? -12.197 2.803 7.360 1.00 0.00 36 LEU A O 12
ATOM 9499 N N . LYS A 1 37 ? -12.446 1.835 9.340 1.00 0.00 37 LYS A N 12
ATOM 9500 C CA . LYS A 1 37 ? -12.593 0.543 8.707 1.00 0.00 37 LYS A CA 12
ATOM 9501 C C . LYS A 1 37 ? -13.870 0.493 7.863 1.00 0.00 37 LYS A C 12
ATOM 9502 O O . LYS A 1 37 ? -14.055 -0.418 7.056 1.00 0.00 37 LYS A O 12
ATOM 9521 N N . ALA A 1 38 ? -14.723 1.506 8.024 1.00 0.00 38 ALA A N 12
ATOM 9522 C CA . ALA A 1 38 ? -15.949 1.609 7.244 1.00 0.00 38 ALA A CA 12
ATOM 9523 C C . ALA A 1 38 ? -15.614 2.108 5.842 1.00 0.00 38 ALA A C 12
ATOM 9524 O O . ALA A 1 38 ? -16.452 2.083 4.937 1.00 0.00 38 ALA A O 12
ATOM 9531 N N . ALA A 1 39 ? -14.361 2.549 5.679 1.00 0.00 39 ALA A N 12
ATOM 9532 C CA . ALA A 1 39 ? -13.851 3.048 4.402 1.00 0.00 39 ALA A CA 12
ATOM 9533 C C . ALA A 1 39 ? -13.908 1.949 3.355 1.00 0.00 39 ALA A C 12
ATOM 9534 O O . ALA A 1 39 ? -14.037 0.771 3.690 1.00 0.00 39 ALA A O 12
ATOM 9541 N N . GLU A 1 40 ? -13.772 2.315 2.088 1.00 0.00 40 GLU A N 12
ATOM 9542 C CA . GLU A 1 40 ? -13.784 1.322 1.022 1.00 0.00 40 GLU A CA 12
ATOM 9543 C C . GLU A 1 40 ? -12.429 0.615 0.922 1.00 0.00 40 GLU A C 12
ATOM 9544 O O . GLU A 1 40 ? -12.122 -0.040 -0.073 1.00 0.00 40 GLU A O 12
ATOM 9556 N N . GLY A 1 41 ? -11.639 0.731 1.989 1.00 0.00 41 GLY A N 12
ATOM 9557 C CA . GLY A 1 41 ? -10.347 0.083 2.043 1.00 0.00 41 GLY A CA 12
ATOM 9558 C C . GLY A 1 41 ? -9.184 1.032 1.852 1.00 0.00 41 GLY A C 12
ATOM 9559 O O . GLY A 1 41 ? -8.200 0.671 1.216 1.00 0.00 41 GLY A O 12
ATOM 9563 N N . CYS A 1 42 ? -9.242 2.230 2.428 1.00 0.00 42 CYS A N 12
ATOM 9564 C CA . CYS A 1 42 ? -8.124 3.142 2.287 1.00 0.00 42 CYS A CA 12
ATOM 9565 C C . CYS A 1 42 ? -7.368 3.212 3.591 1.00 0.00 42 CYS A C 12
ATOM 9566 O O . CYS A 1 42 ? -6.553 4.105 3.822 1.00 0.00 42 CYS A O 12
ATOM 9573 N N . ALA A 1 43 ? -7.627 2.214 4.426 1.00 0.00 43 ALA A N 12
ATOM 9574 C CA . ALA A 1 43 ? -6.962 2.077 5.704 1.00 0.00 43 ALA A CA 12
ATOM 9575 C C . ALA A 1 43 ? -5.492 1.815 5.457 1.00 0.00 43 ALA A C 12
ATOM 9576 O O . ALA A 1 43 ? -4.630 2.188 6.251 1.00 0.00 43 ALA A O 12
ATOM 9583 N N . SER A 1 44 ? -5.238 1.199 4.309 1.00 0.00 44 SER A N 12
ATOM 9584 C CA . SER A 1 44 ? -3.902 0.899 3.842 1.00 0.00 44 SER A CA 12
ATOM 9585 C C . SER A 1 44 ? -3.080 2.175 3.806 1.00 0.00 44 SER A C 12
ATOM 9586 O O . SER A 1 44 ? -1.894 2.175 4.100 1.00 0.00 44 SER A O 12
ATOM 9594 N N . CYS A 1 45 ? -3.762 3.263 3.458 1.00 0.00 45 CYS A N 12
ATOM 9595 C CA . CYS A 1 45 ? -3.147 4.592 3.390 1.00 0.00 45 CYS A CA 12
ATOM 9596 C C . CYS A 1 45 ? -2.818 5.089 4.776 1.00 0.00 45 CYS A C 12
ATOM 9597 O O . CYS A 1 45 ? -1.720 5.578 5.037 1.00 0.00 45 CYS A O 12
ATOM 9604 N N . PHE A 1 46 ? -3.792 4.954 5.661 1.00 0.00 46 PHE A N 12
ATOM 9605 C CA . PHE A 1 46 ? -3.647 5.361 7.042 1.00 0.00 46 PHE A CA 12
ATOM 9606 C C . PHE A 1 46 ? -2.420 4.679 7.623 1.00 0.00 46 PHE A C 12
ATOM 9607 O O . PHE A 1 46 ? -1.451 5.333 7.994 1.00 0.00 46 PHE A O 12
ATOM 9624 N N . CYS A 1 47 ? -2.454 3.359 7.658 1.00 0.00 47 CYS A N 12
ATOM 9625 C CA . CYS A 1 47 ? -1.340 2.578 8.171 1.00 0.00 47 CYS A CA 12
ATOM 9626 C C . CYS A 1 47 ? -0.161 2.490 7.193 1.00 0.00 47 CYS A C 12
ATOM 9627 O O . CYS A 1 47 ? 0.721 1.656 7.377 1.00 0.00 47 CYS A O 12
ATOM 9634 N N . GLU A 1 48 ? -0.134 3.332 6.167 1.00 0.00 48 GLU A N 12
ATOM 9635 C CA . GLU A 1 48 ? 0.964 3.305 5.202 1.00 0.00 48 GLU A CA 12
ATOM 9636 C C . GLU A 1 48 ? 2.149 4.078 5.766 1.00 0.00 48 GLU A C 12
ATOM 9637 O O . GLU A 1 48 ? 3.303 3.660 5.652 1.00 0.00 48 GLU A O 12
ATOM 9649 N N . ASP A 1 49 ? 1.840 5.211 6.381 1.00 0.00 49 ASP A N 12
ATOM 9650 C CA . ASP A 1 49 ? 2.851 6.070 6.983 1.00 0.00 49 ASP A CA 12
ATOM 9651 C C . ASP A 1 49 ? 3.325 5.497 8.311 1.00 0.00 49 ASP A C 12
ATOM 9652 O O . ASP A 1 49 ? 4.464 5.711 8.723 1.00 0.00 49 ASP A O 12
ATOM 9661 N N . HIS A 1 50 ? 2.440 4.778 8.984 1.00 0.00 50 HIS A N 12
ATOM 9662 C CA . HIS A 1 50 ? 2.769 4.191 10.275 1.00 0.00 50 HIS A CA 12
ATOM 9663 C C . HIS A 1 50 ? 2.345 2.724 10.367 1.00 0.00 50 HIS A C 12
ATOM 9664 O O . HIS A 1 50 ? 1.479 2.356 11.157 1.00 0.00 50 HIS A O 12
ATOM 9679 N N . CYS A 1 51 ? 2.990 1.890 9.572 1.00 0.00 51 CYS A N 12
ATOM 9680 C CA . CYS A 1 51 ? 2.725 0.453 9.568 1.00 0.00 51 CYS A CA 12
ATOM 9681 C C . CYS A 1 51 ? 3.515 -0.221 10.689 1.00 0.00 51 CYS A C 12
ATOM 9682 O O . CYS A 1 51 ? 4.554 -0.844 10.454 1.00 0.00 51 CYS A O 12
ATOM 9689 N N . HIS A 1 52 ? 3.026 -0.071 11.915 1.00 0.00 52 HIS A N 12
ATOM 9690 C CA . HIS A 1 52 ? 3.681 -0.644 13.087 1.00 0.00 52 HIS A CA 12
ATOM 9691 C C . HIS A 1 52 ? 2.714 -0.673 14.262 1.00 0.00 52 HIS A C 12
ATOM 9692 O O . HIS A 1 52 ? 1.516 -0.435 14.094 1.00 0.00 52 HIS A O 12
ATOM 9707 N N . GLY A 1 53 ? 3.254 -0.929 15.448 1.00 0.00 53 GLY A N 12
ATOM 9708 C CA . GLY A 1 53 ? 2.452 -0.949 16.655 1.00 0.00 53 GLY A CA 12
ATOM 9709 C C . GLY A 1 53 ? 1.348 -1.979 16.631 1.00 0.00 53 GLY A C 12
ATOM 9710 O O . GLY A 1 53 ? 1.604 -3.181 16.711 1.00 0.00 53 GLY A O 12
ATOM 9714 N N . VAL A 1 54 ? 0.114 -1.509 16.540 1.00 0.00 54 VAL A N 12
ATOM 9715 C CA . VAL A 1 54 ? -1.028 -2.385 16.535 1.00 0.00 54 VAL A CA 12
ATOM 9716 C C . VAL A 1 54 ? -1.581 -2.571 15.120 1.00 0.00 54 VAL A C 12
ATOM 9717 O O . VAL A 1 54 ? -2.623 -3.174 14.944 1.00 0.00 54 VAL A O 12
ATOM 9730 N N . CYS A 1 55 ? -0.865 -2.080 14.111 1.00 0.00 55 CYS A N 12
ATOM 9731 C CA . CYS A 1 55 ? -1.295 -2.230 12.708 1.00 0.00 55 CYS A CA 12
ATOM 9732 C C . CYS A 1 55 ? -1.258 -3.709 12.368 1.00 0.00 55 CYS A C 12
ATOM 9733 O O . CYS A 1 55 ? -1.941 -4.194 11.462 1.00 0.00 55 CYS A O 12
ATOM 9740 N N . LYS A 1 56 ? -0.464 -4.408 13.162 1.00 0.00 56 LYS A N 12
ATOM 9741 C CA . LYS A 1 56 ? -0.291 -5.839 13.056 1.00 0.00 56 LYS A CA 12
ATOM 9742 C C . LYS A 1 56 ? -1.527 -6.540 13.619 1.00 0.00 56 LYS A C 12
ATOM 9743 O O . LYS A 1 56 ? -2.024 -7.509 13.047 1.00 0.00 56 LYS A O 12
ATOM 9762 N N . ASP A 1 57 ? -2.036 -6.001 14.727 1.00 0.00 57 ASP A N 12
ATOM 9763 C CA . ASP A 1 57 ? -3.244 -6.520 15.366 1.00 0.00 57 ASP A CA 12
ATOM 9764 C C . ASP A 1 57 ? -4.453 -6.021 14.585 1.00 0.00 57 ASP A C 12
ATOM 9765 O O . ASP A 1 57 ? -5.513 -6.653 14.557 1.00 0.00 57 ASP A O 12
ATOM 9774 N N . LEU A 1 58 ? -4.242 -4.881 13.931 1.00 0.00 58 LEU A N 12
ATOM 9775 C CA . LEU A 1 58 ? -5.219 -4.229 13.098 1.00 0.00 58 LEU A CA 12
ATOM 9776 C C . LEU A 1 58 ? -5.608 -5.216 11.994 1.00 0.00 58 LEU A C 12
ATOM 9777 O O . LEU A 1 58 ? -6.785 -5.558 11.858 1.00 0.00 58 LEU A O 12
ATOM 9793 N N . HIS A 1 59 ? -4.587 -5.677 11.235 1.00 0.00 59 HIS A N 12
ATOM 9794 C CA . HIS A 1 59 ? -4.746 -6.668 10.150 1.00 0.00 59 HIS A CA 12
ATOM 9795 C C . HIS A 1 59 ? -4.987 -5.953 8.867 1.00 0.00 59 HIS A C 12
ATOM 9796 O O . HIS A 1 59 ? -6.038 -6.052 8.234 1.00 0.00 59 HIS A O 12
ATOM 9811 N N . LEU A 1 60 ? -3.997 -5.172 8.545 1.00 0.00 60 LEU A N 12
ATOM 9812 C CA . LEU A 1 60 ? -4.021 -4.329 7.406 1.00 0.00 60 LEU A CA 12
ATOM 9813 C C . LEU A 1 60 ? -2.594 -4.213 6.846 1.00 0.00 60 LEU A C 12
ATOM 9814 O O . LEU A 1 60 ? -2.389 -4.247 5.632 1.00 0.00 60 LEU A O 12
ATOM 9830 N N . CYS A 1 61 ? -1.616 -4.092 7.751 1.00 0.00 61 CYS A N 12
ATOM 9831 C CA . CYS A 1 61 ? -0.206 -3.988 7.377 1.00 0.00 61 CYS A CA 12
ATOM 9832 C C . CYS A 1 61 ? 0.662 -4.424 8.550 1.00 0.00 61 CYS A C 12
ATOM 9833 O O . CYS A 1 61 ? 0.586 -3.777 9.615 1.00 0.00 61 CYS A O 12
ATOM 9841 N N . ALA A 1 1 ? 2.299 -2.345 -1.215 1.00 0.00 1 ALA A N 13
ATOM 9842 C CA . ALA A 1 1 ? 2.557 -0.938 -0.824 1.00 0.00 1 ALA A CA 13
ATOM 9843 C C . ALA A 1 1 ? 1.415 -0.037 -1.266 1.00 0.00 1 ALA A C 13
ATOM 9844 O O . ALA A 1 1 ? 0.455 -0.501 -1.882 1.00 0.00 1 ALA A O 13
ATOM 9853 N N . MET A 1 2 ? 1.536 1.250 -0.939 1.00 0.00 2 MET A N 13
ATOM 9854 C CA . MET A 1 2 ? 0.530 2.259 -1.276 1.00 0.00 2 MET A CA 13
ATOM 9855 C C . MET A 1 2 ? -0.828 1.897 -0.687 1.00 0.00 2 MET A C 13
ATOM 9856 O O . MET A 1 2 ? -1.076 2.119 0.497 1.00 0.00 2 MET A O 13
ATOM 9870 N N . GLY A 1 3 ? -1.708 1.349 -1.513 1.00 0.00 3 GLY A N 13
ATOM 9871 C CA . GLY A 1 3 ? -3.023 0.985 -1.040 1.00 0.00 3 GLY A CA 13
ATOM 9872 C C . GLY A 1 3 ? -4.086 1.237 -2.070 1.00 0.00 3 GLY A C 13
ATOM 9873 O O . GLY A 1 3 ? -3.786 1.669 -3.182 1.00 0.00 3 GLY A O 13
ATOM 9877 N N . LYS A 1 4 ? -5.336 0.991 -1.691 1.00 0.00 4 LYS A N 13
ATOM 9878 C CA . LYS A 1 4 ? -6.471 1.217 -2.578 1.00 0.00 4 LYS A CA 13
ATOM 9879 C C . LYS A 1 4 ? -6.543 2.696 -2.932 1.00 0.00 4 LYS A C 13
ATOM 9880 O O . LYS A 1 4 ? -7.105 3.095 -3.950 1.00 0.00 4 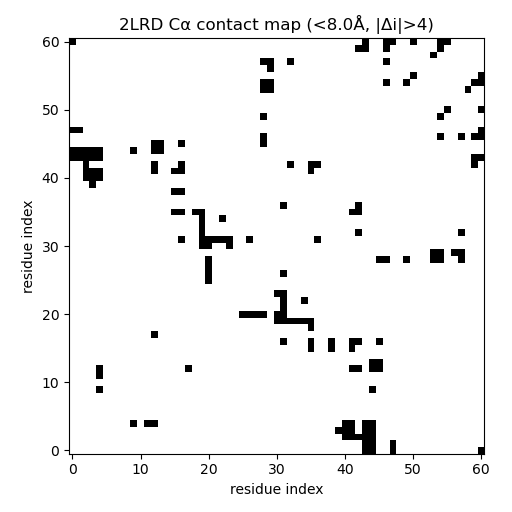LYS A O 13
ATOM 9899 N N . CYS A 1 5 ? -5.933 3.489 -2.070 1.00 0.00 5 CYS A N 13
ATOM 9900 C CA . CYS A 1 5 ? -5.857 4.923 -2.230 1.00 0.00 5 CYS A CA 13
ATOM 9901 C C . CYS A 1 5 ? -4.847 5.286 -3.318 1.00 0.00 5 CYS A C 13
ATOM 9902 O O . CYS A 1 5 ? -3.661 5.461 -3.031 1.00 0.00 5 CYS A O 13
ATOM 9909 N N . SER A 1 6 ? -5.320 5.395 -4.557 1.00 0.00 6 SER A N 13
ATOM 9910 C CA . SER A 1 6 ? -4.461 5.739 -5.685 1.00 0.00 6 SER A CA 13
ATOM 9911 C C . SER A 1 6 ? -4.066 7.212 -5.645 1.00 0.00 6 SER A C 13
ATOM 9912 O O . SER A 1 6 ? -4.134 7.844 -4.599 1.00 0.00 6 SER A O 13
ATOM 9920 N N . VAL A 1 7 ? -3.642 7.740 -6.781 1.00 0.00 7 VAL A N 13
ATOM 9921 C CA . VAL A 1 7 ? -3.218 9.133 -6.892 1.00 0.00 7 VAL A CA 13
ATOM 9922 C C . VAL A 1 7 ? -4.236 10.105 -6.292 1.00 0.00 7 VAL A C 13
ATOM 9923 O O . VAL A 1 7 ? -3.930 10.851 -5.362 1.00 0.00 7 VAL A O 13
ATOM 9936 N N . LEU A 1 8 ? -5.436 10.098 -6.840 1.00 0.00 8 LEU A N 13
ATOM 9937 C CA . LEU A 1 8 ? -6.492 10.993 -6.371 1.00 0.00 8 LEU A CA 13
ATOM 9938 C C . LEU A 1 8 ? -7.093 10.510 -5.051 1.00 0.00 8 LEU A C 13
ATOM 9939 O O . LEU A 1 8 ? -7.616 11.308 -4.278 1.00 0.00 8 LEU A O 13
ATOM 9955 N N . LYS A 1 9 ? -7.003 9.210 -4.772 1.00 0.00 9 LYS A N 13
ATOM 9956 C CA . LYS A 1 9 ? -7.529 8.681 -3.528 1.00 0.00 9 LYS A CA 13
ATOM 9957 C C . LYS A 1 9 ? -6.545 8.923 -2.388 1.00 0.00 9 LYS A C 13
ATOM 9958 O O . LYS A 1 9 ? -6.891 8.788 -1.218 1.00 0.00 9 LYS A O 13
ATOM 9977 N N . LYS A 1 10 ? -5.331 9.337 -2.738 1.00 0.00 10 LYS A N 13
ATOM 9978 C CA . LYS A 1 10 ? -4.310 9.665 -1.749 1.00 0.00 10 LYS A CA 13
ATOM 9979 C C . LYS A 1 10 ? -4.714 10.976 -1.073 1.00 0.00 10 LYS A C 13
ATOM 9980 O O . LYS A 1 10 ? -4.264 11.310 0.024 1.00 0.00 10 LYS A O 13
ATOM 9999 N N . VAL A 1 11 ? -5.610 11.688 -1.741 1.00 0.00 11 VAL A N 13
ATOM 10000 C CA . VAL A 1 11 ? -6.148 12.934 -1.250 1.00 0.00 11 VAL A CA 13
ATOM 10001 C C . VAL A 1 11 ? -7.402 12.629 -0.433 1.00 0.00 11 VAL A C 13
ATOM 10002 O O . VAL A 1 11 ? -7.812 13.392 0.443 1.00 0.00 11 VAL A O 13
ATOM 10015 N N . ALA A 1 12 ? -8.004 11.491 -0.761 1.00 0.00 12 ALA A N 13
ATOM 10016 C CA . ALA A 1 12 ? -9.227 11.034 -0.117 1.00 0.00 12 ALA A CA 13
ATOM 10017 C C . ALA A 1 12 ? -8.984 10.277 1.187 1.00 0.00 12 ALA A C 13
ATOM 10018 O O . ALA A 1 12 ? -9.898 10.178 2.004 1.00 0.00 12 ALA A O 13
ATOM 10025 N N . CYS A 1 13 ? -7.779 9.736 1.412 1.00 0.00 13 CYS A N 13
ATOM 10026 C CA . CYS A 1 13 ? -7.538 9.012 2.665 1.00 0.00 13 CYS A CA 13
ATOM 10027 C C . CYS A 1 13 ? -7.558 9.966 3.842 1.00 0.00 13 CYS A C 13
ATOM 10028 O O . CYS A 1 13 ? -7.684 9.541 4.983 1.00 0.00 13 CYS A O 13
ATOM 10035 N N . ALA A 1 14 ? -7.479 11.257 3.561 1.00 0.00 14 ALA A N 13
ATOM 10036 C CA . ALA A 1 14 ? -7.539 12.247 4.613 1.00 0.00 14 ALA A CA 13
ATOM 10037 C C . ALA A 1 14 ? -8.987 12.401 5.050 1.00 0.00 14 ALA A C 13
ATOM 10038 O O . ALA A 1 14 ? -9.298 12.417 6.233 1.00 0.00 14 ALA A O 13
ATOM 10045 N N . ALA A 1 15 ? -9.887 12.475 4.084 1.00 0.00 15 ALA A N 13
ATOM 10046 C CA . ALA A 1 15 ? -11.300 12.582 4.403 1.00 0.00 15 ALA A CA 13
ATOM 10047 C C . ALA A 1 15 ? -11.774 11.300 5.067 1.00 0.00 15 ALA A C 13
ATOM 10048 O O . ALA A 1 15 ? -12.722 11.297 5.849 1.00 0.00 15 ALA A O 13
ATOM 10055 N N . ALA A 1 16 ? -11.096 10.212 4.739 1.00 0.00 16 ALA A N 13
ATOM 10056 C CA . ALA A 1 16 ? -11.420 8.913 5.283 1.00 0.00 16 ALA A CA 13
ATOM 10057 C C . ALA A 1 16 ? -10.809 8.702 6.664 1.00 0.00 16 ALA A C 13
ATOM 10058 O O . ALA A 1 16 ? -11.523 8.394 7.619 1.00 0.00 16 ALA A O 13
ATOM 10065 N N . ILE A 1 17 ? -9.482 8.807 6.767 1.00 0.00 17 ILE A N 13
ATOM 10066 C CA . ILE A 1 17 ? -8.814 8.561 8.030 1.00 0.00 17 ILE A CA 13
ATOM 10067 C C . ILE A 1 17 ? -8.482 9.827 8.832 1.00 0.00 17 ILE A C 13
ATOM 10068 O O . ILE A 1 17 ? -8.636 9.819 10.046 1.00 0.00 17 ILE A O 13
ATOM 10084 N N . ALA A 1 18 ? -8.029 10.901 8.203 1.00 0.00 18 ALA A N 13
ATOM 10085 C CA . ALA A 1 18 ? -7.707 12.124 8.966 1.00 0.00 18 ALA A CA 13
ATOM 10086 C C . ALA A 1 18 ? -8.897 12.533 9.841 1.00 0.00 18 ALA A C 13
ATOM 10087 O O . ALA A 1 18 ? -8.733 13.144 10.896 1.00 0.00 18 ALA A O 13
ATOM 10094 N N . GLY A 1 19 ? -10.091 12.136 9.410 1.00 0.00 19 GLY A N 13
ATOM 10095 C CA . GLY A 1 19 ? -11.297 12.401 10.170 1.00 0.00 19 GLY A CA 13
ATOM 10096 C C . GLY A 1 19 ? -11.509 11.349 11.257 1.00 0.00 19 GLY A C 13
ATOM 10097 O O . GLY A 1 19 ? -12.142 11.621 12.277 1.00 0.00 19 GLY A O 13
ATOM 10101 N N . ALA A 1 20 ? -10.958 10.149 11.039 1.00 0.00 20 ALA A N 13
ATOM 10102 C CA . ALA A 1 20 ? -11.061 9.053 11.997 1.00 0.00 20 ALA A CA 13
ATOM 10103 C C . ALA A 1 20 ? -10.117 9.260 13.168 1.00 0.00 20 ALA A C 13
ATOM 10104 O O . ALA A 1 20 ? -10.472 8.986 14.310 1.00 0.00 20 ALA A O 13
ATOM 10111 N N . VAL A 1 21 ? -8.923 9.768 12.892 1.00 0.00 21 VAL A N 13
ATOM 10112 C CA . VAL A 1 21 ? -7.971 10.038 13.960 1.00 0.00 21 VAL A CA 13
ATOM 10113 C C . VAL A 1 21 ? -8.510 11.174 14.798 1.00 0.00 21 VAL A C 13
ATOM 10114 O O . VAL A 1 21 ? -8.429 11.160 16.021 1.00 0.00 21 VAL A O 13
ATOM 10127 N N . ALA A 1 22 ? -9.085 12.141 14.101 1.00 0.00 22 ALA A N 13
ATOM 10128 C CA . ALA A 1 22 ? -9.696 13.306 14.713 1.00 0.00 22 ALA A CA 13
ATOM 10129 C C . ALA A 1 22 ? -10.796 12.872 15.666 1.00 0.00 22 ALA A C 13
ATOM 10130 O O . ALA A 1 22 ? -11.145 13.592 16.600 1.00 0.00 22 ALA A O 13
ATOM 10137 N N . ALA A 1 23 ? -11.329 11.671 15.433 1.00 0.00 23 ALA A N 13
ATOM 10138 C CA . ALA A 1 23 ? -12.371 11.133 16.284 1.00 0.00 23 ALA A CA 13
ATOM 10139 C C . ALA A 1 23 ? -11.814 10.778 17.662 1.00 0.00 23 ALA A C 13
ATOM 10140 O O . ALA A 1 23 ? -12.554 10.768 18.645 1.00 0.00 23 ALA A O 13
ATOM 10147 N N . CYS A 1 24 ? -10.510 10.490 17.753 1.00 0.00 24 CYS A N 13
ATOM 10148 C CA . CYS A 1 24 ? -9.930 10.147 19.045 1.00 0.00 24 CYS A CA 13
ATOM 10149 C C . CYS A 1 24 ? -8.804 11.080 19.487 1.00 0.00 24 CYS A C 13
ATOM 10150 O O . CYS A 1 24 ? -8.547 11.191 20.684 1.00 0.00 24 CYS A O 13
ATOM 10157 N N . GLY A 1 25 ? -8.140 11.772 18.564 1.00 0.00 25 GLY A N 13
ATOM 10158 C CA . GLY A 1 25 ? -7.091 12.678 18.990 1.00 0.00 25 GLY A CA 13
ATOM 10159 C C . GLY A 1 25 ? -5.828 12.607 18.161 1.00 0.00 25 GLY A C 13
ATOM 10160 O O . GLY A 1 25 ? -4.938 13.444 18.317 1.00 0.00 25 GLY A O 13
ATOM 10164 N N . GLY A 1 26 ? -5.725 11.623 17.287 1.00 0.00 26 GLY A N 13
ATOM 10165 C CA . GLY A 1 26 ? -4.531 11.510 16.469 1.00 0.00 26 GLY A CA 13
ATOM 10166 C C . GLY A 1 26 ? -4.372 10.140 15.869 1.00 0.00 26 GLY A C 13
ATOM 10167 O O . GLY A 1 26 ? -5.315 9.348 15.890 1.00 0.00 26 GLY A O 13
ATOM 10171 N N . ILE A 1 27 ? -3.189 9.862 15.322 1.00 0.00 27 ILE A N 13
ATOM 10172 C CA . ILE A 1 27 ? -2.919 8.573 14.701 1.00 0.00 27 ILE A CA 13
ATOM 10173 C C . ILE A 1 27 ? -2.837 7.454 15.741 1.00 0.00 27 ILE A C 13
ATOM 10174 O O . ILE A 1 27 ? -1.769 6.932 16.078 1.00 0.00 27 ILE A O 13
ATOM 10190 N N . ASP A 1 28 ? -4.000 7.064 16.207 1.00 0.00 28 ASP A N 13
ATOM 10191 C CA . ASP A 1 28 ? -4.149 5.981 17.127 1.00 0.00 28 ASP A CA 13
ATOM 10192 C C . ASP A 1 28 ? -4.655 4.865 16.248 1.00 0.00 28 ASP A C 13
ATOM 10193 O O . ASP A 1 28 ? -5.857 4.720 16.073 1.00 0.00 28 ASP A O 13
ATOM 10202 N N . LEU A 1 29 ? -3.745 4.159 15.592 1.00 0.00 29 LEU A N 13
ATOM 10203 C CA . LEU A 1 29 ? -4.122 3.156 14.625 1.00 0.00 29 LEU A CA 13
ATOM 10204 C C . LEU A 1 29 ? -5.199 2.167 15.098 1.00 0.00 29 LEU A C 13
ATOM 10205 O O . LEU A 1 29 ? -6.129 1.903 14.336 1.00 0.00 29 LEU A O 13
ATOM 10221 N N . PRO A 1 30 ? -5.159 1.630 16.338 1.00 0.00 30 PRO A N 13
ATOM 10222 C CA . PRO A 1 30 ? -6.224 0.727 16.799 1.00 0.00 30 PRO A CA 13
ATOM 10223 C C . PRO A 1 30 ? -7.555 1.474 16.949 1.00 0.00 30 PRO A C 13
ATOM 10224 O O . PRO A 1 30 ? -8.633 0.885 16.884 1.00 0.00 30 PRO A O 13
ATOM 10235 N N . CYS A 1 31 ? -7.452 2.782 17.161 1.00 0.00 31 CYS A N 13
ATOM 10236 C CA . CYS A 1 31 ? -8.598 3.657 17.337 1.00 0.00 31 CYS A CA 13
ATOM 10237 C C . CYS A 1 31 ? -9.300 4.012 16.042 1.00 0.00 31 CYS A C 13
ATOM 10238 O O . CYS A 1 31 ? -10.503 3.797 15.876 1.00 0.00 31 CYS A O 13
ATOM 10245 N N . VAL A 1 32 ? -8.551 4.678 15.184 1.00 0.00 32 VAL A N 13
ATOM 10246 C CA . VAL A 1 32 ? -9.091 5.215 13.954 1.00 0.00 32 VAL A CA 13
ATOM 10247 C C . VAL A 1 32 ? -9.593 4.149 13.017 1.00 0.00 32 VAL A C 13
ATOM 10248 O O . VAL A 1 32 ? -10.599 4.353 12.365 1.00 0.00 32 VAL A O 13
ATOM 10261 N N . LEU A 1 33 ? -8.894 3.028 12.923 1.00 0.00 33 LEU A N 13
ATOM 10262 C CA . LEU A 1 33 ? -9.302 1.988 12.007 1.00 0.00 33 LEU A CA 13
ATOM 10263 C C . LEU A 1 33 ? -10.585 1.306 12.456 1.00 0.00 33 LEU A C 13
ATOM 10264 O O . LEU A 1 33 ? -11.252 0.660 11.658 1.00 0.00 33 LEU A O 13
ATOM 10280 N N . ALA A 1 34 ? -10.964 1.483 13.715 1.00 0.00 34 ALA A N 13
ATOM 10281 C CA . ALA A 1 34 ? -12.205 0.899 14.202 1.00 0.00 34 ALA A CA 13
ATOM 10282 C C . ALA A 1 34 ? -13.392 1.566 13.519 1.00 0.00 34 ALA A C 13
ATOM 10283 O O . ALA A 1 34 ? -14.439 0.953 13.317 1.00 0.00 34 ALA A O 13
ATOM 10290 N N . ALA A 1 35 ? -13.198 2.825 13.146 1.00 0.00 35 ALA A N 13
ATOM 10291 C CA . ALA A 1 35 ? -14.218 3.603 12.456 1.00 0.00 35 ALA A CA 13
ATOM 10292 C C . ALA A 1 35 ? -13.835 3.763 10.993 1.00 0.00 35 ALA A C 13
ATOM 10293 O O . ALA A 1 35 ? -14.687 3.788 10.108 1.00 0.00 35 ALA A O 13
ATOM 10300 N N . LEU A 1 36 ? -12.529 3.864 10.757 1.00 0.00 36 LEU A N 13
ATOM 10301 C CA . LEU A 1 36 ? -11.986 4.011 9.420 1.00 0.00 36 LEU A CA 13
ATOM 10302 C C . LEU A 1 36 ? -12.216 2.769 8.605 1.00 0.00 36 LEU A C 13
ATOM 10303 O O . LEU A 1 36 ? -12.164 2.802 7.380 1.00 0.00 36 LEU A O 13
ATOM 10319 N N . LYS A 1 37 ? -12.423 1.654 9.271 1.00 0.00 37 LYS A N 13
ATOM 10320 C CA . LYS A 1 37 ? -12.596 0.419 8.545 1.00 0.00 37 LYS A CA 13
ATOM 10321 C C . LYS A 1 37 ? -13.848 0.477 7.671 1.00 0.00 37 LYS A C 13
ATOM 10322 O O . LYS A 1 37 ? -14.025 -0.349 6.776 1.00 0.00 37 LYS A O 13
ATOM 10341 N N . ALA A 1 38 ? -14.697 1.483 7.914 1.00 0.00 38 ALA A N 13
ATOM 10342 C CA . ALA A 1 38 ? -15.902 1.677 7.122 1.00 0.00 38 ALA A CA 13
ATOM 10343 C C . ALA A 1 38 ? -15.505 2.031 5.697 1.00 0.00 38 ALA A C 13
ATOM 10344 O O . ALA A 1 38 ? -16.297 1.901 4.761 1.00 0.00 38 ALA A O 13
ATOM 10351 N N . ALA A 1 39 ? -14.245 2.443 5.549 1.00 0.00 39 ALA A N 13
ATOM 10352 C CA . ALA A 1 39 ? -13.677 2.778 4.257 1.00 0.00 39 ALA A CA 13
ATOM 10353 C C . ALA A 1 39 ? -13.646 1.531 3.394 1.00 0.00 39 ALA A C 13
ATOM 10354 O O . ALA A 1 39 ? -13.522 0.419 3.911 1.00 0.00 39 ALA A O 13
ATOM 10361 N N . GLU A 1 40 ? -13.752 1.704 2.083 1.00 0.00 40 GLU A N 13
ATOM 10362 C CA . GLU A 1 40 ? -13.728 0.567 1.168 1.00 0.00 40 GLU A CA 13
ATOM 10363 C C . GLU A 1 40 ? -12.378 -0.144 1.232 1.00 0.00 40 GLU A C 13
ATOM 10364 O O . GLU A 1 40 ? -12.212 -1.249 0.717 1.00 0.00 40 GLU A O 13
ATOM 10376 N N . GLY A 1 41 ? -11.422 0.502 1.885 1.00 0.00 41 GLY A N 13
ATOM 10377 C CA . GLY A 1 41 ? -10.102 -0.059 2.035 1.00 0.00 41 GLY A CA 13
ATOM 10378 C C . GLY A 1 41 ? -9.033 0.965 1.766 1.00 0.00 41 GLY A C 13
ATOM 10379 O O . GLY A 1 41 ? -8.110 0.713 1.001 1.00 0.00 41 GLY A O 13
ATOM 10383 N N . CYS A 1 42 ? -9.126 2.122 2.411 1.00 0.00 42 CYS A N 13
ATOM 10384 C CA . CYS A 1 42 ? -8.123 3.143 2.212 1.00 0.00 42 CYS A CA 13
ATOM 10385 C C . CYS A 1 42 ? -7.347 3.330 3.484 1.00 0.00 42 CYS A C 13
ATOM 10386 O O . CYS A 1 42 ? -6.575 4.278 3.638 1.00 0.00 42 CYS A O 13
ATOM 10393 N N . ALA A 1 43 ? -7.522 2.362 4.372 1.00 0.00 43 ALA A N 13
ATOM 10394 C CA . ALA A 1 43 ? -6.811 2.325 5.626 1.00 0.00 43 ALA A CA 13
ATOM 10395 C C . ALA A 1 43 ? -5.351 2.090 5.320 1.00 0.00 43 ALA A C 13
ATOM 10396 O O . ALA A 1 43 ? -4.465 2.403 6.109 1.00 0.00 43 ALA A O 13
ATOM 10403 N N . SER A 1 44 ? -5.139 1.561 4.126 1.00 0.00 44 SER A N 13
ATOM 10404 C CA . SER A 1 44 ? -3.826 1.288 3.593 1.00 0.00 44 SER A CA 13
ATOM 10405 C C . SER A 1 44 ? -3.001 2.564 3.586 1.00 0.00 44 SER A C 13
ATOM 10406 O O . SER A 1 44 ? -1.808 2.555 3.851 1.00 0.00 44 SER A O 13
ATOM 10414 N N . CYS A 1 45 ? -3.692 3.656 3.292 1.00 0.00 45 CYS A N 13
ATOM 10415 C CA . CYS A 1 45 ? -3.088 4.999 3.246 1.00 0.00 45 CYS A CA 13
ATOM 10416 C C . CYS A 1 45 ? -2.761 5.462 4.654 1.00 0.00 45 CYS A C 13
ATOM 10417 O O . CYS A 1 45 ? -1.804 6.196 4.888 1.00 0.00 45 CYS A O 13
ATOM 10424 N N . PHE A 1 46 ? -3.584 5.015 5.581 1.00 0.00 46 PHE A N 13
ATOM 10425 C CA . PHE A 1 46 ? -3.442 5.348 6.982 1.00 0.00 46 PHE A CA 13
ATOM 10426 C C . PHE A 1 46 ? -2.236 4.652 7.606 1.00 0.00 46 PHE A C 13
ATOM 10427 O O . PHE A 1 46 ? -1.307 5.312 8.064 1.00 0.00 46 PHE A O 13
ATOM 10444 N N . CYS A 1 47 ? -2.271 3.324 7.682 1.00 0.00 47 CYS A N 13
ATOM 10445 C CA . CYS A 1 47 ? -1.185 2.590 8.326 1.00 0.00 47 CYS A CA 13
ATOM 10446 C C . CYS A 1 47 ? -0.026 2.220 7.390 1.00 0.00 47 CYS A C 13
ATOM 10447 O O . CYS A 1 47 ? 0.615 1.193 7.595 1.00 0.00 47 CYS A O 13
ATOM 10454 N N . GLU A 1 48 ? 0.281 3.041 6.388 1.00 0.00 48 GLU A N 13
ATOM 10455 C CA . GLU A 1 48 ? 1.402 2.731 5.509 1.00 0.00 48 GLU A CA 13
ATOM 10456 C C . GLU A 1 48 ? 2.660 3.456 5.986 1.00 0.00 48 GLU A C 13
ATOM 10457 O O . GLU A 1 48 ? 3.749 3.290 5.430 1.00 0.00 48 GLU A O 13
ATOM 10469 N N . ASP A 1 49 ? 2.488 4.249 7.038 1.00 0.00 49 ASP A N 13
ATOM 10470 C CA . ASP A 1 49 ? 3.577 5.007 7.643 1.00 0.00 49 ASP A CA 13
ATOM 10471 C C . ASP A 1 49 ? 3.945 4.401 8.998 1.00 0.00 49 ASP A C 13
ATOM 10472 O O . ASP A 1 49 ? 5.076 4.525 9.472 1.00 0.00 49 ASP A O 13
ATOM 10481 N N . HIS A 1 50 ? 2.967 3.748 9.617 1.00 0.00 50 HIS A N 13
ATOM 10482 C CA . HIS A 1 50 ? 3.146 3.123 10.929 1.00 0.00 50 HIS A CA 13
ATOM 10483 C C . HIS A 1 50 ? 2.602 1.701 10.957 1.00 0.00 50 HIS A C 13
ATOM 10484 O O . HIS A 1 50 ? 1.844 1.344 11.862 1.00 0.00 50 HIS A O 13
ATOM 10499 N N . CYS A 1 51 ? 2.960 0.883 9.980 1.00 0.00 51 CYS A N 13
ATOM 10500 C CA . CYS A 1 51 ? 2.461 -0.471 9.953 1.00 0.00 51 CYS A CA 13
ATOM 10501 C C . CYS A 1 51 ? 3.266 -1.390 10.867 1.00 0.00 51 CYS A C 13
ATOM 10502 O O . CYS A 1 51 ? 4.145 -2.136 10.437 1.00 0.00 51 CYS A O 13
ATOM 10509 N N . HIS A 1 52 ? 2.939 -1.314 12.148 1.00 0.00 52 HIS A N 13
ATOM 10510 C CA . HIS A 1 52 ? 3.586 -2.116 13.171 1.00 0.00 52 HIS A CA 13
ATOM 10511 C C . HIS A 1 52 ? 2.621 -2.326 14.334 1.00 0.00 52 HIS A C 13
ATOM 10512 O O . HIS A 1 52 ? 1.532 -1.748 14.339 1.00 0.00 52 HIS A O 13
ATOM 10527 N N . GLY A 1 53 ? 3.031 -3.121 15.313 1.00 0.00 53 GLY A N 13
ATOM 10528 C CA . GLY A 1 53 ? 2.209 -3.369 16.490 1.00 0.00 53 GLY A CA 13
ATOM 10529 C C . GLY A 1 53 ? 0.813 -3.892 16.191 1.00 0.00 53 GLY A C 13
ATOM 10530 O O . GLY A 1 53 ? 0.628 -5.081 15.928 1.00 0.00 53 GLY A O 13
ATOM 10534 N N . VAL A 1 54 ? -0.172 -3.001 16.262 1.00 0.00 54 VAL A N 13
ATOM 10535 C CA . VAL A 1 54 ? -1.556 -3.363 16.037 1.00 0.00 54 VAL A CA 13
ATOM 10536 C C . VAL A 1 54 ? -1.913 -3.324 14.556 1.00 0.00 54 VAL A C 13
ATOM 10537 O O . VAL A 1 54 ? -2.995 -3.745 14.173 1.00 0.00 54 VAL A O 13
ATOM 10550 N N . CYS A 1 55 ? -1.004 -2.844 13.711 1.00 0.00 55 CYS A N 13
ATOM 10551 C CA . CYS A 1 55 ? -1.264 -2.796 12.269 1.00 0.00 55 CYS A CA 13
ATOM 10552 C C . CYS A 1 55 ? -1.380 -4.218 11.728 1.00 0.00 55 CYS A C 13
ATOM 10553 O O . CYS A 1 55 ? -1.859 -4.445 10.615 1.00 0.00 55 CYS A O 13
ATOM 10560 N N . LYS A 1 56 ? -0.979 -5.171 12.555 1.00 0.00 56 LYS A N 13
ATOM 10561 C CA . LYS A 1 56 ? -1.075 -6.574 12.213 1.00 0.00 56 LYS A CA 13
ATOM 10562 C C . LYS A 1 56 ? -2.478 -7.048 12.584 1.00 0.00 56 LYS A C 13
ATOM 10563 O O . LYS A 1 56 ? -2.987 -8.035 12.048 1.00 0.00 56 LYS A O 13
ATOM 10582 N N . ASP A 1 57 ? -3.097 -6.304 13.503 1.00 0.00 57 ASP A N 13
ATOM 10583 C CA . ASP A 1 57 ? -4.444 -6.590 13.968 1.00 0.00 57 ASP A CA 13
ATOM 10584 C C . ASP A 1 57 ? -5.481 -5.955 13.049 1.00 0.00 57 ASP A C 13
ATOM 10585 O O . ASP A 1 57 ? -6.458 -6.603 12.673 1.00 0.00 57 ASP A O 13
ATOM 10594 N N . LEU A 1 58 ? -5.285 -4.676 12.685 1.00 0.00 58 LEU A N 13
ATOM 10595 C CA . LEU A 1 58 ? -6.242 -4.012 11.807 1.00 0.00 58 LEU A CA 13
ATOM 10596 C C . LEU A 1 58 ? -6.106 -4.509 10.352 1.00 0.00 58 LEU A C 13
ATOM 10597 O O . LEU A 1 58 ? -6.949 -4.220 9.500 1.00 0.00 58 LEU A O 13
ATOM 10613 N N . HIS A 1 59 ? -5.069 -5.332 10.133 1.00 0.00 59 HIS A N 13
ATOM 10614 C CA . HIS A 1 59 ? -4.783 -6.013 8.859 1.00 0.00 59 HIS A CA 13
ATOM 10615 C C . HIS A 1 59 ? -4.423 -5.084 7.703 1.00 0.00 59 HIS A C 13
ATOM 10616 O O . HIS A 1 59 ? -5.144 -5.035 6.704 1.00 0.00 59 HIS A O 13
ATOM 10631 N N . LEU A 1 60 ? -3.292 -4.385 7.803 1.00 0.00 60 LEU A N 13
ATOM 10632 C CA . LEU A 1 60 ? -2.850 -3.505 6.719 1.00 0.00 60 LEU A CA 13
ATOM 10633 C C . LEU A 1 60 ? -1.432 -3.852 6.280 1.00 0.00 60 LEU A C 13
ATOM 10634 O O . LEU A 1 60 ? -1.199 -4.213 5.128 1.00 0.00 60 LEU A O 13
ATOM 10650 N N . CYS A 1 61 ? -0.487 -3.737 7.207 1.00 0.00 61 CYS A N 13
ATOM 10651 C CA . CYS A 1 61 ? 0.912 -4.035 6.925 1.00 0.00 61 CYS A CA 13
ATOM 10652 C C . CYS A 1 61 ? 1.604 -4.524 8.190 1.00 0.00 61 CYS A C 13
ATOM 10653 O O . CYS A 1 61 ? 1.462 -3.864 9.237 1.00 0.00 61 CYS A O 13
ATOM 10661 N N . ALA A 1 1 ? 0.390 2.136 -8.640 1.00 0.00 1 ALA A N 14
ATOM 10662 C CA . ALA A 1 1 ? -0.355 2.053 -7.359 1.00 0.00 1 ALA A CA 14
ATOM 10663 C C . ALA A 1 1 ? 0.603 1.859 -6.192 1.00 0.00 1 ALA A C 14
ATOM 10664 O O . ALA A 1 1 ? 1.600 1.144 -6.309 1.00 0.00 1 ALA A O 14
ATOM 10673 N N . MET A 1 2 ? 0.301 2.493 -5.067 1.00 0.00 2 MET A N 14
ATOM 10674 C CA . MET A 1 2 ? 1.135 2.382 -3.882 1.00 0.00 2 MET A CA 14
ATOM 10675 C C . MET A 1 2 ? 0.444 1.540 -2.810 1.00 0.00 2 MET A C 14
ATOM 10676 O O . MET A 1 2 ? 0.942 0.485 -2.418 1.00 0.00 2 MET A O 14
ATOM 10690 N N . GLY A 1 3 ? -0.708 2.010 -2.362 1.00 0.00 3 GLY A N 14
ATOM 10691 C CA . GLY A 1 3 ? -1.478 1.311 -1.353 1.00 0.00 3 GLY A CA 14
ATOM 10692 C C . GLY A 1 3 ? -2.805 0.861 -1.876 1.00 0.00 3 GLY A C 14
ATOM 10693 O O . GLY A 1 3 ? -3.022 0.784 -3.087 1.00 0.00 3 GLY A O 14
ATOM 10697 N N . LYS A 1 4 ? -3.712 0.620 -0.952 1.00 0.00 4 LYS A N 14
ATOM 10698 C CA . LYS A 1 4 ? -5.070 0.237 -1.275 1.00 0.00 4 LYS A CA 14
ATOM 10699 C C . LYS A 1 4 ? -5.757 1.479 -1.831 1.00 0.00 4 LYS A C 14
ATOM 10700 O O . LYS A 1 4 ? -6.880 1.456 -2.337 1.00 0.00 4 LYS A O 14
ATOM 10719 N N . CYS A 1 5 ? -5.007 2.561 -1.714 1.00 0.00 5 CYS A N 14
ATOM 10720 C CA . CYS A 1 5 ? -5.383 3.876 -2.152 1.00 0.00 5 CYS A CA 14
ATOM 10721 C C . CYS A 1 5 ? -4.623 4.255 -3.420 1.00 0.00 5 CYS A C 14
ATOM 10722 O O . CYS A 1 5 ? -3.394 4.161 -3.465 1.00 0.00 5 CYS A O 14
ATOM 10729 N N . SER A 1 6 ? -5.349 4.702 -4.435 1.00 0.00 6 SER A N 14
ATOM 10730 C CA . SER A 1 6 ? -4.737 5.124 -5.683 1.00 0.00 6 SER A CA 14
ATOM 10731 C C . SER A 1 6 ? -4.131 6.514 -5.529 1.00 0.00 6 SER A C 14
ATOM 10732 O O . SER A 1 6 ? -3.998 7.021 -4.415 1.00 0.00 6 SER A O 14
ATOM 10740 N N . VAL A 1 7 ? -3.774 7.123 -6.653 1.00 0.00 7 VAL A N 14
ATOM 10741 C CA . VAL A 1 7 ? -3.191 8.458 -6.663 1.00 0.00 7 VAL A CA 14
ATOM 10742 C C . VAL A 1 7 ? -4.103 9.459 -5.956 1.00 0.00 7 VAL A C 14
ATOM 10743 O O . VAL A 1 7 ? -3.711 10.107 -4.987 1.00 0.00 7 VAL A O 14
ATOM 10756 N N . LEU A 1 8 ? -5.317 9.566 -6.451 1.00 0.00 8 LEU A N 14
ATOM 10757 C CA . LEU A 1 8 ? -6.309 10.469 -5.885 1.00 0.00 8 LEU A CA 14
ATOM 10758 C C . LEU A 1 8 ? -6.777 9.976 -4.515 1.00 0.00 8 LEU A C 14
ATOM 10759 O O . LEU A 1 8 ? -7.202 10.770 -3.679 1.00 0.00 8 LEU A O 14
ATOM 10775 N N . LYS A 1 9 ? -6.671 8.670 -4.278 1.00 0.00 9 LYS A N 14
ATOM 10776 C CA . LYS A 1 9 ? -7.054 8.091 -3.004 1.00 0.00 9 LYS A CA 14
ATOM 10777 C C . LYS A 1 9 ? -5.971 8.362 -1.956 1.00 0.00 9 LYS A C 14
ATOM 10778 O O . LYS A 1 9 ? -6.176 8.137 -0.763 1.00 0.00 9 LYS A O 14
ATOM 10797 N N . LYS A 1 10 ? -4.832 8.887 -2.408 1.00 0.00 10 LYS A N 14
ATOM 10798 C CA . LYS A 1 10 ? -3.741 9.250 -1.510 1.00 0.00 10 LYS A CA 14
ATOM 10799 C C . LYS A 1 10 ? -4.145 10.531 -0.789 1.00 0.00 10 LYS A C 14
ATOM 10800 O O . LYS A 1 10 ? -3.591 10.905 0.241 1.00 0.00 10 LYS A O 14
ATOM 10819 N N . VAL A 1 11 ? -5.159 11.174 -1.337 1.00 0.00 11 VAL A N 14
ATOM 10820 C CA . VAL A 1 11 ? -5.711 12.377 -0.779 1.00 0.00 11 VAL A CA 14
ATOM 10821 C C . VAL A 1 11 ? -6.885 11.986 0.116 1.00 0.00 11 VAL A C 14
ATOM 10822 O O . VAL A 1 11 ? -7.307 12.725 1.007 1.00 0.00 11 VAL A O 14
ATOM 10835 N N . ALA A 1 12 ? -7.402 10.794 -0.169 1.00 0.00 12 ALA A N 14
ATOM 10836 C CA . ALA A 1 12 ? -8.543 10.225 0.539 1.00 0.00 12 ALA A CA 14
ATOM 10837 C C . ALA A 1 12 ? -8.206 9.740 1.941 1.00 0.00 12 ALA A C 14
ATOM 10838 O O . ALA A 1 12 ? -9.110 9.576 2.755 1.00 0.00 12 ALA A O 14
ATOM 10845 N N . CYS A 1 13 ? -6.931 9.513 2.258 1.00 0.00 13 CYS A N 14
ATOM 10846 C CA . CYS A 1 13 ? -6.600 9.061 3.610 1.00 0.00 13 CYS A CA 14
ATOM 10847 C C . CYS A 1 13 ? -6.914 10.165 4.595 1.00 0.00 13 CYS A C 14
ATOM 10848 O O . CYS A 1 13 ? -7.214 9.913 5.753 1.00 0.00 13 CYS A O 14
ATOM 10855 N N . ALA A 1 14 ? -6.876 11.397 4.113 1.00 0.00 14 ALA A N 14
ATOM 10856 C CA . ALA A 1 14 ? -7.187 12.537 4.940 1.00 0.00 14 ALA A CA 14
ATOM 10857 C C . ALA A 1 14 ? -8.698 12.719 5.026 1.00 0.00 14 ALA A C 14
ATOM 10858 O O . ALA A 1 14 ? -9.223 13.312 5.964 1.00 0.00 14 ALA A O 14
ATOM 10865 N N . ALA A 1 15 ? -9.399 12.196 4.039 1.00 0.00 15 ALA A N 14
ATOM 10866 C CA . ALA A 1 15 ? -10.844 12.298 4.014 1.00 0.00 15 ALA A CA 14
ATOM 10867 C C . ALA A 1 15 ? -11.490 11.158 4.782 1.00 0.00 15 ALA A C 14
ATOM 10868 O O . ALA A 1 15 ? -12.627 11.265 5.236 1.00 0.00 15 ALA A O 14
ATOM 10875 N N . ALA A 1 16 ? -10.763 10.063 4.911 1.00 0.00 16 ALA A N 14
ATOM 10876 C CA . ALA A 1 16 ? -11.267 8.900 5.610 1.00 0.00 16 ALA A CA 14
ATOM 10877 C C . ALA A 1 16 ? -10.612 8.734 6.977 1.00 0.00 16 ALA A C 14
ATOM 10878 O O . ALA A 1 16 ? -11.294 8.570 7.985 1.00 0.00 16 ALA A O 14
ATOM 10885 N N . ILE A 1 17 ? -9.284 8.731 7.008 1.00 0.00 17 ILE A N 14
ATOM 10886 C CA . ILE A 1 17 ? -8.567 8.530 8.251 1.00 0.00 17 ILE A CA 14
ATOM 10887 C C . ILE A 1 17 ? -8.273 9.805 9.025 1.00 0.00 17 ILE A C 14
ATOM 10888 O O . ILE A 1 17 ? -8.388 9.805 10.243 1.00 0.00 17 ILE A O 14
ATOM 10904 N N . ALA A 1 18 ? -7.913 10.886 8.355 1.00 0.00 18 ALA A N 14
ATOM 10905 C CA . ALA A 1 18 ? -7.647 12.137 9.067 1.00 0.00 18 ALA A CA 14
ATOM 10906 C C . ALA A 1 18 ? -8.873 12.527 9.886 1.00 0.00 18 ALA A C 14
ATOM 10907 O O . ALA A 1 18 ? -8.775 13.241 10.877 1.00 0.00 18 ALA A O 14
ATOM 10914 N N . GLY A 1 19 ? -10.022 12.007 9.470 1.00 0.00 19 GLY A N 14
ATOM 10915 C CA . GLY A 1 19 ? -11.262 12.245 10.176 1.00 0.00 19 GLY A CA 14
ATOM 10916 C C . GLY A 1 19 ? -11.500 11.198 11.254 1.00 0.00 19 GLY A C 14
ATOM 10917 O O . GLY A 1 19 ? -12.077 11.498 12.298 1.00 0.00 19 GLY A O 14
ATOM 10921 N N . ALA A 1 20 ? -11.040 9.962 11.010 1.00 0.00 20 ALA A N 14
ATOM 10922 C CA . ALA A 1 20 ? -11.203 8.882 11.983 1.00 0.00 20 ALA A CA 14
ATOM 10923 C C . ALA A 1 20 ? -10.218 9.023 13.132 1.00 0.00 20 ALA A C 14
ATOM 10924 O O . ALA A 1 20 ? -10.585 8.842 14.294 1.00 0.00 20 ALA A O 14
ATOM 10931 N N . VAL A 1 21 ? -8.977 9.366 12.811 1.00 0.00 21 VAL A N 14
ATOM 10932 C CA . VAL A 1 21 ? -7.961 9.556 13.839 1.00 0.00 21 VAL A CA 14
ATOM 10933 C C . VAL A 1 21 ? -8.366 10.732 14.702 1.00 0.00 21 VAL A C 14
ATOM 10934 O O . VAL A 1 21 ? -8.271 10.699 15.926 1.00 0.00 21 VAL A O 14
ATOM 10947 N N . ALA A 1 22 ? -8.852 11.755 14.022 1.00 0.00 22 ALA A N 14
ATOM 10948 C CA . ALA A 1 22 ? -9.332 12.975 14.648 1.00 0.00 22 ALA A CA 14
ATOM 10949 C C . ALA A 1 22 ? -10.491 12.673 15.580 1.00 0.00 22 ALA A C 14
ATOM 10950 O O . ALA A 1 22 ? -10.653 13.320 16.613 1.00 0.00 22 ALA A O 14
ATOM 10957 N N . ALA A 1 23 ? -11.290 11.667 15.215 1.00 0.00 23 ALA A N 14
ATOM 10958 C CA . ALA A 1 23 ? -12.424 11.268 16.032 1.00 0.00 23 ALA A CA 14
ATOM 10959 C C . ALA A 1 23 ? -11.945 10.709 17.362 1.00 0.00 23 ALA A C 14
ATOM 10960 O O . ALA A 1 23 ? -12.682 10.698 18.346 1.00 0.00 23 ALA A O 14
ATOM 10967 N N . CYS A 1 24 ? -10.697 10.254 17.388 1.00 0.00 24 CYS A N 14
ATOM 10968 C CA . CYS A 1 24 ? -10.115 9.707 18.601 1.00 0.00 24 CYS A CA 14
ATOM 10969 C C . CYS A 1 24 ? -9.220 10.749 19.274 1.00 0.00 24 CYS A C 14
ATOM 10970 O O . CYS A 1 24 ? -9.276 10.927 20.489 1.00 0.00 24 CYS A O 14
ATOM 10977 N N . GLY A 1 25 ? -8.403 11.448 18.483 1.00 0.00 25 GLY A N 14
ATOM 10978 C CA . GLY A 1 25 ? -7.531 12.460 19.044 1.00 0.00 25 GLY A CA 14
ATOM 10979 C C . GLY A 1 25 ? -6.093 12.311 18.595 1.00 0.00 25 GLY A C 14
ATOM 10980 O O . GLY A 1 25 ? -5.163 12.484 19.384 1.00 0.00 25 GLY A O 14
ATOM 10984 N N . GLY A 1 26 ? -5.910 11.982 17.328 1.00 0.00 26 GLY A N 14
ATOM 10985 C CA . GLY A 1 26 ? -4.580 11.800 16.793 1.00 0.00 26 GLY A CA 14
ATOM 10986 C C . GLY A 1 26 ? -4.414 10.418 16.213 1.00 0.00 26 GLY A C 14
ATOM 10987 O O . GLY A 1 26 ? -5.398 9.681 16.084 1.00 0.00 26 GLY A O 14
ATOM 10991 N N . ILE A 1 27 ? -3.188 10.054 15.859 1.00 0.00 27 ILE A N 14
ATOM 10992 C CA . ILE A 1 27 ? -2.926 8.740 15.288 1.00 0.00 27 ILE A CA 14
ATOM 10993 C C . ILE A 1 27 ? -2.961 7.627 16.346 1.00 0.00 27 ILE A C 14
ATOM 10994 O O . ILE A 1 27 ? -1.936 7.072 16.755 1.00 0.00 27 ILE A O 14
ATOM 11010 N N . ASP A 1 28 ? -4.174 7.249 16.717 1.00 0.00 28 ASP A N 14
ATOM 11011 C CA . ASP A 1 28 ? -4.381 6.132 17.618 1.00 0.00 28 ASP A CA 14
ATOM 11012 C C . ASP A 1 28 ? -4.794 5.036 16.675 1.00 0.00 28 ASP A C 14
ATOM 11013 O O . ASP A 1 28 ? -5.971 4.853 16.392 1.00 0.00 28 ASP A O 14
ATOM 11022 N N . LEU A 1 29 ? -3.789 4.391 16.113 1.00 0.00 29 LEU A N 14
ATOM 11023 C CA . LEU A 1 29 ? -3.964 3.395 15.099 1.00 0.00 29 LEU A CA 14
ATOM 11024 C C . LEU A 1 29 ? -4.958 2.278 15.498 1.00 0.00 29 LEU A C 14
ATOM 11025 O O . LEU A 1 29 ? -5.782 1.897 14.667 1.00 0.00 29 LEU A O 14
ATOM 11041 N N . PRO A 1 30 ? -4.980 1.780 16.768 1.00 0.00 30 PRO A N 14
ATOM 11042 C CA . PRO A 1 30 ? -5.979 0.775 17.184 1.00 0.00 30 PRO A CA 14
ATOM 11043 C C . PRO A 1 30 ? -7.386 1.378 17.320 1.00 0.00 30 PRO A C 14
ATOM 11044 O O . PRO A 1 30 ? -8.385 0.660 17.382 1.00 0.00 30 PRO A O 14
ATOM 11055 N N . CYS A 1 31 ? -7.435 2.704 17.408 1.00 0.00 31 CYS A N 14
ATOM 11056 C CA . CYS A 1 31 ? -8.680 3.449 17.588 1.00 0.00 31 CYS A CA 14
ATOM 11057 C C . CYS A 1 31 ? -9.354 3.803 16.267 1.00 0.00 31 CYS A C 14
ATOM 11058 O O . CYS A 1 31 ? -10.564 3.636 16.112 1.00 0.00 31 CYS A O 14
ATOM 11065 N N . VAL A 1 32 ? -8.578 4.362 15.347 1.00 0.00 32 VAL A N 14
ATOM 11066 C CA . VAL A 1 32 ? -9.110 4.826 14.066 1.00 0.00 32 VAL A CA 14
ATOM 11067 C C . VAL A 1 32 ? -9.669 3.705 13.196 1.00 0.00 32 VAL A C 14
ATOM 11068 O O . VAL A 1 32 ? -10.638 3.928 12.476 1.00 0.00 32 VAL A O 14
ATOM 11081 N N . LEU A 1 33 ? -9.069 2.515 13.226 1.00 0.00 33 LEU A N 14
ATOM 11082 C CA . LEU A 1 33 ? -9.546 1.432 12.386 1.00 0.00 33 LEU A CA 14
ATOM 11083 C C . LEU A 1 33 ? -10.845 0.809 12.884 1.00 0.00 33 LEU A C 14
ATOM 11084 O O . LEU A 1 33 ? -11.225 -0.269 12.439 1.00 0.00 33 LEU A O 14
ATOM 11100 N N . ALA A 1 34 ? -11.550 1.497 13.759 1.00 0.00 34 ALA A N 14
ATOM 11101 C CA . ALA A 1 34 ? -12.825 0.999 14.232 1.00 0.00 34 ALA A CA 14
ATOM 11102 C C . ALA A 1 34 ? -13.911 1.625 13.377 1.00 0.00 34 ALA A C 14
ATOM 11103 O O . ALA A 1 34 ? -14.913 0.993 13.045 1.00 0.00 34 ALA A O 14
ATOM 11110 N N . ALA A 1 35 ? -13.666 2.873 12.996 1.00 0.00 35 ALA A N 14
ATOM 11111 C CA . ALA A 1 35 ? -14.573 3.617 12.144 1.00 0.00 35 ALA A CA 14
ATOM 11112 C C . ALA A 1 35 ? -14.013 3.678 10.733 1.00 0.00 35 ALA A C 14
ATOM 11113 O O . ALA A 1 35 ? -14.752 3.574 9.754 1.00 0.00 35 ALA A O 14
ATOM 11120 N N . LEU A 1 36 ? -12.689 3.828 10.635 1.00 0.00 36 LEU A N 14
ATOM 11121 C CA . LEU A 1 36 ? -12.018 3.883 9.345 1.00 0.00 36 LEU A CA 14
ATOM 11122 C C . LEU A 1 36 ? -12.110 2.561 8.637 1.00 0.00 36 LEU A C 14
ATOM 11123 O O . LEU A 1 36 ? -11.951 2.482 7.426 1.00 0.00 36 LEU A O 14
ATOM 11139 N N . LYS A 1 37 ? -12.304 1.505 9.388 1.00 0.00 37 LYS A N 14
ATOM 11140 C CA . LYS A 1 37 ? -12.332 0.196 8.780 1.00 0.00 37 LYS A CA 14
ATOM 11141 C C . LYS A 1 37 ? -13.485 0.083 7.777 1.00 0.00 37 LYS A C 14
ATOM 11142 O O . LYS A 1 37 ? -13.474 -0.778 6.896 1.00 0.00 37 LYS A O 14
ATOM 11161 N N . ALA A 1 38 ? -14.461 0.980 7.901 1.00 0.00 38 ALA A N 14
ATOM 11162 C CA . ALA A 1 38 ? -15.600 1.006 6.994 1.00 0.00 38 ALA A CA 14
ATOM 11163 C C . ALA A 1 38 ? -15.257 1.796 5.733 1.00 0.00 38 ALA A C 14
ATOM 11164 O O . ALA A 1 38 ? -16.120 2.050 4.890 1.00 0.00 38 ALA A O 14
ATOM 11171 N N . ALA A 1 39 ? -13.983 2.177 5.611 1.00 0.00 39 ALA A N 14
ATOM 11172 C CA . ALA A 1 39 ? -13.500 2.929 4.457 1.00 0.00 39 ALA A CA 14
ATOM 11173 C C . ALA A 1 39 ? -13.620 2.098 3.193 1.00 0.00 39 ALA A C 14
ATOM 11174 O O . ALA A 1 39 ? -13.798 0.881 3.254 1.00 0.00 39 ALA A O 14
ATOM 11181 N N . GLU A 1 40 ? -13.484 2.748 2.047 1.00 0.00 40 GLU A N 14
ATOM 11182 C CA . GLU A 1 40 ? -13.538 2.060 0.762 1.00 0.00 40 GLU A CA 14
ATOM 11183 C C . GLU A 1 40 ? -12.193 1.392 0.488 1.00 0.00 40 GLU A C 14
ATOM 11184 O O . GLU A 1 40 ? -11.694 1.387 -0.642 1.00 0.00 40 GLU A O 14
ATOM 11196 N N . GLY A 1 41 ? -11.600 0.855 1.548 1.00 0.00 41 GLY A N 14
ATOM 11197 C CA . GLY A 1 41 ? -10.311 0.224 1.444 1.00 0.00 41 GLY A CA 14
ATOM 11198 C C . GLY A 1 41 ? -9.224 1.255 1.299 1.00 0.00 41 GLY A C 14
ATOM 11199 O O . GLY A 1 41 ? -8.659 1.414 0.219 1.00 0.00 41 GLY A O 14
ATOM 11203 N N . CYS A 1 42 ? -8.925 1.978 2.373 1.00 0.00 42 CYS A N 14
ATOM 11204 C CA . CYS A 1 42 ? -7.897 2.987 2.304 1.00 0.00 42 CYS A CA 14
ATOM 11205 C C . CYS A 1 42 ? -7.212 3.125 3.636 1.00 0.00 42 CYS A C 14
ATOM 11206 O O . CYS A 1 42 ? -6.511 4.106 3.893 1.00 0.00 42 CYS A O 14
ATOM 11213 N N . ALA A 1 43 ? -7.404 2.123 4.473 1.00 0.00 43 ALA A N 14
ATOM 11214 C CA . ALA A 1 43 ? -6.786 2.100 5.774 1.00 0.00 43 ALA A CA 14
ATOM 11215 C C . ALA A 1 43 ? -5.281 2.117 5.606 1.00 0.00 43 ALA A C 14
ATOM 11216 O O . ALA A 1 43 ? -4.567 2.761 6.370 1.00 0.00 43 ALA A O 14
ATOM 11223 N N . SER A 1 44 ? -4.825 1.414 4.572 1.00 0.00 44 SER A N 14
ATOM 11224 C CA . SER A 1 44 ? -3.417 1.339 4.226 1.00 0.00 44 SER A CA 14
ATOM 11225 C C . SER A 1 44 ? -2.802 2.722 4.172 1.00 0.00 44 SER A C 14
ATOM 11226 O O . SER A 1 44 ? -1.698 2.928 4.631 1.00 0.00 44 SER A O 14
ATOM 11234 N N . CYS A 1 45 ? -3.544 3.658 3.603 1.00 0.00 45 CYS A N 14
ATOM 11235 C CA . CYS A 1 45 ? -3.079 5.051 3.476 1.00 0.00 45 CYS A CA 14
ATOM 11236 C C . CYS A 1 45 ? -2.629 5.573 4.832 1.00 0.00 45 CYS A C 14
ATOM 11237 O O . CYS A 1 45 ? -1.570 6.187 4.975 1.00 0.00 45 CYS A O 14
ATOM 11244 N N . PHE A 1 46 ? -3.462 5.294 5.818 1.00 0.00 46 PHE A N 14
ATOM 11245 C CA . PHE A 1 46 ? -3.229 5.679 7.195 1.00 0.00 46 PHE A CA 14
ATOM 11246 C C . PHE A 1 46 ? -2.027 4.939 7.760 1.00 0.00 46 PHE A C 14
ATOM 11247 O O . PHE A 1 46 ? -1.058 5.555 8.196 1.00 0.00 46 PHE A O 14
ATOM 11264 N N . CYS A 1 47 ? -2.111 3.620 7.791 1.00 0.00 47 CYS A N 14
ATOM 11265 C CA . CYS A 1 47 ? -1.040 2.816 8.372 1.00 0.00 47 CYS A CA 14
ATOM 11266 C C . CYS A 1 47 ? 0.210 2.616 7.494 1.00 0.00 47 CYS A C 14
ATOM 11267 O O . CYS A 1 47 ? 1.144 1.975 7.943 1.00 0.00 47 CYS A O 14
ATOM 11274 N N . GLU A 1 48 ? 0.265 3.139 6.273 1.00 0.00 48 GLU A N 14
ATOM 11275 C CA . GLU A 1 48 ? 1.466 2.945 5.437 1.00 0.00 48 GLU A CA 14
ATOM 11276 C C . GLU A 1 48 ? 2.698 3.549 6.093 1.00 0.00 48 GLU A C 14
ATOM 11277 O O . GLU A 1 48 ? 3.817 3.077 5.893 1.00 0.00 48 GLU A O 14
ATOM 11289 N N . ASP A 1 49 ? 2.484 4.600 6.865 1.00 0.00 49 ASP A N 14
ATOM 11290 C CA . ASP A 1 49 ? 3.569 5.282 7.547 1.00 0.00 49 ASP A CA 14
ATOM 11291 C C . ASP A 1 49 ? 3.900 4.577 8.858 1.00 0.00 49 ASP A C 14
ATOM 11292 O O . ASP A 1 49 ? 5.038 4.602 9.319 1.00 0.00 49 ASP A O 14
ATOM 11301 N N . HIS A 1 50 ? 2.893 3.963 9.467 1.00 0.00 50 HIS A N 14
ATOM 11302 C CA . HIS A 1 50 ? 3.080 3.279 10.742 1.00 0.00 50 HIS A CA 14
ATOM 11303 C C . HIS A 1 50 ? 2.441 1.888 10.777 1.00 0.00 50 HIS A C 14
ATOM 11304 O O . HIS A 1 50 ? 1.631 1.610 11.659 1.00 0.00 50 HIS A O 14
ATOM 11319 N N . CYS A 1 51 ? 2.813 1.008 9.847 1.00 0.00 51 CYS A N 14
ATOM 11320 C CA . CYS A 1 51 ? 2.262 -0.356 9.816 1.00 0.00 51 CYS A CA 14
ATOM 11321 C C . CYS A 1 51 ? 2.925 -1.241 10.873 1.00 0.00 51 CYS A C 14
ATOM 11322 O O . CYS A 1 51 ? 3.629 -2.196 10.553 1.00 0.00 51 CYS A O 14
ATOM 11329 N N . HIS A 1 52 ? 2.684 -0.906 12.137 1.00 0.00 52 HIS A N 14
ATOM 11330 C CA . HIS A 1 52 ? 3.240 -1.641 13.271 1.00 0.00 52 HIS A CA 14
ATOM 11331 C C . HIS A 1 52 ? 2.252 -1.613 14.432 1.00 0.00 52 HIS A C 14
ATOM 11332 O O . HIS A 1 52 ? 1.112 -1.177 14.267 1.00 0.00 52 HIS A O 14
ATOM 11347 N N . GLY A 1 53 ? 2.698 -2.055 15.602 1.00 0.00 53 GLY A N 14
ATOM 11348 C CA . GLY A 1 53 ? 1.844 -2.048 16.772 1.00 0.00 53 GLY A CA 14
ATOM 11349 C C . GLY A 1 53 ? 0.637 -2.936 16.616 1.00 0.00 53 GLY A C 14
ATOM 11350 O O . GLY A 1 53 ? 0.763 -4.157 16.499 1.00 0.00 53 GLY A O 14
ATOM 11354 N N . VAL A 1 54 ? -0.541 -2.332 16.608 1.00 0.00 54 VAL A N 14
ATOM 11355 C CA . VAL A 1 54 ? -1.758 -3.073 16.471 1.00 0.00 54 VAL A CA 14
ATOM 11356 C C . VAL A 1 54 ? -2.249 -3.038 15.023 1.00 0.00 54 VAL A C 14
ATOM 11357 O O . VAL A 1 54 ? -3.359 -3.438 14.739 1.00 0.00 54 VAL A O 14
ATOM 11370 N N . CYS A 1 55 ? -1.389 -2.606 14.102 1.00 0.00 55 CYS A N 14
ATOM 11371 C CA . CYS A 1 55 ? -1.734 -2.565 12.671 1.00 0.00 55 CYS A CA 14
ATOM 11372 C C . CYS A 1 55 ? -1.706 -3.986 12.179 1.00 0.00 55 CYS A C 14
ATOM 11373 O O . CYS A 1 55 ? -2.268 -4.346 11.147 1.00 0.00 55 CYS A O 14
ATOM 11380 N N . LYS A 1 56 ? -1.061 -4.778 13.001 1.00 0.00 56 LYS A N 14
ATOM 11381 C CA . LYS A 1 56 ? -0.918 -6.189 12.812 1.00 0.00 56 LYS A CA 14
ATOM 11382 C C . LYS A 1 56 ? -2.247 -6.868 13.157 1.00 0.00 56 LYS A C 14
ATOM 11383 O O . LYS A 1 56 ? -2.655 -7.836 12.518 1.00 0.00 56 LYS A O 14
ATOM 11402 N N . ASP A 1 57 ? -2.941 -6.297 14.146 1.00 0.00 57 ASP A N 14
ATOM 11403 C CA . ASP A 1 57 ? -4.259 -6.778 14.564 1.00 0.00 57 ASP A CA 14
ATOM 11404 C C . ASP A 1 57 ? -5.300 -6.100 13.691 1.00 0.00 57 ASP A C 14
ATOM 11405 O O . ASP A 1 57 ? -6.325 -6.677 13.325 1.00 0.00 57 ASP A O 14
ATOM 11414 N N . LEU A 1 58 ? -4.972 -4.854 13.363 1.00 0.00 58 LEU A N 14
ATOM 11415 C CA . LEU A 1 58 ? -5.755 -3.976 12.531 1.00 0.00 58 LEU A CA 14
ATOM 11416 C C . LEU A 1 58 ? -6.082 -4.690 11.220 1.00 0.00 58 LEU A C 14
ATOM 11417 O O . LEU A 1 58 ? -7.228 -4.682 10.768 1.00 0.00 58 LEU A O 14
ATOM 11433 N N . HIS A 1 59 ? -5.052 -5.322 10.637 1.00 0.00 59 HIS A N 14
ATOM 11434 C CA . HIS A 1 59 ? -5.178 -6.075 9.389 1.00 0.00 59 HIS A CA 14
ATOM 11435 C C . HIS A 1 59 ? -5.575 -5.145 8.266 1.00 0.00 59 HIS A C 14
ATOM 11436 O O . HIS A 1 59 ? -6.742 -5.079 7.873 1.00 0.00 59 HIS A O 14
ATOM 11451 N N . LEU A 1 60 ? -4.609 -4.393 7.781 1.00 0.00 60 LEU A N 14
ATOM 11452 C CA . LEU A 1 60 ? -4.873 -3.426 6.739 1.00 0.00 60 LEU A CA 14
ATOM 11453 C C . LEU A 1 60 ? -3.727 -3.373 5.718 1.00 0.00 60 LEU A C 14
ATOM 11454 O O . LEU A 1 60 ? -3.871 -2.799 4.636 1.00 0.00 60 LEU A O 14
ATOM 11470 N N . CYS A 1 61 ? -2.588 -3.975 6.070 1.00 0.00 61 CYS A N 14
ATOM 11471 C CA . CYS A 1 61 ? -1.428 -3.997 5.184 1.00 0.00 61 CYS A CA 14
ATOM 11472 C C . CYS A 1 61 ? -0.697 -5.326 5.299 1.00 0.00 61 CYS A C 14
ATOM 11473 O O . CYS A 1 61 ? -0.806 -5.970 6.358 1.00 0.00 61 CYS A O 14
ATOM 11481 N N . ALA A 1 1 ? 2.453 2.557 -0.292 1.00 0.00 1 ALA A N 15
ATOM 11482 C CA . ALA A 1 1 ? 1.389 1.529 -0.374 1.00 0.00 1 ALA A CA 15
ATOM 11483 C C . ALA A 1 1 ? 0.386 1.877 -1.460 1.00 0.00 1 ALA A C 15
ATOM 11484 O O . ALA A 1 1 ? 0.041 3.043 -1.647 1.00 0.00 1 ALA A O 15
ATOM 11493 N N . MET A 1 2 ? -0.093 0.859 -2.160 1.00 0.00 2 MET A N 15
ATOM 11494 C CA . MET A 1 2 ? -1.073 1.051 -3.210 1.00 0.00 2 MET A CA 15
ATOM 11495 C C . MET A 1 2 ? -2.469 1.042 -2.590 1.00 0.00 2 MET A C 15
ATOM 11496 O O . MET A 1 2 ? -2.944 2.068 -2.101 1.00 0.00 2 MET A O 15
ATOM 11510 N N . GLY A 1 3 ? -3.111 -0.115 -2.568 1.00 0.00 3 GLY A N 15
ATOM 11511 C CA . GLY A 1 3 ? -4.421 -0.195 -1.962 1.00 0.00 3 GLY A CA 15
ATOM 11512 C C . GLY A 1 3 ? -5.510 0.382 -2.815 1.00 0.00 3 GLY A C 15
ATOM 11513 O O . GLY A 1 3 ? -5.348 0.598 -4.015 1.00 0.00 3 GLY A O 15
ATOM 11517 N N . LYS A 1 4 ? -6.615 0.653 -2.156 1.00 0.00 4 LYS A N 15
ATOM 11518 C CA . LYS A 1 4 ? -7.784 1.246 -2.765 1.00 0.00 4 LYS A CA 15
ATOM 11519 C C . LYS A 1 4 ? -7.531 2.733 -2.939 1.00 0.00 4 LYS A C 15
ATOM 11520 O O . LYS A 1 4 ? -8.377 3.504 -3.393 1.00 0.00 4 LYS A O 15
ATOM 11539 N N . CYS A 1 5 ? -6.354 3.109 -2.499 1.00 0.00 5 CYS A N 15
ATOM 11540 C CA . CYS A 1 5 ? -5.902 4.467 -2.493 1.00 0.00 5 CYS A CA 15
ATOM 11541 C C . CYS A 1 5 ? -4.934 4.753 -3.642 1.00 0.00 5 CYS A C 15
ATOM 11542 O O . CYS A 1 5 ? -3.722 4.599 -3.487 1.00 0.00 5 CYS A O 15
ATOM 11549 N N . SER A 1 6 ? -5.467 5.194 -4.780 1.00 0.00 6 SER A N 15
ATOM 11550 C CA . SER A 1 6 ? -4.638 5.534 -5.935 1.00 0.00 6 SER A CA 15
ATOM 11551 C C . SER A 1 6 ? -3.872 6.829 -5.668 1.00 0.00 6 SER A C 15
ATOM 11552 O O . SER A 1 6 ? -3.948 7.372 -4.573 1.00 0.00 6 SER A O 15
ATOM 11560 N N . VAL A 1 7 ? -3.131 7.305 -6.663 1.00 0.00 7 VAL A N 15
ATOM 11561 C CA . VAL A 1 7 ? -2.336 8.532 -6.537 1.00 0.00 7 VAL A CA 15
ATOM 11562 C C . VAL A 1 7 ? -3.136 9.692 -5.933 1.00 0.00 7 VAL A C 15
ATOM 11563 O O . VAL A 1 7 ? -2.803 10.200 -4.860 1.00 0.00 7 VAL A O 15
ATOM 11576 N N . LEU A 1 8 ? -4.180 10.102 -6.627 1.00 0.00 8 LEU A N 15
ATOM 11577 C CA . LEU A 1 8 ? -5.025 11.209 -6.162 1.00 0.00 8 LEU A CA 15
ATOM 11578 C C . LEU A 1 8 ? -5.815 10.807 -4.916 1.00 0.00 8 LEU A C 15
ATOM 11579 O O . LEU A 1 8 ? -6.099 11.636 -4.054 1.00 0.00 8 LEU A O 15
ATOM 11595 N N . LYS A 1 9 ? -6.159 9.527 -4.817 1.00 0.00 9 LYS A N 15
ATOM 11596 C CA . LYS A 1 9 ? -6.878 9.008 -3.712 1.00 0.00 9 LYS A CA 15
ATOM 11597 C C . LYS A 1 9 ? -6.006 9.010 -2.450 1.00 0.00 9 LYS A C 15
ATOM 11598 O O . LYS A 1 9 ? -6.516 8.963 -1.332 1.00 0.00 9 LYS A O 15
ATOM 11617 N N . LYS A 1 10 ? -4.684 9.092 -2.643 1.00 0.00 10 LYS A N 15
ATOM 11618 C CA . LYS A 1 10 ? -3.735 9.133 -1.530 1.00 0.00 10 LYS A CA 15
ATOM 11619 C C . LYS A 1 10 ? -3.794 10.488 -0.847 1.00 0.00 10 LYS A C 15
ATOM 11620 O O . LYS A 1 10 ? -3.408 10.636 0.309 1.00 0.00 10 LYS A O 15
ATOM 11639 N N . VAL A 1 11 ? -4.296 11.473 -1.566 1.00 0.00 11 VAL A N 15
ATOM 11640 C CA . VAL A 1 11 ? -4.428 12.802 -1.030 1.00 0.00 11 VAL A CA 15
ATOM 11641 C C . VAL A 1 11 ? -5.702 12.854 -0.196 1.00 0.00 11 VAL A C 15
ATOM 11642 O O . VAL A 1 11 ? -5.863 13.684 0.705 1.00 0.00 11 VAL A O 15
ATOM 11655 N N . ALA A 1 12 ? -6.609 11.947 -0.533 1.00 0.00 12 ALA A N 15
ATOM 11656 C CA . ALA A 1 12 ? -7.901 11.851 0.129 1.00 0.00 12 ALA A CA 15
ATOM 11657 C C . ALA A 1 12 ? -7.954 10.776 1.224 1.00 0.00 12 ALA A C 15
ATOM 11658 O O . ALA A 1 12 ? -8.905 10.755 1.998 1.00 0.00 12 ALA A O 15
ATOM 11665 N N . CYS A 1 13 ? -6.960 9.877 1.312 1.00 0.00 13 CYS A N 15
ATOM 11666 C CA . CYS A 1 13 ? -7.005 8.847 2.367 1.00 0.00 13 CYS A CA 15
ATOM 11667 C C . CYS A 1 13 ? -6.738 9.459 3.714 1.00 0.00 13 CYS A C 15
ATOM 11668 O O . CYS A 1 13 ? -7.342 9.060 4.699 1.00 0.00 13 CYS A O 15
ATOM 11675 N N . ALA A 1 14 ? -5.850 10.440 3.752 1.00 0.00 14 ALA A N 15
ATOM 11676 C CA . ALA A 1 14 ? -5.534 11.112 4.996 1.00 0.00 14 ALA A CA 15
ATOM 11677 C C . ALA A 1 14 ? -6.759 11.849 5.498 1.00 0.00 14 ALA A C 15
ATOM 11678 O O . ALA A 1 14 ? -6.943 12.013 6.698 1.00 0.00 14 ALA A O 15
ATOM 11685 N N . ALA A 1 15 ? -7.609 12.254 4.558 1.00 0.00 15 ALA A N 15
ATOM 11686 C CA . ALA A 1 15 ? -8.850 12.933 4.876 1.00 0.00 15 ALA A CA 15
ATOM 11687 C C . ALA A 1 15 ? -9.903 11.901 5.256 1.00 0.00 15 ALA A C 15
ATOM 11688 O O . ALA A 1 15 ? -10.802 12.169 6.052 1.00 0.00 15 ALA A O 15
ATOM 11695 N N . ALA A 1 16 ? -9.756 10.705 4.689 1.00 0.00 16 ALA A N 15
ATOM 11696 C CA . ALA A 1 16 ? -10.659 9.601 4.964 1.00 0.00 16 ALA A CA 15
ATOM 11697 C C . ALA A 1 16 ? -10.457 9.118 6.388 1.00 0.00 16 ALA A C 15
ATOM 11698 O O . ALA A 1 16 ? -11.392 9.124 7.187 1.00 0.00 16 ALA A O 15
ATOM 11705 N N . ILE A 1 17 ? -9.228 8.716 6.719 1.00 0.00 17 ILE A N 15
ATOM 11706 C CA . ILE A 1 17 ? -8.946 8.264 8.055 1.00 0.00 17 ILE A CA 15
ATOM 11707 C C . ILE A 1 17 ? -9.006 9.421 9.058 1.00 0.00 17 ILE A C 15
ATOM 11708 O O . ILE A 1 17 ? -9.217 9.204 10.249 1.00 0.00 17 ILE A O 15
ATOM 11724 N N . ALA A 1 18 ? -8.855 10.647 8.564 1.00 0.00 18 ALA A N 15
ATOM 11725 C CA . ALA A 1 18 ? -8.924 11.839 9.417 1.00 0.00 18 ALA A CA 15
ATOM 11726 C C . ALA A 1 18 ? -10.195 11.842 10.256 1.00 0.00 18 ALA A C 15
ATOM 11727 O O . ALA A 1 18 ? -10.176 12.253 11.411 1.00 0.00 18 ALA A O 15
ATOM 11734 N N . GLY A 1 19 ? -11.297 11.378 9.676 1.00 0.00 19 GLY A N 15
ATOM 11735 C CA . GLY A 1 19 ? -12.553 11.334 10.403 1.00 0.00 19 GLY A CA 15
ATOM 11736 C C . GLY A 1 19 ? -12.549 10.279 11.495 1.00 0.00 19 GLY A C 15
ATOM 11737 O O . GLY A 1 19 ? -13.306 10.373 12.460 1.00 0.00 19 GLY A O 15
ATOM 11741 N N . ALA A 1 20 ? -11.692 9.278 11.346 1.00 0.00 20 ALA A N 15
ATOM 11742 C CA . ALA A 1 20 ? -11.587 8.213 12.327 1.00 0.00 20 ALA A CA 15
ATOM 11743 C C . ALA A 1 20 ? -10.585 8.566 13.408 1.00 0.00 20 ALA A C 15
ATOM 11744 O O . ALA A 1 20 ? -10.826 8.316 14.584 1.00 0.00 20 ALA A O 15
ATOM 11751 N N . VAL A 1 21 ? -9.469 9.170 13.024 1.00 0.00 21 VAL A N 15
ATOM 11752 C CA . VAL A 1 21 ? -8.488 9.573 14.011 1.00 0.00 21 VAL A CA 15
ATOM 11753 C C . VAL A 1 21 ? -9.092 10.664 14.857 1.00 0.00 21 VAL A C 15
ATOM 11754 O O . VAL A 1 21 ? -8.893 10.710 16.054 1.00 0.00 21 VAL A O 15
ATOM 11767 N N . ALA A 1 22 ? -9.861 11.520 14.200 1.00 0.00 22 ALA A N 15
ATOM 11768 C CA . ALA A 1 22 ? -10.561 12.619 14.855 1.00 0.00 22 ALA A CA 15
ATOM 11769 C C . ALA A 1 22 ? -11.491 12.071 15.921 1.00 0.00 22 ALA A C 15
ATOM 11770 O O . ALA A 1 22 ? -11.818 12.758 16.889 1.00 0.00 22 ALA A O 15
ATOM 11777 N N . ALA A 1 23 ? -11.902 10.815 15.741 1.00 0.00 23 ALA A N 15
ATOM 11778 C CA . ALA A 1 23 ? -12.772 10.158 16.694 1.00 0.00 23 ALA A CA 15
ATOM 11779 C C . ALA A 1 23 ? -12.016 9.874 17.984 1.00 0.00 23 ALA A C 15
ATOM 11780 O O . ALA A 1 23 ? -12.589 9.941 19.069 1.00 0.00 23 ALA A O 15
ATOM 11787 N N . CYS A 1 24 ? -10.724 9.556 17.868 1.00 0.00 24 CYS A N 15
ATOM 11788 C CA . CYS A 1 24 ? -9.914 9.264 19.048 1.00 0.00 24 CYS A CA 15
ATOM 11789 C C . CYS A 1 24 ? -9.060 10.463 19.473 1.00 0.00 24 CYS A C 15
ATOM 11790 O O . CYS A 1 24 ? -8.843 10.680 20.663 1.00 0.00 24 CYS A O 15
ATOM 11797 N N . GLY A 1 25 ? -8.566 11.234 18.508 1.00 0.00 25 GLY A N 15
ATOM 11798 C CA . GLY A 1 25 ? -7.741 12.380 18.822 1.00 0.00 25 GLY A CA 15
ATOM 11799 C C . GLY A 1 25 ? -6.346 12.257 18.243 1.00 0.00 25 GLY A C 15
ATOM 11800 O O . GLY A 1 25 ? -5.356 12.311 18.970 1.00 0.00 25 GLY A O 15
ATOM 11804 N N . GLY A 1 26 ? -6.270 12.075 16.932 1.00 0.00 26 GLY A N 15
ATOM 11805 C CA . GLY A 1 26 ? -4.985 11.928 16.276 1.00 0.00 26 GLY A CA 15
ATOM 11806 C C . GLY A 1 26 ? -4.788 10.520 15.765 1.00 0.00 26 GLY A C 15
ATOM 11807 O O . GLY A 1 26 ? -5.680 9.684 15.915 1.00 0.00 26 GLY A O 15
ATOM 11811 N N . ILE A 1 27 ? -3.634 10.251 15.158 1.00 0.00 27 ILE A N 15
ATOM 11812 C CA . ILE A 1 27 ? -3.335 8.925 14.622 1.00 0.00 27 ILE A CA 15
ATOM 11813 C C . ILE A 1 27 ? -3.237 7.869 15.733 1.00 0.00 27 ILE A C 15
ATOM 11814 O O . ILE A 1 27 ? -2.150 7.497 16.189 1.00 0.00 27 ILE A O 15
ATOM 11830 N N . ASP A 1 28 ? -4.386 7.343 16.107 1.00 0.00 28 ASP A N 15
ATOM 11831 C CA . ASP A 1 28 ? -4.464 6.264 17.066 1.00 0.00 28 ASP A CA 15
ATOM 11832 C C . ASP A 1 28 ? -4.790 5.085 16.197 1.00 0.00 28 ASP A C 15
ATOM 11833 O O . ASP A 1 28 ? -5.950 4.725 16.045 1.00 0.00 28 ASP A O 15
ATOM 11842 N N . LEU A 1 29 ? -3.765 4.569 15.539 1.00 0.00 29 LEU A N 15
ATOM 11843 C CA . LEU A 1 29 ? -3.907 3.505 14.567 1.00 0.00 29 LEU A CA 15
ATOM 11844 C C . LEU A 1 29 ? -4.819 2.344 15.038 1.00 0.00 29 LEU A C 15
ATOM 11845 O O . LEU A 1 29 ? -5.629 1.870 14.240 1.00 0.00 29 LEU A O 15
ATOM 11861 N N . PRO A 1 30 ? -4.784 1.892 16.322 1.00 0.00 30 PRO A N 15
ATOM 11862 C CA . PRO A 1 30 ? -5.702 0.835 16.778 1.00 0.00 30 PRO A CA 15
ATOM 11863 C C . PRO A 1 30 ? -7.132 1.358 16.975 1.00 0.00 30 PRO A C 15
ATOM 11864 O O . PRO A 1 30 ? -8.076 0.582 17.128 1.00 0.00 30 PRO A O 15
ATOM 11875 N N . CYS A 1 31 ? -7.272 2.680 17.005 1.00 0.00 31 CYS A N 15
ATOM 11876 C CA . CYS A 1 31 ? -8.560 3.330 17.223 1.00 0.00 31 CYS A CA 15
ATOM 11877 C C . CYS A 1 31 ? -9.266 3.700 15.922 1.00 0.00 31 CYS A C 15
ATOM 11878 O O . CYS A 1 31 ? -10.456 3.433 15.761 1.00 0.00 31 CYS A O 15
ATOM 11885 N N . VAL A 1 32 ? -8.549 4.373 15.018 1.00 0.00 32 VAL A N 15
ATOM 11886 C CA . VAL A 1 32 ? -9.148 4.837 13.758 1.00 0.00 32 VAL A CA 15
ATOM 11887 C C . VAL A 1 32 ? -9.648 3.684 12.902 1.00 0.00 32 VAL A C 15
ATOM 11888 O O . VAL A 1 32 ? -10.611 3.846 12.165 1.00 0.00 32 VAL A O 15
ATOM 11901 N N . LEU A 1 33 ? -9.021 2.517 12.994 1.00 0.00 33 LEU A N 15
ATOM 11902 C CA . LEU A 1 33 ? -9.449 1.390 12.199 1.00 0.00 33 LEU A CA 15
ATOM 11903 C C . LEU A 1 33 ? -10.694 0.709 12.764 1.00 0.00 33 LEU A C 15
ATOM 11904 O O . LEU A 1 33 ? -10.943 -0.465 12.515 1.00 0.00 33 LEU A O 15
ATOM 11920 N N . ALA A 1 34 ? -11.501 1.476 13.468 1.00 0.00 34 ALA A N 15
ATOM 11921 C CA . ALA A 1 34 ? -12.751 0.982 13.998 1.00 0.00 34 ALA A CA 15
ATOM 11922 C C . ALA A 1 34 ? -13.857 1.632 13.189 1.00 0.00 34 ALA A C 15
ATOM 11923 O O . ALA A 1 34 ? -14.862 1.012 12.852 1.00 0.00 34 ALA A O 15
ATOM 11930 N N . ALA A 1 35 ? -13.613 2.890 12.841 1.00 0.00 35 ALA A N 15
ATOM 11931 C CA . ALA A 1 35 ? -14.527 3.666 12.026 1.00 0.00 35 ALA A CA 15
ATOM 11932 C C . ALA A 1 35 ? -14.002 3.740 10.602 1.00 0.00 35 ALA A C 15
ATOM 11933 O O . ALA A 1 35 ? -14.761 3.631 9.641 1.00 0.00 35 ALA A O 15
ATOM 11940 N N . LEU A 1 36 ? -12.683 3.906 10.472 1.00 0.00 36 LEU A N 15
ATOM 11941 C CA . LEU A 1 36 ? -12.055 3.969 9.169 1.00 0.00 36 LEU A CA 15
ATOM 11942 C C . LEU A 1 36 ? -12.069 2.612 8.508 1.00 0.00 36 LEU A C 15
ATOM 11943 O O . LEU A 1 36 ? -11.914 2.495 7.296 1.00 0.00 36 LEU A O 15
ATOM 11959 N N . LYS A 1 37 ? -12.224 1.569 9.287 1.00 0.00 37 LYS A N 15
ATOM 11960 C CA . LYS A 1 37 ? -12.216 0.258 8.690 1.00 0.00 37 LYS A CA 15
ATOM 11961 C C . LYS A 1 37 ? -13.457 0.106 7.813 1.00 0.00 37 LYS A C 15
ATOM 11962 O O . LYS A 1 37 ? -13.482 -0.679 6.867 1.00 0.00 37 LYS A O 15
ATOM 11981 N N . ALA A 1 38 ? -14.469 0.908 8.125 1.00 0.00 38 ALA A N 15
ATOM 11982 C CA . ALA A 1 38 ? -15.708 0.919 7.369 1.00 0.00 38 ALA A CA 15
ATOM 11983 C C . ALA A 1 38 ? -15.681 2.034 6.331 1.00 0.00 38 ALA A C 15
ATOM 11984 O O . ALA A 1 38 ? -16.712 2.387 5.757 1.00 0.00 38 ALA A O 15
ATOM 11991 N N . ALA A 1 39 ? -14.486 2.581 6.096 1.00 0.00 39 ALA A N 15
ATOM 11992 C CA . ALA A 1 39 ? -14.296 3.653 5.123 1.00 0.00 39 ALA A CA 15
ATOM 11993 C C . ALA A 1 39 ? -14.359 3.090 3.715 1.00 0.00 39 ALA A C 15
ATOM 11994 O O . ALA A 1 39 ? -14.789 1.956 3.511 1.00 0.00 39 ALA A O 15
ATOM 12001 N N . GLU A 1 40 ? -13.901 3.862 2.741 1.00 0.00 40 GLU A N 15
ATOM 12002 C CA . GLU A 1 40 ? -13.891 3.397 1.362 1.00 0.00 40 GLU A CA 15
ATOM 12003 C C . GLU A 1 40 ? -12.645 2.538 1.122 1.00 0.00 40 GLU A C 15
ATOM 12004 O O . GLU A 1 40 ? -11.989 2.633 0.084 1.00 0.00 40 GLU A O 15
ATOM 12016 N N . GLY A 1 41 ? -12.334 1.707 2.116 1.00 0.00 41 GLY A N 15
ATOM 12017 C CA . GLY A 1 41 ? -11.177 0.831 2.051 1.00 0.00 41 GLY A CA 15
ATOM 12018 C C . GLY A 1 41 ? -9.893 1.588 1.806 1.00 0.00 41 GLY A C 15
ATOM 12019 O O . GLY A 1 41 ? -9.055 1.154 1.028 1.00 0.00 41 GLY A O 15
ATOM 12023 N N . CYS A 1 42 ? -9.700 2.715 2.478 1.00 0.00 42 CYS A N 15
ATOM 12024 C CA . CYS A 1 42 ? -8.483 3.465 2.277 1.00 0.00 42 CYS A CA 15
ATOM 12025 C C . CYS A 1 42 ? -7.683 3.450 3.557 1.00 0.00 42 CYS A C 15
ATOM 12026 O O . CYS A 1 42 ? -6.765 4.250 3.754 1.00 0.00 42 CYS A O 15
ATOM 12033 N N . ALA A 1 43 ? -8.017 2.481 4.405 1.00 0.00 43 ALA A N 15
ATOM 12034 C CA . ALA A 1 43 ? -7.316 2.274 5.655 1.00 0.00 43 ALA A CA 15
ATOM 12035 C C . ALA A 1 43 ? -5.938 1.756 5.324 1.00 0.00 43 ALA A C 15
ATOM 12036 O O . ALA A 1 43 ? -4.977 1.946 6.067 1.00 0.00 43 ALA A O 15
ATOM 12043 N N . SER A 1 44 ? -5.874 1.127 4.160 1.00 0.00 44 SER A N 15
ATOM 12044 C CA . SER A 1 44 ? -4.656 0.577 3.618 1.00 0.00 44 SER A CA 15
ATOM 12045 C C . SER A 1 44 ? -3.636 1.699 3.393 1.00 0.00 44 SER A C 15
ATOM 12046 O O . SER A 1 44 ? -2.427 1.472 3.399 1.00 0.00 44 SER A O 15
ATOM 12054 N N . CYS A 1 45 ? -4.153 2.924 3.249 1.00 0.00 45 CYS A N 15
ATOM 12055 C CA . CYS A 1 45 ? -3.316 4.116 3.082 1.00 0.00 45 CYS A CA 15
ATOM 12056 C C . CYS A 1 45 ? -2.880 4.606 4.448 1.00 0.00 45 CYS A C 15
ATOM 12057 O O . CYS A 1 45 ? -1.720 4.943 4.663 1.00 0.00 45 CYS A O 15
ATOM 12064 N N . PHE A 1 46 ? -3.844 4.619 5.366 1.00 0.00 46 PHE A N 15
ATOM 12065 C CA . PHE A 1 46 ? -3.625 5.034 6.744 1.00 0.00 46 PHE A CA 15
ATOM 12066 C C . PHE A 1 46 ? -2.399 4.327 7.307 1.00 0.00 46 PHE A C 15
ATOM 12067 O O . PHE A 1 46 ? -1.404 4.975 7.612 1.00 0.00 46 PHE A O 15
ATOM 12084 N N . CYS A 1 47 ? -2.432 3.003 7.415 1.00 0.00 47 CYS A N 15
ATOM 12085 C CA . CYS A 1 47 ? -1.253 2.303 7.916 1.00 0.00 47 CYS A CA 15
ATOM 12086 C C . CYS A 1 47 ? -0.213 2.078 6.812 1.00 0.00 47 CYS A C 15
ATOM 12087 O O . CYS A 1 47 ? 0.043 0.943 6.403 1.00 0.00 47 CYS A O 15
ATOM 12094 N N . GLU A 1 48 ? 0.408 3.155 6.351 1.00 0.00 48 GLU A N 15
ATOM 12095 C CA . GLU A 1 48 ? 1.444 3.054 5.331 1.00 0.00 48 GLU A CA 15
ATOM 12096 C C . GLU A 1 48 ? 2.787 3.339 5.977 1.00 0.00 48 GLU A C 15
ATOM 12097 O O . GLU A 1 48 ? 3.637 2.457 6.097 1.00 0.00 48 GLU A O 15
ATOM 12109 N N . ASP A 1 49 ? 2.951 4.582 6.416 1.00 0.00 49 ASP A N 15
ATOM 12110 C CA . ASP A 1 49 ? 4.170 5.023 7.081 1.00 0.00 49 ASP A CA 15
ATOM 12111 C C . ASP A 1 49 ? 4.301 4.357 8.446 1.00 0.00 49 ASP A C 15
ATOM 12112 O O . ASP A 1 49 ? 5.392 3.993 8.879 1.00 0.00 49 ASP A O 15
ATOM 12121 N N . HIS A 1 50 ? 3.169 4.200 9.113 1.00 0.00 50 HIS A N 15
ATOM 12122 C CA . HIS A 1 50 ? 3.126 3.582 10.431 1.00 0.00 50 HIS A CA 15
ATOM 12123 C C . HIS A 1 50 ? 2.821 2.093 10.327 1.00 0.00 50 HIS A C 15
ATOM 12124 O O . HIS A 1 50 ? 1.977 1.569 11.052 1.00 0.00 50 HIS A O 15
ATOM 12139 N N . CYS A 1 51 ? 3.527 1.417 9.430 1.00 0.00 51 CYS A N 15
ATOM 12140 C CA . CYS A 1 51 ? 3.359 -0.027 9.234 1.00 0.00 51 CYS A CA 15
ATOM 12141 C C . CYS A 1 51 ? 4.027 -0.793 10.378 1.00 0.00 51 CYS A C 15
ATOM 12142 O O . CYS A 1 51 ? 5.115 -1.349 10.216 1.00 0.00 51 CYS A O 15
ATOM 12149 N N . HIS A 1 52 ? 3.384 -0.781 11.545 1.00 0.00 52 HIS A N 15
ATOM 12150 C CA . HIS A 1 52 ? 3.914 -1.436 12.735 1.00 0.00 52 HIS A CA 15
ATOM 12151 C C . HIS A 1 52 ? 2.931 -1.349 13.901 1.00 0.00 52 HIS A C 15
ATOM 12152 O O . HIS A 1 52 ? 1.795 -0.895 13.742 1.00 0.00 52 HIS A O 15
ATOM 12167 N N . GLY A 1 53 ? 3.408 -1.740 15.079 1.00 0.00 53 GLY A N 15
ATOM 12168 C CA . GLY A 1 53 ? 2.615 -1.664 16.292 1.00 0.00 53 GLY A CA 15
ATOM 12169 C C . GLY A 1 53 ? 1.371 -2.523 16.286 1.00 0.00 53 GLY A C 15
ATOM 12170 O O . GLY A 1 53 ? 1.447 -3.751 16.332 1.00 0.00 53 GLY A O 15
ATOM 12174 N N . VAL A 1 54 ? 0.217 -1.872 16.259 1.00 0.00 54 VAL A N 15
ATOM 12175 C CA . VAL A 1 54 ? -1.046 -2.563 16.283 1.00 0.00 54 VAL A CA 15
ATOM 12176 C C . VAL A 1 54 ? -1.572 -2.777 14.871 1.00 0.00 54 VAL A C 15
ATOM 12177 O O . VAL A 1 54 ? -2.608 -3.397 14.682 1.00 0.00 54 VAL A O 15
ATOM 12190 N N . CYS A 1 55 ? -0.838 -2.292 13.872 1.00 0.00 55 CYS A N 15
ATOM 12191 C CA . CYS A 1 55 ? -1.240 -2.480 12.478 1.00 0.00 55 CYS A CA 15
ATOM 12192 C C . CYS A 1 55 ? -1.251 -3.970 12.167 1.00 0.00 55 CYS A C 15
ATOM 12193 O O . CYS A 1 55 ? -1.911 -4.435 11.237 1.00 0.00 55 CYS A O 15
ATOM 12200 N N . LYS A 1 56 ? -0.541 -4.711 13.005 1.00 0.00 56 LYS A N 15
ATOM 12201 C CA . LYS A 1 56 ? -0.474 -6.154 12.900 1.00 0.00 56 LYS A CA 15
ATOM 12202 C C . LYS A 1 56 ? -1.789 -6.737 13.404 1.00 0.00 56 LYS A C 15
ATOM 12203 O O . LYS A 1 56 ? -2.224 -7.806 12.974 1.00 0.00 56 LYS A O 15
ATOM 12222 N N . ASP A 1 57 ? -2.415 -6.005 14.326 1.00 0.00 57 ASP A N 15
ATOM 12223 C CA . ASP A 1 57 ? -3.679 -6.414 14.918 1.00 0.00 57 ASP A CA 15
ATOM 12224 C C . ASP A 1 57 ? -4.855 -6.126 13.996 1.00 0.00 57 ASP A C 15
ATOM 12225 O O . ASP A 1 57 ? -5.633 -7.031 13.692 1.00 0.00 57 ASP A O 15
ATOM 12234 N N . LEU A 1 58 ? -5.020 -4.867 13.564 1.00 0.00 58 LEU A N 15
ATOM 12235 C CA . LEU A 1 58 ? -6.151 -4.540 12.702 1.00 0.00 58 LEU A CA 15
ATOM 12236 C C . LEU A 1 58 ? -6.042 -5.221 11.329 1.00 0.00 58 LEU A C 15
ATOM 12237 O O . LEU A 1 58 ? -7.069 -5.537 10.727 1.00 0.00 58 LEU A O 15
ATOM 12253 N N . HIS A 1 59 ? -4.800 -5.498 10.890 1.00 0.00 59 HIS A N 15
ATOM 12254 C CA . HIS A 1 59 ? -4.501 -6.220 9.636 1.00 0.00 59 HIS A CA 15
ATOM 12255 C C . HIS A 1 59 ? -4.467 -5.353 8.388 1.00 0.00 59 HIS A C 15
ATOM 12256 O O . HIS A 1 59 ? -5.418 -5.351 7.606 1.00 0.00 59 HIS A O 15
ATOM 12271 N N . LEU A 1 60 ? -3.348 -4.663 8.174 1.00 0.00 60 LEU A N 15
ATOM 12272 C CA . LEU A 1 60 ? -3.162 -3.843 6.982 1.00 0.00 60 LEU A CA 15
ATOM 12273 C C . LEU A 1 60 ? -1.827 -4.162 6.332 1.00 0.00 60 LEU A C 15
ATOM 12274 O O . LEU A 1 60 ? -1.759 -4.838 5.307 1.00 0.00 60 LEU A O 15
ATOM 12290 N N . CYS A 1 61 ? -0.770 -3.655 6.944 1.00 0.00 61 CYS A N 15
ATOM 12291 C CA . CYS A 1 61 ? 0.582 -3.850 6.454 1.00 0.00 61 CYS A CA 15
ATOM 12292 C C . CYS A 1 61 ? 1.356 -4.772 7.391 1.00 0.00 61 CYS A C 15
ATOM 12293 O O . CYS A 1 61 ? 1.069 -4.758 8.604 1.00 0.00 61 CYS A O 15
ATOM 12301 N N . ALA A 1 1 ? 1.801 4.132 -6.112 1.00 0.00 1 ALA A N 16
ATOM 12302 C CA . ALA A 1 1 ? 0.760 4.275 -5.066 1.00 0.00 1 ALA A CA 16
ATOM 12303 C C . ALA A 1 1 ? -0.577 3.742 -5.558 1.00 0.00 1 ALA A C 16
ATOM 12304 O O . ALA A 1 1 ? -1.525 4.499 -5.767 1.00 0.00 1 ALA A O 16
ATOM 12313 N N . MET A 1 2 ? -0.652 2.432 -5.735 1.00 0.00 2 MET A N 16
ATOM 12314 C CA . MET A 1 2 ? -1.874 1.797 -6.190 1.00 0.00 2 MET A CA 16
ATOM 12315 C C . MET A 1 2 ? -2.584 1.155 -5.006 1.00 0.00 2 MET A C 16
ATOM 12316 O O . MET A 1 2 ? -1.967 0.908 -3.969 1.00 0.00 2 MET A O 16
ATOM 12330 N N . GLY A 1 3 ? -3.876 0.907 -5.144 1.00 0.00 3 GLY A N 16
ATOM 12331 C CA . GLY A 1 3 ? -4.626 0.330 -4.047 1.00 0.00 3 GLY A CA 16
ATOM 12332 C C . GLY A 1 3 ? -5.989 0.930 -3.934 1.00 0.00 3 GLY A C 16
ATOM 12333 O O . GLY A 1 3 ? -6.427 1.669 -4.822 1.00 0.00 3 GLY A O 16
ATOM 12337 N N . LYS A 1 4 ? -6.628 0.675 -2.800 1.00 0.00 4 LYS A N 16
ATOM 12338 C CA . LYS A 1 4 ? -7.918 1.261 -2.493 1.00 0.00 4 LYS A CA 16
ATOM 12339 C C . LYS A 1 4 ? -7.688 2.762 -2.472 1.00 0.00 4 LYS A C 16
ATOM 12340 O O . LYS A 1 4 ? -8.573 3.584 -2.703 1.00 0.00 4 LYS A O 16
ATOM 12359 N N . CYS A 1 5 ? -6.434 3.055 -2.187 1.00 0.00 5 CYS A N 16
ATOM 12360 C CA . CYS A 1 5 ? -5.891 4.377 -2.100 1.00 0.00 5 CYS A CA 16
ATOM 12361 C C . CYS A 1 5 ? -4.974 4.645 -3.293 1.00 0.00 5 CYS A C 16
ATOM 12362 O O . CYS A 1 5 ? -3.751 4.644 -3.138 1.00 0.00 5 CYS A O 16
ATOM 12369 N N . SER A 1 6 ? -5.542 4.865 -4.475 1.00 0.00 6 SER A N 16
ATOM 12370 C CA . SER A 1 6 ? -4.732 5.132 -5.661 1.00 0.00 6 SER A CA 16
ATOM 12371 C C . SER A 1 6 ? -4.023 6.477 -5.528 1.00 0.00 6 SER A C 16
ATOM 12372 O O . SER A 1 6 ? -4.098 7.111 -4.487 1.00 0.00 6 SER A O 16
ATOM 12380 N N . VAL A 1 7 ? -3.332 6.901 -6.577 1.00 0.00 7 VAL A N 16
ATOM 12381 C CA . VAL A 1 7 ? -2.604 8.170 -6.563 1.00 0.00 7 VAL A CA 16
ATOM 12382 C C . VAL A 1 7 ? -3.463 9.321 -6.030 1.00 0.00 7 VAL A C 16
ATOM 12383 O O . VAL A 1 7 ? -3.109 9.975 -5.047 1.00 0.00 7 VAL A O 16
ATOM 12396 N N . LEU A 1 8 ? -4.580 9.558 -6.687 1.00 0.00 8 LEU A N 16
ATOM 12397 C CA . LEU A 1 8 ? -5.493 10.630 -6.295 1.00 0.00 8 LEU A CA 16
ATOM 12398 C C . LEU A 1 8 ? -6.241 10.289 -5.003 1.00 0.00 8 LEU A C 16
ATOM 12399 O O . LEU A 1 8 ? -6.684 11.183 -4.288 1.00 0.00 8 LEU A O 16
ATOM 12415 N N . LYS A 1 9 ? -6.369 9.001 -4.694 1.00 0.00 9 LYS A N 16
ATOM 12416 C CA . LYS A 1 9 ? -7.046 8.582 -3.478 1.00 0.00 9 LYS A CA 16
ATOM 12417 C C . LYS A 1 9 ? -6.116 8.704 -2.276 1.00 0.00 9 LYS A C 16
ATOM 12418 O O . LYS A 1 9 ? -6.571 8.811 -1.140 1.00 0.00 9 LYS A O 16
ATOM 12437 N N . LYS A 1 10 ? -4.809 8.687 -2.534 1.00 0.00 10 LYS A N 16
ATOM 12438 C CA . LYS A 1 10 ? -3.816 8.801 -1.470 1.00 0.00 10 LYS A CA 16
ATOM 12439 C C . LYS A 1 10 ? -3.805 10.224 -0.933 1.00 0.00 10 LYS A C 16
ATOM 12440 O O . LYS A 1 10 ? -3.427 10.484 0.210 1.00 0.00 10 LYS A O 16
ATOM 12459 N N . VAL A 1 11 ? -4.266 11.140 -1.761 1.00 0.00 11 VAL A N 16
ATOM 12460 C CA . VAL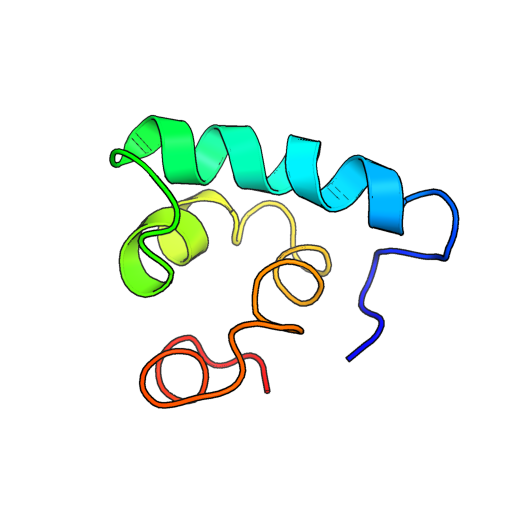 A 1 11 ? -4.361 12.530 -1.378 1.00 0.00 11 VAL A CA 16
ATOM 12461 C C . VAL A 1 11 ? -5.557 12.689 -0.445 1.00 0.00 11 VAL A C 16
ATOM 12462 O O . VAL A 1 11 ? -5.625 13.610 0.374 1.00 0.00 11 VAL A O 16
ATOM 12475 N N . ALA A 1 12 ? -6.504 11.775 -0.607 1.00 0.00 12 ALA A N 16
ATOM 12476 C CA . ALA A 1 12 ? -7.733 11.775 0.170 1.00 0.00 12 ALA A CA 16
ATOM 12477 C C . ALA A 1 12 ? -7.710 10.828 1.375 1.00 0.00 12 ALA A C 16
ATOM 12478 O O . ALA A 1 12 ? -8.566 10.955 2.244 1.00 0.00 12 ALA A O 16
ATOM 12485 N N . CYS A 1 13 ? -6.767 9.877 1.454 1.00 0.00 13 CYS A N 16
ATOM 12486 C CA . CYS A 1 13 ? -6.747 8.963 2.612 1.00 0.00 13 CYS A CA 16
ATOM 12487 C C . CYS A 1 13 ? -6.439 9.717 3.877 1.00 0.00 13 CYS A C 16
ATOM 12488 O O . CYS A 1 13 ? -6.950 9.387 4.938 1.00 0.00 13 CYS A O 16
ATOM 12495 N N . ALA A 1 14 ? -5.596 10.731 3.753 1.00 0.00 14 ALA A N 16
ATOM 12496 C CA . ALA A 1 14 ? -5.214 11.538 4.890 1.00 0.00 14 ALA A CA 16
ATOM 12497 C C . ALA A 1 14 ? -6.430 12.227 5.473 1.00 0.00 14 ALA A C 16
ATOM 12498 O O . ALA A 1 14 ? -6.483 12.491 6.666 1.00 0.00 14 ALA A O 16
ATOM 12505 N N . ALA A 1 15 ? -7.414 12.481 4.617 1.00 0.00 15 ALA A N 16
ATOM 12506 C CA . ALA A 1 15 ? -8.659 13.102 5.026 1.00 0.00 15 ALA A CA 16
ATOM 12507 C C . ALA A 1 15 ? -9.674 12.026 5.409 1.00 0.00 15 ALA A C 16
ATOM 12508 O O . ALA A 1 15 ? -10.507 12.224 6.295 1.00 0.00 15 ALA A O 16
ATOM 12515 N N . ALA A 1 16 ? -9.584 10.877 4.733 1.00 0.00 16 ALA A N 16
ATOM 12516 C CA . ALA A 1 16 ? -10.471 9.744 4.992 1.00 0.00 16 ALA A CA 16
ATOM 12517 C C . ALA A 1 16 ? -10.243 9.215 6.392 1.00 0.00 16 ALA A C 16
ATOM 12518 O O . ALA A 1 16 ? -11.182 9.098 7.174 1.00 0.00 16 ALA A O 16
ATOM 12525 N N . ILE A 1 17 ? -8.993 8.905 6.712 1.00 0.00 17 ILE A N 16
ATOM 12526 C CA . ILE A 1 17 ? -8.684 8.408 8.022 1.00 0.00 17 ILE A CA 16
ATOM 12527 C C . ILE A 1 17 ? -8.703 9.537 9.053 1.00 0.00 17 ILE A C 16
ATOM 12528 O O . ILE A 1 17 ? -8.970 9.303 10.230 1.00 0.00 17 ILE A O 16
ATOM 12544 N N . ALA A 1 18 ? -8.447 10.755 8.602 1.00 0.00 18 ALA A N 16
ATOM 12545 C CA . ALA A 1 18 ? -8.460 11.924 9.491 1.00 0.00 18 ALA A CA 16
ATOM 12546 C C . ALA A 1 18 ? -9.737 11.977 10.309 1.00 0.00 18 ALA A C 16
ATOM 12547 O O . ALA A 1 18 ? -9.705 12.292 11.498 1.00 0.00 18 ALA A O 16
ATOM 12554 N N . GLY A 1 19 ? -10.862 11.664 9.675 1.00 0.00 19 GLY A N 16
ATOM 12555 C CA . GLY A 1 19 ? -12.134 11.678 10.377 1.00 0.00 19 GLY A CA 16
ATOM 12556 C C . GLY A 1 19 ? -12.218 10.594 11.439 1.00 0.00 19 GLY A C 16
ATOM 12557 O O . GLY A 1 19 ? -13.004 10.700 12.383 1.00 0.00 19 GLY A O 16
ATOM 12561 N N . ALA A 1 20 ? -11.398 9.557 11.287 1.00 0.00 20 ALA A N 16
ATOM 12562 C CA . ALA A 1 20 ? -11.362 8.452 12.229 1.00 0.00 20 ALA A CA 16
ATOM 12563 C C . ALA A 1 20 ? -10.476 8.776 13.414 1.00 0.00 20 ALA A C 16
ATOM 12564 O O . ALA A 1 20 ? -10.834 8.492 14.558 1.00 0.00 20 ALA A O 16
ATOM 12571 N N . VAL A 1 21 ? -9.331 9.395 13.159 1.00 0.00 21 VAL A N 16
ATOM 12572 C CA . VAL A 1 21 ? -8.457 9.773 14.257 1.00 0.00 21 VAL A CA 16
ATOM 12573 C C . VAL A 1 21 ? -9.141 10.869 15.037 1.00 0.00 21 VAL A C 16
ATOM 12574 O O . VAL A 1 21 ? -9.119 10.877 16.251 1.00 0.00 21 VAL A O 16
ATOM 12587 N N . ALA A 1 22 ? -9.781 11.767 14.302 1.00 0.00 22 ALA A N 16
ATOM 12588 C CA . ALA A 1 22 ? -10.536 12.869 14.882 1.00 0.00 22 ALA A CA 16
ATOM 12589 C C . ALA A 1 22 ? -11.660 12.317 15.746 1.00 0.00 22 ALA A C 16
ATOM 12590 O O . ALA A 1 22 ? -12.144 12.984 16.661 1.00 0.00 22 ALA A O 16
ATOM 12597 N N . ALA A 1 23 ? -12.061 11.079 15.450 1.00 0.00 23 ALA A N 16
ATOM 12598 C CA . ALA A 1 23 ? -13.109 10.416 16.200 1.00 0.00 23 ALA A CA 16
ATOM 12599 C C . ALA A 1 23 ? -12.565 9.899 17.529 1.00 0.00 23 ALA A C 16
ATOM 12600 O O . ALA A 1 23 ? -13.294 9.831 18.517 1.00 0.00 23 ALA A O 16
ATOM 12607 N N . CYS A 1 24 ? -11.284 9.524 17.553 1.00 0.00 24 CYS A N 16
ATOM 12608 C CA . CYS A 1 24 ? -10.677 9.011 18.775 1.00 0.00 24 CYS A CA 16
ATOM 12609 C C . CYS A 1 24 ? -9.856 10.085 19.503 1.00 0.00 24 CYS A C 16
ATOM 12610 O O . CYS A 1 24 ? -9.969 10.234 20.718 1.00 0.00 24 CYS A O 16
ATOM 12617 N N . GLY A 1 25 ? -9.029 10.829 18.765 1.00 0.00 25 GLY A N 16
ATOM 12618 C CA . GLY A 1 25 ? -8.214 11.861 19.372 1.00 0.00 25 GLY A CA 16
ATOM 12619 C C . GLY A 1 25 ? -6.776 11.817 18.889 1.00 0.00 25 GLY A C 16
ATOM 12620 O O . GLY A 1 25 ? -5.844 11.905 19.690 1.00 0.00 25 GLY A O 16
ATOM 12624 N N . GLY A 1 26 ? -6.590 11.672 17.581 1.00 0.00 26 GLY A N 16
ATOM 12625 C CA . GLY A 1 26 ? -5.248 11.608 17.023 1.00 0.00 26 GLY A CA 16
ATOM 12626 C C . GLY A 1 26 ? -4.966 10.258 16.394 1.00 0.00 26 GLY A C 16
ATOM 12627 O O . GLY A 1 26 ? -5.851 9.403 16.365 1.00 0.00 26 GLY A O 16
ATOM 12631 N N . ILE A 1 27 ? -3.743 10.070 15.884 1.00 0.00 27 ILE A N 16
ATOM 12632 C CA . ILE A 1 27 ? -3.346 8.810 15.243 1.00 0.00 27 ILE A CA 16
ATOM 12633 C C . ILE A 1 27 ? -3.274 7.640 16.254 1.00 0.00 27 ILE A C 16
ATOM 12634 O O . ILE A 1 27 ? -2.223 7.046 16.513 1.00 0.00 27 ILE A O 16
ATOM 12650 N N . ASP A 1 28 ? -4.433 7.265 16.764 1.00 0.00 28 ASP A N 16
ATOM 12651 C CA . ASP A 1 28 ? -4.548 6.120 17.636 1.00 0.00 28 ASP A CA 16
ATOM 12652 C C . ASP A 1 28 ? -4.843 5.024 16.656 1.00 0.00 28 ASP A C 16
ATOM 12653 O O . ASP A 1 28 ? -5.996 4.760 16.339 1.00 0.00 28 ASP A O 16
ATOM 12662 N N . LEU A 1 29 ? -3.781 4.481 16.093 1.00 0.00 29 LEU A N 16
ATOM 12663 C CA . LEU A 1 29 ? -3.867 3.506 15.036 1.00 0.00 29 LEU A CA 16
ATOM 12664 C C . LEU A 1 29 ? -4.831 2.338 15.354 1.00 0.00 29 LEU A C 16
ATOM 12665 O O . LEU A 1 29 ? -5.622 1.971 14.484 1.00 0.00 29 LEU A O 16
ATOM 12681 N N . PRO A 1 30 ? -4.865 1.771 16.592 1.00 0.00 30 PRO A N 16
ATOM 12682 C CA . PRO A 1 30 ? -5.834 0.714 16.924 1.00 0.00 30 PRO A CA 16
ATOM 12683 C C . PRO A 1 30 ? -7.242 1.273 17.156 1.00 0.00 30 PRO A C 16
ATOM 12684 O O . PRO A 1 30 ? -8.180 0.525 17.428 1.00 0.00 30 PRO A O 16
ATOM 12695 N N . CYS A 1 31 ? -7.369 2.595 17.090 1.00 0.00 31 CYS A N 16
ATOM 12696 C CA . CYS A 1 31 ? -8.640 3.265 17.331 1.00 0.00 31 CYS A CA 16
ATOM 12697 C C . CYS A 1 31 ? -9.295 3.776 16.041 1.00 0.00 31 CYS A C 16
ATOM 12698 O O . CYS A 1 31 ? -10.494 3.592 15.836 1.00 0.00 31 CYS A O 16
ATOM 12705 N N . VAL A 1 32 ? -8.520 4.454 15.186 1.00 0.00 32 VAL A N 16
ATOM 12706 C CA . VAL A 1 32 ? -9.070 5.022 13.940 1.00 0.00 32 VAL A CA 16
ATOM 12707 C C . VAL A 1 32 ? -9.579 3.929 13.016 1.00 0.00 32 VAL A C 16
ATOM 12708 O O . VAL A 1 32 ? -10.438 4.177 12.178 1.00 0.00 32 VAL A O 16
ATOM 12721 N N . LEU A 1 33 ? -9.073 2.714 13.185 1.00 0.00 33 LEU A N 16
ATOM 12722 C CA . LEU A 1 33 ? -9.503 1.606 12.364 1.00 0.00 33 LEU A CA 16
ATOM 12723 C C . LEU A 1 33 ? -10.913 1.144 12.729 1.00 0.00 33 LEU A C 16
ATOM 12724 O O . LEU A 1 33 ? -11.341 0.064 12.331 1.00 0.00 33 LEU A O 16
ATOM 12740 N N . ALA A 1 34 ? -11.634 1.977 13.461 1.00 0.00 34 ALA A N 16
ATOM 12741 C CA . ALA A 1 34 ? -12.999 1.675 13.839 1.00 0.00 34 ALA A CA 16
ATOM 12742 C C . ALA A 1 34 ? -13.929 2.472 12.948 1.00 0.00 34 ALA A C 16
ATOM 12743 O O . ALA A 1 34 ? -14.853 1.933 12.341 1.00 0.00 34 ALA A O 16
ATOM 12750 N N . ALA A 1 35 ? -13.650 3.764 12.855 1.00 0.00 35 ALA A N 16
ATOM 12751 C CA . ALA A 1 35 ? -14.428 4.665 12.019 1.00 0.00 35 ALA A CA 16
ATOM 12752 C C . ALA A 1 35 ? -13.890 4.655 10.598 1.00 0.00 35 ALA A C 16
ATOM 12753 O O . ALA A 1 35 ? -14.646 4.740 9.632 1.00 0.00 35 ALA A O 16
ATOM 12760 N N . LEU A 1 36 ? -12.568 4.537 10.476 1.00 0.00 36 LEU A N 16
ATOM 12761 C CA . LEU A 1 36 ? -11.924 4.498 9.173 1.00 0.00 36 LEU A CA 16
ATOM 12762 C C . LEU A 1 36 ? -12.158 3.165 8.505 1.00 0.00 36 LEU A C 16
ATOM 12763 O O . LEU A 1 36 ? -12.012 3.022 7.295 1.00 0.00 36 LEU A O 16
ATOM 12779 N N . LYS A 1 37 ? -12.466 2.175 9.304 1.00 0.00 37 LYS A N 16
ATOM 12780 C CA . LYS A 1 37 ? -12.652 0.833 8.787 1.00 0.00 37 LYS A CA 16
ATOM 12781 C C . LYS A 1 37 ? -13.706 0.793 7.674 1.00 0.00 37 LYS A C 16
ATOM 12782 O O . LYS A 1 37 ? -13.677 -0.084 6.807 1.00 0.00 37 LYS A O 16
ATOM 12801 N N . ALA A 1 38 ? -14.613 1.768 7.686 1.00 0.00 38 ALA A N 16
ATOM 12802 C CA . ALA A 1 38 ? -15.656 1.866 6.669 1.00 0.00 38 ALA A CA 16
ATOM 12803 C C . ALA A 1 38 ? -15.077 2.294 5.319 1.00 0.00 38 ALA A C 16
ATOM 12804 O O . ALA A 1 38 ? -15.801 2.397 4.328 1.00 0.00 38 ALA A O 16
ATOM 12811 N N . ALA A 1 39 ? -13.766 2.534 5.289 1.00 0.00 39 ALA A N 16
ATOM 12812 C CA . ALA A 1 39 ? -13.069 2.941 4.071 1.00 0.00 39 ALA A CA 16
ATOM 12813 C C . ALA A 1 39 ? -12.622 1.731 3.276 1.00 0.00 39 ALA A C 16
ATOM 12814 O O . ALA A 1 39 ? -11.779 1.843 2.383 1.00 0.00 39 ALA A O 16
ATOM 12821 N N . GLU A 1 40 ? -13.192 0.588 3.637 1.00 0.00 40 GLU A N 16
ATOM 12822 C CA . GLU A 1 40 ? -12.890 -0.704 3.019 1.00 0.00 40 GLU A CA 16
ATOM 12823 C C . GLU A 1 40 ? -11.420 -1.063 3.225 1.00 0.00 40 GLU A C 16
ATOM 12824 O O . GLU A 1 40 ? -11.081 -1.872 4.088 1.00 0.00 40 GLU A O 16
ATOM 12836 N N . GLY A 1 41 ? -10.549 -0.448 2.443 1.00 0.00 41 GLY A N 16
ATOM 12837 C CA . GLY A 1 41 ? -9.145 -0.711 2.571 1.00 0.00 41 GLY A CA 16
ATOM 12838 C C . GLY A 1 41 ? -8.283 0.500 2.298 1.00 0.00 41 GLY A C 16
ATOM 12839 O O . GLY A 1 41 ? -7.209 0.369 1.713 1.00 0.00 41 GLY A O 16
ATOM 12843 N N . CYS A 1 42 ? -8.690 1.689 2.756 1.00 0.00 42 CYS A N 16
ATOM 12844 C CA . CYS A 1 42 ? -7.847 2.849 2.548 1.00 0.00 42 CYS A CA 16
ATOM 12845 C C . CYS A 1 42 ? -7.107 3.101 3.823 1.00 0.00 42 CYS A C 16
ATOM 12846 O O . CYS A 1 42 ? -6.356 4.067 3.973 1.00 0.00 42 CYS A O 16
ATOM 12853 N N . ALA A 1 43 ? -7.288 2.157 4.725 1.00 0.00 43 ALA A N 16
ATOM 12854 C CA . ALA A 1 43 ? -6.612 2.168 5.983 1.00 0.00 43 ALA A CA 16
ATOM 12855 C C . ALA A 1 43 ? -5.162 1.828 5.706 1.00 0.00 43 ALA A C 16
ATOM 12856 O O . ALA A 1 43 ? -4.263 2.209 6.446 1.00 0.00 43 ALA A O 16
ATOM 12863 N N . SER A 1 44 ? -4.964 1.144 4.575 1.00 0.00 44 SER A N 16
ATOM 12864 C CA . SER A 1 44 ? -3.650 0.771 4.087 1.00 0.00 44 SER A CA 16
ATOM 12865 C C . SER A 1 44 ? -2.822 2.042 3.873 1.00 0.00 44 SER A C 16
ATOM 12866 O O . SER A 1 44 ? -1.594 2.021 3.910 1.00 0.00 44 SER A O 16
ATOM 12874 N N . CYS A 1 45 ? -3.528 3.161 3.695 1.00 0.00 45 CYS A N 16
ATOM 12875 C CA . CYS A 1 45 ? -2.898 4.465 3.527 1.00 0.00 45 CYS A CA 16
ATOM 12876 C C . CYS A 1 45 ? -2.582 5.020 4.907 1.00 0.00 45 CYS A C 16
ATOM 12877 O O . CYS A 1 45 ? -1.486 5.517 5.163 1.00 0.00 45 CYS A O 16
ATOM 12884 N N . PHE A 1 46 ? -3.563 4.881 5.803 1.00 0.00 46 PHE A N 16
ATOM 12885 C CA . PHE A 1 46 ? -3.437 5.308 7.191 1.00 0.00 46 PHE A CA 16
ATOM 12886 C C . PHE A 1 46 ? -2.227 4.636 7.818 1.00 0.00 46 PHE A C 16
ATOM 12887 O O . PHE A 1 46 ? -1.255 5.294 8.155 1.00 0.00 46 PHE A O 16
ATOM 12904 N N . CYS A 1 47 ? -2.272 3.321 7.951 1.00 0.00 47 CYS A N 16
ATOM 12905 C CA . CYS A 1 47 ? -1.151 2.602 8.525 1.00 0.00 47 CYS A CA 16
ATOM 12906 C C . CYS A 1 47 ? -0.122 2.224 7.455 1.00 0.00 47 CYS A C 16
ATOM 12907 O O . CYS A 1 47 ? 0.259 1.061 7.328 1.00 0.00 47 CYS A O 16
ATOM 12914 N N . GLU A 1 48 ? 0.340 3.206 6.694 1.00 0.00 48 GLU A N 16
ATOM 12915 C CA . GLU A 1 48 ? 1.335 2.953 5.659 1.00 0.00 48 GLU A CA 16
ATOM 12916 C C . GLU A 1 48 ? 2.720 3.291 6.195 1.00 0.00 48 GLU A C 16
ATOM 12917 O O . GLU A 1 48 ? 3.603 2.432 6.262 1.00 0.00 48 GLU A O 16
ATOM 12929 N N . ASP A 1 49 ? 2.893 4.547 6.596 1.00 0.00 49 ASP A N 16
ATOM 12930 C CA . ASP A 1 49 ? 4.161 5.012 7.147 1.00 0.00 49 ASP A CA 16
ATOM 12931 C C . ASP A 1 49 ? 4.346 4.485 8.566 1.00 0.00 49 ASP A C 16
ATOM 12932 O O . ASP A 1 49 ? 5.467 4.320 9.042 1.00 0.00 49 ASP A O 16
ATOM 12941 N N . HIS A 1 50 ? 3.232 4.217 9.235 1.00 0.00 50 HIS A N 16
ATOM 12942 C CA . HIS A 1 50 ? 3.261 3.704 10.600 1.00 0.00 50 HIS A CA 16
ATOM 12943 C C . HIS A 1 50 ? 2.771 2.263 10.664 1.00 0.00 50 HIS A C 16
ATOM 12944 O O . HIS A 1 50 ? 2.042 1.891 11.584 1.00 0.00 50 HIS A O 16
ATOM 12959 N N . CYS A 1 51 ? 3.190 1.449 9.703 1.00 0.00 51 CYS A N 16
ATOM 12960 C CA . CYS A 1 51 ? 2.806 0.034 9.683 1.00 0.00 51 CYS A CA 16
ATOM 12961 C C . CYS A 1 51 ? 3.569 -0.737 10.761 1.00 0.00 51 CYS A C 16
ATOM 12962 O O . CYS A 1 51 ? 4.613 -1.336 10.492 1.00 0.00 51 CYS A O 16
ATOM 12969 N N . HIS A 1 52 ? 3.049 -0.697 11.986 1.00 0.00 52 HIS A N 16
ATOM 12970 C CA . HIS A 1 52 ? 3.674 -1.368 13.125 1.00 0.00 52 HIS A CA 16
ATOM 12971 C C . HIS A 1 52 ? 2.711 -1.384 14.313 1.00 0.00 52 HIS A C 16
ATOM 12972 O O . HIS A 1 52 ? 1.546 -1.003 14.178 1.00 0.00 52 HIS A O 16
ATOM 12987 N N . GLY A 1 53 ? 3.223 -1.781 15.475 1.00 0.00 53 GLY A N 16
ATOM 12988 C CA . GLY A 1 53 ? 2.432 -1.793 16.694 1.00 0.00 53 GLY A CA 16
ATOM 12989 C C . GLY A 1 53 ? 1.228 -2.707 16.650 1.00 0.00 53 GLY A C 16
ATOM 12990 O O . GLY A 1 53 ? 1.350 -3.919 16.831 1.00 0.00 53 GLY A O 16
ATOM 12994 N N . VAL A 1 54 ? 0.054 -2.126 16.435 1.00 0.00 54 VAL A N 16
ATOM 12995 C CA . VAL A 1 54 ? -1.166 -2.884 16.403 1.00 0.00 54 VAL A CA 16
ATOM 12996 C C . VAL A 1 54 ? -1.702 -2.967 14.976 1.00 0.00 54 VAL A C 16
ATOM 12997 O O . VAL A 1 54 ? -2.829 -3.370 14.756 1.00 0.00 54 VAL A O 16
ATOM 13010 N N . CYS A 1 55 ? -0.876 -2.602 14.004 1.00 0.00 55 CYS A N 16
ATOM 13011 C CA . CYS A 1 55 ? -1.276 -2.647 12.595 1.00 0.00 55 CYS A CA 16
ATOM 13012 C C . CYS A 1 55 ? -1.478 -4.088 12.191 1.00 0.00 55 CYS A C 16
ATOM 13013 O O . CYS A 1 55 ? -2.189 -4.406 11.236 1.00 0.00 55 CYS A O 16
ATOM 13020 N N . LYS A 1 56 ? -0.855 -4.954 12.966 1.00 0.00 56 LYS A N 16
ATOM 13021 C CA . LYS A 1 56 ? -0.947 -6.375 12.763 1.00 0.00 56 LYS A CA 16
ATOM 13022 C C . LYS A 1 56 ? -2.279 -6.867 13.323 1.00 0.00 56 LYS A C 16
ATOM 13023 O O . LYS A 1 56 ? -2.886 -7.796 12.797 1.00 0.00 56 LYS A O 16
ATOM 13042 N N . ASP A 1 57 ? -2.747 -6.187 14.370 1.00 0.00 57 ASP A N 16
ATOM 13043 C CA . ASP A 1 57 ? -4.035 -6.499 14.979 1.00 0.00 57 ASP A CA 16
ATOM 13044 C C . ASP A 1 57 ? -5.114 -5.769 14.204 1.00 0.00 57 ASP A C 16
ATOM 13045 O O . ASP A 1 57 ? -6.280 -6.160 14.186 1.00 0.00 57 ASP A O 16
ATOM 13054 N N . LEU A 1 58 ? -4.673 -4.695 13.567 1.00 0.00 58 LEU A N 16
ATOM 13055 C CA . LEU A 1 58 ? -5.494 -3.838 12.760 1.00 0.00 58 LEU A CA 16
ATOM 13056 C C . LEU A 1 58 ? -6.060 -4.664 11.605 1.00 0.00 58 LEU A C 16
ATOM 13057 O O . LEU A 1 58 ? -7.271 -4.674 11.386 1.00 0.00 58 LEU A O 16
ATOM 13073 N N . HIS A 1 59 ? -5.157 -5.358 10.885 1.00 0.00 59 HIS A N 16
ATOM 13074 C CA . HIS A 1 59 ? -5.508 -6.226 9.744 1.00 0.00 59 HIS A CA 16
ATOM 13075 C C . HIS A 1 59 ? -5.603 -5.367 8.520 1.00 0.00 59 HIS A C 16
ATOM 13076 O O . HIS A 1 59 ? -6.683 -5.136 7.968 1.00 0.00 59 HIS A O 16
ATOM 13091 N N . LEU A 1 60 ? -4.462 -4.825 8.164 1.00 0.00 60 LEU A N 16
ATOM 13092 C CA . LEU A 1 60 ? -4.363 -3.896 7.079 1.00 0.00 60 LEU A CA 16
ATOM 13093 C C . LEU A 1 60 ? -2.934 -3.910 6.508 1.00 0.00 60 LEU A C 16
ATOM 13094 O O . LEU A 1 60 ? -2.729 -3.698 5.313 1.00 0.00 60 LEU A O 16
ATOM 13110 N N . CYS A 1 61 ? -1.950 -4.168 7.381 1.00 0.00 61 CYS A N 16
ATOM 13111 C CA . CYS A 1 61 ? -0.541 -4.221 6.986 1.00 0.00 61 CYS A CA 16
ATOM 13112 C C . CYS A 1 61 ? 0.251 -5.068 7.983 1.00 0.00 61 CYS A C 16
ATOM 13113 O O . CYS A 1 61 ? 0.833 -6.090 7.566 1.00 0.00 61 CYS A O 16
ATOM 13121 N N . ALA A 1 1 ? 0.262 -4.173 -4.710 1.00 0.00 1 ALA A N 17
ATOM 13122 C CA . ALA A 1 1 ? -0.433 -2.870 -4.855 1.00 0.00 1 ALA A CA 17
ATOM 13123 C C . ALA A 1 1 ? -0.272 -2.040 -3.592 1.00 0.00 1 ALA A C 17
ATOM 13124 O O . ALA A 1 1 ? -0.031 -2.578 -2.512 1.00 0.00 1 ALA A O 17
ATOM 13133 N N . MET A 1 2 ? -0.412 -0.728 -3.729 1.00 0.00 2 MET A N 17
ATOM 13134 C CA . MET A 1 2 ? -0.285 0.176 -2.595 1.00 0.00 2 MET A CA 17
ATOM 13135 C C . MET A 1 2 ? -1.563 0.177 -1.759 1.00 0.00 2 MET A C 17
ATOM 13136 O O . MET A 1 2 ? -1.653 -0.492 -0.731 1.00 0.00 2 MET A O 17
ATOM 13150 N N . GLY A 1 3 ? -2.545 0.936 -2.213 1.00 0.00 3 GLY A N 17
ATOM 13151 C CA . GLY A 1 3 ? -3.808 1.036 -1.511 1.00 0.00 3 GLY A CA 17
ATOM 13152 C C . GLY A 1 3 ? -4.905 1.517 -2.415 1.00 0.00 3 GLY A C 17
ATOM 13153 O O . GLY A 1 3 ? -4.659 1.843 -3.574 1.00 0.00 3 GLY A O 17
ATOM 13157 N N . LYS A 1 4 ? -6.110 1.608 -1.870 1.00 0.00 4 LYS A N 17
ATOM 13158 C CA . LYS A 1 4 ? -7.253 2.116 -2.613 1.00 0.00 4 LYS A CA 17
ATOM 13159 C C . LYS A 1 4 ? -7.094 3.626 -2.729 1.00 0.00 4 LYS A C 17
ATOM 13160 O O . LYS A 1 4 ? -7.939 4.346 -3.261 1.00 0.00 4 LYS A O 17
ATOM 13179 N N . CYS A 1 5 ? -5.993 4.080 -2.165 1.00 0.00 5 CYS A N 17
ATOM 13180 C CA . CYS A 1 5 ? -5.642 5.470 -2.096 1.00 0.00 5 CYS A CA 17
ATOM 13181 C C . CYS A 1 5 ? -4.170 5.680 -2.486 1.00 0.00 5 CYS A C 17
ATOM 13182 O O . CYS A 1 5 ? -3.328 5.882 -1.615 1.00 0.00 5 CYS A O 17
ATOM 13189 N N . SER A 1 6 ? -3.859 5.604 -3.786 1.00 0.00 6 SER A N 17
ATOM 13190 C CA . SER A 1 6 ? -2.481 5.760 -4.261 1.00 0.00 6 SER A CA 17
ATOM 13191 C C . SER A 1 6 ? -2.213 7.140 -4.872 1.00 0.00 6 SER A C 17
ATOM 13192 O O . SER A 1 6 ? -3.097 7.735 -5.461 1.00 0.00 6 SER A O 17
ATOM 13200 N N . VAL A 1 7 ? -0.952 7.582 -4.721 1.00 0.00 7 VAL A N 17
ATOM 13201 C CA . VAL A 1 7 ? -0.371 8.849 -5.194 1.00 0.00 7 VAL A CA 17
ATOM 13202 C C . VAL A 1 7 ? -1.278 10.060 -5.030 1.00 0.00 7 VAL A C 17
ATOM 13203 O O . VAL A 1 7 ? -1.073 10.904 -4.158 1.00 0.00 7 VAL A O 17
ATOM 13216 N N . LEU A 1 8 ? -2.255 10.124 -5.872 1.00 0.00 8 LEU A N 17
ATOM 13217 C CA . LEU A 1 8 ? -3.219 11.228 -5.871 1.00 0.00 8 LEU A CA 17
ATOM 13218 C C . LEU A 1 8 ? -4.362 10.936 -4.915 1.00 0.00 8 LEU A C 17
ATOM 13219 O O . LEU A 1 8 ? -4.979 11.846 -4.364 1.00 0.00 8 LEU A O 17
ATOM 13235 N N . LYS A 1 9 ? -4.604 9.664 -4.680 1.00 0.00 9 LYS A N 17
ATOM 13236 C CA . LYS A 1 9 ? -5.615 9.247 -3.757 1.00 0.00 9 LYS A CA 17
ATOM 13237 C C . LYS A 1 9 ? -4.977 9.139 -2.372 1.00 0.00 9 LYS A C 17
ATOM 13238 O O . LYS A 1 9 ? -5.648 8.878 -1.379 1.00 0.00 9 LYS A O 17
ATOM 13257 N N . LYS A 1 10 ? -3.663 9.430 -2.323 1.00 0.00 10 LYS A N 17
ATOM 13258 C CA . LYS A 1 10 ? -2.905 9.462 -1.066 1.00 0.00 10 LYS A CA 17
ATOM 13259 C C . LYS A 1 10 ? -3.276 10.740 -0.328 1.00 0.00 10 LYS A C 17
ATOM 13260 O O . LYS A 1 10 ? -2.939 10.946 0.834 1.00 0.00 10 LYS A O 17
ATOM 13279 N N . VAL A 1 11 ? -3.987 11.581 -1.051 1.00 0.00 11 VAL A N 17
ATOM 13280 C CA . VAL A 1 11 ? -4.463 12.845 -0.560 1.00 0.00 11 VAL A CA 17
ATOM 13281 C C . VAL A 1 11 ? -5.881 12.660 -0.025 1.00 0.00 11 VAL A C 17
ATOM 13282 O O . VAL A 1 11 ? -6.376 13.440 0.790 1.00 0.00 11 VAL A O 17
ATOM 13295 N N . ALA A 1 12 ? -6.516 11.602 -0.515 1.00 0.00 12 ALA A N 17
ATOM 13296 C CA . ALA A 1 12 ? -7.882 11.257 -0.143 1.00 0.00 12 ALA A CA 17
ATOM 13297 C C . ALA A 1 12 ? -7.958 10.351 1.086 1.00 0.00 12 ALA A C 17
ATOM 13298 O O . ALA A 1 12 ? -9.042 10.141 1.623 1.00 0.00 12 ALA A O 17
ATOM 13305 N N . CYS A 1 13 ? -6.828 9.804 1.545 1.00 0.00 13 CYS A N 17
ATOM 13306 C CA . CYS A 1 13 ? -6.856 8.934 2.722 1.00 0.00 13 CYS A CA 17
ATOM 13307 C C . CYS A 1 13 ? -7.288 9.722 3.932 1.00 0.00 13 CYS A C 17
ATOM 13308 O O . CYS A 1 13 ? -7.870 9.176 4.857 1.00 0.00 13 CYS A O 17
ATOM 13315 N N . ALA A 1 14 ? -7.021 11.019 3.908 1.00 0.00 14 ALA A N 17
ATOM 13316 C CA . ALA A 1 14 ? -7.409 11.889 4.994 1.00 0.00 14 ALA A CA 17
ATOM 13317 C C . ALA A 1 14 ? -8.923 12.041 5.010 1.00 0.00 14 ALA A C 17
ATOM 13318 O O . ALA A 1 14 ? -9.542 12.121 6.062 1.00 0.00 14 ALA A O 17
ATOM 13325 N N . ALA A 1 15 ? -9.522 12.049 3.834 1.00 0.00 15 ALA A N 17
ATOM 13326 C CA . ALA A 1 15 ? -10.966 12.165 3.729 1.00 0.00 15 ALA A CA 17
ATOM 13327 C C . ALA A 1 15 ? -11.653 10.943 4.321 1.00 0.00 15 ALA A C 17
ATOM 13328 O O . ALA A 1 15 ? -12.810 11.005 4.734 1.00 0.00 15 ALA A O 17
ATOM 13335 N N . ALA A 1 16 ? -10.929 9.835 4.352 1.00 0.00 16 ALA A N 17
ATOM 13336 C CA . ALA A 1 16 ? -11.456 8.594 4.879 1.00 0.00 16 ALA A CA 17
ATOM 13337 C C . ALA A 1 16 ? -11.015 8.333 6.319 1.00 0.00 16 ALA A C 17
ATOM 13338 O O . ALA A 1 16 ? -11.839 7.987 7.166 1.00 0.00 16 ALA A O 17
ATOM 13345 N N . ILE A 1 17 ? -9.713 8.437 6.592 1.00 0.00 17 ILE A N 17
ATOM 13346 C CA . ILE A 1 17 ? -9.211 8.140 7.920 1.00 0.00 17 ILE A CA 17
ATOM 13347 C C . ILE A 1 17 ? -9.061 9.358 8.839 1.00 0.00 17 ILE A C 17
ATOM 13348 O O . ILE A 1 17 ? -9.296 9.230 10.030 1.00 0.00 17 ILE A O 17
ATOM 13364 N N . ALA A 1 18 ? -8.666 10.517 8.328 1.00 0.00 18 ALA A N 17
ATOM 13365 C CA . ALA A 1 18 ? -8.507 11.706 9.198 1.00 0.00 18 ALA A CA 17
ATOM 13366 C C . ALA A 1 18 ? -9.743 11.922 10.068 1.00 0.00 18 ALA A C 17
ATOM 13367 O O . ALA A 1 18 ? -9.644 12.394 11.196 1.00 0.00 18 ALA A O 17
ATOM 13374 N N . GLY A 1 19 ? -10.903 11.544 9.546 1.00 0.00 19 GLY A N 17
ATOM 13375 C CA . GLY A 1 19 ? -12.134 11.671 10.304 1.00 0.00 19 GLY A CA 17
ATOM 13376 C C . GLY A 1 19 ? -12.217 10.638 11.419 1.00 0.00 19 GLY A C 17
ATOM 13377 O O . GLY A 1 19 ? -12.884 10.855 12.428 1.00 0.00 19 GLY A O 17
ATOM 13381 N N . ALA A 1 20 ? -11.514 9.521 11.238 1.00 0.00 20 ALA A N 17
ATOM 13382 C CA . ALA A 1 20 ? -11.478 8.452 12.221 1.00 0.00 20 ALA A CA 17
ATOM 13383 C C . ALA A 1 20 ? -10.517 8.787 13.344 1.00 0.00 20 ALA A C 17
ATOM 13384 O O . ALA A 1 20 ? -10.827 8.578 14.516 1.00 0.00 20 ALA A O 17
ATOM 13391 N N . VAL A 1 21 ? -9.354 9.333 12.996 1.00 0.00 21 VAL A N 17
ATOM 13392 C CA . VAL A 1 21 ? -8.396 9.717 14.023 1.00 0.00 21 VAL A CA 17
ATOM 13393 C C . VAL A 1 21 ? -8.993 10.845 14.827 1.00 0.00 21 VAL A C 17
ATOM 13394 O O . VAL A 1 21 ? -8.865 10.890 16.034 1.00 0.00 21 VAL A O 17
ATOM 13407 N N . ALA A 1 22 ? -9.670 11.737 14.123 1.00 0.00 22 ALA A N 17
ATOM 13408 C CA . ALA A 1 22 ? -10.340 12.873 14.733 1.00 0.00 22 ALA A CA 17
ATOM 13409 C C . ALA A 1 22 ? -11.372 12.388 15.739 1.00 0.00 22 ALA A C 17
ATOM 13410 O O . ALA A 1 22 ? -11.672 13.071 16.717 1.00 0.00 22 ALA A O 17
ATOM 13417 N N . ALA A 1 23 ? -11.907 11.193 15.496 1.00 0.00 23 ALA A N 17
ATOM 13418 C CA . ALA A 1 23 ? -12.894 10.611 16.386 1.00 0.00 23 ALA A CA 17
ATOM 13419 C C . ALA A 1 23 ? -12.236 10.098 17.665 1.00 0.00 23 ALA A C 17
ATOM 13420 O O . ALA A 1 23 ? -12.879 10.025 18.713 1.00 0.00 23 ALA A O 17
ATOM 13427 N N . CYS A 1 24 ? -10.958 9.736 17.579 1.00 0.00 24 CYS A N 17
ATOM 13428 C CA . CYS A 1 24 ? -10.238 9.224 18.740 1.00 0.00 24 CYS A CA 17
ATOM 13429 C C . CYS A 1 24 ? -9.340 10.292 19.374 1.00 0.00 24 CYS A C 17
ATOM 13430 O O . CYS A 1 24 ? -9.328 10.449 20.595 1.00 0.00 24 CYS A O 17
ATOM 13437 N N . GLY A 1 25 ? -8.584 11.023 18.554 1.00 0.00 25 GLY A N 17
ATOM 13438 C CA . GLY A 1 25 ? -7.705 12.048 19.076 1.00 0.00 25 GLY A CA 17
ATOM 13439 C C . GLY A 1 25 ? -6.314 11.974 18.480 1.00 0.00 25 GLY A C 17
ATOM 13440 O O . GLY A 1 25 ? -5.320 11.942 19.205 1.00 0.00 25 GLY A O 17
ATOM 13444 N N . GLY A 1 26 ? -6.241 11.934 17.157 1.00 0.00 26 GLY A N 17
ATOM 13445 C CA . GLY A 1 26 ? -4.957 11.846 16.484 1.00 0.00 26 GLY A CA 17
ATOM 13446 C C . GLY A 1 26 ? -4.732 10.466 15.907 1.00 0.00 26 GLY A C 17
ATOM 13447 O O . GLY A 1 26 ? -5.619 9.615 16.002 1.00 0.00 26 GLY A O 17
ATOM 13451 N N . ILE A 1 27 ? -3.560 10.236 15.312 1.00 0.00 27 ILE A N 17
ATOM 13452 C CA . ILE A 1 27 ? -3.235 8.937 14.721 1.00 0.00 27 ILE A CA 17
ATOM 13453 C C . ILE A 1 27 ? -3.087 7.851 15.800 1.00 0.00 27 ILE A C 17
ATOM 13454 O O . ILE A 1 27 ? -1.988 7.396 16.130 1.00 0.00 27 ILE A O 17
ATOM 13470 N N . ASP A 1 28 ? -4.220 7.394 16.301 1.00 0.00 28 ASP A N 17
ATOM 13471 C CA . ASP A 1 28 ? -4.244 6.304 17.252 1.00 0.00 28 ASP A CA 17
ATOM 13472 C C . ASP A 1 28 ? -4.572 5.135 16.374 1.00 0.00 28 ASP A C 17
ATOM 13473 O O . ASP A 1 28 ? -5.725 4.760 16.228 1.00 0.00 28 ASP A O 17
ATOM 13482 N N . LEU A 1 29 ? -3.548 4.660 15.696 1.00 0.00 29 LEU A N 17
ATOM 13483 C CA . LEU A 1 29 ? -3.668 3.632 14.704 1.00 0.00 29 LEU A CA 17
ATOM 13484 C C . LEU A 1 29 ? -4.546 2.428 15.112 1.00 0.00 29 LEU A C 17
ATOM 13485 O O . LEU A 1 29 ? -5.353 1.989 14.293 1.00 0.00 29 LEU A O 17
ATOM 13501 N N . PRO A 1 30 ? -4.502 1.906 16.366 1.00 0.00 30 PRO A N 17
ATOM 13502 C CA . PRO A 1 30 ? -5.398 0.814 16.757 1.00 0.00 30 PRO A CA 17
ATOM 13503 C C . PRO A 1 30 ? -6.827 1.311 16.985 1.00 0.00 30 PRO A C 17
ATOM 13504 O O . PRO A 1 30 ? -7.790 0.542 16.937 1.00 0.00 30 PRO A O 17
ATOM 13515 N N . CYS A 1 31 ? -6.931 2.602 17.266 1.00 0.00 31 CYS A N 17
ATOM 13516 C CA . CYS A 1 31 ? -8.196 3.263 17.557 1.00 0.00 31 CYS A CA 17
ATOM 13517 C C . CYS A 1 31 ? -8.976 3.663 16.306 1.00 0.00 31 CYS A C 17
ATOM 13518 O O . CYS A 1 31 ? -10.171 3.393 16.204 1.00 0.00 31 CYS A O 17
ATOM 13525 N N . VAL A 1 32 ? -8.315 4.370 15.383 1.00 0.00 32 VAL A N 17
ATOM 13526 C CA . VAL A 1 32 ? -8.995 4.871 14.182 1.00 0.00 32 VAL A CA 17
ATOM 13527 C C . VAL A 1 32 ? -9.532 3.753 13.312 1.00 0.00 32 VAL A C 17
ATOM 13528 O O . VAL A 1 32 ? -10.557 3.928 12.666 1.00 0.00 32 VAL A O 17
ATOM 13541 N N . LEU A 1 33 ? -8.846 2.618 13.276 1.00 0.00 33 LEU A N 17
ATOM 13542 C CA . LEU A 1 33 ? -9.278 1.516 12.446 1.00 0.00 33 LEU A CA 17
ATOM 13543 C C . LEU A 1 33 ? -10.621 0.945 12.905 1.00 0.00 33 LEU A C 17
ATOM 13544 O O . LEU A 1 33 ? -11.241 0.182 12.185 1.00 0.00 33 LEU A O 17
ATOM 13560 N N . ALA A 1 34 ? -11.094 1.345 14.081 1.00 0.00 34 ALA A N 17
ATOM 13561 C CA . ALA A 1 34 ? -12.390 0.879 14.564 1.00 0.00 34 ALA A CA 17
ATOM 13562 C C . ALA A 1 34 ? -13.487 1.515 13.730 1.00 0.00 34 ALA A C 17
ATOM 13563 O O . ALA A 1 34 ? -14.409 0.850 13.262 1.00 0.00 34 ALA A O 17
ATOM 13570 N N . ALA A 1 35 ? -13.355 2.818 13.527 1.00 0.00 35 ALA A N 17
ATOM 13571 C CA . ALA A 1 35 ? -14.307 3.572 12.730 1.00 0.00 35 ALA A CA 17
ATOM 13572 C C . ALA A 1 35 ? -13.902 3.568 11.265 1.00 0.00 35 ALA A C 17
ATOM 13573 O O . ALA A 1 35 ? -14.749 3.496 10.376 1.00 0.00 35 ALA A O 17
ATOM 13580 N N . LEU A 1 36 ? -12.599 3.650 11.015 1.00 0.00 36 LEU A N 17
ATOM 13581 C CA . LEU A 1 36 ? -12.086 3.663 9.660 1.00 0.00 36 LEU A CA 17
ATOM 13582 C C . LEU A 1 36 ? -12.277 2.333 8.978 1.00 0.00 36 LEU A C 17
ATOM 13583 O O . LEU A 1 36 ? -12.204 2.236 7.759 1.00 0.00 36 LEU A O 17
ATOM 13599 N N . LYS A 1 37 ? -12.496 1.283 9.730 1.00 0.00 37 LYS A N 17
ATOM 13600 C CA . LYS A 1 37 ? -12.649 0.013 9.069 1.00 0.00 37 LYS A CA 17
ATOM 13601 C C . LYS A 1 37 ? -13.962 -0.015 8.301 1.00 0.00 37 LYS A C 17
ATOM 13602 O O . LYS A 1 37 ? -14.155 -0.830 7.404 1.00 0.00 37 LYS A O 17
ATOM 13621 N N . ALA A 1 38 ? -14.847 0.916 8.640 1.00 0.00 38 ALA A N 17
ATOM 13622 C CA . ALA A 1 38 ? -16.124 1.041 7.966 1.00 0.00 38 ALA A CA 17
ATOM 13623 C C . ALA A 1 38 ? -15.954 1.908 6.723 1.00 0.00 38 ALA A C 17
ATOM 13624 O O . ALA A 1 38 ? -16.923 2.215 6.025 1.00 0.00 38 ALA A O 17
ATOM 13631 N N . ALA A 1 39 ? -14.700 2.286 6.450 1.00 0.00 39 ALA A N 17
ATOM 13632 C CA . ALA A 1 39 ? -14.366 3.102 5.286 1.00 0.00 39 ALA A CA 17
ATOM 13633 C C . ALA A 1 39 ? -14.570 2.302 4.011 1.00 0.00 39 ALA A C 17
ATOM 13634 O O . ALA A 1 39 ? -14.847 1.101 4.054 1.00 0.00 39 ALA A O 17
ATOM 13641 N N . GLU A 1 40 ? -14.397 2.957 2.876 1.00 0.00 40 GLU A N 17
ATOM 13642 C CA . GLU A 1 40 ? -14.530 2.297 1.587 1.00 0.00 40 GLU A CA 17
ATOM 13643 C C . GLU A 1 40 ? -13.369 1.327 1.385 1.00 0.00 40 GLU A C 17
ATOM 13644 O O . GLU A 1 40 ? -13.407 0.452 0.519 1.00 0.00 40 GLU A O 17
ATOM 13656 N N . GLY A 1 41 ? -12.332 1.493 2.200 1.00 0.00 41 GLY A N 17
ATOM 13657 C CA . GLY A 1 41 ? -11.164 0.644 2.113 1.00 0.00 41 GLY A CA 17
ATOM 13658 C C . GLY A 1 41 ? -9.908 1.458 1.909 1.00 0.00 41 GLY A C 17
ATOM 13659 O O . GLY A 1 41 ? -9.109 1.166 1.024 1.00 0.00 41 GLY A O 17
ATOM 13663 N N . CYS A 1 42 ? -9.725 2.489 2.726 1.00 0.00 42 CYS A N 17
ATOM 13664 C CA . CYS A 1 42 ? -8.555 3.340 2.607 1.00 0.00 42 CYS A CA 17
ATOM 13665 C C . CYS A 1 42 ? -7.675 3.188 3.833 1.00 0.00 42 CYS A C 17
ATOM 13666 O O . CYS A 1 42 ? -6.769 3.990 4.070 1.00 0.00 42 CYS A O 17
ATOM 13673 N N . ALA A 1 43 ? -7.937 2.140 4.603 1.00 0.00 43 ALA A N 17
ATOM 13674 C CA . ALA A 1 43 ? -7.161 1.858 5.797 1.00 0.00 43 ALA A CA 17
ATOM 13675 C C . ALA A 1 43 ? -5.729 1.557 5.414 1.00 0.00 43 ALA A C 17
ATOM 13676 O O . ALA A 1 43 ? -4.797 1.811 6.180 1.00 0.00 43 ALA A O 17
ATOM 13683 N N . SER A 1 44 ? -5.572 1.043 4.200 1.00 0.00 44 SER A N 17
ATOM 13684 C CA . SER A 1 44 ? -4.269 0.727 3.656 1.00 0.00 44 SER A CA 17
ATOM 13685 C C . SER A 1 44 ? -3.462 2.010 3.473 1.00 0.00 44 SER A C 17
ATOM 13686 O O . SER A 1 44 ? -2.238 1.985 3.474 1.00 0.00 44 SER A O 17
ATOM 13694 N N . CYS A 1 45 ? -4.161 3.142 3.357 1.00 0.00 45 CYS A N 17
ATOM 13695 C CA . CYS A 1 45 ? -3.486 4.431 3.214 1.00 0.00 45 CYS A CA 17
ATOM 13696 C C . CYS A 1 45 ? -3.172 4.987 4.583 1.00 0.00 45 CYS A C 17
ATOM 13697 O O . CYS A 1 45 ? -2.112 5.564 4.804 1.00 0.00 45 CYS A O 17
ATOM 13704 N N . PHE A 1 46 ? -4.109 4.790 5.503 1.00 0.00 46 PHE A N 17
ATOM 13705 C CA . PHE A 1 46 ? -3.948 5.242 6.873 1.00 0.00 46 PHE A CA 17
ATOM 13706 C C . PHE A 1 46 ? -2.653 4.682 7.430 1.00 0.00 46 PHE A C 17
ATOM 13707 O O . PHE A 1 46 ? -1.709 5.425 7.690 1.00 0.00 46 PHE A O 17
ATOM 13724 N N . CYS A 1 47 ? -2.595 3.368 7.589 1.00 0.00 47 CYS A N 17
ATOM 13725 C CA . CYS A 1 47 ? -1.397 2.733 8.105 1.00 0.00 47 CYS A CA 17
ATOM 13726 C C . CYS A 1 47 ? -0.341 2.514 7.012 1.00 0.00 47 CYS A C 17
ATOM 13727 O O . CYS A 1 47 ? 0.462 1.588 7.091 1.00 0.00 47 CYS A O 17
ATOM 13734 N N . GLU A 1 48 ? -0.311 3.383 6.010 1.00 0.00 48 GLU A N 17
ATOM 13735 C CA . GLU A 1 48 ? 0.688 3.271 4.955 1.00 0.00 48 GLU A CA 17
ATOM 13736 C C . GLU A 1 48 ? 1.929 4.029 5.400 1.00 0.00 48 GLU A C 17
ATOM 13737 O O . GLU A 1 48 ? 3.063 3.621 5.144 1.00 0.00 48 GLU A O 17
ATOM 13749 N N . ASP A 1 49 ? 1.685 5.125 6.109 1.00 0.00 49 ASP A N 17
ATOM 13750 C CA . ASP A 1 49 ? 2.746 5.959 6.651 1.00 0.00 49 ASP A CA 17
ATOM 13751 C C . ASP A 1 49 ? 3.314 5.319 7.914 1.00 0.00 49 ASP A C 17
ATOM 13752 O O . ASP A 1 49 ? 4.529 5.254 8.106 1.00 0.00 49 ASP A O 17
ATOM 13761 N N . HIS A 1 50 ? 2.414 4.848 8.770 1.00 0.00 50 HIS A N 17
ATOM 13762 C CA . HIS A 1 50 ? 2.795 4.212 10.031 1.00 0.00 50 HIS A CA 17
ATOM 13763 C C . HIS A 1 50 ? 2.471 2.723 10.047 1.00 0.00 50 HIS A C 17
ATOM 13764 O O . HIS A 1 50 ? 1.793 2.245 10.956 1.00 0.00 50 HIS A O 17
ATOM 13779 N N . CYS A 1 51 ? 2.967 1.992 9.059 1.00 0.00 51 CYS A N 17
ATOM 13780 C CA . CYS A 1 51 ? 2.737 0.546 8.987 1.00 0.00 51 CYS A CA 17
ATOM 13781 C C . CYS A 1 51 ? 3.569 -0.174 10.044 1.00 0.00 51 CYS A C 17
ATOM 13782 O O . CYS A 1 51 ? 4.645 -0.699 9.754 1.00 0.00 51 CYS A O 17
ATOM 13789 N N . HIS A 1 52 ? 3.071 -0.171 11.275 1.00 0.00 52 HIS A N 17
ATOM 13790 C CA . HIS A 1 52 ? 3.761 -0.798 12.396 1.00 0.00 52 HIS A CA 17
ATOM 13791 C C . HIS A 1 52 ? 2.799 -0.965 13.565 1.00 0.00 52 HIS A C 17
ATOM 13792 O O . HIS A 1 52 ? 1.598 -0.727 13.425 1.00 0.00 52 HIS A O 17
ATOM 13807 N N . GLY A 1 53 ? 3.353 -1.328 14.716 1.00 0.00 53 GLY A N 17
ATOM 13808 C CA . GLY A 1 53 ? 2.572 -1.476 15.929 1.00 0.00 53 GLY A CA 17
ATOM 13809 C C . GLY A 1 53 ? 1.373 -2.389 15.808 1.00 0.00 53 GLY A C 17
ATOM 13810 O O . GLY A 1 53 ? 1.515 -3.612 15.762 1.00 0.00 53 GLY A O 17
ATOM 13814 N N . VAL A 1 54 ? 0.182 -1.797 15.805 1.00 0.00 54 VAL A N 17
ATOM 13815 C CA . VAL A 1 54 ? -1.033 -2.556 15.758 1.00 0.00 54 VAL A CA 17
ATOM 13816 C C . VAL A 1 54 ? -1.524 -2.825 14.328 1.00 0.00 54 VAL A C 17
ATOM 13817 O O . VAL A 1 54 ? -2.504 -3.503 14.165 1.00 0.00 54 VAL A O 17
ATOM 13830 N N . CYS A 1 55 ? -0.818 -2.348 13.296 1.00 0.00 55 CYS A N 17
ATOM 13831 C CA . CYS A 1 55 ? -1.193 -2.632 11.878 1.00 0.00 55 CYS A CA 17
ATOM 13832 C C . CYS A 1 55 ? -1.240 -4.147 11.696 1.00 0.00 55 CYS A C 17
ATOM 13833 O O . CYS A 1 55 ? -1.938 -4.673 10.830 1.00 0.00 55 CYS A O 17
ATOM 13840 N N . LYS A 1 56 ? -0.498 -4.819 12.571 1.00 0.00 56 LYS A N 17
ATOM 13841 C CA . LYS A 1 56 ? -0.406 -6.270 12.613 1.00 0.00 56 LYS A CA 17
ATOM 13842 C C . LYS A 1 56 ? -1.717 -6.864 13.145 1.00 0.00 56 LYS A C 17
ATOM 13843 O O . LYS A 1 56 ? -2.152 -7.930 12.709 1.00 0.00 56 LYS A O 17
ATOM 13862 N N . ASP A 1 57 ? -2.356 -6.135 14.064 1.00 0.00 57 ASP A N 17
ATOM 13863 C CA . ASP A 1 57 ? -3.644 -6.538 14.641 1.00 0.00 57 ASP A CA 17
ATOM 13864 C C . ASP A 1 57 ? -4.775 -5.906 13.846 1.00 0.00 57 ASP A C 17
ATOM 13865 O O . ASP A 1 57 ? -5.882 -6.431 13.769 1.00 0.00 57 ASP A O 17
ATOM 13874 N N . LEU A 1 58 ? -4.452 -4.762 13.266 1.00 0.00 58 LEU A N 17
ATOM 13875 C CA . LEU A 1 58 ? -5.338 -3.979 12.453 1.00 0.00 58 LEU A CA 17
ATOM 13876 C C . LEU A 1 58 ? -5.753 -4.846 11.268 1.00 0.00 58 LEU A C 17
ATOM 13877 O O . LEU A 1 58 ? -6.942 -5.109 11.078 1.00 0.00 58 LEU A O 17
ATOM 13893 N N . HIS A 1 59 ? -4.739 -5.302 10.503 1.00 0.00 59 HIS A N 17
ATOM 13894 C CA . HIS A 1 59 ? -4.914 -6.194 9.346 1.00 0.00 59 HIS A CA 17
ATOM 13895 C C . HIS A 1 59 ? -5.139 -5.387 8.109 1.00 0.00 59 HIS A C 17
ATOM 13896 O O . HIS A 1 59 ? -6.221 -5.397 7.520 1.00 0.00 59 HIS A O 17
ATOM 13911 N N . LEU A 1 60 ? -4.108 -4.674 7.725 1.00 0.00 60 LEU A N 17
ATOM 13912 C CA . LEU A 1 60 ? -4.184 -3.840 6.562 1.00 0.00 60 LEU A CA 17
ATOM 13913 C C . LEU A 1 60 ? -2.790 -3.650 5.950 1.00 0.00 60 LEU A C 17
ATOM 13914 O O . LEU A 1 60 ? -2.656 -3.272 4.785 1.00 0.00 60 LEU A O 17
ATOM 13930 N N . CYS A 1 61 ? -1.761 -3.924 6.759 1.00 0.00 61 CYS A N 17
ATOM 13931 C CA . CYS A 1 61 ? -0.363 -3.803 6.345 1.00 0.00 61 CYS A CA 17
ATOM 13932 C C . CYS A 1 61 ? 0.520 -4.519 7.364 1.00 0.00 61 CYS A C 17
ATOM 13933 O O . CYS A 1 61 ? 0.056 -4.705 8.509 1.00 0.00 61 CYS A O 17
ATOM 13941 N N . ALA A 1 1 ? -2.520 -0.694 -5.879 1.00 0.00 1 ALA A N 18
ATOM 13942 C CA . ALA A 1 1 ? -1.523 0.264 -6.421 1.00 0.00 1 ALA A CA 18
ATOM 13943 C C . ALA A 1 1 ? -1.147 1.294 -5.363 1.00 0.00 1 ALA A C 18
ATOM 13944 O O . ALA A 1 1 ? -1.951 2.171 -5.042 1.00 0.00 1 ALA A O 18
ATOM 13953 N N . MET A 1 2 ? 0.071 1.166 -4.824 1.00 0.00 2 MET A N 18
ATOM 13954 C CA . MET A 1 2 ? 0.578 2.067 -3.783 1.00 0.00 2 MET A CA 18
ATOM 13955 C C . MET A 1 2 ? -0.313 2.022 -2.546 1.00 0.00 2 MET A C 18
ATOM 13956 O O . MET A 1 2 ? -0.590 3.053 -1.928 1.00 0.00 2 MET A O 18
ATOM 13970 N N . GLY A 1 3 ? -0.778 0.827 -2.200 1.00 0.00 3 GLY A N 18
ATOM 13971 C CA . GLY A 1 3 ? -1.653 0.687 -1.054 1.00 0.00 3 GLY A CA 18
ATOM 13972 C C . GLY A 1 3 ? -3.075 0.412 -1.467 1.00 0.00 3 GLY A C 18
ATOM 13973 O O . GLY A 1 3 ? -3.378 0.296 -2.657 1.00 0.00 3 GLY A O 18
ATOM 13977 N N . LYS A 1 4 ? -3.963 0.362 -0.482 1.00 0.00 4 LYS A N 18
ATOM 13978 C CA . LYS A 1 4 ? -5.384 0.168 -0.723 1.00 0.00 4 LYS A CA 18
ATOM 13979 C C . LYS A 1 4 ? -5.952 1.526 -1.121 1.00 0.00 4 LYS A C 18
ATOM 13980 O O . LYS A 1 4 ? -7.159 1.760 -1.138 1.00 0.00 4 LYS A O 18
ATOM 13999 N N . CYS A 1 5 ? -5.022 2.425 -1.391 1.00 0.00 5 CYS A N 18
ATOM 14000 C CA . CYS A 1 5 ? -5.307 3.788 -1.742 1.00 0.00 5 CYS A CA 18
ATOM 14001 C C . CYS A 1 5 ? -4.489 4.202 -2.963 1.00 0.00 5 CYS A C 18
ATOM 14002 O O . CYS A 1 5 ? -3.265 4.280 -2.884 1.00 0.00 5 CYS A O 18
ATOM 14009 N N . SER A 1 6 ? -5.158 4.466 -4.084 1.00 0.00 6 SER A N 18
ATOM 14010 C CA . SER A 1 6 ? -4.471 4.875 -5.309 1.00 0.00 6 SER A CA 18
ATOM 14011 C C . SER A 1 6 ? -3.922 6.299 -5.177 1.00 0.00 6 SER A C 18
ATOM 14012 O O . SER A 1 6 ? -3.959 6.887 -4.098 1.00 0.00 6 SER A O 18
ATOM 14020 N N . VAL A 1 7 ? -3.424 6.839 -6.289 1.00 0.00 7 VAL A N 18
ATOM 14021 C CA . VAL A 1 7 ? -2.864 8.193 -6.335 1.00 0.00 7 VAL A CA 18
ATOM 14022 C C . VAL A 1 7 ? -3.804 9.216 -5.707 1.00 0.00 7 VAL A C 18
ATOM 14023 O O . VAL A 1 7 ? -3.453 9.893 -4.740 1.00 0.00 7 VAL A O 18
ATOM 14036 N N . LEU A 1 8 ? -4.990 9.318 -6.269 1.00 0.00 8 LEU A N 18
ATOM 14037 C CA . LEU A 1 8 ? -6.001 10.252 -5.782 1.00 0.00 8 LEU A CA 18
ATOM 14038 C C . LEU A 1 8 ? -6.488 9.854 -4.391 1.00 0.00 8 LEU A C 18
ATOM 14039 O O . LEU A 1 8 ? -6.906 10.700 -3.608 1.00 0.00 8 LEU A O 18
ATOM 14055 N N . LYS A 1 9 ? -6.417 8.566 -4.073 1.00 0.00 9 LYS A N 18
ATOM 14056 C CA . LYS A 1 9 ? -6.839 8.093 -2.770 1.00 0.00 9 LYS A CA 18
ATOM 14057 C C . LYS A 1 9 ? -5.766 8.358 -1.721 1.00 0.00 9 LYS A C 18
ATOM 14058 O O . LYS A 1 9 ? -5.998 8.190 -0.525 1.00 0.00 9 LYS A O 18
ATOM 14077 N N . LYS A 1 10 ? -4.612 8.837 -2.177 1.00 0.00 10 LYS A N 18
ATOM 14078 C CA . LYS A 1 10 ? -3.525 9.208 -1.281 1.00 0.00 10 LYS A CA 18
ATOM 14079 C C . LYS A 1 10 ? -3.828 10.590 -0.735 1.00 0.00 10 LYS A C 18
ATOM 14080 O O . LYS A 1 10 ? -3.220 11.058 0.226 1.00 0.00 10 LYS A O 18
ATOM 14099 N N . VAL A 1 11 ? -4.807 11.219 -1.369 1.00 0.00 11 VAL A N 18
ATOM 14100 C CA . VAL A 1 11 ? -5.277 12.527 -0.996 1.00 0.00 11 VAL A CA 18
ATOM 14101 C C . VAL A 1 11 ? -6.580 12.348 -0.225 1.00 0.00 11 VAL A C 18
ATOM 14102 O O . VAL A 1 11 ? -6.926 13.137 0.656 1.00 0.00 11 VAL A O 18
ATOM 14115 N N . ALA A 1 12 ? -7.298 11.287 -0.588 1.00 0.00 12 ALA A N 18
ATOM 14116 C CA . ALA A 1 12 ? -8.577 10.963 0.025 1.00 0.00 12 ALA A CA 18
ATOM 14117 C C . ALA A 1 12 ? -8.431 10.190 1.331 1.00 0.00 12 ALA A C 18
ATOM 14118 O O . ALA A 1 12 ? -9.413 10.022 2.052 1.00 0.00 12 ALA A O 18
ATOM 14125 N N . CYS A 1 13 ? -7.225 9.725 1.664 1.00 0.00 13 CYS A N 18
ATOM 14126 C CA . CYS A 1 13 ? -7.055 9.002 2.921 1.00 0.00 13 CYS A CA 18
ATOM 14127 C C . CYS A 1 13 ? -7.185 9.960 4.085 1.00 0.00 13 CYS A C 18
ATOM 14128 O O . CYS A 1 13 ? -7.393 9.542 5.218 1.00 0.00 13 CYS A O 18
ATOM 14135 N N . ALA A 1 14 ? -7.110 11.250 3.792 1.00 0.00 14 ALA A N 18
ATOM 14136 C CA . ALA A 1 14 ? -7.275 12.266 4.806 1.00 0.00 14 ALA A CA 18
ATOM 14137 C C . ALA A 1 14 ? -8.763 12.466 5.054 1.00 0.00 14 ALA A C 18
ATOM 14138 O O . ALA A 1 14 ? -9.198 12.838 6.138 1.00 0.00 14 ALA A O 18
ATOM 14145 N N . ALA A 1 15 ? -9.549 12.186 4.033 1.00 0.00 15 ALA A N 18
ATOM 14146 C CA . ALA A 1 15 ? -10.985 12.304 4.135 1.00 0.00 15 ALA A CA 18
ATOM 14147 C C . ALA A 1 15 ? -11.546 11.070 4.803 1.00 0.00 15 ALA A C 18
ATOM 14148 O O . ALA A 1 15 ? -12.638 11.083 5.370 1.00 0.00 15 ALA A O 18
ATOM 14155 N N . ALA A 1 16 ? -10.789 9.994 4.714 1.00 0.00 16 ALA A N 18
ATOM 14156 C CA . ALA A 1 16 ? -11.194 8.735 5.290 1.00 0.00 16 ALA A CA 18
ATOM 14157 C C . ALA A 1 16 ? -10.614 8.533 6.687 1.00 0.00 16 ALA A C 18
ATOM 14158 O O . ALA A 1 16 ? -11.351 8.265 7.635 1.00 0.00 16 ALA A O 18
ATOM 14165 N N . ILE A 1 17 ? -9.293 8.610 6.803 1.00 0.00 17 ILE A N 18
ATOM 14166 C CA . ILE A 1 17 ? -8.636 8.379 8.074 1.00 0.00 17 ILE A CA 18
ATOM 14167 C C . ILE A 1 17 ? -8.315 9.652 8.871 1.00 0.00 17 ILE A C 18
ATOM 14168 O O . ILE A 1 17 ? -8.450 9.646 10.089 1.00 0.00 17 ILE A O 18
ATOM 14184 N N . ALA A 1 18 ? -7.903 10.733 8.234 1.00 0.00 18 ALA A N 18
ATOM 14185 C CA . ALA A 1 18 ? -7.606 11.963 8.993 1.00 0.00 18 ALA A CA 18
ATOM 14186 C C . ALA A 1 18 ? -8.822 12.371 9.826 1.00 0.00 18 ALA A C 18
ATOM 14187 O O . ALA A 1 18 ? -8.698 13.009 10.871 1.00 0.00 18 ALA A O 18
ATOM 14194 N N . GLY A 1 19 ? -9.999 11.952 9.368 1.00 0.00 19 GLY A N 18
ATOM 14195 C CA . GLY A 1 19 ? -11.227 12.224 10.087 1.00 0.00 19 GLY A CA 18
ATOM 14196 C C . GLY A 1 19 ? -11.536 11.129 11.102 1.00 0.00 19 GLY A C 18
ATOM 14197 O O . GLY A 1 19 ? -12.243 11.363 12.083 1.00 0.00 19 GLY A O 18
ATOM 14201 N N . ALA A 1 20 ? -10.983 9.934 10.875 1.00 0.00 20 ALA A N 18
ATOM 14202 C CA . ALA A 1 20 ? -11.174 8.800 11.781 1.00 0.00 20 ALA A CA 18
ATOM 14203 C C . ALA A 1 20 ? -10.257 8.923 12.982 1.00 0.00 20 ALA A C 18
ATOM 14204 O O . ALA A 1 20 ? -10.661 8.661 14.114 1.00 0.00 20 ALA A O 18
ATOM 14211 N N . VAL A 1 21 ? -9.022 9.341 12.732 1.00 0.00 21 VAL A N 18
ATOM 14212 C CA . VAL A 1 21 ? -8.063 9.526 13.810 1.00 0.00 21 VAL A CA 18
ATOM 14213 C C . VAL A 1 21 ? -8.575 10.632 14.710 1.00 0.00 21 VAL A C 18
ATOM 14214 O O . VAL A 1 21 ? -8.508 10.550 15.930 1.00 0.00 21 VAL A O 18
ATOM 14227 N N . ALA A 1 22 ? -9.112 11.653 14.059 1.00 0.00 22 ALA A N 18
ATOM 14228 C CA . ALA A 1 22 ? -9.692 12.811 14.718 1.00 0.00 22 ALA A CA 18
ATOM 14229 C C . ALA A 1 22 ? -10.879 12.397 15.576 1.00 0.00 22 ALA A C 18
ATOM 14230 O O . ALA A 1 22 ? -11.145 13.002 16.614 1.00 0.00 22 ALA A O 18
ATOM 14237 N N . ALA A 1 23 ? -11.581 11.346 15.144 1.00 0.00 23 ALA A N 18
ATOM 14238 C CA . ALA A 1 23 ? -12.725 10.842 15.888 1.00 0.00 23 ALA A CA 18
ATOM 14239 C C . ALA A 1 23 ? -12.275 10.320 17.243 1.00 0.00 23 ALA A C 18
ATOM 14240 O O . ALA A 1 23 ? -13.035 10.333 18.210 1.00 0.00 23 ALA A O 18
ATOM 14247 N N . CYS A 1 24 ? -11.024 9.874 17.311 1.00 0.00 24 CYS A N 18
ATOM 14248 C CA . CYS A 1 24 ? -10.472 9.369 18.554 1.00 0.00 24 CYS A CA 18
ATOM 14249 C C . CYS A 1 24 ? -9.641 10.453 19.242 1.00 0.00 24 CYS A C 18
ATOM 14250 O O . CYS A 1 24 ? -9.785 10.678 20.444 1.00 0.00 24 CYS A O 18
ATOM 14257 N N . GLY A 1 25 ? -8.779 11.133 18.480 1.00 0.00 25 GLY A N 18
ATOM 14258 C CA . GLY A 1 25 ? -7.960 12.181 19.052 1.00 0.00 25 GLY A CA 18
ATOM 14259 C C . GLY A 1 25 ? -6.512 12.110 18.604 1.00 0.00 25 GLY A C 18
ATOM 14260 O O . GLY A 1 25 ? -5.601 12.393 19.382 1.00 0.00 25 GLY A O 18
ATOM 14264 N N . GLY A 1 26 ? -6.293 11.731 17.351 1.00 0.00 26 GLY A N 18
ATOM 14265 C CA . GLY A 1 26 ? -4.939 11.630 16.831 1.00 0.00 26 GLY A CA 18
ATOM 14266 C C . GLY A 1 26 ? -4.676 10.282 16.201 1.00 0.00 26 GLY A C 18
ATOM 14267 O O . GLY A 1 26 ? -5.598 9.478 16.059 1.00 0.00 26 GLY A O 18
ATOM 14271 N N . ILE A 1 27 ? -3.427 10.024 15.819 1.00 0.00 27 ILE A N 18
ATOM 14272 C CA . ILE A 1 27 ? -3.070 8.751 15.201 1.00 0.00 27 ILE A CA 18
ATOM 14273 C C . ILE A 1 27 ? -3.068 7.607 16.225 1.00 0.00 27 ILE A C 18
ATOM 14274 O O . ILE A 1 27 ? -2.028 7.081 16.629 1.00 0.00 27 ILE A O 18
ATOM 14290 N N . ASP A 1 28 ? -4.265 7.186 16.588 1.00 0.00 28 ASP A N 18
ATOM 14291 C CA . ASP A 1 28 ? -4.445 6.052 17.469 1.00 0.00 28 ASP A CA 18
ATOM 14292 C C . ASP A 1 28 ? -4.862 4.963 16.522 1.00 0.00 28 ASP A C 18
ATOM 14293 O O . ASP A 1 28 ? -6.046 4.709 16.341 1.00 0.00 28 ASP A O 18
ATOM 14302 N N . LEU A 1 29 ? -3.871 4.406 15.847 1.00 0.00 29 LEU A N 18
ATOM 14303 C CA . LEU A 1 29 ? -4.062 3.420 14.812 1.00 0.00 29 LEU A CA 18
ATOM 14304 C C . LEU A 1 29 ? -5.089 2.329 15.199 1.00 0.00 29 LEU A C 18
ATOM 14305 O O . LEU A 1 29 ? -5.967 2.026 14.390 1.00 0.00 29 LEU A O 18
ATOM 14321 N N . PRO A 1 30 ? -5.064 1.754 16.430 1.00 0.00 30 PRO A N 18
ATOM 14322 C CA . PRO A 1 30 ? -6.073 0.756 16.825 1.00 0.00 30 PRO A CA 18
ATOM 14323 C C . PRO A 1 30 ? -7.463 1.374 16.988 1.00 0.00 30 PRO A C 18
ATOM 14324 O O . PRO A 1 30 ? -8.481 0.702 16.838 1.00 0.00 30 PRO A O 18
ATOM 14335 N N . CYS A 1 31 ? -7.486 2.654 17.324 1.00 0.00 31 CYS A N 18
ATOM 14336 C CA . CYS A 1 31 ? -8.725 3.386 17.549 1.00 0.00 31 CYS A CA 18
ATOM 14337 C C . CYS A 1 31 ? -9.388 3.822 16.246 1.00 0.00 31 CYS A C 18
ATOM 14338 O O . CYS A 1 31 ? -10.605 3.711 16.087 1.00 0.00 31 CYS A O 18
ATOM 14345 N N . VAL A 1 32 ? -8.591 4.378 15.340 1.00 0.00 32 VAL A N 18
ATOM 14346 C CA . VAL A 1 32 ? -9.115 4.898 14.081 1.00 0.00 32 VAL A CA 18
ATOM 14347 C C . VAL A 1 32 ? -9.692 3.816 13.188 1.00 0.00 32 VAL A C 18
ATOM 14348 O O . VAL A 1 32 ? -10.679 4.059 12.512 1.00 0.00 32 VAL A O 18
ATOM 14361 N N . LEU A 1 33 ? -9.067 2.642 13.139 1.00 0.00 33 LEU A N 18
ATOM 14362 C CA . LEU A 1 33 ? -9.535 1.599 12.258 1.00 0.00 33 LEU A CA 18
ATOM 14363 C C . LEU A 1 33 ? -10.777 0.891 12.783 1.00 0.00 33 LEU A C 18
ATOM 14364 O O . LEU A 1 33 ? -11.220 -0.098 12.212 1.00 0.00 33 LEU A O 18
ATOM 14380 N N . ALA A 1 34 ? -11.384 1.438 13.825 1.00 0.00 34 ALA A N 18
ATOM 14381 C CA . ALA A 1 34 ? -12.623 0.882 14.338 1.00 0.00 34 ALA A CA 18
ATOM 14382 C C . ALA A 1 34 ? -13.757 1.592 13.621 1.00 0.00 34 ALA A C 18
ATOM 14383 O O . ALA A 1 34 ? -14.865 1.082 13.488 1.00 0.00 34 ALA A O 18
ATOM 14390 N N . ALA A 1 35 ? -13.425 2.775 13.124 1.00 0.00 35 ALA A N 18
ATOM 14391 C CA . ALA A 1 35 ? -14.348 3.597 12.368 1.00 0.00 35 ALA A CA 18
ATOM 14392 C C . ALA A 1 35 ? -13.873 3.681 10.930 1.00 0.00 35 ALA A C 18
ATOM 14393 O O . ALA A 1 35 ? -14.672 3.699 9.997 1.00 0.00 35 ALA A O 18
ATOM 14400 N N . LEU A 1 36 ? -12.551 3.718 10.760 1.00 0.00 36 LEU A N 18
ATOM 14401 C CA . LEU A 1 36 ? -11.953 3.785 9.446 1.00 0.00 36 LEU A CA 18
ATOM 14402 C C . LEU A 1 36 ? -12.168 2.506 8.694 1.00 0.00 36 LEU A C 18
ATOM 14403 O O . LEU A 1 36 ? -12.073 2.465 7.471 1.00 0.00 36 LEU A O 18
ATOM 14419 N N . LYS A 1 37 ? -12.399 1.439 9.409 1.00 0.00 37 LYS A N 18
ATOM 14420 C CA . LYS A 1 37 ? -12.557 0.183 8.734 1.00 0.00 37 LYS A CA 18
ATOM 14421 C C . LYS A 1 37 ? -13.783 0.257 7.824 1.00 0.00 37 LYS A C 18
ATOM 14422 O O . LYS A 1 37 ? -13.845 -0.387 6.776 1.00 0.00 37 LYS A O 18
ATOM 14441 N N . ALA A 1 38 ? -14.737 1.095 8.221 1.00 0.00 38 ALA A N 18
ATOM 14442 C CA . ALA A 1 38 ? -15.950 1.313 7.451 1.00 0.00 38 ALA A CA 18
ATOM 14443 C C . ALA A 1 38 ? -15.742 2.411 6.409 1.00 0.00 38 ALA A C 18
ATOM 14444 O O . ALA A 1 38 ? -16.707 2.979 5.892 1.00 0.00 38 ALA A O 18
ATOM 14451 N N . ALA A 1 39 ? -14.479 2.700 6.096 1.00 0.00 39 ALA A N 18
ATOM 14452 C CA . ALA A 1 39 ? -14.144 3.716 5.102 1.00 0.00 39 ALA A CA 18
ATOM 14453 C C . ALA A 1 39 ? -14.531 3.219 3.718 1.00 0.00 39 ALA A C 18
ATOM 14454 O O . ALA A 1 39 ? -14.990 2.084 3.568 1.00 0.00 39 ALA A O 18
ATOM 14461 N N . GLU A 1 40 ? -14.329 4.043 2.700 1.00 0.00 40 GLU A N 18
ATOM 14462 C CA . GLU A 1 40 ? -14.649 3.636 1.339 1.00 0.00 40 GLU A CA 18
ATOM 14463 C C . GLU A 1 40 ? -13.547 2.736 0.776 1.00 0.00 40 GLU A C 18
ATOM 14464 O O . GLU A 1 40 ? -13.462 2.505 -0.433 1.00 0.00 40 GLU A O 18
ATOM 14476 N N . GLY A 1 41 ? -12.717 2.214 1.674 1.00 0.00 41 GLY A N 18
ATOM 14477 C CA . GLY A 1 41 ? -11.651 1.326 1.281 1.00 0.00 41 GLY A CA 18
ATOM 14478 C C . GLY A 1 41 ? -10.320 2.017 1.092 1.00 0.00 41 GLY A C 18
ATOM 14479 O O . GLY A 1 41 ? -9.854 2.155 -0.038 1.00 0.00 41 GLY A O 18
ATOM 14483 N N . CYS A 1 42 ? -9.675 2.423 2.184 1.00 0.00 42 CYS A N 18
ATOM 14484 C CA . CYS A 1 42 ? -8.375 3.044 2.078 1.00 0.00 42 CYS A CA 18
ATOM 14485 C C . CYS A 1 42 ? -7.493 2.412 3.131 1.00 0.00 42 CYS A C 18
ATOM 14486 O O . CYS A 1 42 ? -6.833 1.423 2.847 1.00 0.00 42 CYS A O 18
ATOM 14493 N N . ALA A 1 43 ? -7.573 2.941 4.361 1.00 0.00 43 ALA A N 18
ATOM 14494 C CA . ALA A 1 43 ? -6.864 2.429 5.533 1.00 0.00 43 ALA A CA 18
ATOM 14495 C C . ALA A 1 43 ? -5.351 2.275 5.385 1.00 0.00 43 ALA A C 18
ATOM 14496 O O . ALA A 1 43 ? -4.609 2.781 6.213 1.00 0.00 43 ALA A O 18
ATOM 14503 N N . SER A 1 44 ? -4.899 1.579 4.358 1.00 0.00 44 SER A N 18
ATOM 14504 C CA . SER A 1 44 ? -3.480 1.374 4.130 1.00 0.00 44 SER A CA 18
ATOM 14505 C C . SER A 1 44 ? -2.751 2.713 4.043 1.00 0.00 44 SER A C 18
ATOM 14506 O O . SER A 1 44 ? -1.618 2.815 4.477 1.00 0.00 44 SER A O 18
ATOM 14514 N N . CYS A 1 45 ? -3.425 3.749 3.525 1.00 0.00 45 CYS A N 18
ATOM 14515 C CA . CYS A 1 45 ? -2.813 5.088 3.444 1.00 0.00 45 CYS A CA 18
ATOM 14516 C C . CYS A 1 45 ? -2.515 5.562 4.848 1.00 0.00 45 CYS A C 18
ATOM 14517 O O . CYS A 1 45 ? -1.468 6.145 5.124 1.00 0.00 45 CYS A O 18
ATOM 14524 N N . PHE A 1 46 ? -3.451 5.254 5.734 1.00 0.00 46 PHE A N 18
ATOM 14525 C CA . PHE A 1 46 ? -3.330 5.573 7.135 1.00 0.00 46 PHE A CA 18
ATOM 14526 C C . PHE A 1 46 ? -2.145 4.810 7.691 1.00 0.00 46 PHE A C 18
ATOM 14527 O O . PHE A 1 46 ? -1.134 5.411 8.043 1.00 0.00 46 PHE A O 18
ATOM 14544 N N . CYS A 1 47 ? -2.242 3.484 7.752 1.00 0.00 47 CYS A N 18
ATOM 14545 C CA . CYS A 1 47 ? -1.126 2.716 8.266 1.00 0.00 47 CYS A CA 18
ATOM 14546 C C . CYS A 1 47 ? -0.120 2.360 7.179 1.00 0.00 47 CYS A C 18
ATOM 14547 O O . CYS A 1 47 ? -0.069 1.221 6.719 1.00 0.00 47 CYS A O 18
ATOM 14554 N N . GLU A 1 48 ? 0.706 3.330 6.809 1.00 0.00 48 GLU A N 18
ATOM 14555 C CA . GLU A 1 48 ? 1.760 3.115 5.827 1.00 0.00 48 GLU A CA 18
ATOM 14556 C C . GLU A 1 48 ? 3.097 3.381 6.487 1.00 0.00 48 GLU A C 18
ATOM 14557 O O . GLU A 1 48 ? 3.969 2.515 6.522 1.00 0.00 48 GLU A O 18
ATOM 14569 N N . ASP A 1 49 ? 3.245 4.583 7.031 1.00 0.00 49 ASP A N 18
ATOM 14570 C CA . ASP A 1 49 ? 4.474 4.953 7.711 1.00 0.00 49 ASP A CA 18
ATOM 14571 C C . ASP A 1 49 ? 4.498 4.326 9.096 1.00 0.00 49 ASP A C 18
ATOM 14572 O O . ASP A 1 49 ? 5.498 3.743 9.507 1.00 0.00 49 ASP A O 18
ATOM 14581 N N . HIS A 1 50 ? 3.379 4.417 9.812 1.00 0.00 50 HIS A N 18
ATOM 14582 C CA . HIS A 1 50 ? 3.291 3.821 11.140 1.00 0.00 50 HIS A CA 18
ATOM 14583 C C . HIS A 1 50 ? 2.793 2.383 11.055 1.00 0.00 50 HIS A C 18
ATOM 14584 O O . HIS A 1 50 ? 1.939 1.958 11.831 1.00 0.00 50 HIS A O 18
ATOM 14599 N N . CYS A 1 51 ? 3.358 1.640 10.113 1.00 0.00 51 CYS A N 18
ATOM 14600 C CA . CYS A 1 51 ? 3.021 0.233 9.905 1.00 0.00 51 CYS A CA 18
ATOM 14601 C C . CYS A 1 51 ? 3.613 -0.632 11.016 1.00 0.00 51 CYS A C 18
ATOM 14602 O O . CYS A 1 51 ? 4.606 -1.332 10.809 1.00 0.00 51 CYS A O 18
ATOM 14609 N N . HIS A 1 52 ? 3.006 -0.565 12.197 1.00 0.00 52 HIS A N 18
ATOM 14610 C CA . HIS A 1 52 ? 3.469 -1.321 13.356 1.00 0.00 52 HIS A CA 18
ATOM 14611 C C . HIS A 1 52 ? 2.398 -1.318 14.442 1.00 0.00 52 HIS A C 18
ATOM 14612 O O . HIS A 1 52 ? 1.288 -0.822 14.225 1.00 0.00 52 HIS A O 18
ATOM 14627 N N . GLY A 1 53 ? 2.744 -1.843 15.610 1.00 0.00 53 GLY A N 18
ATOM 14628 C CA . GLY A 1 53 ? 1.819 -1.867 16.725 1.00 0.00 53 GLY A CA 18
ATOM 14629 C C . GLY A 1 53 ? 0.619 -2.760 16.498 1.00 0.00 53 GLY A C 18
ATOM 14630 O O . GLY A 1 53 ? 0.746 -3.983 16.435 1.00 0.00 53 GLY A O 18
ATOM 14634 N N . VAL A 1 54 ? -0.554 -2.152 16.388 1.00 0.00 54 VAL A N 18
ATOM 14635 C CA . VAL A 1 54 ? -1.774 -2.896 16.194 1.00 0.00 54 VAL A CA 18
ATOM 14636 C C . VAL A 1 54 ? -2.099 -3.036 14.712 1.00 0.00 54 VAL A C 18
ATOM 14637 O O . VAL A 1 54 ? -3.067 -3.692 14.348 1.00 0.00 54 VAL A O 18
ATOM 14650 N N . CYS A 1 55 ? -1.265 -2.450 13.853 1.00 0.00 55 CYS A N 18
ATOM 14651 C CA . CYS A 1 55 ? -1.458 -2.551 12.403 1.00 0.00 55 CYS A CA 18
ATOM 14652 C C . CYS A 1 55 ? -1.388 -4.019 11.995 1.00 0.00 55 CYS A C 18
ATOM 14653 O O . CYS A 1 55 ? -1.840 -4.415 10.920 1.00 0.00 55 CYS A O 18
ATOM 14660 N N . LYS A 1 56 ? -0.842 -4.819 12.902 1.00 0.00 56 LYS A N 18
ATOM 14661 C CA . LYS A 1 56 ? -0.724 -6.248 12.714 1.00 0.00 56 LYS A CA 18
ATOM 14662 C C . LYS A 1 56 ? -2.092 -6.887 12.936 1.00 0.00 56 LYS A C 18
ATOM 14663 O O . LYS A 1 56 ? -2.431 -7.896 12.316 1.00 0.00 56 LYS A O 18
ATOM 14682 N N . ASP A 1 57 ? -2.874 -6.276 13.830 1.00 0.00 57 ASP A N 18
ATOM 14683 C CA . ASP A 1 57 ? -4.212 -6.763 14.152 1.00 0.00 57 ASP A CA 18
ATOM 14684 C C . ASP A 1 57 ? -5.219 -6.393 13.070 1.00 0.00 57 ASP A C 18
ATOM 14685 O O . ASP A 1 57 ? -5.903 -7.267 12.537 1.00 0.00 57 ASP A O 18
ATOM 14694 N N . LEU A 1 58 ? -5.334 -5.094 12.753 1.00 0.00 58 LEU A N 18
ATOM 14695 C CA . LEU A 1 58 ? -6.295 -4.669 11.739 1.00 0.00 58 LEU A CA 18
ATOM 14696 C C . LEU A 1 58 ? -5.879 -5.140 10.338 1.00 0.00 58 LEU A C 18
ATOM 14697 O O . LEU A 1 58 ? -6.712 -5.232 9.440 1.00 0.00 58 LEU A O 18
ATOM 14713 N N . HIS A 1 59 ? -4.598 -5.491 10.196 1.00 0.00 59 HIS A N 18
ATOM 14714 C CA . HIS A 1 59 ? -4.035 -6.030 8.952 1.00 0.00 59 HIS A CA 18
ATOM 14715 C C . HIS A 1 59 ? -4.167 -5.078 7.762 1.00 0.00 59 HIS A C 18
ATOM 14716 O O . HIS A 1 59 ? -5.144 -5.136 7.009 1.00 0.00 59 HIS A O 18
ATOM 14731 N N . LEU A 1 60 ? -3.165 -4.218 7.583 1.00 0.00 60 LEU A N 18
ATOM 14732 C CA . LEU A 1 60 ? -3.158 -3.276 6.467 1.00 0.00 60 LEU A CA 18
ATOM 14733 C C . LEU A 1 60 ? -1.967 -3.516 5.552 1.00 0.00 60 LEU A C 18
ATOM 14734 O O . LEU A 1 60 ? -2.103 -3.515 4.328 1.00 0.00 60 LEU A O 18
ATOM 14750 N N . CYS A 1 61 ? -0.796 -3.696 6.150 1.00 0.00 61 CYS A N 18
ATOM 14751 C CA . CYS A 1 61 ? 0.426 -3.912 5.391 1.00 0.00 61 CYS A CA 18
ATOM 14752 C C . CYS A 1 61 ? 1.129 -5.189 5.842 1.00 0.00 61 CYS A C 18
ATOM 14753 O O . CYS A 1 61 ? 0.469 -6.044 6.466 1.00 0.00 61 CYS A O 18
ATOM 14761 N N . ALA A 1 1 ? 2.163 1.205 -0.027 1.00 0.00 1 ALA A N 19
ATOM 14762 C CA . ALA A 1 1 ? 2.327 1.130 -1.496 1.00 0.00 1 ALA A CA 19
ATOM 14763 C C . ALA A 1 1 ? 1.245 1.952 -2.189 1.00 0.00 1 ALA A C 19
ATOM 14764 O O . ALA A 1 1 ? 0.949 3.070 -1.769 1.00 0.00 1 ALA A O 19
ATOM 14773 N N . MET A 1 2 ? 0.654 1.404 -3.246 1.00 0.00 2 MET A N 19
ATOM 14774 C CA . MET A 1 2 ? -0.388 2.108 -3.971 1.00 0.00 2 MET A CA 19
ATOM 14775 C C . MET A 1 2 ? -1.676 2.126 -3.154 1.00 0.00 2 MET A C 19
ATOM 14776 O O . MET A 1 2 ? -2.015 3.138 -2.546 1.00 0.00 2 MET A O 19
ATOM 14790 N N . GLY A 1 3 ? -2.389 1.008 -3.124 1.00 0.00 3 GLY A N 19
ATOM 14791 C CA . GLY A 1 3 ? -3.618 0.962 -2.358 1.00 0.00 3 GLY A CA 19
ATOM 14792 C C . GLY A 1 3 ? -4.824 1.301 -3.179 1.00 0.00 3 GLY A C 19
ATOM 14793 O O . GLY A 1 3 ? -4.728 1.584 -4.373 1.00 0.00 3 GLY A O 19
ATOM 14797 N N . LYS A 1 4 ? -5.961 1.328 -2.507 1.00 0.00 4 LYS A N 19
ATOM 14798 C CA . LYS A 1 4 ? -7.216 1.701 -3.121 1.00 0.00 4 LYS A CA 19
ATOM 14799 C C . LYS A 1 4 ? -7.257 3.217 -3.135 1.00 0.00 4 LYS A C 19
ATOM 14800 O O . LYS A 1 4 ? -8.278 3.856 -3.379 1.00 0.00 4 LYS A O 19
ATOM 14819 N N . CYS A 1 5 ? -6.107 3.753 -2.796 1.00 0.00 5 CYS A N 19
ATOM 14820 C CA . CYS A 1 5 ? -5.881 5.159 -2.668 1.00 0.00 5 CYS A CA 19
ATOM 14821 C C . CYS A 1 5 ? -4.660 5.570 -3.502 1.00 0.00 5 CYS A C 19
ATOM 14822 O O . CYS A 1 5 ? -3.530 5.491 -3.020 1.00 0.00 5 CYS A O 19
ATOM 14829 N N . SER A 1 6 ? -4.890 5.991 -4.749 1.00 0.00 6 SER A N 19
ATOM 14830 C CA . SER A 1 6 ? -3.811 6.409 -5.660 1.00 0.00 6 SER A CA 19
ATOM 14831 C C . SER A 1 6 ? -3.039 7.609 -5.107 1.00 0.00 6 SER A C 19
ATOM 14832 O O . SER A 1 6 ? -3.285 8.047 -3.992 1.00 0.00 6 SER A O 19
ATOM 14840 N N . VAL A 1 7 ? -2.107 8.137 -5.891 1.00 0.00 7 VAL A N 19
ATOM 14841 C CA . VAL A 1 7 ? -1.304 9.286 -5.469 1.00 0.00 7 VAL A CA 19
ATOM 14842 C C . VAL A 1 7 ? -2.182 10.459 -5.037 1.00 0.00 7 VAL A C 19
ATOM 14843 O O . VAL A 1 7 ? -2.115 10.919 -3.901 1.00 0.00 7 VAL A O 19
ATOM 14856 N N . LEU A 1 8 ? -3.007 10.930 -5.945 1.00 0.00 8 LEU A N 19
ATOM 14857 C CA . LEU A 1 8 ? -3.908 12.045 -5.651 1.00 0.00 8 LEU A CA 19
ATOM 14858 C C . LEU A 1 8 ? -5.022 11.597 -4.709 1.00 0.00 8 LEU A C 19
ATOM 14859 O O . LEU A 1 8 ? -5.634 12.410 -4.023 1.00 0.00 8 LEU A O 19
ATOM 14875 N N . LYS A 1 9 ? -5.269 10.291 -4.669 1.00 0.00 9 LYS A N 19
ATOM 14876 C CA . LYS A 1 9 ? -6.290 9.730 -3.801 1.00 0.00 9 LYS A CA 19
ATOM 14877 C C . LYS A 1 9 ? -5.764 9.558 -2.376 1.00 0.00 9 LYS A C 19
ATOM 14878 O O . LYS A 1 9 ? -6.543 9.386 -1.441 1.00 0.00 9 LYS A O 19
ATOM 14897 N N . LYS A 1 10 ? -4.439 9.599 -2.216 1.00 0.00 10 LYS A N 19
ATOM 14898 C CA . LYS A 1 10 ? -3.820 9.443 -0.902 1.00 0.00 10 LYS A CA 19
ATOM 14899 C C . LYS A 1 10 ? -3.994 10.729 -0.107 1.00 0.00 10 LYS A C 19
ATOM 14900 O O . LYS A 1 10 ? -3.763 10.778 1.103 1.00 0.00 10 LYS A O 19
ATOM 14919 N N . VAL A 1 11 ? -4.459 11.749 -0.810 1.00 0.00 11 VAL A N 19
ATOM 14920 C CA . VAL A 1 11 ? -4.740 13.041 -0.228 1.00 0.00 11 VAL A CA 19
ATOM 14921 C C . VAL A 1 11 ? -6.176 13.017 0.284 1.00 0.00 11 VAL A C 19
ATOM 14922 O O . VAL A 1 11 ? -6.558 13.747 1.201 1.00 0.00 11 VAL A O 19
ATOM 14935 N N . ALA A 1 12 ? -6.959 12.145 -0.338 1.00 0.00 12 ALA A N 19
ATOM 14936 C CA . ALA A 1 12 ? -8.360 11.970 0.004 1.00 0.00 12 ALA A CA 19
ATOM 14937 C C . ALA A 1 12 ? -8.545 10.945 1.116 1.00 0.00 12 ALA A C 19
ATOM 14938 O O . ALA A 1 12 ? -9.650 10.799 1.640 1.00 0.00 12 ALA A O 19
ATOM 14945 N N . CYS A 1 13 ? -7.474 10.238 1.502 1.00 0.00 13 CYS A N 19
ATOM 14946 C CA . CYS A 1 13 ? -7.587 9.262 2.576 1.00 0.00 13 CYS A CA 19
ATOM 14947 C C . CYS A 1 13 ? -7.891 9.977 3.869 1.00 0.00 13 CYS A C 19
ATOM 14948 O O . CYS A 1 13 ? -8.370 9.374 4.807 1.00 0.00 13 CYS A O 19
ATOM 14955 N N . ALA A 1 14 ? -7.613 11.274 3.895 1.00 0.00 14 ALA A N 19
ATOM 14956 C CA . ALA A 1 14 ? -7.868 12.083 5.068 1.00 0.00 14 ALA A CA 19
ATOM 14957 C C . ALA A 1 14 ? -9.365 12.201 5.309 1.00 0.00 14 ALA A C 19
ATOM 14958 O O . ALA A 1 14 ? -9.830 12.194 6.445 1.00 0.00 14 ALA A O 19
ATOM 14965 N N . ALA A 1 15 ? -10.132 12.282 4.239 1.00 0.00 15 ALA A N 19
ATOM 14966 C CA . ALA A 1 15 ? -11.572 12.371 4.368 1.00 0.00 15 ALA A CA 19
ATOM 14967 C C . ALA A 1 15 ? -12.129 11.086 4.959 1.00 0.00 15 ALA A C 19
ATOM 14968 O O . ALA A 1 15 ? -13.162 11.087 5.621 1.00 0.00 15 ALA A O 19
ATOM 14975 N N . ALA A 1 16 ? -11.429 9.993 4.709 1.00 0.00 16 ALA A N 19
ATOM 14976 C CA . ALA A 1 16 ? -11.842 8.697 5.203 1.00 0.00 16 ALA A CA 19
ATOM 14977 C C . ALA A 1 16 ? -11.211 8.364 6.556 1.00 0.00 16 ALA A C 19
ATOM 14978 O O . ALA A 1 16 ? -11.912 7.955 7.481 1.00 0.00 16 ALA A O 19
ATOM 14985 N N . ILE A 1 17 ? -9.887 8.487 6.664 1.00 0.00 17 ILE A N 19
ATOM 14986 C CA . ILE A 1 17 ? -9.203 8.141 7.893 1.00 0.00 17 ILE A CA 19
ATOM 14987 C C . ILE A 1 17 ? -8.909 9.333 8.804 1.00 0.00 17 ILE A C 19
ATOM 14988 O O . ILE A 1 17 ? -9.063 9.207 10.011 1.00 0.00 17 ILE A O 19
ATOM 15004 N N . ALA A 1 18 ? -8.478 10.471 8.271 1.00 0.00 18 ALA A N 19
ATOM 15005 C CA . ALA A 1 18 ? -8.186 11.626 9.138 1.00 0.00 18 ALA A CA 19
ATOM 15006 C C . ALA A 1 18 ? -9.386 11.936 10.033 1.00 0.00 18 ALA A C 19
ATOM 15007 O O . ALA A 1 18 ? -9.227 12.400 11.157 1.00 0.00 18 ALA A O 19
ATOM 15014 N N . GLY A 1 19 ? -10.584 11.622 9.549 1.00 0.00 19 GLY A N 19
ATOM 15015 C CA . GLY A 1 19 ? -11.773 11.822 10.352 1.00 0.00 19 GLY A CA 19
ATOM 15016 C C . GLY A 1 19 ? -11.849 10.799 11.471 1.00 0.00 19 GLY A C 19
ATOM 15017 O O . GLY A 1 19 ? -12.380 11.075 12.547 1.00 0.00 19 GLY A O 19
ATOM 15021 N N . ALA A 1 20 ? -11.283 9.618 11.221 1.00 0.00 20 ALA A N 19
ATOM 15022 C CA . ALA A 1 20 ? -11.248 8.551 12.202 1.00 0.00 20 ALA A CA 19
ATOM 15023 C C . ALA A 1 20 ? -10.197 8.826 13.271 1.00 0.00 20 ALA A C 19
ATOM 15024 O O . ALA A 1 20 ? -10.420 8.541 14.444 1.00 0.00 20 ALA A O 19
ATOM 15031 N N . VAL A 1 21 ? -9.058 9.403 12.882 1.00 0.00 21 VAL A N 19
ATOM 15032 C CA . VAL A 1 21 ? -8.034 9.725 13.872 1.00 0.00 21 VAL A CA 19
ATOM 15033 C C . VAL A 1 21 ? -8.555 10.850 14.728 1.00 0.00 21 VAL A C 19
ATOM 15034 O O . VAL A 1 21 ? -8.382 10.860 15.936 1.00 0.00 21 VAL A O 19
ATOM 15047 N N . ALA A 1 22 ? -9.226 11.774 14.060 1.00 0.00 22 ALA A N 19
ATOM 15048 C CA . ALA A 1 22 ? -9.847 12.921 14.697 1.00 0.00 22 ALA A CA 19
ATOM 15049 C C . ALA A 1 22 ? -10.820 12.454 15.766 1.00 0.00 22 ALA A C 19
ATOM 15050 O O . ALA A 1 22 ? -11.036 13.141 16.764 1.00 0.00 22 ALA A O 19
ATOM 15057 N N . ALA A 1 23 ? -11.383 11.260 15.559 1.00 0.00 23 ALA A N 19
ATOM 15058 C CA . ALA A 1 23 ? -12.307 10.682 16.517 1.00 0.00 23 ALA A CA 19
ATOM 15059 C C . ALA A 1 23 ? -11.584 10.396 17.831 1.00 0.00 23 ALA A C 19
ATOM 15060 O O . ALA A 1 23 ? -12.184 10.453 18.904 1.00 0.00 23 ALA A O 19
ATOM 15067 N N . CYS A 1 24 ? -10.287 10.103 17.746 1.00 0.00 24 CYS A N 19
ATOM 15068 C CA . CYS A 1 24 ? -9.499 9.831 18.938 1.00 0.00 24 CYS A CA 19
ATOM 15069 C C . CYS A 1 24 ? -8.606 11.023 19.306 1.00 0.00 24 CYS A C 19
ATOM 15070 O O . CYS A 1 24 ? -8.740 11.584 20.396 1.00 0.00 24 CYS A O 19
ATOM 15077 N N . GLY A 1 25 ? -7.704 11.424 18.403 1.00 0.00 25 GLY A N 19
ATOM 15078 C CA . GLY A 1 25 ? -6.834 12.555 18.688 1.00 0.00 25 GLY A CA 19
ATOM 15079 C C . GLY A 1 25 ? -5.793 12.821 17.606 1.00 0.00 25 GLY A C 19
ATOM 15080 O O . GLY A 1 25 ? -5.541 13.978 17.261 1.00 0.00 25 GLY A O 19
ATOM 15084 N N . GLY A 1 26 ? -5.179 11.766 17.073 1.00 0.00 26 GLY A N 19
ATOM 15085 C CA . GLY A 1 26 ? -4.162 11.935 16.045 1.00 0.00 26 GLY A CA 19
ATOM 15086 C C . GLY A 1 26 ? -3.427 10.642 15.740 1.00 0.00 26 GLY A C 19
ATOM 15087 O O . GLY A 1 26 ? -2.547 10.231 16.498 1.00 0.00 26 GLY A O 19
ATOM 15091 N N . ILE A 1 27 ? -3.797 10.012 14.627 1.00 0.00 27 ILE A N 19
ATOM 15092 C CA . ILE A 1 27 ? -3.207 8.749 14.174 1.00 0.00 27 ILE A CA 19
ATOM 15093 C C . ILE A 1 27 ? -3.085 7.711 15.301 1.00 0.00 27 ILE A C 19
ATOM 15094 O O . ILE A 1 27 ? -2.053 7.069 15.512 1.00 0.00 27 ILE A O 19
ATOM 15110 N N . ASP A 1 28 ? -4.196 7.486 15.975 1.00 0.00 28 ASP A N 19
ATOM 15111 C CA . ASP A 1 28 ? -4.269 6.466 16.983 1.00 0.00 28 ASP A CA 19
ATOM 15112 C C . ASP A 1 28 ? -4.741 5.260 16.207 1.00 0.00 28 ASP A C 19
ATOM 15113 O O . ASP A 1 28 ? -5.927 4.951 16.218 1.00 0.00 28 ASP A O 19
ATOM 15122 N N . LEU A 1 29 ? -3.831 4.663 15.434 1.00 0.00 29 LEU A N 19
ATOM 15123 C CA . LEU A 1 29 ? -4.152 3.579 14.526 1.00 0.00 29 LEU A CA 19
ATOM 15124 C C . LEU A 1 29 ? -5.151 2.529 15.059 1.00 0.00 29 LEU A C 19
ATOM 15125 O O . LEU A 1 29 ? -6.056 2.149 14.316 1.00 0.00 29 LEU A O 19
ATOM 15141 N N . PRO A 1 30 ? -5.059 2.045 16.325 1.00 0.00 30 PRO A N 19
ATOM 15142 C CA . PRO A 1 30 ? -6.033 1.061 16.830 1.00 0.00 30 PRO A CA 19
ATOM 15143 C C . PRO A 1 30 ? -7.418 1.672 17.045 1.00 0.00 30 PRO A C 19
ATOM 15144 O O . PRO A 1 30 ? -8.425 0.964 17.120 1.00 0.00 30 PRO A O 19
ATOM 15155 N N . CYS A 1 31 ? -7.449 2.992 17.157 1.00 0.00 31 CYS A N 19
ATOM 15156 C CA . CYS A 1 31 ? -8.675 3.738 17.385 1.00 0.00 31 CYS A CA 19
ATOM 15157 C C . CYS A 1 31 ? -9.334 4.151 16.074 1.00 0.00 31 CYS A C 19
ATOM 15158 O O . CYS A 1 31 ? -10.535 3.962 15.889 1.00 0.00 31 CYS A O 19
ATOM 15165 N N . VAL A 1 32 ? -8.549 4.738 15.170 1.00 0.00 32 VAL A N 19
ATOM 15166 C CA . VAL A 1 32 ? -9.083 5.194 13.880 1.00 0.00 32 VAL A CA 19
ATOM 15167 C C . VAL A 1 32 ? -9.645 4.024 13.089 1.00 0.00 32 VAL A C 19
ATOM 15168 O O . VAL A 1 32 ? -10.611 4.187 12.357 1.00 0.00 32 VAL A O 19
ATOM 15181 N N . LEU A 1 33 ? -9.050 2.842 13.238 1.00 0.00 33 LEU A N 19
ATOM 15182 C CA . LEU A 1 33 ? -9.516 1.677 12.517 1.00 0.00 33 LEU A CA 19
ATOM 15183 C C . LEU A 1 33 ? -10.854 1.166 13.054 1.00 0.00 33 LEU A C 19
ATOM 15184 O O . LEU A 1 33 ? -11.351 0.142 12.603 1.00 0.00 33 LEU A O 19
ATOM 15200 N N . ALA A 1 34 ? -11.455 1.891 13.985 1.00 0.00 34 ALA A N 19
ATOM 15201 C CA . ALA A 1 34 ? -12.752 1.506 14.515 1.00 0.00 34 ALA A CA 19
ATOM 15202 C C . ALA A 1 34 ? -13.826 2.185 13.682 1.00 0.00 34 ALA A C 19
ATOM 15203 O O . ALA A 1 34 ? -14.873 1.612 13.397 1.00 0.00 34 ALA A O 19
ATOM 15210 N N . ALA A 1 35 ? -13.522 3.409 13.271 1.00 0.00 35 ALA A N 19
ATOM 15211 C CA . ALA A 1 35 ? -14.422 4.185 12.436 1.00 0.00 35 ALA A CA 19
ATOM 15212 C C . ALA A 1 35 ? -14.011 4.057 10.978 1.00 0.00 35 ALA A C 19
ATOM 15213 O O . ALA A 1 35 ? -14.853 3.961 10.086 1.00 0.00 35 ALA A O 19
ATOM 15220 N N . LEU A 1 36 ? -12.701 4.041 10.742 1.00 0.00 36 LEU A N 19
ATOM 15221 C CA . LEU A 1 36 ? -12.173 3.912 9.401 1.00 0.00 36 LEU A CA 19
ATOM 15222 C C . LEU A 1 36 ? -12.380 2.519 8.860 1.00 0.00 36 LEU A C 19
ATOM 15223 O O . LEU A 1 36 ? -12.245 2.286 7.666 1.00 0.00 36 LEU A O 19
ATOM 15239 N N . LYS A 1 37 ? -12.644 1.572 9.729 1.00 0.00 37 LYS A N 19
ATOM 15240 C CA . LYS A 1 37 ? -12.776 0.211 9.265 1.00 0.00 37 LYS A CA 19
ATOM 15241 C C . LYS A 1 37 ? -13.909 0.058 8.246 1.00 0.00 37 LYS A C 19
ATOM 15242 O O . LYS A 1 37 ? -13.915 -0.885 7.457 1.00 0.00 37 LYS A O 19
ATOM 15261 N N . ALA A 1 38 ? -14.843 1.007 8.232 1.00 0.00 38 ALA A N 19
ATOM 15262 C CA . ALA A 1 38 ? -15.933 0.976 7.266 1.00 0.00 38 ALA A CA 19
ATOM 15263 C C . ALA A 1 38 ? -15.372 1.252 5.876 1.00 0.00 38 ALA A C 19
ATOM 15264 O O . ALA A 1 38 ? -16.038 1.055 4.863 1.00 0.00 38 ALA A O 19
ATOM 15271 N N . ALA A 1 39 ? -14.124 1.702 5.862 1.00 0.00 39 ALA A N 19
ATOM 15272 C CA . ALA A 1 39 ? -13.406 2.015 4.644 1.00 0.00 39 ALA A CA 19
ATOM 15273 C C . ALA A 1 39 ? -12.345 0.969 4.361 1.00 0.00 39 ALA A C 19
ATOM 15274 O O . ALA A 1 39 ? -11.176 1.320 4.170 1.00 0.00 39 ALA A O 19
ATOM 15281 N N . GLU A 1 40 ? -12.740 -0.305 4.326 1.00 0.00 40 GLU A N 19
ATOM 15282 C CA . GLU A 1 40 ? -11.795 -1.377 4.042 1.00 0.00 40 GLU A CA 19
ATOM 15283 C C . GLU A 1 40 ? -11.282 -1.228 2.622 1.00 0.00 40 GLU A C 19
ATOM 15284 O O . GLU A 1 40 ? -11.860 -1.758 1.671 1.00 0.00 40 GLU A O 19
ATOM 15296 N N . GLY A 1 41 ? -10.212 -0.471 2.495 1.00 0.00 41 GLY A N 19
ATOM 15297 C CA . GLY A 1 41 ? -9.630 -0.208 1.212 1.00 0.00 41 GLY A CA 19
ATOM 15298 C C . GLY A 1 41 ? -8.756 1.024 1.232 1.00 0.00 41 GLY A C 19
ATOM 15299 O O . GLY A 1 41 ? -7.764 1.087 0.515 1.00 0.00 41 GLY A O 19
ATOM 15303 N N . CYS A 1 42 ? -9.063 2.007 2.082 1.00 0.00 42 CYS A N 19
ATOM 15304 C CA . CYS A 1 42 ? -8.216 3.171 2.138 1.00 0.00 42 CYS A CA 19
ATOM 15305 C C . CYS A 1 42 ? -7.523 3.188 3.474 1.00 0.00 42 CYS A C 19
ATOM 15306 O O . CYS A 1 42 ? -6.762 4.100 3.797 1.00 0.00 42 CYS A O 19
ATOM 15313 N N . ALA A 1 43 ? -7.746 2.115 4.223 1.00 0.00 43 ALA A N 19
ATOM 15314 C CA . ALA A 1 43 ? -7.099 1.930 5.495 1.00 0.00 43 ALA A CA 19
ATOM 15315 C C . ALA A 1 43 ? -5.642 1.634 5.193 1.00 0.00 43 ALA A C 19
ATOM 15316 O O . ALA A 1 43 ? -4.737 2.032 5.918 1.00 0.00 43 ALA A O 19
ATOM 15323 N N . SER A 1 44 ? -5.450 0.973 4.055 1.00 0.00 44 SER A N 19
ATOM 15324 C CA . SER A 1 44 ? -4.137 0.645 3.543 1.00 0.00 44 SER A CA 19
ATOM 15325 C C . SER A 1 44 ? -3.352 1.935 3.256 1.00 0.00 44 SER A C 19
ATOM 15326 O O . SER A 1 44 ? -2.135 1.928 3.206 1.00 0.00 44 SER A O 19
ATOM 15334 N N . CYS A 1 45 ? -4.082 3.047 3.114 1.00 0.00 45 CYS A N 19
ATOM 15335 C CA . CYS A 1 45 ? -3.483 4.368 2.890 1.00 0.00 45 CYS A CA 19
ATOM 15336 C C . CYS A 1 45 ? -3.076 4.937 4.233 1.00 0.00 45 CYS A C 19
ATOM 15337 O O . CYS A 1 45 ? -2.043 5.588 4.382 1.00 0.00 45 CYS A O 19
ATOM 15344 N N . PHE A 1 46 ? -3.936 4.656 5.200 1.00 0.00 46 PHE A N 19
ATOM 15345 C CA . PHE A 1 46 ? -3.770 5.076 6.576 1.00 0.00 46 PHE A CA 19
ATOM 15346 C C . PHE A 1 46 ? -2.518 4.462 7.180 1.00 0.00 46 PHE A C 19
ATOM 15347 O O . PHE A 1 46 ? -1.557 5.157 7.468 1.00 0.00 46 PHE A O 19
ATOM 15364 N N . CYS A 1 47 ? -2.558 3.165 7.413 1.00 0.00 47 CYS A N 19
ATOM 15365 C CA . CYS A 1 47 ? -1.449 2.475 8.054 1.00 0.00 47 CYS A CA 19
ATOM 15366 C C . CYS A 1 47 ? -0.309 2.046 7.112 1.00 0.00 47 CYS A C 19
ATOM 15367 O O . CYS A 1 47 ? 0.532 1.265 7.527 1.00 0.00 47 CYS A O 19
ATOM 15374 N N . GLU A 1 48 ? -0.248 2.523 5.865 1.00 0.00 48 GLU A N 19
ATOM 15375 C CA . GLU A 1 48 ? 0.840 2.094 4.963 1.00 0.00 48 GLU A CA 19
ATOM 15376 C C . GLU A 1 48 ? 2.220 2.534 5.456 1.00 0.00 48 GLU A C 19
ATOM 15377 O O . GLU A 1 48 ? 3.205 1.814 5.284 1.00 0.00 48 GLU A O 19
ATOM 15389 N N . ASP A 1 49 ? 2.290 3.720 6.039 1.00 0.00 49 ASP A N 19
ATOM 15390 C CA . ASP A 1 49 ? 3.553 4.263 6.532 1.00 0.00 49 ASP A CA 19
ATOM 15391 C C . ASP A 1 49 ? 3.806 3.825 7.973 1.00 0.00 49 ASP A C 19
ATOM 15392 O O . ASP A 1 49 ? 4.910 3.959 8.498 1.00 0.00 49 ASP A O 19
ATOM 15401 N N . HIS A 1 50 ? 2.764 3.317 8.613 1.00 0.00 50 HIS A N 19
ATOM 15402 C CA . HIS A 1 50 ? 2.857 2.881 9.999 1.00 0.00 50 HIS A CA 19
ATOM 15403 C C . HIS A 1 50 ? 2.336 1.466 10.170 1.00 0.00 50 HIS A C 19
ATOM 15404 O O . HIS A 1 50 ? 1.658 1.175 11.156 1.00 0.00 50 HIS A O 19
ATOM 15419 N N . CYS A 1 51 ? 2.652 0.587 9.221 1.00 0.00 51 CYS A N 19
ATOM 15420 C CA . CYS A 1 51 ? 2.212 -0.810 9.295 1.00 0.00 51 CYS A CA 19
ATOM 15421 C C . CYS A 1 51 ? 3.012 -1.573 10.348 1.00 0.00 51 CYS A C 19
ATOM 15422 O O . CYS A 1 51 ? 3.687 -2.561 10.053 1.00 0.00 51 CYS A O 19
ATOM 15429 N N . HIS A 1 52 ? 2.923 -1.093 11.580 1.00 0.00 52 HIS A N 19
ATOM 15430 C CA . HIS A 1 52 ? 3.611 -1.681 12.715 1.00 0.00 52 HIS A CA 19
ATOM 15431 C C . HIS A 1 52 ? 2.748 -1.549 13.961 1.00 0.00 52 HIS A C 19
ATOM 15432 O O . HIS A 1 52 ? 1.633 -1.029 13.890 1.00 0.00 52 HIS A O 19
ATOM 15447 N N . GLY A 1 53 ? 3.282 -1.971 15.096 1.00 0.00 53 GLY A N 19
ATOM 15448 C CA . GLY A 1 53 ? 2.563 -1.849 16.352 1.00 0.00 53 GLY A CA 19
ATOM 15449 C C . GLY A 1 53 ? 1.237 -2.577 16.367 1.00 0.00 53 GLY A C 19
ATOM 15450 O O . GLY A 1 53 ? 1.199 -3.805 16.434 1.00 0.00 53 GLY A O 19
ATOM 15454 N N . VAL A 1 54 ? 0.138 -1.827 16.317 1.00 0.00 54 VAL A N 19
ATOM 15455 C CA . VAL A 1 54 ? -1.170 -2.425 16.349 1.00 0.00 54 VAL A CA 19
ATOM 15456 C C . VAL A 1 54 ? -1.695 -2.676 14.941 1.00 0.00 54 VAL A C 19
ATOM 15457 O O . VAL A 1 54 ? -2.753 -3.245 14.781 1.00 0.00 54 VAL A O 19
ATOM 15470 N N . CYS A 1 55 ? -0.946 -2.266 13.918 1.00 0.00 55 CYS A N 19
ATOM 15471 C CA . CYS A 1 55 ? -1.360 -2.486 12.524 1.00 0.00 55 CYS A CA 19
ATOM 15472 C C . CYS A 1 55 ? -1.478 -3.987 12.271 1.00 0.00 55 CYS A C 19
ATOM 15473 O O . CYS A 1 55 ? -2.152 -4.424 11.341 1.00 0.00 55 CYS A O 19
ATOM 15480 N N . LYS A 1 56 ? -0.838 -4.764 13.145 1.00 0.00 56 LYS A N 19
ATOM 15481 C CA . LYS A 1 56 ? -0.882 -6.216 13.074 1.00 0.00 56 LYS A CA 19
ATOM 15482 C C . LYS A 1 56 ? -2.212 -6.689 13.654 1.00 0.00 56 LYS A C 19
ATOM 15483 O O . LYS A 1 56 ? -2.812 -7.652 13.175 1.00 0.00 56 LYS A O 19
ATOM 15502 N N . ASP A 1 57 ? -2.688 -5.954 14.662 1.00 0.00 57 ASP A N 19
ATOM 15503 C CA . ASP A 1 57 ? -3.976 -6.226 15.292 1.00 0.00 57 ASP A CA 19
ATOM 15504 C C . ASP A 1 57 ? -5.056 -5.642 14.398 1.00 0.00 57 ASP A C 19
ATOM 15505 O O . ASP A 1 57 ? -6.162 -6.169 14.281 1.00 0.00 57 ASP A O 19
ATOM 15514 N N . LEU A 1 58 ? -4.669 -4.549 13.748 1.00 0.00 58 LEU A N 19
ATOM 15515 C CA . LEU A 1 58 ? -5.478 -3.824 12.810 1.00 0.00 58 LEU A CA 19
ATOM 15516 C C . LEU A 1 58 ? -5.858 -4.789 11.690 1.00 0.00 58 LEU A C 19
ATOM 15517 O O . LEU A 1 58 ? -7.042 -5.033 11.441 1.00 0.00 58 LEU A O 19
ATOM 15533 N N . HIS A 1 59 ? -4.821 -5.348 11.043 1.00 0.00 59 HIS A N 19
ATOM 15534 C CA . HIS A 1 59 ? -4.978 -6.320 9.961 1.00 0.00 59 HIS A CA 19
ATOM 15535 C C . HIS A 1 59 ? -5.576 -5.623 8.775 1.00 0.00 59 HIS A C 19
ATOM 15536 O O . HIS A 1 59 ? -6.759 -5.767 8.462 1.00 0.00 59 HIS A O 19
ATOM 15551 N N . LEU A 1 60 ? -4.751 -4.812 8.166 1.00 0.00 60 LEU A N 19
ATOM 15552 C CA . LEU A 1 60 ? -5.165 -4.006 7.054 1.00 0.00 60 LEU A CA 19
ATOM 15553 C C . LEU A 1 60 ? -4.105 -4.054 5.940 1.00 0.00 60 LEU A C 19
ATOM 15554 O O . LEU A 1 60 ? -4.365 -3.687 4.791 1.00 0.00 60 LEU A O 19
ATOM 15570 N N . CYS A 1 61 ? -2.914 -4.553 6.294 1.00 0.00 61 CYS A N 19
ATOM 15571 C CA . CYS A 1 61 ? -1.812 -4.702 5.348 1.00 0.00 61 CYS A CA 19
ATOM 15572 C C . CYS A 1 61 ? -1.104 -6.028 5.591 1.00 0.00 61 CYS A C 19
ATOM 15573 O O . CYS A 1 61 ? -1.561 -6.787 6.466 1.00 0.00 61 CYS A O 19
ATOM 15581 N N . ALA A 1 1 ? 2.308 2.023 0.933 1.00 0.00 1 ALA A N 20
ATOM 15582 C CA . ALA A 1 1 ? 1.188 1.132 0.543 1.00 0.00 1 ALA A CA 20
ATOM 15583 C C . ALA A 1 1 ? 0.173 1.883 -0.306 1.00 0.00 1 ALA A C 20
ATOM 15584 O O . ALA A 1 1 ? -0.304 2.951 0.079 1.00 0.00 1 ALA A O 20
ATOM 15593 N N . MET A 1 2 ? -0.158 1.326 -1.464 1.00 0.00 2 MET A N 20
ATOM 15594 C CA . MET A 1 2 ? -1.125 1.951 -2.351 1.00 0.00 2 MET A CA 20
ATOM 15595 C C . MET A 1 2 ? -2.539 1.707 -1.833 1.00 0.00 2 MET A C 20
ATOM 15596 O O . MET A 1 2 ? -3.196 2.626 -1.337 1.00 0.00 2 MET A O 20
ATOM 15610 N N . GLY A 1 3 ? -3.000 0.463 -1.937 1.00 0.00 3 GLY A N 20
ATOM 15611 C CA . GLY A 1 3 ? -4.326 0.136 -1.461 1.00 0.00 3 GLY A CA 20
ATOM 15612 C C . GLY A 1 3 ? -5.412 0.689 -2.334 1.00 0.00 3 GLY A C 20
ATOM 15613 O O . GLY A 1 3 ? -5.192 1.031 -3.501 1.00 0.00 3 GLY A O 20
ATOM 15617 N N . LYS A 1 4 ? -6.580 0.807 -1.737 1.00 0.00 4 LYS A N 20
ATOM 15618 C CA . LYS A 1 4 ? -7.745 1.361 -2.388 1.00 0.00 4 LYS A CA 20
ATOM 15619 C C . LYS A 1 4 ? -7.464 2.826 -2.689 1.00 0.00 4 LYS A C 20
ATOM 15620 O O . LYS A 1 4 ? -8.073 3.451 -3.556 1.00 0.00 4 LYS A O 20
ATOM 15639 N N . CYS A 1 5 ? -6.511 3.343 -1.936 1.00 0.00 5 CYS A N 20
ATOM 15640 C CA . CYS A 1 5 ? -6.063 4.708 -2.038 1.00 0.00 5 CYS A CA 20
ATOM 15641 C C . CYS A 1 5 ? -5.075 4.881 -3.196 1.00 0.00 5 CYS A C 20
ATOM 15642 O O . CYS A 1 5 ? -3.868 5.018 -2.977 1.00 0.00 5 CYS A O 20
ATOM 15649 N N . SER A 1 6 ? -5.592 4.892 -4.426 1.00 0.00 6 SER A N 20
ATOM 15650 C CA . SER A 1 6 ? -4.769 5.072 -5.621 1.00 0.00 6 SER A CA 20
ATOM 15651 C C . SER A 1 6 ? -4.150 6.472 -5.629 1.00 0.00 6 SER A C 20
ATOM 15652 O O . SER A 1 6 ? -4.167 7.161 -4.626 1.00 0.00 6 SER A O 20
ATOM 15660 N N . VAL A 1 7 ? -3.610 6.888 -6.756 1.00 0.00 7 VAL A N 20
ATOM 15661 C CA . VAL A 1 7 ? -2.994 8.212 -6.876 1.00 0.00 7 VAL A CA 20
ATOM 15662 C C . VAL A 1 7 ? -3.937 9.321 -6.407 1.00 0.00 7 VAL A C 20
ATOM 15663 O O . VAL A 1 7 ? -3.619 10.075 -5.490 1.00 0.00 7 VAL A O 20
ATOM 15676 N N . LEU A 1 8 ? -5.088 9.406 -7.047 1.00 0.00 8 LEU A N 20
ATOM 15677 C CA . LEU A 1 8 ? -6.089 10.421 -6.708 1.00 0.00 8 LEU A CA 20
ATOM 15678 C C . LEU A 1 8 ? -6.866 10.028 -5.455 1.00 0.00 8 LEU A C 20
ATOM 15679 O O . LEU A 1 8 ? -7.407 10.884 -4.762 1.00 0.00 8 LEU A O 20
ATOM 15695 N N . LYS A 1 9 ? -6.923 8.732 -5.170 1.00 0.00 9 LYS A N 20
ATOM 15696 C CA . LYS A 1 9 ? -7.639 8.245 -4.008 1.00 0.00 9 LYS A CA 20
ATOM 15697 C C . LYS A 1 9 ? -6.771 8.383 -2.753 1.00 0.00 9 LYS A C 20
ATOM 15698 O O . LYS A 1 9 ? -7.258 8.250 -1.630 1.00 0.00 9 LYS A O 20
ATOM 15717 N N . LYS A 1 10 ? -5.483 8.658 -2.956 1.00 0.00 10 LYS A N 20
ATOM 15718 C CA . LYS A 1 10 ? -4.539 8.828 -1.852 1.00 0.00 10 LYS A CA 20
ATOM 15719 C C . LYS A 1 10 ? -4.745 10.198 -1.227 1.00 0.00 10 LYS A C 20
ATOM 15720 O O . LYS A 1 10 ? -4.291 10.476 -0.127 1.00 0.00 10 LYS A O 20
ATOM 15739 N N . VAL A 1 11 ? -5.463 11.043 -1.943 1.00 0.00 11 VAL A N 20
ATOM 15740 C CA . VAL A 1 11 ? -5.769 12.372 -1.474 1.00 0.00 11 VAL A CA 20
ATOM 15741 C C . VAL A 1 11 ? -6.958 12.292 -0.521 1.00 0.00 11 VAL A C 20
ATOM 15742 O O . VAL A 1 11 ? -7.165 13.152 0.339 1.00 0.00 11 VAL A O 20
ATOM 15755 N N . ALA A 1 12 ? -7.739 11.236 -0.711 1.00 0.00 12 ALA A N 20
ATOM 15756 C CA . ALA A 1 12 ? -8.937 10.993 0.080 1.00 0.00 12 ALA A CA 20
ATOM 15757 C C . ALA A 1 12 ? -8.661 10.250 1.392 1.00 0.00 12 ALA A C 20
ATOM 15758 O O . ALA A 1 12 ? -9.554 10.167 2.236 1.00 0.00 12 ALA A O 20
ATOM 15765 N N . CYS A 1 13 ? -7.446 9.718 1.598 1.00 0.00 13 CYS A N 20
ATOM 15766 C CA . CYS A 1 13 ? -7.168 9.019 2.860 1.00 0.00 13 CYS A CA 20
ATOM 15767 C C . CYS A 1 13 ? -7.136 10.014 3.999 1.00 0.00 13 CYS A C 20
ATOM 15768 O O . CYS A 1 13 ? -7.381 9.658 5.146 1.00 0.00 13 CYS A O 20
ATOM 15775 N N . ALA A 1 14 ? -6.863 11.268 3.677 1.00 0.00 14 ALA A N 20
ATOM 15776 C CA . ALA A 1 14 ? -6.839 12.302 4.686 1.00 0.00 14 ALA A CA 20
ATOM 15777 C C . ALA A 1 14 ? -8.265 12.684 5.058 1.00 0.00 14 ALA A C 20
ATOM 15778 O O . ALA A 1 14 ? -8.548 13.068 6.182 1.00 0.00 14 ALA A O 20
ATOM 15785 N N . ALA A 1 15 ? -9.178 12.554 4.117 1.00 0.00 15 ALA A N 20
ATOM 15786 C CA . ALA A 1 15 ? -10.567 12.867 4.388 1.00 0.00 15 ALA A CA 20
ATOM 15787 C C . ALA A 1 15 ? -11.219 11.719 5.140 1.00 0.00 15 ALA A C 20
ATOM 15788 O O . ALA A 1 15 ? -12.213 11.899 5.842 1.00 0.00 15 ALA A O 20
ATOM 15795 N N . ALA A 1 16 ? -10.647 10.539 4.970 1.00 0.00 16 ALA A N 20
ATOM 15796 C CA . ALA A 1 16 ? -11.151 9.341 5.605 1.00 0.00 16 ALA A CA 20
ATOM 15797 C C . ALA A 1 16 ? -10.498 9.078 6.961 1.00 0.00 16 ALA A C 20
ATOM 15798 O O . ALA A 1 16 ? -11.197 8.872 7.953 1.00 0.00 16 ALA A O 20
ATOM 15805 N N . ILE A 1 17 ? -9.165 9.032 7.012 1.00 0.00 17 ILE A N 20
ATOM 15806 C CA . ILE A 1 17 ? -8.504 8.730 8.263 1.00 0.00 17 ILE A CA 20
ATOM 15807 C C . ILE A 1 17 ? -8.142 9.952 9.101 1.00 0.00 17 ILE A C 20
ATOM 15808 O O . ILE A 1 17 ? -8.240 9.887 10.317 1.00 0.00 17 ILE A O 20
ATOM 15824 N N . ALA A 1 18 ? -7.772 11.072 8.495 1.00 0.00 18 ALA A N 20
ATOM 15825 C CA . ALA A 1 18 ? -7.467 12.258 9.299 1.00 0.00 18 ALA A CA 20
ATOM 15826 C C . ALA A 1 18 ? -8.714 12.661 10.078 1.00 0.00 18 ALA A C 20
ATOM 15827 O O . ALA A 1 18 ? -8.639 13.317 11.112 1.00 0.00 18 ALA A O 20
ATOM 15834 N N . GLY A 1 19 ? -9.860 12.213 9.575 1.00 0.00 19 GLY A N 20
ATOM 15835 C CA . GLY A 1 19 ? -11.128 12.470 10.227 1.00 0.00 19 GLY A CA 20
ATOM 15836 C C . GLY A 1 19 ? -11.443 11.422 11.288 1.00 0.00 19 GLY A C 20
ATOM 15837 O O . GLY A 1 19 ? -12.047 11.741 12.312 1.00 0.00 19 GLY A O 20
ATOM 15841 N N . ALA A 1 20 ? -11.024 10.168 11.057 1.00 0.00 20 ALA A N 20
ATOM 15842 C CA . ALA A 1 20 ? -11.266 9.096 12.026 1.00 0.00 20 ALA A CA 20
ATOM 15843 C C . ALA A 1 20 ? -10.300 9.200 13.187 1.00 0.00 20 ALA A C 20
ATOM 15844 O O . ALA A 1 20 ? -10.675 8.985 14.338 1.00 0.00 20 ALA A O 20
ATOM 15851 N N . VAL A 1 21 ? -9.059 9.557 12.884 1.00 0.00 21 VAL A N 20
ATOM 15852 C CA . VAL A 1 21 ? -8.061 9.723 13.921 1.00 0.00 21 VAL A CA 20
ATOM 15853 C C . VAL A 1 21 ? -8.512 10.861 14.816 1.00 0.00 21 VAL A C 20
ATOM 15854 O O . VAL A 1 21 ? -8.400 10.804 16.032 1.00 0.00 21 VAL A O 20
ATOM 15867 N N . ALA A 1 22 ? -9.051 11.877 14.162 1.00 0.00 22 ALA A N 20
ATOM 15868 C CA . ALA A 1 22 ? -9.578 13.066 14.813 1.00 0.00 22 ALA A CA 20
ATOM 15869 C C . ALA A 1 22 ? -10.713 12.708 15.760 1.00 0.00 22 ALA A C 20
ATOM 15870 O O . ALA A 1 22 ? -10.901 13.356 16.791 1.00 0.00 22 ALA A O 20
ATOM 15877 N N . ALA A 1 23 ? -11.465 11.667 15.409 1.00 0.00 23 ALA A N 20
ATOM 15878 C CA . ALA A 1 23 ? -12.571 11.216 16.237 1.00 0.00 23 ALA A CA 20
ATOM 15879 C C . ALA A 1 23 ? -12.046 10.570 17.512 1.00 0.00 23 ALA A C 20
ATOM 15880 O O . ALA A 1 23 ? -12.746 10.494 18.519 1.00 0.00 23 ALA A O 20
ATOM 15887 N N . CYS A 1 24 ? -10.802 10.110 17.461 1.00 0.00 24 CYS A N 20
ATOM 15888 C CA . CYS A 1 24 ? -10.173 9.478 18.608 1.00 0.00 24 CYS A CA 20
ATOM 15889 C C . CYS A 1 24 ? -9.277 10.474 19.344 1.00 0.00 24 CYS A C 20
ATOM 15890 O O . CYS A 1 24 ? -9.248 10.503 20.573 1.00 0.00 24 CYS A O 20
ATOM 15897 N N . GLY A 1 25 ? -8.543 11.292 18.588 1.00 0.00 25 GLY A N 20
ATOM 15898 C CA . GLY A 1 25 ? -7.663 12.271 19.191 1.00 0.00 25 GLY A CA 20
ATOM 15899 C C . GLY A 1 25 ? -6.353 12.408 18.442 1.00 0.00 25 GLY A C 20
ATOM 15900 O O . GLY A 1 25 ? -5.658 13.419 18.561 1.00 0.00 25 GLY A O 20
ATOM 15904 N N . GLY A 1 26 ? -6.021 11.384 17.669 1.00 0.00 26 GLY A N 20
ATOM 15905 C CA . GLY A 1 26 ? -4.795 11.383 16.898 1.00 0.00 26 GLY A CA 20
ATOM 15906 C C . GLY A 1 26 ? -4.589 10.057 16.203 1.00 0.00 26 GLY A C 20
ATOM 15907 O O . GLY A 1 26 ? -5.522 9.252 16.120 1.00 0.00 26 GLY A O 20
ATOM 15911 N N . ILE A 1 27 ? -3.381 9.813 15.707 1.00 0.00 27 ILE A N 20
ATOM 15912 C CA . ILE A 1 27 ? -3.084 8.558 15.028 1.00 0.00 27 ILE A CA 20
ATOM 15913 C C . ILE A 1 27 ? -2.977 7.400 16.025 1.00 0.00 27 ILE A C 20
ATOM 15914 O O . ILE A 1 27 ? -1.898 7.025 16.491 1.00 0.00 27 ILE A O 20
ATOM 15930 N N . ASP A 1 28 ? -4.119 6.807 16.301 1.00 0.00 28 ASP A N 20
ATOM 15931 C CA . ASP A 1 28 ? -4.194 5.645 17.159 1.00 0.00 28 ASP A CA 20
ATOM 15932 C C . ASP A 1 28 ? -4.703 4.562 16.250 1.00 0.00 28 ASP A C 20
ATOM 15933 O O . ASP A 1 28 ? -5.907 4.421 16.067 1.00 0.00 28 ASP A O 20
ATOM 15942 N N . LEU A 1 29 ? -3.780 3.881 15.593 1.00 0.00 29 LEU A N 20
ATOM 15943 C CA . LEU A 1 29 ? -4.120 2.894 14.598 1.00 0.00 29 LEU A CA 20
ATOM 15944 C C . LEU A 1 29 ? -5.234 1.908 14.991 1.00 0.00 29 LEU A C 20
ATOM 15945 O O . LEU A 1 29 ? -6.116 1.658 14.169 1.00 0.00 29 LEU A O 20
ATOM 15961 N N . PRO A 1 30 ? -5.278 1.347 16.218 1.00 0.00 30 PRO A N 20
ATOM 15962 C CA . PRO A 1 30 ? -6.369 0.439 16.585 1.00 0.00 30 PRO A CA 20
ATOM 15963 C C . PRO A 1 30 ? -7.679 1.194 16.835 1.00 0.00 30 PRO A C 20
ATOM 15964 O O . PRO A 1 30 ? -8.765 0.614 16.802 1.00 0.00 30 PRO A O 20
ATOM 15975 N N . CYS A 1 31 ? -7.551 2.488 17.106 1.00 0.00 31 CYS A N 20
ATOM 15976 C CA . CYS A 1 31 ? -8.686 3.351 17.396 1.00 0.00 31 CYS A CA 20
ATOM 15977 C C . CYS A 1 31 ? -9.361 3.877 16.134 1.00 0.00 31 CYS A C 20
ATOM 15978 O O . CYS A 1 31 ? -10.583 3.833 16.012 1.00 0.00 31 CYS A O 20
ATOM 15985 N N . VAL A 1 32 ? -8.564 4.430 15.222 1.00 0.00 32 VAL A N 20
ATOM 15986 C CA . VAL A 1 32 ? -9.104 5.029 13.998 1.00 0.00 32 VAL A CA 20
ATOM 15987 C C . VAL A 1 32 ? -9.740 4.001 13.081 1.00 0.00 32 VAL A C 20
ATOM 15988 O O . VAL A 1 32 ? -10.715 4.305 12.404 1.00 0.00 32 VAL A O 20
ATOM 16001 N N . LEU A 1 33 ? -9.194 2.793 13.036 1.00 0.00 33 LEU A N 20
ATOM 16002 C CA . LEU A 1 33 ? -9.738 1.779 12.152 1.00 0.00 33 LEU A CA 20
ATOM 16003 C C . LEU A 1 33 ? -10.961 1.069 12.711 1.00 0.00 33 LEU A C 20
ATOM 16004 O O . LEU A 1 33 ? -11.257 -0.070 12.350 1.00 0.00 33 LEU A O 20
ATOM 16020 N N . ALA A 1 34 ? -11.713 1.797 13.516 1.00 0.00 34 ALA A N 20
ATOM 16021 C CA . ALA A 1 34 ? -12.966 1.316 14.051 1.00 0.00 34 ALA A CA 20
ATOM 16022 C C . ALA A 1 34 ? -14.048 1.984 13.222 1.00 0.00 34 ALA A C 20
ATOM 16023 O O . ALA A 1 34 ? -15.072 1.392 12.886 1.00 0.00 34 ALA A O 20
ATOM 16030 N N . ALA A 1 35 ? -13.750 3.227 12.847 1.00 0.00 35 ALA A N 20
ATOM 16031 C CA . ALA A 1 35 ? -14.620 4.022 12.000 1.00 0.00 35 ALA A CA 20
ATOM 16032 C C . ALA A 1 35 ? -14.022 4.099 10.605 1.00 0.00 35 ALA A C 20
ATOM 16033 O O . ALA A 1 35 ? -14.740 4.078 9.605 1.00 0.00 35 ALA A O 20
ATOM 16040 N N . LEU A 1 36 ? -12.685 4.165 10.546 1.00 0.00 36 LEU A N 20
ATOM 16041 C CA . LEU A 1 36 ? -11.971 4.215 9.280 1.00 0.00 36 LEU A CA 20
ATOM 16042 C C . LEU A 1 36 ? -12.104 2.911 8.546 1.00 0.00 36 LEU A C 20
ATOM 16043 O O . LEU A 1 36 ? -11.850 2.834 7.351 1.00 0.00 36 LEU A O 20
ATOM 16059 N N . LYS A 1 37 ? -12.437 1.864 9.264 1.00 0.00 37 LYS A N 20
ATOM 16060 C CA . LYS A 1 37 ? -12.511 0.570 8.633 1.00 0.00 37 LYS A CA 20
ATOM 16061 C C . LYS A 1 37 ? -13.567 0.573 7.521 1.00 0.00 37 LYS A C 20
ATOM 16062 O O . LYS A 1 37 ? -13.544 -0.278 6.625 1.00 0.00 37 LYS A O 20
ATOM 16081 N N . ALA A 1 38 ? -14.459 1.570 7.562 1.00 0.00 38 ALA A N 20
ATOM 16082 C CA . ALA A 1 38 ? -15.481 1.733 6.538 1.00 0.00 38 ALA A CA 20
ATOM 16083 C C . ALA A 1 38 ? -14.806 2.144 5.231 1.00 0.00 38 ALA A C 20
ATOM 16084 O O . ALA A 1 38 ? -15.313 1.871 4.141 1.00 0.00 38 ALA A O 20
ATOM 16091 N N . ALA A 1 39 ? -13.622 2.758 5.368 1.00 0.00 39 ALA A N 20
ATOM 16092 C CA . ALA A 1 39 ? -12.805 3.168 4.232 1.00 0.00 39 ALA A CA 20
ATOM 16093 C C . ALA A 1 39 ? -12.107 1.941 3.689 1.00 0.00 39 ALA A C 20
ATOM 16094 O O . ALA A 1 39 ? -10.904 1.771 3.882 1.00 0.00 39 ALA A O 20
ATOM 16101 N N . GLU A 1 40 ? -12.899 1.077 3.067 1.00 0.00 40 GLU A N 20
ATOM 16102 C CA . GLU A 1 40 ? -12.448 -0.196 2.520 1.00 0.00 40 GLU A CA 20
ATOM 16103 C C . GLU A 1 40 ? -11.086 -0.115 1.831 1.00 0.00 40 GLU A C 20
ATOM 16104 O O . GLU A 1 40 ? -10.995 0.158 0.638 1.00 0.00 40 GLU A O 20
ATOM 16116 N N . GLY A 1 41 ? -10.034 -0.395 2.590 1.00 0.00 41 GLY A N 20
ATOM 16117 C CA . GLY A 1 41 ? -8.697 -0.395 2.039 1.00 0.00 41 GLY A CA 20
ATOM 16118 C C . GLY A 1 41 ? -8.083 0.975 1.813 1.00 0.00 41 GLY A C 20
ATOM 16119 O O . GLY A 1 41 ? -7.142 1.090 1.027 1.00 0.00 41 GLY A O 20
ATOM 16123 N N . CYS A 1 42 ? -8.514 2.020 2.518 1.00 0.00 42 CYS A N 20
ATOM 16124 C CA . CYS A 1 42 ? -7.860 3.300 2.333 1.00 0.00 42 CYS A CA 20
ATOM 16125 C C . CYS A 1 42 ? -7.121 3.601 3.593 1.00 0.00 42 CYS A C 20
ATOM 16126 O O . CYS A 1 42 ? -6.407 4.595 3.725 1.00 0.00 42 CYS A O 20
ATOM 16133 N N . ALA A 1 43 ? -7.230 2.626 4.476 1.00 0.00 43 ALA A N 20
ATOM 16134 C CA . ALA A 1 43 ? -6.526 2.615 5.719 1.00 0.00 43 ALA A CA 20
ATOM 16135 C C . ALA A 1 43 ? -5.100 2.257 5.376 1.00 0.00 43 ALA A C 20
ATOM 16136 O O . ALA A 1 43 ? -4.165 2.470 6.142 1.00 0.00 43 ALA A O 20
ATOM 16143 N N . SER A 1 44 ? -4.979 1.743 4.156 1.00 0.00 44 SER A N 20
ATOM 16144 C CA . SER A 1 44 ? -3.718 1.371 3.566 1.00 0.00 44 SER A CA 20
ATOM 16145 C C . SER A 1 44 ? -2.836 2.621 3.464 1.00 0.00 44 SER A C 20
ATOM 16146 O O . SER A 1 44 ? -1.613 2.539 3.499 1.00 0.00 44 SER A O 20
ATOM 16154 N N . CYS A 1 45 ? -3.493 3.785 3.405 1.00 0.00 45 CYS A N 20
ATOM 16155 C CA . CYS A 1 45 ? -2.804 5.078 3.364 1.00 0.00 45 CYS A CA 20
ATOM 16156 C C . CYS A 1 45 ? -2.443 5.484 4.783 1.00 0.00 45 CYS A C 20
ATOM 16157 O O . CYS A 1 45 ? -1.381 6.044 5.050 1.00 0.00 45 CYS A O 20
ATOM 16164 N N . PHE A 1 46 ? -3.362 5.173 5.685 1.00 0.00 46 PHE A N 20
ATOM 16165 C CA . PHE A 1 46 ? -3.220 5.460 7.102 1.00 0.00 46 PHE A CA 20
ATOM 16166 C C . PHE A 1 46 ? -1.989 4.754 7.677 1.00 0.00 46 PHE A C 20
ATOM 16167 O O . PHE A 1 46 ? -1.049 5.409 8.125 1.00 0.00 46 PHE A O 20
ATOM 16184 N N . CYS A 1 47 ? -1.999 3.420 7.684 1.00 0.00 47 CYS A N 20
ATOM 16185 C CA . CYS A 1 47 ? -0.866 2.654 8.239 1.00 0.00 47 CYS A CA 20
ATOM 16186 C C . CYS A 1 47 ? 0.448 2.764 7.434 1.00 0.00 47 CYS A C 20
ATOM 16187 O O . CYS A 1 47 ? 1.415 2.072 7.750 1.00 0.00 47 CYS A O 20
ATOM 16194 N N . GLU A 1 48 ? 0.519 3.614 6.414 1.00 0.00 48 GLU A N 20
ATOM 16195 C CA . GLU A 1 48 ? 1.764 3.737 5.644 1.00 0.00 48 GLU A CA 20
ATOM 16196 C C . GLU A 1 48 ? 2.935 4.174 6.525 1.00 0.00 48 GLU A C 20
ATOM 16197 O O . GLU A 1 48 ? 4.024 3.607 6.446 1.00 0.00 48 GLU A O 20
ATOM 16209 N N . ASP A 1 49 ? 2.710 5.195 7.341 1.00 0.00 49 ASP A N 20
ATOM 16210 C CA . ASP A 1 49 ? 3.755 5.729 8.212 1.00 0.00 49 ASP A CA 20
ATOM 16211 C C . ASP A 1 49 ? 4.020 4.836 9.425 1.00 0.00 49 ASP A C 20
ATOM 16212 O O . ASP A 1 49 ? 5.146 4.756 9.911 1.00 0.00 49 ASP A O 20
ATOM 16221 N N . HIS A 1 50 ? 2.981 4.192 9.932 1.00 0.00 50 HIS A N 20
ATOM 16222 C CA . HIS A 1 50 ? 3.118 3.341 11.114 1.00 0.00 50 HIS A CA 20
ATOM 16223 C C . HIS A 1 50 ? 2.748 1.888 10.833 1.00 0.00 50 HIS A C 20
ATOM 16224 O O . HIS A 1 50 ? 1.796 1.349 11.405 1.00 0.00 50 HIS A O 20
ATOM 16239 N N . CYS A 1 51 ? 3.519 1.256 9.969 1.00 0.00 51 CYS A N 20
ATOM 16240 C CA . CYS A 1 51 ? 3.305 -0.145 9.618 1.00 0.00 51 CYS A CA 20
ATOM 16241 C C . CYS A 1 51 ? 3.905 -1.059 10.690 1.00 0.00 51 CYS A C 20
ATOM 16242 O O . CYS A 1 51 ? 4.974 -1.643 10.503 1.00 0.00 51 CYS A O 20
ATOM 16249 N N . HIS A 1 52 ? 3.222 -1.155 11.831 1.00 0.00 52 HIS A N 20
ATOM 16250 C CA . HIS A 1 52 ? 3.688 -1.972 12.948 1.00 0.00 52 HIS A CA 20
ATOM 16251 C C . HIS A 1 52 ? 2.620 -2.087 14.029 1.00 0.00 52 HIS A C 20
ATOM 16252 O O . HIS A 1 52 ? 1.503 -1.585 13.873 1.00 0.00 52 HIS A O 20
ATOM 16267 N N . GLY A 1 53 ? 2.998 -2.716 15.139 1.00 0.00 53 GLY A N 20
ATOM 16268 C CA . GLY A 1 53 ? 2.110 -2.868 16.277 1.00 0.00 53 GLY A CA 20
ATOM 16269 C C . GLY A 1 53 ? 0.809 -3.570 15.964 1.00 0.00 53 GLY A C 20
ATOM 16270 O O . GLY A 1 53 ? 0.789 -4.755 15.634 1.00 0.00 53 GLY A O 20
ATOM 16274 N N . VAL A 1 54 ? -0.286 -2.833 16.096 1.00 0.00 54 VAL A N 20
ATOM 16275 C CA . VAL A 1 54 ? -1.606 -3.370 15.867 1.00 0.00 54 VAL A CA 20
ATOM 16276 C C . VAL A 1 54 ? -1.997 -3.291 14.396 1.00 0.00 54 VAL A C 20
ATOM 16277 O O . VAL A 1 54 ? -3.074 -3.733 14.020 1.00 0.00 54 VAL A O 20
ATOM 16290 N N . CYS A 1 55 ? -1.117 -2.761 13.545 1.00 0.00 55 CYS A N 20
ATOM 16291 C CA . CYS A 1 55 ? -1.421 -2.690 12.115 1.00 0.00 55 CYS A CA 20
ATOM 16292 C C . CYS A 1 55 ? -1.499 -4.104 11.559 1.00 0.00 55 CYS A C 20
ATOM 16293 O O . CYS A 1 55 ? -2.055 -4.355 10.489 1.00 0.00 55 CYS A O 20
ATOM 16300 N N . LYS A 1 56 ? -0.971 -5.023 12.345 1.00 0.00 56 LYS A N 20
ATOM 16301 C CA . LYS A 1 56 ? -0.993 -6.431 12.023 1.00 0.00 56 LYS A CA 20
ATOM 16302 C C . LYS A 1 56 ? -2.371 -6.988 12.377 1.00 0.00 56 LYS A C 20
ATOM 16303 O O . LYS A 1 56 ? -2.812 -8.003 11.834 1.00 0.00 56 LYS A O 20
ATOM 16322 N N . ASP A 1 57 ? -3.047 -6.292 13.290 1.00 0.00 57 ASP A N 20
ATOM 16323 C CA . ASP A 1 57 ? -4.374 -6.679 13.740 1.00 0.00 57 ASP A CA 20
ATOM 16324 C C . ASP A 1 57 ? -5.470 -6.083 12.855 1.00 0.00 57 ASP A C 20
ATOM 16325 O O . ASP A 1 57 ? -6.362 -6.807 12.418 1.00 0.00 57 ASP A O 20
ATOM 16334 N N . LEU A 1 58 ? -5.425 -4.764 12.591 1.00 0.00 58 LEU A N 20
ATOM 16335 C CA . LEU A 1 58 ? -6.459 -4.145 11.752 1.00 0.00 58 LEU A CA 20
ATOM 16336 C C . LEU A 1 58 ? -6.329 -4.577 10.277 1.00 0.00 58 LEU A C 20
ATOM 16337 O O . LEU A 1 58 ? -7.242 -4.363 9.477 1.00 0.00 58 LEU A O 20
ATOM 16353 N N . HIS A 1 59 ? -5.207 -5.244 9.971 1.00 0.00 59 HIS A N 20
ATOM 16354 C CA . HIS A 1 59 ? -4.909 -5.817 8.644 1.00 0.00 59 HIS A CA 20
ATOM 16355 C C . HIS A 1 59 ? -4.664 -4.794 7.539 1.00 0.00 59 HIS A C 20
ATOM 16356 O O . HIS A 1 59 ? -5.483 -4.652 6.633 1.00 0.00 59 HIS A O 20
ATOM 16371 N N . LEU A 1 60 ? -3.514 -4.123 7.572 1.00 0.00 60 LEU A N 20
ATOM 16372 C CA . LEU A 1 60 ? -3.169 -3.167 6.520 1.00 0.00 60 LEU A CA 20
ATOM 16373 C C . LEU A 1 60 ? -1.797 -3.478 5.949 1.00 0.00 60 LEU A C 20
ATOM 16374 O O . LEU A 1 60 ? -1.653 -3.831 4.776 1.00 0.00 60 LEU A O 20
ATOM 16390 N N . CYS A 1 61 ? -0.790 -3.320 6.793 1.00 0.00 61 CYS A N 20
ATOM 16391 C CA . CYS A 1 61 ? 0.590 -3.552 6.409 1.00 0.00 61 CYS A CA 20
ATOM 16392 C C . CYS A 1 61 ? 1.270 -4.467 7.419 1.00 0.00 61 CYS A C 20
ATOM 16393 O O . CYS A 1 61 ? 1.313 -4.101 8.610 1.00 0.00 61 CYS A O 20
#